Protein AF-0000000072234511 (afdb_homodimer)

InterPro domains:
  IPR004567 Type II pantothenate kinase [PF03630] (25-430)
  IPR004567 Type II pantothenate kinase [PTHR12280] (24-432)
  IPR004567 Type II pantothenate kinase [TIGR00555] (24-430)
  IPR043129 ATPase, nucleotide binding domain [SSF53067] (25-157)
  IPR043129 ATPase, nucleotide binding domain [SSF53067] (130-430)

Structure (mmCIF, N/CA/C/O backbone):
data_AF-0000000072234511-model_v1
#
loop_
_entity.id
_entity.type
_entity.pdbx_description
1 polymer 'Pantothenate kinase isoform 1'
#
loop_
_atom_site.group_PDB
_atom_site.id
_atom_site.type_symbol
_atom_site.label_atom_id
_atom_site.label_alt_id
_atom_site.label_comp_id
_atom_site.label_asym_id
_atom_site.label_entity_id
_atom_site.label_seq_id
_atom_site.pdbx_PDB_ins_code
_atom_site.Cartn_x
_atom_site.Cartn_y
_atom_site.Cartn_z
_atom_site.occupancy
_atom_site.B_iso_or_equiv
_atom_site.auth_seq_id
_atom_site.auth_comp_id
_atom_site.auth_asym_id
_atom_site.auth_atom_id
_atom_site.pdbx_PDB_model_num
ATOM 1 N N . MET A 1 1 ? -0.875 -34.562 8.852 1 18.03 1 MET A N 1
ATOM 2 C CA . MET A 1 1 ? -0.839 -33.812 7.613 1 18.03 1 MET A CA 1
ATOM 3 C C . MET A 1 1 ? -1.942 -34.25 6.66 1 18.03 1 MET A C 1
ATOM 5 O O . MET A 1 1 ? -1.668 -34.625 5.52 1 18.03 1 MET A O 1
ATOM 9 N N . THR A 1 2 ? -3.053 -34.469 7.066 1 18.98 2 THR A N 1
ATOM 10 C CA . THR A 1 2 ? -4.078 -35.375 6.586 1 18.98 2 THR A CA 1
ATOM 11 C C . THR A 1 2 ? -4.871 -34.75 5.441 1 18.98 2 THR A C 1
ATOM 13 O O . THR A 1 2 ? -5.414 -33.656 5.582 1 18.98 2 THR A O 1
ATOM 16 N N . LEU A 1 3 ? -4.645 -35.25 4.309 1 26.16 3 LEU A N 1
ATOM 17 C CA . LEU A 1 3 ? -4.969 -35.219 2.887 1 26.16 3 LEU A CA 1
ATOM 18 C C . LEU A 1 3 ? -6.469 -35.344 2.664 1 26.16 3 LEU A C 1
ATOM 20 O O . LEU A 1 3 ? -7.176 -35.906 3.514 1 26.16 3 LEU A O 1
ATOM 24 N N . ILE A 1 4 ? -6.961 -34.531 1.929 1 31.28 4 ILE A N 1
ATOM 25 C CA . ILE A 1 4 ? -8.32 -34.562 1.406 1 31.28 4 ILE A CA 1
ATOM 26 C C . ILE A 1 4 ? -8.797 -36 1.271 1 31.28 4 ILE A C 1
ATOM 28 O O . ILE A 1 4 ? -8.016 -36.875 0.904 1 31.28 4 ILE A O 1
ATOM 32 N N . ASN A 1 5 ? -9.688 -36.406 1.91 1 29.81 5 ASN A N 1
ATOM 33 C CA . ASN A 1 5 ? -10.25 -37.75 1.709 1 29.81 5 ASN A CA 1
ATOM 34 C C . ASN A 1 5 ? -10.562 -38 0.238 1 29.81 5 ASN A C 1
ATOM 36 O O . ASN A 1 5 ? -11.25 -37.219 -0.404 1 29.81 5 ASN A O 1
ATOM 40 N N . LYS A 1 6 ? -9.836 -38.906 -0.718 1 31.64 6 LYS A N 1
ATOM 41 C CA . LYS A 1 6 ? -9.289 -39.312 -2.01 1 31.64 6 LYS A CA 1
ATOM 42 C C . LYS A 1 6 ? -10.398 -39.812 -2.947 1 31.64 6 LYS A C 1
ATOM 44 O O . LYS A 1 6 ? -10.391 -39.469 -4.137 1 31.64 6 LYS A O 1
ATOM 49 N N . GLY A 1 7 ? -11.43 -40.281 -2.557 1 32.91 7 GLY A N 1
ATOM 50 C CA . GLY A 1 7 ? -12.516 -40.875 -3.309 1 32.91 7 GLY A CA 1
ATOM 51 C C . GLY A 1 7 ? -13.359 -39.875 -4.059 1 32.91 7 GLY A C 1
ATOM 52 O O . GLY A 1 7 ? -13.656 -40.062 -5.242 1 32.91 7 GLY A O 1
ATOM 53 N N . ILE A 1 8 ? -13.703 -38.906 -3.424 1 36.44 8 ILE A N 1
ATOM 54 C CA . ILE A 1 8 ? -14.656 -37.969 -3.984 1 36.44 8 ILE A CA 1
ATOM 55 C C . ILE A 1 8 ? -13.938 -37 -4.902 1 36.44 8 ILE A C 1
ATOM 57 O O . ILE A 1 8 ? -14.438 -36.656 -5.98 1 36.44 8 ILE A O 1
ATOM 61 N N . ALA A 1 9 ? -12.734 -36.531 -4.527 1 36.28 9 ALA A N 1
ATOM 62 C CA . ALA A 1 9 ? -12.016 -35.688 -5.453 1 36.28 9 ALA A CA 1
ATOM 63 C C . ALA A 1 9 ? -11.828 -36.344 -6.809 1 36.28 9 ALA A C 1
ATOM 65 O O . ALA A 1 9 ? -12.055 -35.719 -7.852 1 36.28 9 ALA A O 1
ATOM 66 N N . LEU A 1 10 ? -11.586 -37.594 -6.812 1 37.28 10 LEU A N 1
ATOM 67 C CA . LEU A 1 10 ? -11.266 -38.5 -7.93 1 37.28 10 LEU A CA 1
ATOM 68 C C . LEU A 1 10 ? -12.516 -38.812 -8.75 1 37.28 10 LEU A C 1
ATOM 70 O O . LEU A 1 10 ? -12.461 -38.844 -9.984 1 37.28 10 LEU A O 1
ATOM 74 N N . LYS A 1 11 ? -13.625 -39.031 -8.141 1 40.34 11 LYS A N 1
ATOM 75 C CA . LYS A 1 11 ? -14.875 -39.188 -8.883 1 40.34 11 LYS A CA 1
ATOM 76 C C . LYS A 1 11 ? -15.18 -37.969 -9.727 1 40.34 11 LYS A C 1
ATOM 78 O O . LYS A 1 11 ? -15.656 -38.062 -10.859 1 40.34 11 LYS A O 1
ATOM 83 N N . LEU A 1 12 ? -14.805 -36.875 -9.188 1 37.69 12 LEU A N 1
ATOM 84 C CA . LEU A 1 12 ? -15.102 -35.625 -9.867 1 37.69 12 LEU A CA 1
ATOM 85 C C . LEU A 1 12 ? -14.117 -35.375 -11 1 37.69 12 LEU A C 1
ATOM 87 O O . LEU A 1 12 ? -14.508 -34.938 -12.094 1 37.69 12 LEU A O 1
ATOM 91 N N . LEU A 1 13 ? -12.789 -35.594 -10.719 1 40.06 13 LEU A N 1
ATOM 92 C CA . LEU A 1 13 ? -11.828 -35.469 -11.82 1 40.06 13 LEU A CA 1
ATOM 93 C C . LEU A 1 13 ? -12.109 -36.531 -12.875 1 40.06 13 LEU A C 1
ATOM 95 O O . LEU A 1 13 ? -11.859 -36.312 -14.062 1 40.06 13 LEU A O 1
ATOM 99 N N . LYS A 1 14 ? -12.461 -37.688 -12.594 1 36.47 14 LYS A N 1
ATOM 100 C CA . LYS A 1 14 ? -12.883 -38.75 -13.5 1 36.47 14 LYS A CA 1
ATOM 101 C C . LYS A 1 14 ? -14.039 -38.281 -14.383 1 36.47 14 LYS A C 1
ATOM 103 O O . LYS A 1 14 ? -14.156 -38.719 -15.531 1 36.47 14 LYS A O 1
ATOM 108 N N . ARG A 1 15 ? -15.016 -37.719 -13.727 1 35.34 15 ARG A N 1
ATOM 109 C CA . ARG A 1 15 ? -16.156 -37.188 -14.469 1 35.34 15 ARG A CA 1
ATOM 110 C C . ARG A 1 15 ? -15.719 -36.031 -15.383 1 35.34 15 ARG A C 1
ATOM 112 O O . ARG A 1 15 ? -16.5 -35.594 -16.219 1 35.34 15 ARG A O 1
ATOM 119 N N . VAL A 1 16 ? -14.844 -35.188 -14.859 1 34.84 16 VAL A N 1
ATOM 120 C CA . VAL A 1 16 ? -14.312 -34.25 -15.828 1 34.84 16 VAL A CA 1
ATOM 121 C C . VAL A 1 16 ? -13.562 -35 -16.938 1 34.84 16 VAL A C 1
ATOM 123 O O . VAL A 1 16 ? -12.656 -35.781 -16.656 1 34.84 16 VAL A O 1
ATOM 126 N N . ASP A 1 17 ? -14.133 -35.5 -17.891 1 32.28 17 ASP A N 1
ATOM 127 C CA . ASP A 1 17 ? -13.562 -35.969 -19.172 1 32.28 17 ASP A CA 1
ATOM 128 C C . ASP A 1 17 ? -12.25 -35.25 -19.469 1 32.28 17 ASP A C 1
ATOM 130 O O . ASP A 1 17 ? -12.242 -34.156 -20 1 32.28 17 ASP A O 1
ATOM 134 N N . VAL A 1 18 ? -11.227 -35.344 -18.594 1 36.16 18 VAL A N 1
ATOM 135 C CA . VAL A 1 18 ? -9.922 -34.969 -19.141 1 36.16 18 VAL A CA 1
ATOM 136 C C . VAL A 1 18 ? -9.836 -35.406 -20.609 1 36.16 18 VAL A C 1
ATOM 138 O O . VAL A 1 18 ? -9.836 -36.625 -20.906 1 36.16 18 VAL A O 1
ATOM 141 N N . LEU A 1 19 ? -10.344 -34.875 -21.344 1 34.69 19 LEU A N 1
ATOM 142 C CA . LEU A 1 19 ? -10.531 -35.094 -22.781 1 34.69 19 LEU A CA 1
ATOM 143 C C . LEU A 1 19 ? -9.266 -35.688 -23.406 1 34.69 19 LEU A C 1
ATOM 145 O O . LEU A 1 19 ? -8.164 -35.438 -22.922 1 34.69 19 LEU A O 1
ATOM 149 N N . SER A 1 20 ? -9.266 -36.656 -24.203 1 36.12 20 SER A N 1
ATOM 150 C CA . SER A 1 20 ? -8.336 -37.344 -25.078 1 36.12 20 SER A CA 1
ATOM 151 C C . SER A 1 20 ? -7.184 -36.438 -25.484 1 36.12 20 SER A C 1
ATOM 153 O O . SER A 1 20 ? -6.047 -36.906 -25.625 1 36.12 20 SER A O 1
ATOM 155 N N . GLU A 1 21 ? -7.312 -35.375 -26.062 1 37.91 21 GLU A N 1
ATOM 156 C CA . GLU A 1 21 ? -6.254 -34.594 -26.656 1 37.91 21 GLU A CA 1
ATOM 157 C C . GLU A 1 21 ? -5.312 -34.031 -25.594 1 37.91 21 GLU A C 1
ATOM 159 O O . GLU A 1 21 ? -4.094 -34.062 -25.766 1 37.91 21 GLU A O 1
ATOM 164 N N . SER A 1 22 ? -5.57 -32.906 -24.875 1 44.75 22 SER A N 1
ATOM 165 C CA . SER A 1 22 ? -4.746 -31.953 -24.109 1 44.75 22 SER A CA 1
ATOM 166 C C . SER A 1 22 ? -4.262 -32.562 -22.812 1 44.75 22 SER A C 1
ATOM 168 O O . SER A 1 22 ? -3.969 -31.859 -21.844 1 44.75 22 SER A O 1
ATOM 170 N N . GLN A 1 23 ? -4.547 -33.812 -22.203 1 50.94 23 GLN A N 1
ATOM 171 C CA . GLN A 1 23 ? -5.164 -34.25 -20.953 1 50.94 23 GLN A CA 1
ATOM 172 C C . GLN A 1 23 ? -4.125 -34.344 -19.828 1 50.94 23 GLN A C 1
ATOM 174 O O . GLN A 1 23 ? -4.477 -34.469 -18.656 1 50.94 23 GLN A O 1
ATOM 179 N N . SER A 1 24 ? -2.898 -34.25 -20.188 1 66.94 24 SER A N 1
ATOM 180 C CA . SER A 1 24 ? -2.094 -34.562 -19 1 66.94 24 SER A CA 1
ATOM 181 C C . SER A 1 24 ? -1.389 -33.312 -18.469 1 66.94 24 SER A C 1
ATOM 183 O O . SER A 1 24 ? -0.864 -33.312 -17.359 1 66.94 24 SER A O 1
ATOM 185 N N . LEU A 1 25 ? -1.541 -32.219 -19.391 1 81.62 25 LEU A N 1
ATOM 186 C CA . LEU A 1 25 ? -0.744 -31.062 -18.984 1 81.62 25 LEU A CA 1
ATOM 187 C C . LEU A 1 25 ? -1.564 -29.781 -19.062 1 81.62 25 LEU A C 1
ATOM 189 O O . LEU A 1 25 ? -2.324 -29.578 -20.016 1 81.62 25 LEU A O 1
ATOM 193 N N . ALA A 1 26 ? -1.544 -28.938 -18.109 1 89.62 26 ALA A N 1
ATOM 194 C CA . ALA A 1 26 ? -2.176 -27.609 -18.125 1 89.62 26 ALA A CA 1
ATOM 195 C C . ALA A 1 26 ? -1.213 -26.531 -17.641 1 89.62 26 ALA A C 1
ATOM 197 O O . ALA A 1 26 ? -0.298 -26.828 -16.859 1 89.62 26 ALA A O 1
ATOM 198 N N . LEU A 1 27 ? -1.449 -25.344 -18.188 1 92.62 27 LEU A N 1
ATOM 199 C CA . LEU A 1 27 ? -0.534 -24.234 -17.906 1 92.62 27 LEU A CA 1
ATOM 200 C C . LEU A 1 27 ? -1.291 -23.031 -17.359 1 92.62 27 LEU A C 1
ATOM 202 O O . LEU A 1 27 ? -2.412 -22.75 -17.797 1 92.62 27 LEU A O 1
ATOM 206 N N . ASP A 1 28 ? -0.75 -22.375 -16.406 1 94.38 28 ASP A N 1
ATOM 207 C CA . ASP A 1 28 ? -1.117 -21.031 -15.969 1 94.38 28 ASP A CA 1
ATOM 208 C C . ASP A 1 28 ? 0.064 -20.078 -16.094 1 94.38 28 ASP A C 1
ATOM 210 O O . ASP A 1 28 ? 0.992 -20.125 -15.273 1 94.38 28 ASP A O 1
ATOM 214 N N . ILE A 1 29 ? 0.023 -19.219 -17.109 1 93.88 29 ILE A N 1
ATOM 215 C CA . ILE A 1 29 ? 1.144 -18.312 -17.375 1 93.88 29 ILE A CA 1
ATOM 216 C C . ILE A 1 29 ? 0.799 -16.906 -16.922 1 93.88 29 ILE A C 1
ATOM 218 O O . ILE A 1 29 ? 0.212 -16.125 -17.688 1 93.88 29 ILE A O 1
ATOM 222 N N . GLY A 1 30 ? 1.271 -16.5 -15.82 1 89.38 30 GLY A N 1
ATOM 223 C CA . GLY A 1 30 ? 1.034 -15.18 -15.266 1 89.38 30 GLY A CA 1
ATOM 224 C C . GLY A 1 30 ? 2.129 -14.188 -15.602 1 89.38 30 GLY A C 1
ATOM 225 O O . GLY A 1 30 ? 3.012 -14.484 -16.406 1 89.38 30 GLY A O 1
ATOM 226 N N . GLY A 1 31 ? 2.029 -13.008 -15.078 1 83.25 31 GLY A N 1
ATOM 227 C CA . GLY A 1 31 ? 3.029 -11.969 -15.305 1 83.25 31 GLY A CA 1
ATOM 228 C C . GLY A 1 31 ? 4.355 -12.273 -14.633 1 83.25 31 GLY A C 1
ATOM 229 O O . GLY A 1 31 ? 5.414 -11.922 -15.156 1 83.25 31 GLY A O 1
ATOM 230 N N . SER A 1 32 ? 4.301 -12.945 -13.469 1 83.94 32 SER A N 1
ATOM 231 C CA . SER A 1 32 ? 5.52 -13.188 -12.703 1 83.94 32 SER A CA 1
ATOM 232 C C . SER A 1 32 ? 5.93 -14.648 -12.766 1 83.94 32 SER A C 1
ATOM 234 O O . SER A 1 32 ? 7.121 -14.969 -12.812 1 83.94 32 SER A O 1
ATOM 236 N N . LEU A 1 33 ? 4.918 -15.555 -12.742 1 84.12 33 LEU A N 1
ATOM 237 C CA . LEU A 1 33 ? 5.207 -16.984 -12.68 1 84.12 33 LEU A CA 1
ATOM 238 C C . LEU A 1 33 ? 4.344 -17.75 -13.672 1 84.12 33 LEU A C 1
ATOM 240 O O . LEU A 1 33 ? 3.203 -17.375 -13.938 1 84.12 33 LEU A O 1
ATOM 244 N N . ALA A 1 34 ? 4.988 -18.766 -14.188 1 88.31 34 ALA A N 1
ATOM 245 C CA . ALA A 1 34 ? 4.301 -19.766 -15.008 1 88.31 34 ALA A CA 1
ATOM 246 C C . ALA A 1 34 ? 4.227 -21.109 -14.289 1 88.31 34 ALA A C 1
ATOM 248 O O . ALA A 1 34 ? 5.238 -21.609 -13.789 1 88.31 34 ALA A O 1
ATOM 249 N N . LYS A 1 35 ? 3.012 -21.656 -14.195 1 87.88 35 LYS A N 1
ATOM 250 C CA . LYS A 1 35 ? 2.795 -22.906 -13.477 1 87.88 35 LYS A CA 1
ATOM 251 C C . LYS A 1 35 ? 2.355 -24.016 -14.43 1 87.88 35 LYS A C 1
ATOM 253 O O . LYS A 1 35 ? 1.582 -23.781 -15.359 1 87.88 35 LYS A O 1
ATOM 258 N N . ILE A 1 36 ? 2.896 -25.203 -14.195 1 86.38 36 ILE A N 1
ATOM 259 C CA . ILE A 1 36 ? 2.535 -26.391 -14.969 1 86.38 36 ILE A CA 1
ATOM 260 C C . ILE A 1 36 ? 1.984 -27.469 -14.031 1 86.38 36 ILE A C 1
ATOM 262 O O . ILE A 1 36 ? 2.52 -27.672 -12.938 1 86.38 36 ILE A O 1
ATOM 266 N N . ILE A 1 37 ? 0.887 -27.953 -14.391 1 84.88 37 ILE A N 1
ATOM 267 C CA . ILE A 1 37 ? 0.391 -29.156 -13.742 1 84.88 37 ILE A CA 1
ATOM 268 C C . ILE A 1 37 ? 0.434 -30.328 -14.727 1 84.88 37 ILE A C 1
ATOM 270 O O . ILE A 1 37 ? 0.002 -30.203 -15.875 1 84.88 37 ILE A O 1
ATOM 274 N N . TYR A 1 38 ? 1.079 -31.375 -14.312 1 78.75 38 TYR A N 1
ATOM 275 C CA . TYR A 1 38 ? 1.187 -32.594 -15.125 1 78.75 38 TYR A CA 1
ATOM 276 C C . TYR A 1 38 ? 0.647 -33.812 -14.375 1 78.75 38 TYR A C 1
ATOM 278 O O . TYR A 1 38 ? 1.018 -34.031 -13.227 1 78.75 38 TYR A O 1
ATOM 286 N N . PHE A 1 39 ? -0.249 -34.5 -15.023 1 76.25 39 PHE A N 1
ATOM 287 C CA . PHE A 1 39 ? -0.79 -35.719 -14.445 1 76.25 39 PHE A CA 1
ATOM 288 C C . PHE A 1 39 ? -0.069 -36.938 -14.992 1 76.25 39 PHE A C 1
ATOM 290 O O . PHE A 1 39 ? -0.059 -37.188 -16.203 1 76.25 39 PHE A O 1
ATOM 297 N N . GLN A 1 40 ? 0.568 -37.719 -14.055 1 70.94 40 GLN A N 1
ATOM 298 C CA . GLN A 1 40 ? 1.249 -38.969 -14.398 1 70.94 40 GLN A CA 1
ATOM 299 C C . GLN A 1 40 ? 0.439 -40.188 -13.945 1 70.94 40 GLN A C 1
ATOM 301 O O . GLN A 1 40 ? 0.336 -40.438 -12.742 1 70.94 40 GLN A O 1
ATOM 306 N N . PRO A 1 41 ? -0.207 -40.906 -14.844 1 70 41 PRO A N 1
ATOM 307 C CA . PRO A 1 41 ? -0.938 -42.125 -14.453 1 70 41 PRO A CA 1
ATOM 308 C C . PRO A 1 41 ? -0.034 -43.188 -13.828 1 70 41 PRO A C 1
ATOM 310 O O . PRO A 1 41 ? 1.145 -43.281 -14.188 1 70 41 PRO A O 1
ATOM 313 N N . ASP A 1 42 ? -0.664 -43.938 -12.836 1 62.75 42 ASP A N 1
ATOM 314 C CA . ASP A 1 42 ? 0.074 -45.062 -12.242 1 62.75 42 ASP A CA 1
ATOM 315 C C . ASP A 1 42 ? 0.424 -46.094 -13.297 1 62.75 42 ASP A C 1
ATOM 317 O O . ASP A 1 42 ? -0.369 -46.375 -14.203 1 62.75 42 ASP A O 1
ATOM 321 N N . GLY A 1 43 ? 1.646 -46.75 -13.258 1 55.31 43 GLY A N 1
ATOM 322 C CA . GLY A 1 43 ? 2.061 -47.781 -14.195 1 55.31 43 GLY A CA 1
ATOM 323 C C . GLY A 1 43 ? 2.762 -47.219 -15.422 1 55.31 43 GLY A C 1
ATOM 324 O O . GLY A 1 43 ? 3.25 -48 -16.25 1 55.31 43 GLY A O 1
ATOM 325 N N . ALA A 1 44 ? 2.572 -45.969 -15.539 1 51.44 44 ALA A N 1
ATOM 326 C CA . ALA A 1 44 ? 3.238 -45.406 -16.703 1 51.44 44 ALA A CA 1
ATOM 327 C C . ALA A 1 44 ? 4.742 -45.656 -16.656 1 51.44 44 ALA A C 1
ATOM 329 O O . ALA A 1 44 ? 5.41 -45.656 -17.703 1 51.44 44 ALA A O 1
ATOM 330 N N . ASN A 1 45 ? 5.32 -45.719 -15.453 1 45.91 45 ASN A N 1
ATOM 331 C CA . ASN A 1 45 ? 6.75 -46 -15.414 1 45.91 45 ASN A CA 1
ATOM 332 C C . ASN A 1 45 ? 7.059 -47.406 -15.922 1 45.91 45 ASN A C 1
ATOM 334 O O . ASN A 1 45 ? 8.227 -47.781 -16.047 1 45.91 45 ASN A O 1
ATOM 338 N N . ARG A 1 46 ? 6.164 -48.438 -15.602 1 40.56 46 ARG A N 1
ATOM 339 C CA . ARG A 1 46 ? 6.672 -49.781 -15.883 1 40.56 46 ARG A CA 1
ATOM 340 C C . ARG A 1 46 ? 6.926 -49.969 -17.375 1 40.56 46 ARG A C 1
ATOM 342 O O . ARG A 1 46 ? 7.48 -50.969 -17.797 1 40.56 46 ARG A O 1
ATOM 349 N N . ARG A 1 47 ? 6 -49.625 -18.266 1 41.97 47 ARG A N 1
ATOM 350 C CA . ARG A 1 47 ? 6.34 -50.156 -19.594 1 41.97 47 ARG A CA 1
ATOM 351 C C . ARG A 1 47 ? 7.457 -49.344 -20.234 1 41.97 47 ARG A C 1
ATOM 353 O O . ARG A 1 47 ? 7.348 -48.125 -20.375 1 41.97 47 ARG A O 1
ATOM 360 N N . LYS A 1 48 ? 8.648 -49.625 -20.203 1 39.62 48 LYS A N 1
ATOM 361 C CA . LYS A 1 48 ? 9.75 -49.406 -21.125 1 39.62 48 LYS A CA 1
ATOM 362 C C . LYS A 1 48 ? 9.242 -49.125 -22.531 1 39.62 48 LYS A C 1
ATOM 364 O O . LYS A 1 48 ? 10.031 -48.844 -23.438 1 39.62 48 LYS A O 1
ATOM 369 N N . GLU A 1 49 ? 8.266 -49.875 -23.078 1 34.53 49 GLU A N 1
ATOM 370 C CA . GLU A 1 49 ? 8.055 -49.969 -24.516 1 34.53 49 GLU A CA 1
ATOM 371 C C . GLU A 1 49 ? 7.441 -48.688 -25.078 1 34.53 49 GLU A C 1
ATOM 373 O O . GLU A 1 49 ? 6.531 -48.125 -24.469 1 34.53 49 GLU A O 1
ATOM 378 N N . ARG A 1 50 ? 8.156 -47.844 -25.953 1 37.25 50 ARG A N 1
ATOM 379 C CA . ARG A 1 50 ? 7.992 -46.844 -26.984 1 37.25 50 ARG A CA 1
ATOM 380 C C . ARG A 1 50 ? 6.562 -46.844 -27.516 1 37.25 50 ARG A C 1
ATOM 382 O O . ARG A 1 50 ? 6.277 -46.219 -28.547 1 37.25 50 ARG A O 1
ATOM 389 N N . THR A 1 51 ? 5.773 -47.812 -27.234 1 31.39 51 THR A N 1
ATOM 390 C CA . THR A 1 51 ? 4.77 -48.031 -28.281 1 31.39 51 THR A CA 1
ATOM 391 C C . THR A 1 51 ? 3.729 -46.906 -28.266 1 31.39 51 THR A C 1
ATOM 393 O O . THR A 1 51 ? 3.238 -46.5 -29.328 1 31.39 51 THR A O 1
ATOM 396 N N . ASP A 1 52 ? 2.764 -46.781 -27.25 1 33.44 52 ASP A N 1
ATOM 397 C CA . ASP A 1 52 ? 1.482 -46.188 -27.594 1 33.44 52 ASP A CA 1
ATOM 398 C C . ASP A 1 52 ? 1.486 -44.688 -27.328 1 33.44 52 ASP A C 1
ATOM 400 O O . ASP A 1 52 ? 1.632 -44.25 -26.188 1 33.44 52 ASP A O 1
ATOM 404 N N . GLY A 1 53 ? 1.939 -43.75 -28.172 1 34.88 53 GLY A N 1
ATOM 405 C CA . GLY A 1 53 ? 1.954 -42.375 -28.672 1 34.88 53 GLY A CA 1
ATOM 406 C C . GLY A 1 53 ? 1.807 -41.344 -27.578 1 34.88 53 GLY A C 1
ATOM 407 O O . GLY A 1 53 ? 1.574 -40.156 -27.859 1 34.88 53 GLY A O 1
ATOM 408 N N . ILE A 1 54 ? 1.427 -41.688 -26.391 1 37.53 54 ILE A N 1
ATOM 409 C CA . ILE A 1 54 ? 1.132 -40.531 -25.516 1 37.53 54 ILE A CA 1
ATOM 410 C C . ILE A 1 54 ? 2.436 -39.938 -25 1 37.53 54 ILE A C 1
ATOM 412 O O . ILE A 1 54 ? 3.283 -40.625 -24.453 1 37.53 54 ILE A O 1
ATOM 416 N N . PRO A 1 55 ? 2.844 -38.75 -25.406 1 38 55 PRO A N 1
ATOM 417 C CA . PRO A 1 55 ? 4.059 -38.062 -24.953 1 38 55 PRO A CA 1
ATOM 418 C C . PRO A 1 55 ? 4.195 -38.031 -23.438 1 38 55 PRO A C 1
ATOM 420 O O . PRO A 1 55 ? 3.205 -37.812 -22.719 1 38 55 PRO A O 1
ATOM 423 N N . LYS A 1 56 ? 5.102 -38.875 -22.812 1 41.66 56 LYS A N 1
ATOM 424 C CA . LYS A 1 56 ? 5.41 -38.969 -21.375 1 41.66 56 LYS A CA 1
ATOM 425 C C . LYS A 1 56 ? 6.336 -37.844 -20.938 1 41.66 56 LYS A C 1
ATOM 427 O O . LYS A 1 56 ? 7.25 -37.469 -21.672 1 41.66 56 LYS A O 1
ATOM 432 N N . LEU A 1 57 ? 5.855 -36.906 -20 1 41.81 57 LEU A N 1
ATOM 433 C CA . LEU A 1 57 ? 6.805 -36 -19.359 1 41.81 57 LEU A CA 1
ATOM 434 C C . LEU A 1 57 ? 7.863 -36.781 -18.594 1 41.81 57 LEU A C 1
ATOM 436 O O . LEU A 1 57 ? 7.535 -37.562 -17.703 1 41.81 57 LEU A O 1
ATOM 440 N N . CYS A 1 58 ? 9.047 -37.219 -19.156 1 37.31 58 CYS A N 1
ATOM 441 C CA . CYS A 1 58 ? 10.156 -37.844 -18.469 1 37.31 58 CYS A CA 1
ATOM 442 C C . CYS A 1 58 ? 10.586 -37.031 -17.25 1 37.31 58 CYS A C 1
ATOM 444 O O . CYS A 1 58 ? 11.344 -36.062 -17.375 1 37.31 58 CYS A O 1
ATOM 446 N N . ILE A 1 59 ? 9.789 -36.969 -16.172 1 38.47 59 ILE A N 1
ATOM 447 C CA . ILE A 1 59 ? 10.07 -36.281 -14.93 1 38.47 59 ILE A CA 1
ATOM 448 C C . ILE A 1 59 ? 11.281 -36.906 -14.242 1 38.47 59 ILE A C 1
ATOM 450 O O . ILE A 1 59 ? 11.742 -36.406 -13.211 1 38.47 59 ILE A O 1
ATOM 454 N N . ASP A 1 60 ? 11.891 -38.094 -14.508 1 36.72 60 ASP A N 1
ATOM 455 C CA . ASP A 1 60 ? 12.977 -38.719 -13.773 1 36.72 60 ASP A CA 1
ATOM 456 C C . ASP A 1 60 ? 14.211 -37.844 -13.711 1 36.72 60 ASP A C 1
ATOM 458 O O . ASP A 1 60 ? 15.102 -38.062 -12.891 1 36.72 60 ASP A O 1
ATOM 462 N N . TYR A 1 61 ? 14.438 -37.125 -14.617 1 31.36 61 TYR A N 1
ATOM 463 C CA . TYR A 1 61 ? 15.672 -36.375 -14.625 1 31.36 61 TYR A CA 1
ATOM 464 C C . TYR A 1 61 ? 15.555 -35.125 -13.734 1 31.36 61 TYR A C 1
ATOM 466 O O . TYR A 1 61 ? 16.391 -34.219 -13.789 1 31.36 61 TYR A O 1
ATOM 474 N N . LEU A 1 62 ? 14.469 -34.906 -13.211 1 35.81 62 LEU A N 1
ATOM 475 C CA . LEU A 1 62 ? 14.484 -33.719 -12.336 1 35.81 62 LEU A CA 1
ATOM 476 C C . LEU A 1 62 ? 15.359 -33.969 -11.109 1 35.81 62 LEU A C 1
ATOM 478 O O . LEU A 1 62 ? 15.164 -34.969 -10.398 1 35.81 62 LEU A O 1
ATOM 482 N N . ASP A 1 63 ? 16.656 -33.844 -11.219 1 34.19 63 ASP A N 1
ATOM 483 C CA . ASP A 1 63 ? 17.562 -33.906 -10.078 1 34.19 63 ASP A CA 1
ATOM 484 C C . ASP A 1 63 ? 16.844 -33.5 -8.789 1 34.19 63 ASP A C 1
ATOM 486 O O . ASP A 1 63 ? 16.25 -32.438 -8.703 1 34.19 63 ASP A O 1
ATOM 490 N N . PRO A 1 64 ? 16.688 -34.469 -7.906 1 36.22 64 PRO A N 1
ATOM 491 C CA . PRO A 1 64 ? 16.156 -34.125 -6.586 1 36.22 64 PRO A CA 1
ATOM 492 C C . PRO A 1 64 ? 16.734 -32.812 -6.051 1 36.22 64 PRO A C 1
ATOM 494 O O . PRO A 1 64 ? 16.219 -32.281 -5.078 1 36.22 64 PRO A O 1
ATOM 497 N N . LYS A 1 65 ? 17.938 -32.625 -6.273 1 37.75 65 LYS A N 1
ATOM 498 C CA . LYS A 1 65 ? 18.609 -31.469 -5.707 1 37.75 65 LYS A CA 1
ATOM 499 C C . LYS A 1 65 ? 18 -30.172 -6.227 1 37.75 65 LYS A C 1
ATOM 501 O O . LYS A 1 65 ? 18.359 -29.078 -5.777 1 37.75 65 LYS A O 1
ATOM 506 N N . ARG A 1 66 ? 17.812 -30.078 -7.414 1 35.81 66 ARG A N 1
ATOM 507 C CA . ARG A 1 66 ? 17.219 -28.844 -7.91 1 35.81 66 ARG A CA 1
ATOM 508 C C . ARG A 1 66 ? 15.773 -28.688 -7.426 1 35.81 66 ARG A C 1
ATOM 510 O O . ARG A 1 66 ? 14.875 -29.375 -7.926 1 35.81 66 ARG A O 1
ATOM 517 N N . GLU A 1 67 ? 15.594 -28.609 -6.242 1 34.47 67 GLU A N 1
ATOM 518 C CA . GLU A 1 67 ? 14.523 -28.297 -5.293 1 34.47 67 GLU A CA 1
ATOM 519 C C . GLU A 1 67 ? 13.477 -27.391 -5.918 1 34.47 67 GLU A C 1
ATOM 521 O O . GLU A 1 67 ? 12.602 -26.859 -5.219 1 34.47 67 GLU A O 1
ATOM 526 N N . GLY A 1 68 ? 13.648 -26.953 -7.098 1 34.38 68 GLY A N 1
ATOM 527 C CA . GLY A 1 68 ? 12.445 -26.141 -7.238 1 34.38 68 GLY A CA 1
ATOM 528 C C . GLY A 1 68 ? 11.195 -26.812 -6.707 1 34.38 68 GLY A C 1
ATOM 529 O O . GLY A 1 68 ? 11.242 -27.969 -6.297 1 34.38 68 GLY A O 1
ATOM 530 N N . SER A 1 69 ? 9.961 -26.062 -6.383 1 40.84 69 SER A N 1
ATOM 531 C CA . SER A 1 69 ? 8.781 -26.328 -5.566 1 40.84 69 SER A CA 1
ATOM 532 C C . SER A 1 69 ? 8.023 -27.562 -6.07 1 40.84 69 SER A C 1
ATOM 534 O O . SER A 1 69 ? 7.062 -27.422 -6.828 1 40.84 69 SER A O 1
ATOM 536 N N . SER A 1 70 ? 8.664 -28.609 -6.621 1 45.16 70 SER A N 1
ATOM 537 C CA . SER A 1 70 ? 7.801 -29.641 -7.164 1 45.16 70 SER A CA 1
ATOM 538 C C . SER A 1 70 ? 7.023 -30.359 -6.062 1 45.16 70 SER A C 1
ATOM 540 O O . SER A 1 70 ? 7.613 -30.875 -5.117 1 45.16 70 SER A O 1
ATOM 542 N N . ILE A 1 71 ? 5.891 -29.828 -5.734 1 54.62 71 ILE A N 1
ATOM 543 C CA . ILE A 1 71 ? 4.93 -30.516 -4.879 1 54.62 71 ILE A CA 1
ATOM 544 C C . ILE A 1 71 ? 4.172 -31.562 -5.695 1 54.62 71 ILE A C 1
ATOM 546 O O . ILE A 1 71 ? 3.701 -31.281 -6.797 1 54.62 71 ILE A O 1
ATOM 550 N N . SER A 1 72 ? 4.617 -32.906 -5.66 1 59.25 72 SER A N 1
ATOM 551 C CA . SER A 1 72 ? 3.803 -33.938 -6.285 1 59.25 72 SER A CA 1
ATOM 552 C C . SER A 1 72 ? 2.785 -34.5 -5.301 1 59.25 72 SER A C 1
ATOM 554 O O . SER A 1 72 ? 3.047 -34.562 -4.098 1 59.25 72 SER A O 1
ATOM 556 N N . VAL A 1 73 ? 1.579 -34.625 -5.844 1 61.22 73 VAL A N 1
ATOM 557 C CA . VAL A 1 73 ? 0.513 -35.188 -5.023 1 61.22 73 VAL A CA 1
ATOM 558 C C . VAL A 1 73 ? -0.054 -36.438 -5.699 1 61.22 73 VAL A C 1
ATOM 560 O O . VAL A 1 73 ? -0.49 -36.375 -6.852 1 61.22 73 VAL A O 1
ATOM 563 N N . ARG A 1 74 ? 0.225 -37.594 -5.02 1 62.81 74 ARG A N 1
ATOM 564 C CA . ARG A 1 74 ? -0.404 -38.781 -5.523 1 62.81 74 ARG A CA 1
ATOM 565 C C . ARG A 1 74 ? -1.922 -38.719 -5.391 1 62.81 74 ARG A C 1
ATOM 567 O O . ARG A 1 74 ? -2.439 -38.281 -4.363 1 62.81 74 ARG A O 1
ATOM 574 N N . VAL A 1 75 ? -2.527 -38.938 -6.516 1 58.72 75 VAL A N 1
ATOM 575 C CA . VAL A 1 75 ? -3.986 -38.969 -6.551 1 58.72 75 VAL A CA 1
ATOM 576 C C . VAL A 1 75 ? -4.48 -40.375 -6.84 1 58.72 75 VAL A C 1
ATOM 578 O O . VAL A 1 75 ? -4.676 -40.75 -8 1 58.72 75 VAL A O 1
ATOM 581 N N . PRO A 1 76 ? -4.484 -41.188 -5.805 1 58.53 76 PRO A N 1
ATOM 582 C CA . PRO A 1 76 ? -4.848 -42.594 -5.992 1 58.53 76 PRO A CA 1
ATOM 583 C C . PRO A 1 76 ? -6.113 -42.75 -6.828 1 58.53 76 PRO A C 1
ATOM 585 O O . PRO A 1 76 ? -6.191 -43.688 -7.645 1 58.53 76 PRO A O 1
ATOM 588 N N . GLU A 1 77 ? -7.012 -41.875 -6.652 1 53.78 77 GLU A N 1
ATOM 589 C CA . GLU A 1 77 ? -8.289 -41.938 -7.359 1 53.78 77 GLU A CA 1
ATOM 590 C C . GLU A 1 77 ? -8.086 -41.844 -8.867 1 53.78 77 GLU A C 1
ATOM 592 O O . GLU A 1 77 ? -8.898 -42.344 -9.641 1 53.78 77 GLU A O 1
ATOM 597 N N . LEU A 1 78 ? -7.027 -41.219 -9.18 1 59.78 78 LEU A N 1
ATOM 598 C CA . LEU A 1 78 ? -6.703 -41.062 -10.594 1 59.78 78 LEU A CA 1
ATOM 599 C C . LEU A 1 78 ? -5.637 -42.094 -11.008 1 59.78 78 LEU A C 1
ATOM 601 O O . LEU A 1 78 ? -5.203 -42.094 -12.164 1 59.78 78 LEU A O 1
ATOM 605 N N . ASN A 1 79 ? -5.414 -42.938 -10.055 1 63.69 79 ASN A N 1
ATOM 606 C CA . ASN A 1 79 ? -4.34 -43.906 -10.289 1 63.69 79 ASN A CA 1
ATOM 607 C C . ASN A 1 79 ? -3.119 -43.219 -10.914 1 63.69 79 ASN A C 1
ATOM 609 O O . ASN A 1 79 ? -2.627 -43.656 -11.953 1 63.69 79 ASN A O 1
ATOM 613 N N . GLY A 1 80 ? -2.939 -42.031 -10.312 1 68.12 80 GLY A N 1
ATOM 614 C CA . GLY A 1 80 ? -1.782 -41.312 -10.836 1 68.12 80 GLY A CA 1
ATOM 615 C C . GLY A 1 80 ? -1.276 -40.219 -9.891 1 68.12 80 GLY A C 1
ATOM 616 O O . GLY A 1 80 ? -1.71 -40.156 -8.742 1 68.12 80 GLY A O 1
ATOM 617 N N . THR A 1 81 ? -0.245 -39.562 -10.352 1 69.94 81 THR A N 1
ATOM 618 C CA . THR A 1 81 ? 0.414 -38.531 -9.57 1 69.94 81 THR A CA 1
ATOM 619 C C . THR A 1 81 ? 0.37 -37.188 -10.305 1 69.94 81 THR A C 1
ATOM 621 O O . THR A 1 81 ? 0.606 -37.125 -11.516 1 69.94 81 THR A O 1
ATOM 624 N N . LEU A 1 82 ? -0.185 -36.125 -9.562 1 72.94 82 LEU A N 1
ATOM 625 C CA . LEU A 1 82 ? -0.12 -34.781 -10.094 1 72.94 82 LEU A CA 1
ATOM 626 C C . LEU A 1 82 ? 1.202 -34.125 -9.727 1 72.94 82 LEU A C 1
ATOM 628 O O . LEU A 1 82 ? 1.592 -34.094 -8.555 1 72.94 82 LEU A O 1
ATOM 632 N N . HIS A 1 83 ? 1.789 -33.625 -10.758 1 73.31 83 HIS A N 1
ATOM 633 C CA . HIS A 1 83 ? 3.047 -32.906 -10.562 1 73.31 83 HIS A CA 1
ATOM 634 C C . HIS A 1 83 ? 2.879 -31.422 -10.828 1 73.31 83 HIS A C 1
ATOM 636 O O . HIS A 1 83 ? 2.17 -31.016 -11.758 1 73.31 83 HIS A O 1
ATOM 642 N N . PHE A 1 84 ? 3.477 -30.656 -9.922 1 75.31 84 PHE A N 1
ATOM 643 C CA . PHE A 1 84 ? 3.387 -29.203 -10.008 1 75.31 84 PHE A CA 1
ATOM 644 C C . PHE A 1 84 ? 4.754 -28.594 -10.281 1 75.31 84 PHE A C 1
ATOM 646 O O . PHE A 1 84 ? 5.746 -28.984 -9.656 1 75.31 84 PHE A O 1
ATOM 653 N N . PHE A 1 85 ? 4.797 -27.766 -11.336 1 76.31 85 PHE A N 1
ATOM 654 C CA . PHE A 1 85 ? 6.035 -27.062 -11.664 1 76.31 85 PHE A CA 1
ATOM 655 C C . PHE A 1 85 ? 5.801 -25.562 -11.734 1 76.31 85 PHE A C 1
ATOM 657 O O . PHE A 1 85 ? 4.699 -25.109 -12.047 1 76.31 85 PHE A O 1
ATOM 664 N N . CYS A 1 86 ? 6.805 -24.844 -11.359 1 80.12 86 CYS A N 1
ATOM 665 C CA . CYS A 1 86 ? 6.73 -23.375 -11.375 1 80.12 86 CYS A CA 1
ATOM 666 C C . CYS A 1 86 ? 7.973 -22.781 -12.023 1 80.12 86 CYS A C 1
ATOM 668 O O . CYS A 1 86 ? 9.094 -23.25 -11.789 1 80.12 86 CYS A O 1
ATOM 670 N N . PHE A 1 87 ? 7.812 -21.844 -12.938 1 80.06 87 PHE A N 1
ATOM 671 C CA . PHE A 1 87 ? 8.883 -21.125 -13.625 1 80.06 87 PHE A CA 1
ATOM 672 C C . PHE A 1 87 ? 8.672 -19.625 -13.531 1 80.06 87 PHE A C 1
ATOM 674 O O . PHE A 1 87 ? 7.531 -19.156 -13.422 1 80.06 87 PHE A O 1
ATOM 681 N N . GLU A 1 88 ? 9.75 -18.891 -13.484 1 80.25 88 GLU A N 1
ATOM 682 C CA . GLU A 1 88 ? 9.609 -17.438 -13.609 1 80.25 88 GLU A CA 1
ATOM 683 C C . GLU A 1 88 ? 9.242 -17.047 -15.031 1 80.25 88 GLU A C 1
ATOM 685 O O . GLU A 1 88 ? 9.906 -17.438 -15.984 1 80.25 88 GLU A O 1
ATOM 690 N N . THR A 1 89 ? 8.195 -16.234 -15.18 1 84 89 THR A N 1
ATOM 691 C CA . THR A 1 89 ? 7.707 -15.859 -16.5 1 84 89 THR A CA 1
ATOM 692 C C . THR A 1 89 ? 8.781 -15.109 -17.281 1 84 89 THR A C 1
ATOM 694 O O . THR A 1 89 ? 8.852 -15.211 -18.516 1 84 89 THR A O 1
ATOM 697 N N . ARG A 1 90 ? 9.617 -14.359 -16.578 1 81.69 90 ARG A N 1
ATOM 698 C CA . ARG A 1 90 ? 10.695 -13.641 -17.25 1 81.69 90 ARG A CA 1
ATOM 699 C C . ARG A 1 90 ? 11.609 -14.609 -17.984 1 81.69 90 ARG A C 1
ATOM 701 O O . ARG A 1 90 ? 12.281 -14.227 -18.953 1 81.69 90 ARG A O 1
ATOM 708 N N . ASN A 1 91 ? 11.648 -15.844 -17.562 1 80.56 91 ASN A N 1
ATOM 709 C CA . ASN A 1 91 ? 12.391 -16.922 -18.234 1 80.56 91 ASN A CA 1
ATOM 710 C C . ASN A 1 91 ? 11.453 -17.969 -18.812 1 80.56 91 ASN A C 1
ATOM 712 O O . ASN A 1 91 ? 11.641 -19.172 -18.578 1 80.56 91 ASN A O 1
ATOM 716 N N . ILE A 1 92 ? 10.484 -17.469 -19.5 1 87 92 ILE A N 1
ATOM 717 C CA . ILE A 1 92 ? 9.453 -18.344 -20.047 1 87 92 ILE A CA 1
ATOM 718 C C . ILE A 1 92 ? 10.086 -19.391 -20.969 1 87 92 ILE A C 1
ATOM 720 O O . ILE A 1 92 ? 9.539 -20.469 -21.156 1 87 92 ILE A O 1
ATOM 724 N N . GLU A 1 93 ? 11.266 -19.062 -21.516 1 86.56 93 GLU A N 1
ATOM 725 C CA . GLU A 1 93 ? 11.984 -19.984 -22.406 1 86.56 93 GLU A CA 1
ATOM 726 C C . GLU A 1 93 ? 12.336 -21.281 -21.688 1 86.56 93 GLU A C 1
ATOM 728 O O . GLU A 1 93 ? 12.367 -22.344 -22.297 1 86.56 93 GLU A O 1
ATOM 733 N N . ASP A 1 94 ? 12.57 -21.125 -20.391 1 83.44 94 ASP A N 1
ATOM 734 C CA . ASP A 1 94 ? 12.867 -22.328 -19.594 1 83.44 94 ASP A CA 1
ATOM 735 C C . ASP A 1 94 ? 11.656 -23.25 -19.547 1 83.44 94 ASP A C 1
ATOM 737 O O . ASP A 1 94 ? 11.812 -24.484 -19.609 1 83.44 94 ASP A O 1
ATOM 741 N N . CYS A 1 95 ? 10.531 -22.688 -19.406 1 84.56 95 CYS A N 1
ATOM 742 C CA . CYS A 1 95 ? 9.297 -23.469 -19.391 1 84.56 95 CYS A CA 1
ATOM 743 C C . CYS A 1 95 ? 9.055 -24.141 -20.734 1 84.56 95 CYS A C 1
ATOM 745 O O . CYS A 1 95 ? 8.711 -25.312 -20.797 1 84.56 95 CYS A O 1
ATOM 747 N N . ILE A 1 96 ? 9.297 -23.391 -21.797 1 87.12 96 ILE A N 1
ATOM 748 C CA . ILE A 1 96 ? 9.086 -23.891 -23.156 1 87.12 96 ILE A CA 1
ATOM 749 C C . ILE A 1 96 ? 10.078 -25.016 -23.453 1 87.12 96 ILE A C 1
ATOM 751 O O . ILE A 1 96 ? 9.703 -26.047 -24.031 1 87.12 96 ILE A O 1
ATOM 755 N N . LYS A 1 97 ? 11.312 -24.766 -23.078 1 82.19 97 LYS A N 1
ATOM 756 C CA . LYS A 1 97 ? 12.328 -25.797 -23.234 1 82.19 97 LYS A CA 1
ATOM 757 C C . LYS A 1 97 ? 11.953 -27.062 -22.484 1 82.19 97 LYS A C 1
ATOM 759 O O . LYS A 1 97 ? 12.109 -28.172 -22.984 1 82.19 97 LYS A O 1
ATOM 764 N N . PHE A 1 98 ? 11.453 -26.891 -21.281 1 78.56 98 PHE A N 1
ATOM 765 C CA . PHE A 1 98 ? 11.023 -28 -20.453 1 78.56 98 PHE A CA 1
ATOM 766 C C . PHE A 1 98 ? 9.93 -28.797 -21.141 1 78.56 98 PHE A C 1
ATOM 768 O O . PHE A 1 98 ? 10 -30.031 -21.203 1 78.56 98 PHE A O 1
ATOM 775 N N . ILE A 1 99 ? 8.977 -28.188 -21.703 1 80.88 99 ILE A N 1
ATOM 776 C CA . ILE A 1 99 ? 7.859 -28.844 -22.375 1 80.88 99 ILE A CA 1
ATOM 777 C C . ILE A 1 99 ? 8.352 -29.531 -23.656 1 80.88 99 ILE A C 1
ATOM 779 O O . ILE A 1 99 ? 7.988 -30.672 -23.938 1 80.88 99 ILE A O 1
ATOM 783 N N . SER A 1 100 ? 9.188 -28.828 -24.375 1 79.69 100 SER A N 1
ATOM 784 C CA . SER A 1 100 ? 9.719 -29.359 -25.625 1 79.69 100 SER A CA 1
ATOM 785 C C . SER A 1 100 ? 10.531 -30.641 -25.391 1 79.69 100 SER A C 1
ATOM 787 O O . SER A 1 100 ? 10.484 -31.562 -26.188 1 79.69 100 SER A O 1
ATOM 789 N N . GLU A 1 101 ? 11.258 -30.594 -24.328 1 72.81 101 GLU A N 1
ATOM 790 C CA . GLU A 1 101 ? 12.156 -31.703 -24.047 1 72.81 101 GLU A CA 1
ATOM 791 C C . GLU A 1 101 ? 11.414 -32.875 -23.406 1 72.81 101 GLU A C 1
ATOM 793 O O . GLU A 1 101 ? 11.773 -34.031 -23.625 1 72.81 101 GLU A O 1
ATOM 798 N N . HIS A 1 102 ? 10.438 -32.594 -22.672 1 67 102 HIS A N 1
ATOM 799 C CA . HIS A 1 102 ? 9.891 -33.625 -21.812 1 67 102 HIS A CA 1
ATOM 800 C C . HIS A 1 102 ? 8.477 -34.031 -22.234 1 67 102 HIS A C 1
ATOM 802 O O . HIS A 1 102 ? 7.949 -35.062 -21.812 1 67 102 HIS A O 1
ATOM 808 N N . TYR A 1 103 ? 7.883 -33.219 -22.922 1 69.56 103 TYR A N 1
ATOM 809 C CA . TYR A 1 103 ? 6.543 -33.531 -23.406 1 69.56 103 TYR A CA 1
ATOM 810 C C . TYR A 1 103 ? 6.57 -33.906 -24.891 1 69.56 103 TYR A C 1
ATOM 812 O O . TYR A 1 103 ? 6.277 -33.094 -25.75 1 69.56 103 TYR A O 1
ATOM 820 N N . ARG A 1 104 ? 7.277 -35.125 -25.125 1 57.34 104 ARG A N 1
ATOM 821 C CA . ARG A 1 104 ? 7.641 -35.594 -26.453 1 57.34 104 ARG A CA 1
ATOM 822 C C . ARG A 1 104 ? 6.402 -36 -27.234 1 57.34 104 ARG A C 1
ATOM 824 O O . ARG A 1 104 ? 5.434 -36.531 -26.656 1 57.34 104 ARG A O 1
ATOM 831 N N . GLN A 1 105 ? 6.211 -35.406 -28.422 1 54.44 105 GLN A N 1
ATOM 832 C CA . GLN A 1 105 ? 5.207 -35.594 -29.469 1 54.44 105 GLN A CA 1
ATOM 833 C C . GLN A 1 105 ? 5.219 -37.031 -29.969 1 54.44 105 GLN A C 1
ATOM 835 O O . GLN A 1 105 ? 6.277 -37.594 -30.266 1 54.44 105 GLN A O 1
ATOM 840 N N . ASN A 1 106 ? 4.18 -37.844 -29.438 1 47.84 106 ASN A N 1
ATOM 841 C CA . ASN A 1 106 ? 4.02 -38.969 -30.344 1 47.84 106 ASN A CA 1
ATOM 842 C C . ASN A 1 106 ? 3.447 -38.531 -31.688 1 47.84 106 ASN A C 1
ATOM 844 O O . ASN A 1 106 ? 2.324 -38.031 -31.766 1 47.84 106 ASN A O 1
ATOM 848 N N . GLY A 1 107 ? 4.23 -38.469 -32.719 1 52.56 107 GLY A N 1
ATOM 849 C CA . GLY A 1 107 ? 3.889 -38.281 -34.094 1 52.56 107 GLY A CA 1
ATOM 850 C C . GLY A 1 107 ? 3.775 -36.812 -34.5 1 52.56 107 GLY A C 1
ATOM 851 O O . GLY A 1 107 ? 4.145 -35.938 -33.719 1 52.56 107 GLY A O 1
ATOM 852 N N . LYS A 1 108 ? 3.303 -36.469 -35.844 1 54.38 108 LYS A N 1
ATOM 853 C CA . LYS A 1 108 ? 3.254 -35.188 -36.594 1 54.38 108 LYS A CA 1
ATOM 854 C C . LYS A 1 108 ? 2.17 -34.281 -36.031 1 54.38 108 LYS A C 1
ATOM 856 O O . LYS A 1 108 ? 2.041 -33.125 -36.469 1 54.38 108 LYS A O 1
ATOM 861 N N . GLU A 1 109 ? 1.332 -34.625 -34.969 1 60.25 109 GLU A N 1
ATOM 862 C CA . GLU A 1 109 ? 0.172 -33.812 -34.625 1 60.25 109 GLU A CA 1
ATOM 863 C C . GLU A 1 109 ? 0.506 -32.844 -33.5 1 60.25 109 GLU A C 1
ATOM 865 O O . GLU A 1 109 ? 1.306 -33.156 -32.625 1 60.25 109 GLU A O 1
ATOM 870 N N . LYS A 1 110 ? 0.103 -31.578 -33.656 1 69.12 110 LYS A N 1
ATOM 871 C CA . LYS A 1 110 ? 0.261 -30.516 -32.656 1 69.12 110 LYS A CA 1
ATOM 872 C C . LYS A 1 110 ? -0.344 -30.938 -31.328 1 69.12 110 LYS A C 1
ATOM 874 O O . LYS A 1 110 ? -1.398 -31.562 -31.281 1 69.12 110 LYS A O 1
ATOM 879 N N . ARG A 1 111 ? 0.431 -30.812 -30.328 1 78.75 111 ARG A N 1
ATOM 880 C CA . ARG A 1 111 ? -0.023 -31.062 -28.969 1 78.75 111 ARG A CA 1
ATOM 881 C C . ARG A 1 111 ? -0.885 -29.922 -28.453 1 78.75 111 ARG A C 1
ATOM 883 O O . ARG A 1 111 ? -0.489 -28.75 -28.547 1 78.75 111 ARG A O 1
ATOM 890 N N . ARG A 1 112 ? -2.115 -30.234 -28.094 1 83.88 112 ARG A N 1
ATOM 891 C CA . ARG A 1 112 ? -2.998 -29.219 -27.531 1 83.88 112 ARG A CA 1
ATOM 892 C C . ARG A 1 112 ? -2.906 -29.188 -26.016 1 83.88 112 ARG A C 1
ATOM 894 O O . ARG A 1 112 ? -3.041 -30.219 -25.359 1 83.88 112 ARG A O 1
ATOM 901 N N . VAL A 1 113 ? -2.545 -28.047 -25.453 1 87.5 113 VAL A N 1
ATOM 902 C CA . VAL A 1 113 ? -2.398 -27.875 -24 1 87.5 113 VAL A CA 1
ATOM 903 C C . VAL A 1 113 ? -3.332 -26.766 -23.516 1 87.5 113 VAL A C 1
ATOM 905 O O . VAL A 1 113 ? -3.369 -25.672 -24.094 1 87.5 113 VAL A O 1
ATOM 908 N N . ARG A 1 114 ? -4.145 -27.078 -22.516 1 90.25 114 ARG A N 1
ATOM 909 C CA . ARG A 1 114 ? -4.969 -26.047 -21.891 1 90.25 114 ARG A CA 1
ATOM 910 C C . ARG A 1 114 ? -4.113 -25.047 -21.125 1 90.25 114 ARG A C 1
ATOM 912 O O . ARG A 1 114 ? -3.189 -25.438 -20.406 1 90.25 114 ARG A O 1
ATOM 919 N N . ALA A 1 115 ? -4.395 -23.781 -21.391 1 93.12 115 ALA A N 1
ATOM 920 C CA . ALA A 1 115 ? -3.598 -22.734 -20.75 1 93.12 115 ALA A CA 1
ATOM 921 C C . ALA A 1 115 ? -4.469 -21.562 -20.328 1 93.12 115 ALA A C 1
ATOM 923 O O . ALA A 1 115 ? -5.473 -21.25 -20.984 1 93.12 115 ALA A O 1
ATOM 924 N N . THR A 1 116 ? -4.172 -20.984 -19.219 1 94.19 116 THR A N 1
ATOM 925 C CA . THR A 1 116 ? -4.797 -19.75 -18.75 1 94.19 116 THR A CA 1
ATOM 926 C C . THR A 1 116 ? -3.738 -18.703 -18.406 1 94.19 116 THR A C 1
ATOM 928 O O . THR A 1 116 ? -2.557 -18.891 -18.703 1 94.19 116 THR A O 1
ATOM 931 N N . GLY A 1 117 ? -4.203 -17.5 -18 1 92.31 117 GLY A N 1
ATOM 932 C CA . GLY A 1 117 ? -3.285 -16.406 -17.719 1 92.31 117 GLY A CA 1
ATOM 933 C C . GLY A 1 117 ? -3.023 -15.523 -18.922 1 92.31 117 GLY A C 1
ATOM 934 O O . GLY A 1 117 ? -3.121 -15.977 -20.062 1 92.31 117 GLY A O 1
ATOM 935 N N . GLY A 1 118 ? -2.633 -14.344 -18.688 1 89.25 118 GLY A N 1
ATOM 936 C CA . GLY A 1 118 ? -2.326 -13.422 -19.766 1 89.25 118 GLY A CA 1
ATOM 937 C C . GLY A 1 118 ? -1.164 -13.875 -20.625 1 89.25 118 GLY A C 1
ATOM 938 O O . GLY A 1 118 ? -1.118 -13.578 -21.812 1 89.25 118 GLY A O 1
ATOM 939 N N . GLY A 1 119 ? -0.236 -14.578 -20.031 1 90.62 119 GLY A N 1
ATOM 940 C CA . GLY A 1 119 ? 0.917 -15.078 -20.766 1 90.62 119 GLY A CA 1
ATOM 941 C C . GLY A 1 119 ? 0.551 -16.094 -21.828 1 90.62 119 GLY A C 1
ATOM 942 O O . GLY A 1 119 ? 1.319 -16.312 -22.766 1 90.62 119 GLY A O 1
ATOM 943 N N . SER A 1 120 ? -0.596 -16.75 -21.641 1 92.94 120 SER A N 1
ATOM 944 C CA . SER A 1 120 ? -1.027 -17.703 -22.672 1 92.94 120 SER A CA 1
ATOM 945 C C . SER A 1 120 ? -1.309 -17 -23.984 1 92.94 120 SER A C 1
ATOM 947 O O . SER A 1 120 ? -1.201 -17.609 -25.062 1 92.94 120 SER A O 1
ATOM 949 N N . TYR A 1 121 ? -1.681 -15.703 -23.844 1 88.56 121 TYR A N 1
ATOM 950 C CA . TYR A 1 121 ? -1.884 -14.883 -25.031 1 88.56 121 TYR A CA 1
ATOM 951 C C . TYR A 1 121 ? -0.565 -14.297 -25.531 1 88.56 121 TYR A C 1
ATOM 953 O O . TYR A 1 121 ? -0.254 -14.367 -26.719 1 88.56 121 TYR A O 1
ATOM 961 N N . LYS A 1 122 ? 0.155 -13.812 -24.625 1 87.69 122 LYS A N 1
ATOM 962 C CA . LYS A 1 122 ? 1.389 -13.094 -24.922 1 87.69 122 LYS A CA 1
ATOM 963 C C . LYS A 1 122 ? 2.434 -14.016 -25.531 1 87.69 122 LYS A C 1
ATOM 965 O O . LYS A 1 122 ? 3.16 -13.617 -26.438 1 87.69 122 LYS A O 1
ATOM 970 N N . TYR A 1 123 ? 2.527 -15.266 -25.094 1 91.25 123 TYR A N 1
ATOM 971 C CA . TYR A 1 123 ? 3.611 -16.156 -25.484 1 91.25 123 TYR A CA 1
ATOM 972 C C . TYR A 1 123 ? 3.096 -17.266 -26.406 1 91.25 123 TYR A C 1
ATOM 974 O O . TYR A 1 123 ? 3.754 -18.297 -26.562 1 91.25 123 TYR A O 1
ATOM 982 N N . ASP A 1 124 ? 1.952 -17.047 -26.969 1 92.88 124 ASP A N 1
ATOM 983 C CA . ASP A 1 124 ? 1.3 -18.031 -27.828 1 92.88 124 ASP A CA 1
ATOM 984 C C . ASP A 1 124 ? 2.221 -18.469 -28.969 1 92.88 124 ASP A C 1
ATOM 986 O O . ASP A 1 124 ? 2.352 -19.656 -29.25 1 92.88 124 ASP A O 1
ATOM 990 N N . LYS A 1 125 ? 2.889 -17.547 -29.625 1 93.12 125 LYS A N 1
ATOM 991 C CA . LYS A 1 125 ? 3.75 -17.828 -30.766 1 93.12 125 LYS A CA 1
ATOM 992 C C . LYS A 1 125 ? 4.945 -18.688 -30.359 1 93.12 125 LYS A C 1
ATOM 994 O O . LYS A 1 125 ? 5.371 -19.562 -31.125 1 93.12 125 LYS A O 1
ATOM 999 N N . LEU A 1 126 ? 5.484 -18.453 -29.219 1 93.12 126 LEU A N 1
ATOM 1000 C CA . LEU A 1 126 ? 6.641 -19.203 -28.734 1 93.12 126 LEU A CA 1
ATOM 1001 C C . LEU A 1 126 ? 6.289 -20.672 -28.516 1 93.12 126 LEU A C 1
ATOM 1003 O O . LEU A 1 126 ? 7.102 -21.547 -28.797 1 93.12 126 LEU A O 1
ATOM 1007 N N . PHE A 1 127 ? 5.117 -20.906 -28 1 92.06 127 PHE A N 1
ATOM 1008 C CA . PHE A 1 127 ? 4.672 -22.281 -27.781 1 92.06 127 PHE A CA 1
ATOM 1009 C C . PHE A 1 127 ? 4.395 -22.984 -29.109 1 92.06 127 PHE A C 1
ATOM 1011 O O . PHE A 1 127 ? 4.715 -24.156 -29.266 1 92.06 127 PHE A O 1
ATOM 1018 N N . SER A 1 128 ? 3.842 -22.25 -30.031 1 91.38 128 SER A N 1
ATO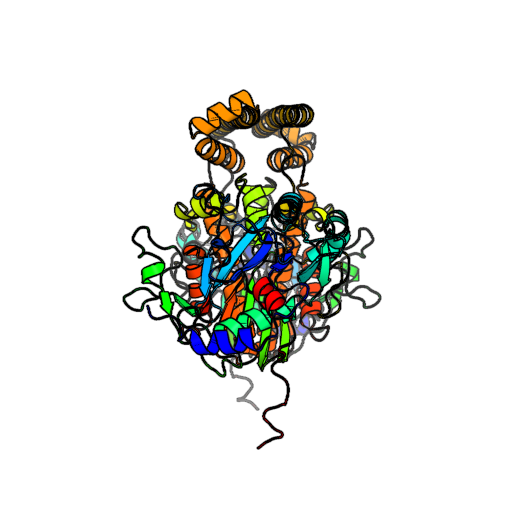M 1019 C CA . SER A 1 128 ? 3.555 -22.797 -31.359 1 91.38 128 SER A CA 1
ATOM 1020 C C . SER A 1 128 ? 4.836 -23.219 -32.062 1 91.38 128 SER A C 1
ATOM 1022 O O . SER A 1 128 ? 4.836 -24.188 -32.844 1 91.38 128 SER A O 1
ATOM 1024 N N . GLU A 1 129 ? 5.895 -22.531 -31.828 1 91.31 129 GLU A N 1
ATOM 1025 C CA . GLU A 1 129 ? 7.18 -22.812 -32.469 1 91.31 129 GLU A CA 1
ATOM 1026 C C . GLU A 1 129 ? 7.719 -24.172 -32.031 1 91.31 129 GLU A C 1
ATOM 1028 O O . GLU A 1 129 ? 8.484 -24.797 -32.75 1 91.31 129 GLU A O 1
ATOM 1033 N N . VAL A 1 130 ? 7.301 -24.625 -30.922 1 86.75 130 VAL A N 1
ATOM 1034 C CA . VAL A 1 130 ? 7.801 -25.922 -30.469 1 86.75 130 VAL A CA 1
ATOM 1035 C C . VAL A 1 130 ? 6.715 -26.969 -30.625 1 86.75 130 VAL A C 1
ATOM 1037 O O . VAL A 1 130 ? 6.781 -28.031 -30 1 86.75 130 VAL A O 1
ATOM 1040 N N . GLY A 1 131 ? 5.668 -26.609 -31.359 1 85.5 131 GLY A N 1
ATOM 1041 C CA . GLY A 1 131 ? 4.637 -27.578 -31.703 1 85.5 131 GLY A CA 1
ATOM 1042 C C . GLY A 1 131 ? 3.547 -27.703 -30.656 1 85.5 131 GLY A C 1
ATOM 1043 O O . GLY A 1 131 ? 2.877 -28.734 -30.578 1 85.5 131 GLY A O 1
ATOM 1044 N N . VAL A 1 132 ? 3.402 -26.797 -29.812 1 87.44 132 VAL A N 1
ATOM 1045 C CA . VAL A 1 132 ? 2.375 -26.828 -28.781 1 87.44 132 VAL A CA 1
ATOM 1046 C C . VAL A 1 132 ? 1.308 -25.781 -29.094 1 87.44 132 VAL A C 1
ATOM 1048 O O . VAL A 1 132 ? 1.625 -24.609 -29.328 1 87.44 132 VAL A O 1
ATOM 1051 N N . GLU A 1 133 ? 0.092 -26.219 -29.188 1 89.94 133 GLU A N 1
ATOM 1052 C CA . GLU A 1 133 ? -1.039 -25.312 -29.359 1 89.94 133 GLU A CA 1
ATOM 1053 C C . GLU A 1 133 ? -1.768 -25.094 -28.031 1 89.94 133 GLU A C 1
ATOM 1055 O O . GLU A 1 133 ? -2.197 -26.047 -27.391 1 89.94 133 GLU A O 1
ATOM 1060 N N . LEU A 1 134 ? -1.904 -23.828 -27.703 1 91.06 134 LEU A N 1
ATOM 1061 C CA . LEU A 1 134 ? -2.527 -23.5 -26.422 1 91.06 134 LEU A CA 1
ATOM 1062 C C . LEU A 1 134 ? -4.027 -23.281 -26.594 1 91.06 134 LEU A C 1
ATOM 1064 O O . LEU A 1 134 ? -4.457 -22.5 -27.438 1 91.06 134 LEU A O 1
ATOM 1068 N N . THR A 1 135 ? -4.812 -24.125 -25.906 1 90.56 135 THR A N 1
ATOM 1069 C CA . THR A 1 135 ? -6.23 -23.828 -25.734 1 90.56 135 THR A CA 1
ATOM 1070 C C . THR A 1 135 ? -6.445 -22.859 -24.578 1 90.56 135 THR A C 1
ATOM 1072 O O . THR A 1 135 ? -6.336 -23.25 -23.406 1 90.56 135 THR A O 1
ATOM 1075 N N . LYS A 1 136 ? -6.766 -21.688 -24.953 1 91.56 136 LYS A N 1
ATOM 1076 C CA . LYS A 1 136 ? -6.781 -20.609 -23.969 1 91.56 136 LYS A CA 1
ATOM 1077 C C . LYS A 1 136 ? -8.109 -20.594 -23.203 1 91.56 136 LYS A C 1
ATOM 1079 O O . LYS A 1 136 ? -9.18 -20.609 -23.812 1 91.56 136 LYS A O 1
ATOM 1084 N N . LEU A 1 137 ? -7.996 -20.609 -21.891 1 91.25 137 LEU A N 1
ATOM 1085 C CA . LEU A 1 137 ? -9.141 -20.516 -20.984 1 91.25 137 LEU A CA 1
ATOM 1086 C C . LEU A 1 137 ? -9.078 -19.234 -20.156 1 91.25 137 LEU A C 1
ATOM 1088 O O . LEU A 1 137 ? -7.996 -18.703 -19.922 1 91.25 137 LEU A O 1
ATOM 1092 N N . ASP A 1 138 ? -10.227 -18.781 -19.766 1 91.62 138 ASP A N 1
ATOM 1093 C CA . ASP A 1 138 ? -10.297 -17.531 -19 1 91.62 138 ASP A CA 1
ATOM 1094 C C . ASP A 1 138 ? -9.633 -17.703 -17.641 1 91.62 138 ASP A C 1
ATOM 1096 O O . ASP A 1 138 ? -9.844 -18.719 -16.953 1 91.62 138 ASP A O 1
ATOM 1100 N N . GLU A 1 139 ? -8.852 -16.719 -17.312 1 91.06 139 GLU A N 1
ATOM 1101 C CA . GLU A 1 139 ? -8.039 -16.797 -16.109 1 91.06 139 GLU A CA 1
ATOM 1102 C C . GLU A 1 139 ? -8.914 -16.859 -14.859 1 91.06 139 GLU A C 1
ATOM 1104 O O . GLU A 1 139 ? -8.688 -17.703 -13.984 1 91.06 139 GLU A O 1
ATOM 1109 N N . MET A 1 140 ? -9.891 -16.016 -14.742 1 92 140 MET A N 1
ATOM 1110 C CA . MET A 1 140 ? -10.727 -15.969 -13.547 1 92 140 MET A CA 1
ATOM 1111 C C . MET A 1 140 ? -11.57 -17.234 -13.414 1 92 140 MET A C 1
ATOM 1113 O O . MET A 1 140 ? -11.727 -17.766 -12.32 1 92 140 MET A O 1
ATOM 1117 N N . CYS A 1 141 ? -12.062 -17.672 -14.523 1 92.5 141 CYS A N 1
ATOM 1118 C CA . CYS A 1 141 ? -12.844 -18.891 -14.531 1 92.5 141 CYS A CA 1
ATOM 1119 C C . CYS A 1 141 ? -12.016 -20.078 -14.031 1 92.5 141 CYS A C 1
ATOM 1121 O O . CYS A 1 141 ? -12.484 -20.859 -13.211 1 92.5 141 CYS A O 1
ATOM 1123 N N . CYS A 1 142 ? -10.789 -20.141 -14.5 1 92.69 142 CYS A N 1
ATOM 1124 C CA . CYS A 1 142 ? -9.906 -21.234 -14.102 1 92.69 142 CYS A CA 1
ATOM 1125 C C . CYS A 1 142 ? -9.562 -21.156 -12.625 1 92.69 142 CYS A C 1
ATOM 1127 O O . CYS A 1 142 ? -9.547 -22.172 -11.922 1 92.69 142 CYS A O 1
ATOM 1129 N N . THR A 1 143 ? -9.289 -19.953 -12.148 1 94.25 143 THR A N 1
ATOM 1130 C CA . THR A 1 143 ? -8.914 -19.75 -10.758 1 94.25 143 THR A CA 1
ATOM 1131 C C . THR A 1 143 ? -10.062 -20.156 -9.828 1 94.25 143 THR A C 1
ATOM 1133 O O . THR A 1 143 ? -9.852 -20.859 -8.836 1 94.25 143 THR A O 1
ATOM 1136 N N . VAL A 1 144 ? -11.273 -19.781 -10.156 1 94.75 144 VAL A N 1
ATOM 1137 C CA . VAL A 1 144 ? -12.445 -20.094 -9.344 1 94.75 144 VAL A CA 1
ATOM 1138 C C . VAL A 1 144 ? -12.727 -21.594 -9.391 1 94.75 144 VAL A C 1
ATOM 1140 O O . VAL A 1 144 ? -13.016 -22.203 -8.359 1 94.75 144 VAL A O 1
ATOM 1143 N N . ALA A 1 145 ? -12.633 -22.141 -10.586 1 90.38 145 ALA A N 1
ATOM 1144 C CA . ALA A 1 145 ? -12.852 -23.578 -10.734 1 90.38 145 ALA A CA 1
ATOM 1145 C C . ALA A 1 145 ? -11.852 -24.375 -9.906 1 90.38 145 ALA A C 1
ATOM 1147 O O . ALA A 1 145 ? -12.211 -25.359 -9.25 1 90.38 145 ALA A O 1
ATOM 1148 N N . GLY A 1 146 ? -10.578 -23.938 -9.992 1 89.94 146 GLY A N 1
ATOM 1149 C CA . GLY A 1 146 ? -9.547 -24.594 -9.211 1 89.94 146 GLY A CA 1
ATOM 1150 C C . GLY A 1 146 ? -9.797 -24.531 -7.715 1 89.94 146 GLY A C 1
ATOM 1151 O O . GLY A 1 146 ? -9.664 -25.547 -7.016 1 89.94 146 GLY A O 1
ATOM 1152 N N . LEU A 1 147 ? -10.195 -23.406 -7.234 1 93.19 147 LEU A N 1
ATOM 1153 C CA . LEU A 1 147 ? -10.469 -23.25 -5.812 1 93.19 147 LEU A CA 1
ATOM 1154 C C . LEU A 1 147 ? -11.68 -24.078 -5.398 1 93.19 147 LEU A C 1
ATOM 1156 O O . LEU A 1 147 ? -11.633 -24.781 -4.391 1 93.19 147 LEU A O 1
ATOM 1160 N N . THR A 1 148 ? -12.766 -23.938 -6.148 1 89.12 148 THR A N 1
ATOM 1161 C CA . THR A 1 148 ? -13.984 -24.656 -5.816 1 89.12 148 THR A CA 1
ATOM 1162 C C . THR A 1 148 ? -13.727 -26.172 -5.781 1 89.12 148 THR A C 1
ATOM 1164 O O . THR A 1 148 ? -14.25 -26.875 -4.914 1 89.12 148 THR A O 1
ATOM 1167 N N . PHE A 1 149 ? -12.898 -26.578 -6.73 1 84.88 149 PHE A N 1
ATOM 1168 C CA . PHE A 1 149 ? -12.531 -27.984 -6.77 1 84.88 149 PHE A CA 1
ATOM 1169 C C . PHE A 1 149 ? -11.828 -28.391 -5.48 1 84.88 149 PHE A C 1
ATOM 1171 O O . PHE A 1 149 ? -12.156 -29.422 -4.887 1 84.88 149 PHE A O 1
ATOM 1178 N N . LEU A 1 150 ? -10.891 -27.609 -5.031 1 85.25 150 LEU A N 1
ATOM 1179 C CA . LEU A 1 150 ? -10.141 -27.906 -3.82 1 85.25 150 LEU A CA 1
ATOM 1180 C C . LEU A 1 150 ? -11.039 -27.859 -2.592 1 85.25 150 LEU A C 1
ATOM 1182 O O . LEU A 1 150 ? -10.945 -28.719 -1.713 1 85.25 150 LEU A O 1
ATOM 1186 N N . LEU A 1 151 ? -11.922 -26.906 -2.51 1 88.94 151 LEU A N 1
ATOM 1187 C CA . LEU A 1 151 ? -12.805 -26.719 -1.36 1 88.94 151 LEU A CA 1
ATOM 1188 C C . LEU A 1 151 ? -13.789 -27.875 -1.236 1 88.94 151 LEU A C 1
ATOM 1190 O O . LEU A 1 151 ? -14.188 -28.234 -0.128 1 88.94 151 LEU A O 1
ATOM 1194 N N . THR A 1 152 ? -14.156 -28.359 -2.34 1 83.31 152 THR A N 1
ATOM 1195 C CA . THR A 1 152 ? -15.227 -29.344 -2.377 1 83.31 152 THR A CA 1
ATOM 1196 C C . THR A 1 152 ? -14.672 -30.75 -2.17 1 83.31 152 THR A C 1
ATOM 1198 O O . THR A 1 152 ? -15.328 -31.609 -1.573 1 83.31 152 THR A O 1
ATOM 1201 N N . HIS A 1 153 ? -13.422 -30.953 -2.564 1 74.88 153 HIS A N 1
ATOM 1202 C CA . HIS A 1 153 ? -13.031 -32.344 -2.693 1 74.88 153 HIS A CA 1
ATOM 1203 C C . HIS A 1 153 ? -11.812 -32.656 -1.835 1 74.88 153 HIS A C 1
ATOM 1205 O O . HIS A 1 153 ? -11.484 -33.844 -1.61 1 74.88 153 HIS A O 1
ATOM 1211 N N . PHE A 1 154 ? -11.117 -31.688 -1.347 1 75.88 154 PHE A N 1
ATOM 1212 C CA . PHE A 1 154 ? -9.852 -31.953 -0.661 1 75.88 154 PHE A CA 1
ATOM 1213 C C . PHE A 1 154 ? -9.945 -31.578 0.811 1 75.88 154 PHE A C 1
ATOM 1215 O O . PHE A 1 154 ? -10.047 -30.391 1.143 1 75.88 154 PHE A O 1
ATOM 1222 N N . ASP A 1 155 ? -9.781 -32.688 1.549 1 77.31 155 ASP A N 1
ATOM 1223 C CA . ASP A 1 155 ? -9.664 -32.406 2.979 1 77.31 155 ASP A CA 1
ATOM 1224 C C . ASP A 1 155 ? -8.266 -31.906 3.328 1 77.31 155 ASP A C 1
ATOM 1226 O O . ASP A 1 155 ? -7.309 -32.156 2.594 1 77.31 155 ASP A O 1
ATOM 1230 N N . HIS A 1 156 ? -8.062 -31.188 4.25 1 81.56 156 HIS A N 1
ATOM 1231 C CA . HIS A 1 156 ? -6.793 -30.672 4.746 1 81.56 156 HIS A CA 1
ATOM 1232 C C . HIS A 1 156 ? -6.129 -29.75 3.721 1 81.56 156 HIS A C 1
ATOM 1234 O O . HIS A 1 156 ? -4.93 -29.859 3.471 1 81.56 156 HIS A O 1
ATOM 1240 N N . GLU A 1 157 ? -6.832 -29.188 2.877 1 84.69 157 GLU A N 1
ATOM 1241 C CA . GLU A 1 157 ? -6.367 -28.203 1.915 1 84.69 157 GLU A CA 1
ATOM 1242 C C . GLU A 1 157 ? -6.469 -26.781 2.488 1 84.69 157 GLU A C 1
ATOM 1244 O O . GLU A 1 157 ? -5.543 -25.984 2.344 1 84.69 157 GLU A O 1
ATOM 1249 N N . VAL A 1 158 ? -7.594 -26.609 3.178 1 92.5 158 VAL A N 1
ATOM 1250 C CA . VAL A 1 158 ? -7.895 -25.281 3.697 1 92.5 158 VAL A CA 1
ATOM 1251 C C . VAL A 1 158 ? -7.508 -25.203 5.172 1 92.5 158 VAL A C 1
ATOM 1253 O O . VAL A 1 158 ? -7.738 -26.141 5.93 1 92.5 158 VAL A O 1
ATOM 1256 N N . PHE A 1 159 ? -6.879 -24.094 5.555 1 92.75 159 PHE A N 1
ATOM 1257 C CA . PHE A 1 159 ? -6.52 -23.969 6.961 1 92.75 159 PHE A CA 1
ATOM 1258 C C . PHE A 1 159 ? -6.551 -22.5 7.402 1 92.75 159 PHE A C 1
ATOM 1260 O O . PHE A 1 159 ? -6.48 -21.594 6.566 1 92.75 159 PHE A O 1
ATOM 1267 N N . SER A 1 160 ? -6.805 -22.297 8.633 1 93.94 160 SER A N 1
ATOM 1268 C CA . SER A 1 160 ? -6.578 -21.016 9.305 1 93.94 160 SER A CA 1
ATOM 1269 C C . SER A 1 160 ? -5.293 -21.047 10.125 1 93.94 160 SER A C 1
ATOM 1271 O O . SER A 1 160 ? -4.734 -22.125 10.367 1 93.94 160 SER A O 1
ATOM 1273 N N . PHE A 1 161 ? -4.77 -19.922 10.383 1 92 161 PHE A N 1
ATOM 1274 C CA . PHE A 1 161 ? -3.502 -19.812 11.094 1 92 161 PHE A CA 1
ATOM 1275 C C . PHE A 1 161 ? -3.729 -19.406 12.547 1 92 161 PHE A C 1
ATOM 1277 O O . PHE A 1 161 ? -4.082 -18.266 12.82 1 92 161 PHE A O 1
ATOM 1284 N N . LEU A 1 162 ? -3.523 -20.297 13.461 1 89 162 LEU A N 1
ATOM 1285 C CA . LEU A 1 162 ? -3.666 -20.078 14.898 1 89 162 LEU A CA 1
ATOM 1286 C C . LEU A 1 162 ? -2.58 -20.828 15.672 1 89 162 LEU A C 1
ATOM 1288 O O . LEU A 1 162 ? -2.211 -21.938 15.305 1 89 162 LEU A O 1
ATOM 1292 N N . TYR A 1 163 ? -2.125 -20.172 16.688 1 83.94 163 TYR A N 1
ATOM 1293 C CA . TYR A 1 163 ? -1.19 -20.875 17.562 1 83.94 163 TYR A CA 1
ATOM 1294 C C . TYR A 1 163 ? -1.853 -22.078 18.234 1 83.94 163 TYR A C 1
ATOM 1296 O O . TYR A 1 163 ? -3.082 -22.172 18.281 1 83.94 163 TYR A O 1
ATOM 1304 N N . PRO A 1 164 ? -1.003 -22.953 18.734 1 81.88 164 PRO A N 1
ATOM 1305 C CA . PRO A 1 164 ? -1.563 -24.156 19.359 1 81.88 164 PRO A CA 1
ATOM 1306 C C . PRO A 1 164 ? -2.473 -23.844 20.531 1 81.88 164 PRO A C 1
ATOM 1308 O O . PRO A 1 164 ? -3.412 -24.594 20.812 1 81.88 164 PRO A O 1
ATOM 1311 N N . ASP A 1 165 ? -2.279 -22.766 21.172 1 82.12 165 ASP A N 1
ATOM 1312 C CA . ASP A 1 165 ? -3.1 -22.391 22.312 1 82.12 165 ASP A CA 1
ATOM 1313 C C . ASP A 1 165 ? -4.371 -21.672 21.875 1 82.12 165 ASP A C 1
ATOM 1315 O O . ASP A 1 165 ? -5.16 -21.219 22.703 1 82.12 165 ASP A O 1
ATOM 1319 N N . GLY A 1 166 ? -4.523 -21.5 20.609 1 80.88 166 GLY A N 1
ATOM 1320 C CA . GLY A 1 166 ? -5.742 -20.906 20.062 1 80.88 166 GLY A CA 1
ATOM 1321 C C . GLY A 1 166 ? -5.641 -19.406 19.844 1 80.88 166 GLY A C 1
ATOM 1322 O O . GLY A 1 166 ? -6.578 -18.797 19.359 1 80.88 166 GLY A O 1
ATOM 1323 N N . THR A 1 167 ? -4.488 -18.891 20.125 1 82.62 167 THR A N 1
ATOM 1324 C CA . THR A 1 167 ? -4.332 -17.438 19.984 1 82.62 167 THR A CA 1
ATOM 1325 C C . THR A 1 167 ? -3.76 -17.094 18.625 1 82.62 167 THR A C 1
ATOM 1327 O O . THR A 1 167 ? -3.133 -17.922 17.969 1 82.62 167 THR A O 1
ATOM 1330 N N . LEU A 1 168 ? -4.125 -15.867 18.234 1 82.31 168 LEU A N 1
ATOM 1331 C CA . LEU A 1 168 ? -3.555 -15.383 16.984 1 82.31 168 LEU A CA 1
ATOM 1332 C C . LEU A 1 168 ? -2.096 -14.984 17.172 1 82.31 168 LEU A C 1
ATOM 1334 O O . LEU A 1 168 ? -1.753 -14.312 18.156 1 82.31 168 LEU A O 1
ATOM 1338 N N . PRO A 1 169 ? -1.298 -15.5 16.297 1 74.06 169 PRO A N 1
ATOM 1339 C CA . PRO A 1 169 ? 0.089 -15.039 16.375 1 74.06 169 PRO A CA 1
ATOM 1340 C C . PRO A 1 169 ? 0.22 -13.531 16.172 1 74.06 169 PRO A C 1
ATOM 1342 O O . PRO A 1 169 ? -0.54 -12.945 15.391 1 74.06 169 PRO A O 1
ATOM 1345 N N . PRO A 1 170 ? 1.147 -12.961 16.969 1 71.31 170 PRO A N 1
ATOM 1346 C CA . PRO A 1 170 ? 1.408 -11.547 16.688 1 71.31 170 PRO A CA 1
ATOM 1347 C C . PRO A 1 170 ? 2.027 -11.336 15.305 1 71.31 170 PRO A C 1
ATOM 1349 O O . PRO A 1 170 ? 2.609 -12.258 14.734 1 71.31 170 PRO A O 1
ATOM 1352 N N . PRO A 1 171 ? 1.85 -10.188 14.703 1 62 171 PRO A N 1
ATOM 1353 C CA . PRO A 1 171 ? 2.379 -9.969 13.359 1 62 171 PRO A CA 1
ATOM 1354 C C . PRO A 1 171 ? 3.887 -10.188 13.273 1 62 171 PRO A C 1
ATOM 1356 O O . PRO A 1 171 ? 4.387 -10.672 12.25 1 62 171 PRO A O 1
ATOM 1359 N N . GLY A 1 172 ? 4.766 -9.891 14.219 1 62.06 172 GLY A N 1
ATOM 1360 C CA . GLY A 1 172 ? 6.211 -10.031 14.156 1 62.06 172 GLY A CA 1
ATOM 1361 C C . GLY A 1 172 ? 6.695 -11.43 14.508 1 62.06 172 GLY A C 1
ATOM 1362 O O . GLY A 1 172 ? 7.879 -11.734 14.367 1 62.06 172 GLY A O 1
ATOM 1363 N N . LEU A 1 173 ? 6.035 -12.461 14.312 1 63.25 173 LEU A N 1
ATOM 1364 C CA . LEU A 1 173 ? 6.367 -13.812 14.742 1 63.25 173 LEU A CA 1
ATOM 1365 C C . LEU A 1 173 ? 7.652 -13.82 15.562 1 63.25 173 LEU A C 1
ATOM 1367 O O . LEU A 1 173 ? 8.742 -13.648 15.016 1 63.25 173 LEU A O 1
ATOM 1371 N N . PRO A 1 174 ? 7.539 -13.891 16.719 1 62.47 174 PRO A N 1
ATOM 1372 C CA . PRO A 1 174 ? 8.758 -13.961 17.531 1 62.47 174 PRO A CA 1
ATOM 1373 C C . PRO A 1 174 ? 9.625 -15.164 17.188 1 62.47 174 PRO A C 1
ATOM 1375 O O . PRO A 1 174 ? 9.164 -16.094 16.516 1 62.47 174 PRO A O 1
ATOM 1378 N N . GLU A 1 175 ? 10.891 -15 17.391 1 60.56 175 GLU A N 1
ATOM 1379 C CA . GLU A 1 175 ? 11.844 -16.078 17.141 1 60.56 175 GLU A CA 1
ATOM 1380 C C . GLU A 1 175 ? 11.344 -17.406 17.703 1 60.56 175 GLU A C 1
ATOM 1382 O O . GLU A 1 175 ? 11.578 -18.453 17.125 1 60.56 175 GLU A O 1
ATOM 1387 N N . SER A 1 176 ? 10.609 -17.266 18.688 1 63.16 176 SER A N 1
ATOM 1388 C CA . SER A 1 176 ? 10.141 -18.469 19.375 1 63.16 176 SER A CA 1
ATOM 1389 C C . SER A 1 176 ? 8.781 -18.922 18.828 1 63.16 176 SER A C 1
ATOM 1391 O O . SER A 1 176 ? 8.117 -19.766 19.438 1 63.16 176 SER A O 1
ATOM 1393 N N . ALA A 1 177 ? 8.539 -18.375 17.719 1 70.31 177 ALA A N 1
ATOM 1394 C CA . ALA A 1 177 ? 7.223 -18.719 17.203 1 70.31 177 ALA A CA 1
ATOM 1395 C C . ALA A 1 177 ? 7.184 -20.172 16.734 1 70.31 177 ALA A C 1
ATOM 1397 O O . ALA A 1 177 ? 8.172 -20.688 16.203 1 70.31 177 ALA A O 1
ATOM 1398 N N . PRO A 1 178 ? 6.02 -20.891 17.062 1 75.44 178 PRO A N 1
ATOM 1399 C CA . PRO A 1 178 ? 5.871 -22.266 16.578 1 75.44 178 PRO A CA 1
ATOM 1400 C C . PRO A 1 178 ? 5.969 -22.359 15.047 1 75.44 178 PRO A C 1
ATOM 1402 O O . PRO A 1 178 ? 5.773 -21.359 14.352 1 75.44 178 PRO A O 1
ATOM 1405 N N . ALA A 1 179 ? 6.348 -23.594 14.68 1 78.5 179 ALA A N 1
ATOM 1406 C CA . ALA A 1 179 ? 6.43 -23.859 13.242 1 78.5 179 ALA A CA 1
ATOM 1407 C C . ALA A 1 179 ? 5.066 -23.703 12.578 1 78.5 179 ALA A C 1
ATOM 1409 O O . ALA A 1 179 ? 4.031 -23.938 13.211 1 78.5 179 ALA A O 1
ATOM 1410 N N . LEU A 1 180 ? 5.086 -23.281 11.336 1 81.25 180 LEU A N 1
ATOM 1411 C CA . LEU A 1 180 ? 3.865 -23.078 10.562 1 81.25 180 LEU A CA 1
ATOM 1412 C C . LEU A 1 180 ? 2.986 -24.328 10.602 1 81.25 180 LEU A C 1
ATOM 1414 O O . LEU A 1 180 ? 1.764 -24.234 10.727 1 81.25 180 LEU A O 1
ATOM 1418 N N . ALA A 1 181 ? 3.602 -25.5 10.539 1 80.5 181 ALA A N 1
ATOM 1419 C CA . ALA A 1 181 ? 2.879 -26.766 10.484 1 80.5 181 ALA A CA 1
ATOM 1420 C C . ALA A 1 181 ? 2.061 -26.984 11.75 1 80.5 181 ALA A C 1
ATOM 1422 O O . ALA A 1 181 ? 0.98 -27.578 11.703 1 80.5 181 ALA A O 1
ATOM 1423 N N . GLU A 1 182 ? 2.477 -26.438 12.828 1 85.06 182 GLU A N 1
ATOM 1424 C CA . GLU A 1 182 ? 1.806 -26.609 14.109 1 85.06 182 GLU A CA 1
ATOM 1425 C C . GLU A 1 182 ? 0.687 -25.594 14.297 1 85.06 182 GLU A C 1
ATOM 1427 O O . GLU A 1 182 ? -0.169 -25.75 15.172 1 85.06 182 GLU A O 1
ATOM 1432 N N . CYS A 1 183 ? 0.673 -24.641 13.422 1 88.5 183 CYS A N 1
ATOM 1433 C CA . CYS A 1 183 ? -0.274 -23.547 13.594 1 88.5 183 CYS A CA 1
ATOM 1434 C C . CYS A 1 183 ? -1.407 -23.641 12.578 1 88.5 183 CYS A C 1
ATOM 1436 O O . CYS A 1 183 ? -2.33 -22.828 12.602 1 88.5 183 CYS A O 1
ATOM 1438 N N . ARG A 1 184 ? -1.327 -24.688 11.766 1 89.12 184 ARG A N 1
ATOM 1439 C CA . ARG A 1 184 ? -2.379 -24.859 10.766 1 89.12 184 ARG A CA 1
ATOM 1440 C C . ARG A 1 184 ? -3.605 -25.531 11.383 1 89.12 184 ARG A C 1
ATOM 1442 O O . ARG A 1 184 ? -3.502 -26.609 11.977 1 89.12 184 ARG A O 1
ATOM 1449 N N . ARG A 1 185 ? -4.711 -24.844 11.32 1 92.12 185 ARG A N 1
ATOM 1450 C CA . ARG A 1 185 ? -5.992 -25.438 11.688 1 92.12 185 ARG A CA 1
ATOM 1451 C C . ARG A 1 185 ? -6.824 -25.75 10.445 1 92.12 185 ARG A C 1
ATOM 1453 O O . ARG A 1 185 ? -7.516 -24.875 9.922 1 92.12 185 ARG A O 1
ATOM 1460 N N . PHE A 1 186 ? -6.809 -26.969 10.094 1 91.25 186 PHE A N 1
ATOM 1461 C CA . PHE A 1 186 ? -7.41 -27.375 8.828 1 91.25 186 PHE A CA 1
ATOM 1462 C C . PHE A 1 186 ? -8.93 -27.375 8.922 1 91.25 186 PHE A C 1
ATOM 1464 O O . PHE A 1 186 ? -9.492 -27.625 9.992 1 91.25 186 PHE A O 1
ATOM 1471 N N . VAL A 1 187 ? -9.555 -27 7.855 1 89.44 187 VAL A N 1
ATOM 1472 C CA . VAL A 1 187 ? -11.008 -27.016 7.684 1 89.44 187 VAL A CA 1
ATOM 1473 C C . VAL A 1 187 ? -11.398 -28.094 6.684 1 89.44 187 VAL A C 1
ATOM 1475 O O . VAL A 1 187 ? -10.734 -28.281 5.66 1 89.44 187 VAL A O 1
ATOM 1478 N N . ASP A 1 188 ? -12.477 -28.688 6.961 1 87.75 188 ASP A N 1
ATOM 1479 C CA . ASP A 1 188 ? -12.914 -29.812 6.129 1 87.75 188 ASP A CA 1
ATOM 1480 C C . ASP A 1 188 ? -13.562 -29.312 4.836 1 87.75 188 ASP A C 1
ATOM 1482 O O . ASP A 1 188 ? -14.133 -28.219 4.801 1 87.75 188 ASP A O 1
ATOM 1486 N N . ALA A 1 189 ? -13.391 -30.188 3.811 1 86.12 189 ALA A N 1
ATOM 1487 C CA . ALA A 1 189 ? -14.07 -29.906 2.549 1 86.12 189 ALA A CA 1
ATOM 1488 C C . ALA A 1 189 ? -15.586 -29.969 2.725 1 86.12 189 ALA A C 1
ATOM 1490 O O . ALA A 1 189 ? -16.094 -30.625 3.637 1 86.12 189 ALA A O 1
ATOM 1491 N N . ARG A 1 190 ? -16.266 -29.188 1.904 1 87.62 190 ARG A N 1
ATOM 1492 C CA . ARG A 1 190 ? -17.734 -29.172 1.906 1 87.62 190 ARG A CA 1
ATOM 1493 C C . ARG A 1 190 ? -18.281 -29.297 0.491 1 87.62 190 ARG A C 1
ATOM 1495 O O . ARG A 1 190 ? -17.734 -28.703 -0.448 1 87.62 190 ARG A O 1
ATOM 1502 N N . PRO A 1 191 ? -19.344 -30.047 0.419 1 83.62 191 PRO A N 1
ATOM 1503 C CA . PRO A 1 191 ? -19.953 -30.172 -0.908 1 83.62 191 PRO A CA 1
ATOM 1504 C C . PRO A 1 191 ? -20.453 -28.844 -1.463 1 83.62 191 PRO A C 1
ATOM 1506 O O . PRO A 1 191 ? -20.438 -28.625 -2.678 1 83.62 191 PRO A O 1
ATOM 1509 N N . ASP A 1 192 ? -20.922 -27.984 -0.528 1 90.31 192 ASP A N 1
ATOM 1510 C CA . ASP A 1 192 ? -21.422 -26.672 -0.937 1 90.31 192 ASP A CA 1
ATOM 1511 C C . ASP A 1 192 ? -20.688 -25.562 -0.195 1 90.31 192 ASP A C 1
ATOM 1513 O O . ASP A 1 192 ? -21.219 -24.984 0.75 1 90.31 192 ASP A O 1
ATOM 1517 N N . PRO A 1 193 ? -19.531 -25.172 -0.725 1 92.56 193 PRO A N 1
ATOM 1518 C CA . PRO A 1 193 ? -18.703 -24.203 -0.024 1 92.56 193 PRO A CA 1
ATOM 1519 C C . PRO A 1 193 ? -19.156 -22.766 -0.255 1 92.56 193 PRO A C 1
ATOM 1521 O O . PRO A 1 193 ? -18.547 -21.812 0.254 1 92.56 193 PRO A O 1
ATOM 1524 N N . PHE A 1 194 ? -20.281 -22.516 -0.91 1 93.94 194 PHE A N 1
ATOM 1525 C CA . PHE A 1 194 ? -20.734 -21.188 -1.298 1 93.94 194 PHE A CA 1
ATOM 1526 C C . PHE A 1 194 ? -21.625 -20.578 -0.215 1 93.94 194 PHE A C 1
ATOM 1528 O O . PHE A 1 194 ? -22.234 -21.297 0.577 1 93.94 194 PHE A O 1
ATOM 1535 N N . PRO A 1 195 ? -21.688 -19.219 -0.226 1 96.75 195 PRO A N 1
ATOM 1536 C CA . PRO A 1 195 ? -20.859 -18.234 -0.943 1 96.75 195 PRO A CA 1
ATOM 1537 C C . PRO A 1 195 ? -19.531 -17.984 -0.258 1 96.75 195 PRO A C 1
ATOM 1539 O O . PRO A 1 195 ? -19.375 -18.234 0.939 1 96.75 195 PRO A O 1
ATOM 1542 N N . TYR A 1 196 ? -18.547 -17.547 -1 1 97.31 196 TYR A N 1
ATOM 1543 C CA . TYR A 1 196 ? -17.266 -17.188 -0.414 1 97.31 196 TYR A CA 1
ATOM 1544 C C . TYR A 1 196 ? -16.578 -16.094 -1.222 1 97.31 196 TYR A C 1
ATOM 1546 O O . TYR A 1 196 ? -17.016 -15.75 -2.32 1 97.31 196 TYR A O 1
ATOM 1554 N N . LEU A 1 197 ? -15.602 -15.43 -0.62 1 98.31 197 LEU A N 1
ATOM 1555 C CA . LEU A 1 197 ? -14.75 -14.445 -1.269 1 98.31 197 LEU A CA 1
ATOM 1556 C C . LEU A 1 197 ? -13.359 -15.023 -1.535 1 98.31 197 LEU A C 1
ATOM 1558 O O . LEU A 1 197 ? -12.75 -15.617 -0.643 1 98.31 197 LEU A O 1
ATOM 1562 N N . LEU A 1 198 ? -12.914 -14.938 -2.76 1 98.19 198 LEU A N 1
ATOM 1563 C CA . LEU A 1 198 ? -11.547 -15.305 -3.113 1 98.19 198 LEU A CA 1
ATOM 1564 C C . LEU A 1 198 ? -10.68 -14.062 -3.285 1 98.19 198 LEU A C 1
ATOM 1566 O O . LEU A 1 198 ? -11 -13.188 -4.094 1 98.19 198 LEU A O 1
ATOM 1570 N N . VAL A 1 199 ? -9.68 -13.914 -2.465 1 98.56 199 VAL A N 1
ATOM 1571 C CA . VAL A 1 199 ? -8.633 -12.922 -2.65 1 98.56 199 VAL A CA 1
ATOM 1572 C C . VAL A 1 199 ? -7.41 -13.57 -3.301 1 98.56 199 VAL A C 1
ATOM 1574 O O . VAL A 1 199 ? -6.594 -14.195 -2.617 1 98.56 199 VAL A O 1
ATOM 1577 N N . HIS A 1 200 ? -7.305 -13.422 -4.613 1 97.31 200 HIS A N 1
ATOM 1578 C CA . HIS A 1 200 ? -6.242 -14.062 -5.383 1 97.31 200 HIS A CA 1
ATOM 1579 C C . HIS A 1 200 ? -5.043 -13.133 -5.535 1 97.31 200 HIS A C 1
ATOM 1581 O O . HIS A 1 200 ? -5.098 -12.156 -6.289 1 97.31 200 HIS A O 1
ATOM 1587 N N . ILE A 1 201 ? -3.941 -13.523 -4.844 1 96.94 201 ILE A N 1
ATOM 1588 C CA . ILE A 1 201 ? -2.791 -12.633 -4.734 1 96.94 201 ILE A CA 1
ATOM 1589 C C . ILE A 1 201 ? -1.683 -13.102 -5.676 1 96.94 201 ILE A C 1
ATOM 1591 O O . ILE A 1 201 ? -0.859 -13.938 -5.301 1 96.94 201 ILE A O 1
ATOM 1595 N N . GLY A 1 202 ? -1.562 -12.586 -6.844 1 93.06 202 GLY A N 1
ATOM 1596 C CA . GLY A 1 202 ? -0.443 -12.742 -7.758 1 93.06 202 GLY A CA 1
ATOM 1597 C C . GLY A 1 202 ? 0.475 -11.531 -7.785 1 93.06 202 GLY A C 1
ATOM 1598 O O . GLY A 1 202 ? 0.878 -11.031 -6.734 1 93.06 202 GLY A O 1
ATOM 1599 N N . SER A 1 203 ? 0.814 -11.117 -9.125 1 92.69 203 SER A N 1
ATOM 1600 C CA . SER A 1 203 ? 1.493 -9.828 -9.211 1 92.69 203 SER A CA 1
ATOM 1601 C C . SER A 1 203 ? 0.619 -8.711 -8.656 1 92.69 203 SER A C 1
ATOM 1603 O O . SER A 1 203 ? 1.098 -7.855 -7.906 1 92.69 203 SER A O 1
ATOM 1605 N N . GLY A 1 204 ? -0.559 -8.656 -9.148 1 94.81 204 GLY A N 1
ATOM 1606 C CA . GLY A 1 204 ? -1.609 -7.871 -8.523 1 94.81 204 GLY A CA 1
ATOM 1607 C C . GLY A 1 204 ? -2.592 -8.711 -7.727 1 94.81 204 GLY A C 1
ATOM 1608 O O . GLY A 1 204 ? -2.324 -9.883 -7.434 1 94.81 204 GLY A O 1
ATOM 1609 N N . VAL A 1 205 ? -3.652 -8.102 -7.258 1 97.31 205 VAL A N 1
ATOM 1610 C CA . VAL A 1 205 ? -4.652 -8.82 -6.473 1 97.31 205 VAL A CA 1
ATOM 1611 C C . VAL A 1 205 ? -6.012 -8.727 -7.164 1 97.31 205 VAL A C 1
ATOM 1613 O O . VAL A 1 205 ? -6.398 -7.664 -7.656 1 97.31 205 VAL A O 1
ATOM 1616 N N . SER A 1 206 ? -6.656 -9.844 -7.316 1 96.25 206 SER A N 1
ATOM 1617 C CA . SER A 1 206 ? -8.039 -9.898 -7.77 1 96.25 206 SER A CA 1
ATOM 1618 C C . SER A 1 206 ? -8.961 -10.406 -6.668 1 96.25 206 SER A C 1
ATOM 1620 O O . SER A 1 206 ? -8.648 -11.383 -5.992 1 96.25 206 SER A O 1
ATOM 1622 N N . ILE A 1 207 ? -10.023 -9.719 -6.449 1 97.88 207 ILE A N 1
ATOM 1623 C CA . ILE A 1 207 ? -11 -10.109 -5.438 1 97.88 207 ILE A CA 1
ATOM 1624 C C . ILE A 1 207 ? -12.297 -10.539 -6.117 1 97.88 207 ILE A C 1
ATOM 1626 O O . ILE A 1 207 ? -12.93 -9.75 -6.824 1 97.88 207 ILE A O 1
ATOM 1630 N N . VAL A 1 208 ? -12.703 -11.82 -5.852 1 97.44 208 VAL A N 1
ATOM 1631 C CA . VAL A 1 208 ? -13.797 -12.438 -6.598 1 97.44 208 VAL A CA 1
ATOM 1632 C C . VAL A 1 208 ? -14.859 -12.961 -5.629 1 97.44 208 VAL A C 1
ATOM 1634 O O . VAL A 1 208 ? -14.539 -13.711 -4.707 1 97.44 208 VAL A O 1
ATOM 1637 N N . LYS A 1 209 ? -16.094 -12.523 -5.832 1 97.81 209 LYS A N 1
ATOM 1638 C CA . LYS A 1 209 ? -17.25 -13.07 -5.129 1 97.81 209 LYS A CA 1
ATOM 1639 C C . LYS A 1 209 ? -17.797 -14.305 -5.848 1 97.81 209 LYS A C 1
ATOM 1641 O O . LYS A 1 209 ? -18.109 -14.242 -7.043 1 97.81 209 LYS A O 1
ATOM 1646 N N . VAL A 1 210 ? -17.844 -15.43 -5.141 1 97 210 VAL A N 1
ATOM 1647 C CA . VAL A 1 210 ? -18.328 -16.672 -5.73 1 97 210 VAL A CA 1
ATOM 1648 C C . VAL A 1 210 ? -19.609 -17.125 -5.016 1 97 210 VAL A C 1
ATOM 1650 O O . VAL A 1 210 ? -19.609 -17.281 -3.791 1 97 210 VAL A O 1
ATOM 1653 N N . THR A 1 211 ? -20.688 -17.328 -5.758 1 96.38 211 THR A N 1
ATOM 1654 C CA . THR A 1 211 ? -21.984 -17.625 -5.133 1 96.38 211 THR A CA 1
ATOM 1655 C C . THR A 1 211 ? -22.469 -19 -5.527 1 96.38 211 THR A C 1
ATOM 1657 O O . THR A 1 211 ? -23.5 -19.469 -5.039 1 96.38 211 THR A O 1
ATOM 1660 N N . GLY A 1 212 ? -21.828 -19.641 -6.414 1 92 212 GLY A N 1
ATOM 1661 C CA . GLY A 1 212 ? -22.172 -20.969 -6.875 1 92 212 GLY A CA 1
ATOM 1662 C C . GLY A 1 212 ? -21.203 -21.531 -7.895 1 92 212 GLY A C 1
ATOM 1663 O O . GLY A 1 212 ? -20.219 -20.859 -8.242 1 92 212 GLY A O 1
ATOM 1664 N N . HIS A 1 213 ? -21.469 -22.719 -8.289 1 85.5 213 HIS A N 1
ATOM 1665 C CA . HIS A 1 213 ? -20.625 -23.312 -9.328 1 85.5 213 HIS A CA 1
ATOM 1666 C C . HIS A 1 213 ? -20.719 -22.516 -10.625 1 85.5 213 HIS A C 1
ATOM 1668 O O . HIS A 1 213 ? -21.797 -22.328 -11.18 1 85.5 213 HIS A O 1
ATOM 1674 N N . GLY A 1 214 ? -19.562 -21.984 -10.945 1 85.81 214 GLY A N 1
ATOM 1675 C CA . GLY A 1 214 ? -19.516 -21.203 -12.18 1 85.81 214 GLY A CA 1
ATOM 1676 C C . GLY A 1 214 ? -20.109 -19.812 -12.039 1 85.81 214 GLY A C 1
ATOM 1677 O O . GLY A 1 214 ? -20.156 -19.047 -13 1 85.81 214 GLY A O 1
ATOM 1678 N N . LYS A 1 215 ? -20.625 -19.484 -10.93 1 93.56 215 LYS A N 1
ATOM 1679 C CA . LYS A 1 215 ? -21.234 -18.172 -10.672 1 93.56 215 LYS A CA 1
ATOM 1680 C C . LYS A 1 215 ? -20.312 -17.297 -9.82 1 93.56 215 LYS A C 1
ATOM 1682 O O . LYS A 1 215 ? -20.297 -17.438 -8.594 1 93.56 215 LYS A O 1
ATOM 1687 N N . PHE A 1 216 ? -19.641 -16.375 -10.484 1 94.62 216 PHE A N 1
ATOM 1688 C CA . PHE A 1 216 ? -18.703 -15.523 -9.766 1 94.62 216 PHE A CA 1
ATOM 1689 C C . PHE A 1 216 ? -18.625 -14.148 -10.414 1 94.62 216 PHE A C 1
ATOM 1691 O O . PHE A 1 216 ? -19.062 -13.961 -11.547 1 94.62 216 PHE A O 1
ATOM 1698 N N . GLU A 1 217 ? -18.156 -13.148 -9.648 1 95.19 217 GLU A N 1
ATOM 1699 C CA . GLU A 1 217 ? -17.984 -11.766 -10.078 1 95.19 217 GLU A CA 1
ATOM 1700 C C . GLU A 1 217 ? -16.719 -11.148 -9.461 1 95.19 217 GLU A C 1
ATOM 1702 O O . GLU A 1 217 ? -16.516 -11.242 -8.25 1 95.19 217 GLU A O 1
ATOM 1707 N N . ARG A 1 218 ? -15.836 -10.656 -10.359 1 95.12 218 ARG A N 1
ATOM 1708 C CA . ARG A 1 218 ? -14.734 -9.859 -9.836 1 95.12 218 ARG A CA 1
ATOM 1709 C C . ARG A 1 218 ? -15.227 -8.539 -9.266 1 95.12 218 ARG A C 1
ATOM 1711 O O . ARG A 1 218 ? -15.641 -7.648 -10.016 1 95.12 218 ARG A O 1
ATOM 1718 N N . VAL A 1 219 ? -15.141 -8.336 -7.996 1 94.94 219 VAL A N 1
ATOM 1719 C CA . VAL A 1 219 ? -15.812 -7.215 -7.352 1 94.94 219 VAL A CA 1
ATOM 1720 C C . VAL A 1 219 ? -14.789 -6.145 -6.977 1 94.94 219 VAL A C 1
ATOM 1722 O O . VAL A 1 219 ? -15.156 -5.004 -6.68 1 94.94 219 VAL A O 1
ATOM 1725 N N . SER A 1 220 ? -13.555 -6.527 -6.926 1 95.94 220 SER A N 1
ATOM 1726 C CA . SER A 1 220 ? -12.516 -5.582 -6.535 1 95.94 220 SER A CA 1
ATOM 1727 C C . SER A 1 220 ? -11.133 -6.07 -6.957 1 95.94 220 SER A C 1
ATOM 1729 O O . SER A 1 220 ? -11.016 -7.047 -7.699 1 95.94 220 SER A O 1
ATOM 1731 N N . GLY A 1 221 ? -10.109 -5.387 -6.547 1 95.94 221 GLY A N 1
ATOM 1732 C CA . GLY A 1 221 ? -8.711 -5.664 -6.844 1 95.94 221 GLY A CA 1
ATOM 1733 C C . GLY A 1 221 ? -7.758 -4.672 -6.203 1 95.94 221 GLY A C 1
ATOM 1734 O O . GLY A 1 221 ? -8.188 -3.764 -5.492 1 95.94 221 GLY A O 1
ATOM 1735 N N . SER A 1 222 ? -6.52 -4.945 -6.402 1 97.5 222 SER A N 1
ATOM 1736 C CA . SER A 1 222 ? -5.496 -4.039 -5.895 1 97.5 222 SER A CA 1
ATOM 1737 C C . SER A 1 222 ? -4.227 -4.105 -6.738 1 97.5 222 SER A C 1
ATOM 1739 O O . SER A 1 222 ? -3.846 -5.184 -7.207 1 97.5 222 SER A O 1
ATOM 1741 N N . THR A 1 223 ? -3.664 -2.941 -6.93 1 97.12 223 THR A N 1
ATOM 1742 C CA . THR A 1 223 ? -2.379 -2.896 -7.621 1 97.12 223 THR A CA 1
ATOM 1743 C C . THR A 1 223 ? -1.249 -3.311 -6.684 1 97.12 223 THR A C 1
ATOM 1745 O O . THR A 1 223 ? -0.133 -3.582 -7.133 1 97.12 223 THR A O 1
ATOM 1748 N N . ILE A 1 224 ? -1.557 -3.303 -5.398 1 98.12 224 ILE A N 1
ATOM 1749 C CA . ILE A 1 224 ? -0.568 -3.654 -4.387 1 98.12 224 ILE A CA 1
ATOM 1750 C C . ILE A 1 224 ? -0.651 -5.148 -4.082 1 98.12 224 ILE A C 1
ATOM 1752 O O . ILE A 1 224 ? -1.508 -5.586 -3.311 1 98.12 224 ILE A O 1
ATOM 1756 N N . GLY A 1 225 ? 0.217 -5.941 -4.688 1 96.69 225 GLY A N 1
ATOM 1757 C CA . GLY A 1 225 ? 0.26 -7.387 -4.516 1 96.69 225 GLY A CA 1
ATOM 1758 C C . GLY A 1 225 ? 1.672 -7.938 -4.477 1 96.69 225 GLY A C 1
ATOM 1759 O O . GLY A 1 225 ? 2.584 -7.289 -3.957 1 96.69 225 GLY A O 1
ATOM 1760 N N . GLY A 1 226 ? 1.815 -9.148 -4.883 1 93.81 226 GLY A N 1
ATOM 1761 C CA . GLY A 1 226 ? 3.119 -9.789 -4.863 1 93.81 226 GLY A CA 1
ATOM 1762 C C . GLY A 1 226 ? 4.141 -9.102 -5.746 1 93.81 226 GLY A C 1
ATOM 1763 O O . GLY A 1 226 ? 5.328 -9.055 -5.41 1 93.81 226 GLY A O 1
ATOM 1764 N N . GLY A 1 227 ? 3.701 -8.648 -6.902 1 93.5 227 GLY A N 1
ATOM 1765 C CA . GLY A 1 227 ? 4.602 -7.918 -7.781 1 93.5 227 GLY A CA 1
ATOM 1766 C C . GLY A 1 227 ? 5.125 -6.633 -7.168 1 93.5 227 GLY A C 1
ATOM 1767 O O . GLY A 1 227 ? 6.266 -6.238 -7.426 1 93.5 227 GLY A O 1
ATOM 1768 N N . THR A 1 228 ? 4.293 -5.984 -6.434 1 96.69 228 THR A N 1
ATOM 1769 C CA . THR A 1 228 ? 4.699 -4.77 -5.73 1 96.69 228 THR A CA 1
ATOM 1770 C C . THR A 1 228 ? 5.758 -5.086 -4.68 1 96.69 228 THR A C 1
ATOM 1772 O O . THR A 1 228 ? 6.773 -4.391 -4.59 1 96.69 228 THR A O 1
ATOM 1775 N N . PHE A 1 229 ? 5.484 -6.145 -3.918 1 95.31 229 PHE A N 1
ATOM 1776 C CA . PHE A 1 229 ? 6.414 -6.566 -2.879 1 95.31 229 PHE A CA 1
ATOM 1777 C C . PHE A 1 229 ? 7.785 -6.867 -3.473 1 95.31 229 PHE A C 1
ATOM 1779 O O . PHE A 1 229 ? 8.789 -6.305 -3.039 1 95.31 229 PHE A O 1
ATOM 1786 N N . TRP A 1 230 ? 7.754 -7.656 -4.438 1 89.88 230 TRP A N 1
ATOM 1787 C CA . TRP A 1 230 ? 9 -8.102 -5.055 1 89.88 230 TRP A CA 1
ATOM 1788 C C . TRP A 1 230 ? 9.703 -6.941 -5.758 1 89.88 230 TRP A C 1
ATOM 1790 O O . TRP A 1 230 ? 10.922 -6.797 -5.664 1 89.88 230 TRP A O 1
ATOM 1800 N N . GLY A 1 231 ? 8.922 -6.188 -6.512 1 90.69 231 GLY A N 1
ATOM 1801 C CA . GLY A 1 231 ? 9.492 -5.047 -7.207 1 90.69 231 GLY A CA 1
ATOM 1802 C C . GLY A 1 231 ? 10.18 -4.062 -6.277 1 90.69 231 GLY A C 1
ATOM 1803 O O . GLY A 1 231 ? 11.32 -3.66 -6.52 1 90.69 231 GLY A O 1
ATOM 1804 N N . LEU A 1 232 ? 9.539 -3.676 -5.211 1 92.81 232 LEU A N 1
ATOM 1805 C CA . LEU A 1 232 ? 10.109 -2.734 -4.25 1 92.81 232 LEU A CA 1
ATOM 1806 C C . LEU A 1 232 ? 11.305 -3.344 -3.533 1 92.81 232 LEU A C 1
ATOM 1808 O O . LEU A 1 232 ? 12.305 -2.658 -3.291 1 92.81 232 LEU A O 1
ATOM 1812 N N . CYS A 1 233 ? 11.219 -4.629 -3.166 1 89.88 233 CYS A N 1
ATOM 1813 C CA . CYS A 1 233 ? 12.336 -5.293 -2.512 1 89.88 233 CYS A CA 1
ATOM 1814 C C . CYS A 1 233 ? 13.57 -5.293 -3.408 1 89.88 233 CYS A C 1
ATOM 1816 O O . CYS A 1 233 ? 14.688 -5.047 -2.939 1 89.88 233 CYS A O 1
ATOM 1818 N N . ARG A 1 234 ? 13.312 -5.586 -4.656 1 84.56 234 ARG A N 1
ATOM 1819 C CA . ARG A 1 234 ? 14.43 -5.621 -5.59 1 84.56 234 ARG A CA 1
ATOM 1820 C C . ARG A 1 234 ? 15.109 -4.258 -5.691 1 84.56 234 ARG A C 1
ATOM 1822 O O . ARG A 1 234 ? 16.328 -4.172 -5.77 1 84.56 234 ARG A O 1
ATOM 1829 N N . LEU A 1 235 ? 14.352 -3.244 -5.711 1 83.56 235 LEU A N 1
ATOM 1830 C CA . LEU A 1 235 ? 14.883 -1.891 -5.824 1 83.56 235 LEU A CA 1
ATOM 1831 C C . LEU A 1 235 ? 15.625 -1.487 -4.551 1 83.56 235 LEU A C 1
ATOM 1833 O O . LEU A 1 235 ? 16.641 -0.797 -4.613 1 83.56 235 LEU A O 1
ATOM 1837 N N . LEU A 1 236 ? 15.109 -1.957 -3.416 1 82.88 236 LEU A N 1
ATOM 1838 C CA . LEU A 1 236 ? 15.594 -1.457 -2.135 1 82.88 236 LEU A CA 1
ATOM 1839 C C . LEU A 1 236 ? 16.719 -2.34 -1.598 1 82.88 236 LEU A C 1
ATOM 1841 O O . LEU A 1 236 ? 17.578 -1.873 -0.845 1 82.88 236 LEU A O 1
ATOM 1845 N N . THR A 1 237 ? 16.734 -3.67 -1.765 1 74.69 237 THR A N 1
ATOM 1846 C CA . THR A 1 237 ? 17.688 -4.582 -1.12 1 74.69 237 THR A CA 1
ATOM 1847 C C . THR A 1 237 ? 18.609 -5.219 -2.15 1 74.69 237 THR A C 1
ATOM 1849 O O . THR A 1 237 ? 19.609 -5.832 -1.789 1 74.69 237 THR A O 1
ATOM 1852 N N . ASN A 1 238 ? 18.453 -5.184 -3.369 1 64 238 ASN A N 1
ATOM 1853 C CA . ASN A 1 238 ? 19.219 -5.777 -4.453 1 64 238 ASN A CA 1
ATOM 1854 C C . ASN A 1 238 ? 19.125 -7.301 -4.445 1 64 238 ASN A C 1
ATOM 1856 O O . ASN A 1 238 ? 20 -7.988 -4.961 1 64 238 ASN A O 1
ATOM 1860 N N . CYS A 1 239 ? 18.188 -7.805 -3.643 1 70.25 239 CYS A N 1
ATOM 1861 C CA . CYS A 1 239 ? 17.938 -9.242 -3.711 1 70.25 239 CYS A CA 1
ATOM 1862 C C . CYS A 1 239 ? 17.594 -9.664 -5.133 1 70.25 239 CYS A C 1
ATOM 1864 O O . CYS A 1 239 ? 16.984 -8.898 -5.883 1 70.25 239 CYS A O 1
ATOM 1866 N N . LYS A 1 240 ? 17.938 -10.891 -5.473 1 66 240 LYS A N 1
ATOM 1867 C CA . LYS A 1 240 ? 17.75 -11.344 -6.844 1 66 240 LYS A CA 1
ATOM 1868 C C . LYS A 1 240 ? 16.578 -12.328 -6.945 1 66 240 LYS A C 1
ATOM 1870 O O . LYS A 1 240 ? 16.031 -12.539 -8.031 1 66 240 LYS A O 1
ATOM 1875 N N . THR A 1 241 ? 16.25 -12.922 -5.836 1 67.88 241 THR A N 1
ATOM 1876 C CA . THR A 1 241 ? 15.156 -13.891 -5.871 1 67.88 241 THR A CA 1
ATOM 1877 C C . THR A 1 241 ? 14.164 -13.625 -4.746 1 67.88 241 THR A C 1
ATOM 1879 O O . THR A 1 241 ? 14.508 -13 -3.74 1 67.88 241 THR A O 1
ATOM 1882 N N . PHE A 1 242 ? 13.008 -14.094 -4.977 1 71.44 242 PHE A N 1
ATOM 1883 C CA . PHE A 1 242 ? 11.953 -13.977 -3.975 1 71.44 242 PHE A CA 1
ATOM 1884 C C . PHE A 1 242 ? 12.336 -14.719 -2.697 1 71.44 242 PHE A C 1
ATOM 1886 O O . PHE A 1 242 ? 12.062 -14.242 -1.594 1 71.44 242 PHE A O 1
ATOM 1893 N N . ASP A 1 243 ? 12.992 -15.828 -2.848 1 65.62 243 ASP A N 1
ATOM 1894 C CA . ASP A 1 243 ? 13.383 -16.625 -1.694 1 65.62 243 ASP A CA 1
ATOM 1895 C C . ASP A 1 243 ? 14.406 -15.883 -0.833 1 65.62 243 ASP A C 1
ATOM 1897 O O . ASP A 1 243 ? 14.375 -15.984 0.396 1 65.62 243 ASP A O 1
ATOM 1901 N N . GLU A 1 244 ? 15.273 -15.141 -1.441 1 73.75 244 GLU A N 1
ATOM 1902 C CA . GLU A 1 244 ? 16.25 -14.336 -0.705 1 73.75 244 GLU A CA 1
ATOM 1903 C C . GLU A 1 244 ? 15.555 -13.289 0.16 1 73.75 244 GLU A C 1
ATOM 1905 O O . GLU A 1 244 ? 15.961 -13.047 1.296 1 73.75 244 GLU A O 1
ATOM 1910 N N . ILE A 1 245 ? 14.531 -12.797 -0.387 1 80.56 245 ILE A N 1
ATOM 1911 C CA . ILE A 1 245 ? 13.828 -11.734 0.315 1 80.56 245 ILE A CA 1
ATOM 1912 C C . ILE A 1 245 ? 13.094 -12.312 1.523 1 80.56 245 ILE A C 1
ATOM 1914 O O . ILE A 1 245 ? 13.047 -11.688 2.586 1 80.56 245 ILE A O 1
ATOM 1918 N N . ILE A 1 246 ? 12.5 -13.445 1.316 1 75.81 246 ILE A N 1
ATOM 1919 C CA . ILE A 1 246 ? 11.766 -14.078 2.402 1 75.81 246 ILE A CA 1
ATOM 1920 C C . ILE A 1 246 ? 12.719 -14.406 3.551 1 75.81 246 ILE A C 1
ATOM 1922 O O . ILE A 1 246 ? 12.375 -14.227 4.723 1 75.81 246 ILE A O 1
ATOM 1926 N N . GLU A 1 247 ? 13.914 -14.812 3.197 1 75 247 GLU A N 1
ATOM 1927 C CA . GLU A 1 247 ? 14.914 -15.102 4.219 1 75 247 GLU A CA 1
ATOM 1928 C C . GLU A 1 247 ? 15.328 -13.836 4.965 1 75 247 GLU A C 1
ATOM 1930 O O . GLU A 1 247 ? 15.57 -13.875 6.176 1 75 247 GLU A O 1
ATOM 1935 N N . LEU A 1 248 ? 15.406 -12.797 4.246 1 80.69 248 LEU A N 1
ATOM 1936 C CA . LEU A 1 248 ? 15.766 -11.508 4.836 1 80.69 248 LEU A CA 1
ATOM 1937 C C . LEU A 1 248 ? 14.711 -11.062 5.848 1 80.69 248 LEU A C 1
ATOM 1939 O O . LEU A 1 248 ? 15.047 -10.484 6.883 1 80.69 248 LEU A O 1
ATOM 1943 N N . THR A 1 249 ? 13.453 -11.312 5.59 1 83.62 249 THR A N 1
ATOM 1944 C CA . THR A 1 249 ? 12.367 -10.859 6.441 1 83.62 249 THR A CA 1
ATOM 1945 C C . THR A 1 249 ? 12.414 -11.555 7.801 1 83.62 249 THR A C 1
ATOM 1947 O O . THR A 1 249 ? 11.984 -10.992 8.805 1 83.62 249 THR A O 1
ATOM 1950 N N . LYS A 1 250 ? 13 -12.734 7.859 1 76.5 250 LYS A N 1
ATOM 1951 C CA . LYS A 1 250 ? 13.031 -13.516 9.094 1 76.5 250 LYS A CA 1
ATOM 1952 C C . LYS A 1 250 ? 13.906 -12.852 10.141 1 76.5 250 LYS A C 1
ATOM 1954 O O . LYS A 1 250 ? 13.711 -13.047 11.344 1 76.5 250 LYS A O 1
ATOM 1959 N N . GLU A 1 251 ? 14.781 -12.008 9.688 1 80.62 251 GLU A N 1
ATOM 1960 C CA . GLU A 1 251 ? 15.727 -11.359 10.594 1 80.62 251 GLU A CA 1
ATOM 1961 C C . GLU A 1 251 ? 15.391 -9.891 10.789 1 80.62 251 GLU A C 1
ATOM 1963 O O . GLU A 1 251 ? 16.156 -9.148 11.406 1 80.62 251 GLU A O 1
ATOM 1968 N N . GLY A 1 252 ? 14.25 -9.562 10.312 1 85.44 252 GLY A N 1
ATOM 1969 C CA . GLY A 1 252 ? 13.945 -8.141 10.312 1 85.44 252 GLY A CA 1
ATOM 1970 C C . GLY A 1 252 ? 13.156 -7.695 11.523 1 85.44 252 GLY A C 1
ATOM 1971 O O . GLY A 1 252 ? 12.508 -8.516 12.18 1 85.44 252 GLY A O 1
ATOM 1972 N N . ASN A 1 253 ? 13.281 -6.418 11.852 1 88.62 253 ASN A N 1
ATOM 1973 C CA . ASN A 1 253 ? 12.461 -5.715 12.828 1 88.62 253 ASN A CA 1
ATOM 1974 C C . ASN A 1 253 ? 11.836 -4.457 12.234 1 88.62 253 ASN A C 1
ATOM 1976 O O . ASN A 1 253 ? 12.477 -3.408 12.164 1 88.62 253 ASN A O 1
ATOM 1980 N N . ASN A 1 254 ? 10.531 -4.582 11.945 1 90.88 254 ASN A N 1
ATOM 1981 C CA . ASN A 1 254 ? 9.867 -3.488 11.242 1 90.88 254 ASN A CA 1
ATOM 1982 C C . ASN A 1 254 ? 9.719 -2.256 12.133 1 90.88 254 ASN A C 1
ATOM 1984 O O . ASN A 1 254 ? 9.469 -1.155 11.641 1 90.88 254 ASN A O 1
ATOM 1988 N N . GLU A 1 255 ? 9.836 -2.357 13.453 1 90.75 255 GLU A N 1
ATOM 1989 C CA . GLU A 1 255 ? 9.68 -1.234 14.375 1 90.75 255 GLU A CA 1
ATOM 1990 C C . GLU A 1 255 ? 10.773 -0.193 14.172 1 90.75 255 GLU A C 1
ATOM 1992 O O . GLU A 1 255 ? 10.648 0.944 14.625 1 90.75 255 GLU A O 1
ATOM 1997 N N . ARG A 1 256 ? 11.766 -0.616 13.492 1 89.81 256 ARG A N 1
ATOM 1998 C CA . ARG A 1 256 ? 12.867 0.306 13.227 1 89.81 256 ARG A CA 1
ATOM 1999 C C . ARG A 1 256 ? 12.57 1.163 12 1 89.81 256 ARG A C 1
ATOM 2001 O O . ARG A 1 256 ? 13.227 2.188 11.781 1 89.81 256 ARG A O 1
ATOM 2008 N N . VAL A 1 257 ? 11.594 0.744 11.289 1 92.75 257 VAL A N 1
ATOM 2009 C CA . VAL A 1 257 ? 11.297 1.422 10.031 1 92.75 257 VAL A CA 1
ATOM 2010 C C . VAL A 1 257 ? 9.891 2.02 10.086 1 92.75 257 VAL A C 1
ATOM 2012 O O . VAL A 1 257 ? 9.672 3.15 9.648 1 92.75 257 VAL A O 1
ATOM 2015 N N . ASP A 1 258 ? 8.984 1.31 10.641 1 95.06 258 ASP A N 1
ATOM 2016 C CA . ASP A 1 258 ? 7.59 1.727 10.711 1 95.06 258 ASP A CA 1
ATOM 2017 C C . ASP A 1 258 ? 7.348 2.648 11.898 1 95.06 258 ASP A C 1
ATOM 2019 O O . ASP A 1 258 ? 7.977 2.49 12.953 1 95.06 258 ASP A O 1
ATOM 2023 N N . MET A 1 259 ? 6.465 3.58 11.672 1 94.25 259 MET A N 1
ATOM 2024 C CA . MET A 1 259 ? 5.98 4.418 12.766 1 94.25 259 MET A CA 1
ATOM 2025 C C . MET A 1 259 ? 4.82 3.75 13.492 1 94.25 259 MET A C 1
ATOM 2027 O O . MET A 1 259 ? 3.811 3.404 12.875 1 94.25 259 MET A O 1
ATOM 2031 N N . LEU A 1 260 ? 5.039 3.539 14.781 1 93.56 260 LEU A N 1
ATOM 2032 C CA . LEU A 1 260 ? 3.986 2.939 15.594 1 93.56 260 LEU A CA 1
ATOM 2033 C C . LEU A 1 260 ? 3.162 4.016 16.297 1 93.56 260 LEU A C 1
ATOM 2035 O O . LEU A 1 260 ? 3.594 5.164 16.406 1 93.56 260 LEU A O 1
ATOM 2039 N N . VAL A 1 261 ? 1.946 3.658 16.703 1 91.56 261 VAL A N 1
ATOM 2040 C CA . VAL A 1 261 ? 1.09 4.562 17.453 1 91.56 261 VAL A CA 1
ATOM 2041 C C . VAL A 1 261 ? 1.851 5.098 18.672 1 91.56 261 VAL A C 1
ATOM 2043 O O . VAL A 1 261 ? 1.806 6.297 18.953 1 91.56 261 VAL A O 1
ATOM 2046 N N . GLY A 1 262 ? 2.562 4.258 19.297 1 90.88 262 GLY A N 1
ATOM 2047 C CA . GLY A 1 262 ? 3.35 4.664 20.453 1 90.88 262 GLY A CA 1
ATOM 2048 C C . GLY A 1 262 ? 4.414 5.691 20.109 1 90.88 262 GLY A C 1
ATOM 2049 O O . GLY A 1 262 ? 4.793 6.5 20.953 1 90.88 262 GLY A O 1
ATOM 2050 N N . ASP A 1 263 ? 4.934 5.66 18.922 1 88.69 263 ASP A N 1
ATOM 2051 C CA . ASP A 1 263 ? 5.93 6.637 18.5 1 88.69 263 ASP A CA 1
ATOM 2052 C C . ASP A 1 263 ? 5.312 8.031 18.359 1 88.69 263 ASP A C 1
ATOM 2054 O O . ASP A 1 263 ? 6.016 9.039 18.469 1 88.69 263 ASP A O 1
ATOM 2058 N N . ILE A 1 264 ? 4.023 8.102 18.109 1 85.69 264 ILE A N 1
ATOM 2059 C CA . ILE A 1 264 ? 3.342 9.375 17.891 1 85.69 264 ILE A CA 1
ATOM 2060 C C . ILE A 1 264 ? 2.797 9.898 19.219 1 85.69 264 ILE A C 1
ATOM 2062 O O . ILE A 1 264 ? 3.02 11.062 19.578 1 85.69 264 ILE A O 1
ATOM 2066 N N . TYR A 1 265 ? 2.215 9.016 20 1 84.44 265 TYR A N 1
ATOM 2067 C CA . TYR A 1 265 ? 1.434 9.445 21.156 1 84.44 265 TYR A CA 1
ATOM 2068 C C . TYR A 1 265 ? 2.186 9.172 22.453 1 84.44 265 TYR A C 1
ATOM 2070 O O . TYR A 1 265 ? 1.778 9.625 23.531 1 84.44 265 TYR A O 1
ATOM 2078 N N . GLY A 1 266 ? 3.322 8.484 22.438 1 84.19 266 GLY A N 1
ATOM 2079 C CA . GLY A 1 266 ? 4.035 8.07 23.641 1 84.19 266 GLY A CA 1
ATOM 2080 C C . GLY A 1 266 ? 3.379 6.902 24.344 1 84.19 266 GLY A C 1
ATOM 2081 O O . GLY A 1 266 ? 3.879 6.43 25.375 1 84.19 266 GLY A O 1
ATOM 2082 N N . GLY A 1 267 ? 2.252 6.406 23.828 1 86.06 267 GLY A N 1
ATOM 2083 C CA . GLY A 1 267 ? 1.479 5.293 24.359 1 86.06 267 GLY A CA 1
ATOM 2084 C C . GLY A 1 267 ? 0.305 4.91 23.484 1 86.06 267 GLY A C 1
ATOM 2085 O O . GLY A 1 267 ? 0.369 5.051 22.25 1 86.06 267 GLY A O 1
ATOM 2086 N N . ASP A 1 268 ? -0.639 4.309 24.172 1 87.12 268 ASP A N 1
ATOM 2087 C CA . ASP A 1 268 ? -1.841 3.904 23.438 1 87.12 268 ASP A CA 1
ATOM 2088 C C . ASP A 1 268 ? -2.697 5.117 23.078 1 87.12 268 ASP A C 1
ATOM 2090 O O . ASP A 1 268 ? -2.652 6.141 23.766 1 87.12 268 ASP A O 1
ATOM 2094 N N . TYR A 1 269 ? -3.299 5.078 21.938 1 87.69 269 TYR A N 1
ATOM 2095 C CA . TYR A 1 269 ? -4.418 5.969 21.656 1 87.69 269 TYR A CA 1
ATOM 2096 C C . TYR A 1 269 ? -5.746 5.301 21.984 1 87.69 269 TYR A C 1
ATOM 2098 O O . TYR A 1 269 ? -6.484 4.898 21.078 1 87.69 269 TYR A O 1
ATOM 2106 N N . SER A 1 270 ? -6.102 5.285 23.141 1 82.75 270 SER A N 1
ATOM 2107 C CA . SER A 1 270 ? -7.172 4.469 23.719 1 82.75 270 SER A CA 1
ATOM 2108 C C . SER A 1 270 ? -8.539 4.949 23.25 1 82.75 270 SER A C 1
ATOM 2110 O O . SER A 1 270 ? -9.469 4.148 23.094 1 82.75 270 SER A O 1
ATOM 2112 N N . LYS A 1 271 ? -8.672 6.191 23.031 1 79.44 271 LYS A N 1
ATOM 2113 C CA . LYS A 1 271 ? -9.961 6.762 22.656 1 79.44 271 LYS A CA 1
ATOM 2114 C C . LYS A 1 271 ? -10.492 6.125 21.375 1 79.44 271 LYS A C 1
ATOM 2116 O O . LYS A 1 271 ? -11.711 6.031 21.188 1 79.44 271 LYS A O 1
ATOM 2121 N N . VAL A 1 272 ? -9.539 5.719 20.562 1 80.62 272 VAL A N 1
ATOM 2122 C CA . VAL A 1 272 ? -10 5.137 19.297 1 80.62 272 VAL A CA 1
ATOM 2123 C C . VAL A 1 272 ? -9.594 3.668 19.234 1 80.62 272 VAL A C 1
ATOM 2125 O O . VAL A 1 272 ? -9.641 3.053 18.172 1 80.62 272 VAL A O 1
ATOM 2128 N N . GLY A 1 273 ? -9.102 3.09 20.281 1 79.94 273 GLY A N 1
ATOM 2129 C CA . GLY A 1 273 ? -8.828 1.665 20.375 1 79.94 273 GLY A CA 1
ATOM 2130 C C . GLY A 1 273 ? -7.535 1.257 19.688 1 79.94 273 GLY A C 1
ATOM 2131 O O . GLY A 1 273 ? -7.43 0.149 19.172 1 79.94 273 GLY A O 1
ATOM 2132 N N . LEU A 1 274 ? -6.586 2.135 19.641 1 87.69 274 LEU A N 1
ATOM 2133 C CA . LEU A 1 274 ? -5.316 1.808 19 1 87.69 274 LEU A CA 1
ATOM 2134 C C . LEU A 1 274 ? -4.215 1.619 20.031 1 87.69 274 LEU A C 1
ATOM 2136 O O . LEU A 1 274 ? -3.875 2.555 20.766 1 87.69 274 LEU A O 1
ATOM 2140 N N . GLY A 1 275 ? -3.695 0.384 20.094 1 89.44 275 GLY A N 1
ATOM 2141 C CA . GLY A 1 275 ? -2.594 0.087 21 1 89.44 275 GLY A CA 1
ATOM 2142 C C . GLY A 1 275 ? -1.271 0.672 20.531 1 89.44 275 GLY A C 1
ATOM 2143 O O . GLY A 1 275 ? -1.102 0.983 19.359 1 89.44 275 GLY A O 1
ATOM 2144 N N . ALA A 1 276 ? -0.291 0.807 21.406 1 90.81 276 ALA A N 1
ATOM 2145 C CA . ALA A 1 276 ? 1.007 1.427 21.156 1 90.81 276 ALA A CA 1
ATOM 2146 C C . ALA A 1 276 ? 1.784 0.655 20.094 1 90.81 276 ALA A C 1
ATOM 2148 O O . ALA A 1 276 ? 2.578 1.237 19.344 1 90.81 276 ALA A O 1
ATOM 2149 N N . GLY A 1 277 ? 1.526 -0.592 19.984 1 89.5 277 GLY A N 1
ATOM 2150 C CA . GLY A 1 277 ? 2.289 -1.44 19.078 1 89.5 277 GLY A CA 1
ATOM 2151 C C . GLY A 1 277 ? 1.705 -1.5 17.672 1 89.5 277 GLY A C 1
ATOM 2152 O O . GLY A 1 277 ? 2.311 -2.074 16.766 1 89.5 277 GLY A O 1
ATOM 2153 N N . VAL A 1 278 ? 0.582 -0.868 17.453 1 91.25 278 VAL A N 1
ATOM 2154 C CA . VAL A 1 278 ? -0.073 -0.859 16.141 1 91.25 278 VAL A CA 1
ATOM 2155 C C . VAL A 1 278 ? 0.699 0.043 15.188 1 91.25 278 VAL A C 1
ATOM 2157 O O . VAL A 1 278 ? 1.148 1.126 15.57 1 91.25 278 VAL A O 1
ATOM 2160 N N . ILE A 1 279 ? 0.958 -0.444 14.008 1 93.69 279 ILE A N 1
ATOM 2161 C CA . ILE A 1 279 ? 1.648 0.359 13 1 93.69 279 ILE A CA 1
ATOM 2162 C C . ILE A 1 279 ? 0.752 1.514 12.562 1 93.69 279 ILE A C 1
ATOM 2164 O O . ILE A 1 279 ? -0.354 1.294 12.062 1 93.69 279 ILE A O 1
ATOM 2168 N N . ALA A 1 280 ? 1.176 2.754 12.797 1 93.88 280 ALA A N 1
ATOM 2169 C CA . ALA A 1 280 ? 0.451 3.951 12.383 1 93.88 280 ALA A CA 1
ATOM 2170 C C . ALA A 1 280 ? 0.752 4.301 10.93 1 93.88 280 ALA A C 1
ATOM 2172 O O . ALA A 1 280 ? -0.13 4.754 10.195 1 93.88 280 ALA A O 1
ATOM 2173 N N . SER A 1 281 ? 1.947 4.129 10.578 1 96.31 281 SER A N 1
ATOM 2174 C CA . SER A 1 281 ? 2.396 4.426 9.219 1 96.31 281 SER A CA 1
ATOM 2175 C C . SER A 1 281 ? 3.568 3.537 8.82 1 96.31 281 SER A C 1
ATOM 2177 O O . SER A 1 281 ? 4.613 3.543 9.477 1 96.31 281 SER A O 1
ATOM 2179 N N . SER A 1 282 ? 3.373 2.793 7.688 1 97.5 282 SER A N 1
ATOM 2180 C CA . SER A 1 282 ? 4.488 2.027 7.141 1 97.5 282 SER A CA 1
ATOM 2181 C C . SER A 1 282 ? 5.594 2.947 6.629 1 97.5 282 SER A C 1
ATOM 2183 O O . SER A 1 282 ? 5.32 3.918 5.922 1 97.5 282 SER A O 1
ATOM 2185 N N . PHE A 1 283 ? 6.891 2.703 7.113 1 95.25 283 PHE A N 1
ATOM 2186 C CA . PHE A 1 283 ? 8.078 3.455 6.73 1 95.25 283 PHE A CA 1
ATOM 2187 C C . PHE A 1 283 ? 8.031 4.867 7.301 1 95.25 283 PHE A C 1
ATOM 2189 O O . PHE A 1 283 ? 8.773 5.746 6.855 1 95.25 283 PHE A O 1
ATOM 2196 N N . GLY A 1 284 ? 7.121 5.074 8.266 1 93.44 284 GLY A N 1
ATOM 2197 C CA . GLY A 1 284 ? 6.938 6.41 8.812 1 93.44 284 GLY A CA 1
ATOM 2198 C C . GLY A 1 284 ? 8.148 6.914 9.578 1 93.44 284 GLY A C 1
ATOM 2199 O O . GLY A 1 284 ? 8.383 8.125 9.641 1 93.44 284 GLY A O 1
ATOM 2200 N N . LYS A 1 285 ? 8.891 6.02 10.164 1 90.69 285 LYS A N 1
ATOM 2201 C CA . LYS A 1 285 ? 10.039 6.438 10.961 1 90.69 285 LYS A CA 1
ATOM 2202 C C . LYS A 1 285 ? 11.156 6.984 10.07 1 90.69 285 LYS A C 1
ATOM 2204 O O . LYS A 1 285 ? 12.016 7.73 10.539 1 90.69 285 LYS A O 1
ATOM 2209 N N . VAL A 1 286 ? 11.164 6.574 8.867 1 86.62 286 VAL A N 1
ATOM 2210 C CA . VAL A 1 286 ? 12.148 7.086 7.922 1 86.62 286 VAL A CA 1
ATOM 2211 C C . VAL A 1 286 ? 11.992 8.594 7.773 1 86.62 286 VAL A C 1
ATOM 2213 O O . VAL A 1 286 ? 12.977 9.312 7.578 1 86.62 286 VAL A O 1
ATOM 2216 N N . THR A 1 287 ? 10.758 9.07 7.945 1 82.69 287 THR A N 1
ATOM 2217 C CA . THR A 1 287 ? 10.453 10.484 7.758 1 82.69 287 THR A CA 1
ATOM 2218 C C . THR A 1 287 ? 10.859 11.297 8.984 1 82.69 287 THR A C 1
ATOM 2220 O O . THR A 1 287 ? 11.023 12.516 8.906 1 82.69 287 THR A O 1
ATOM 2223 N N . MET A 1 288 ? 10.938 10.641 10.07 1 77.25 288 MET A N 1
ATOM 2224 C CA . MET A 1 288 ? 11.188 11.305 11.344 1 77.25 288 MET A CA 1
ATOM 2225 C C . MET A 1 288 ? 12.68 11.539 11.562 1 77.25 288 MET A C 1
ATOM 2227 O O . MET A 1 288 ? 13.07 12.297 12.445 1 77.25 288 MET A O 1
ATOM 2231 N N . ARG A 1 289 ? 13.398 10.992 10.789 1 72.88 289 ARG A N 1
ATOM 2232 C CA . ARG A 1 289 ? 14.844 11.062 10.992 1 72.88 289 ARG A CA 1
ATOM 2233 C C . ARG A 1 289 ? 15.383 12.438 10.609 1 72.88 289 ARG A C 1
ATOM 2235 O O . ARG A 1 289 ? 15.055 12.961 9.547 1 72.88 289 ARG A O 1
ATOM 2242 N N . LYS A 1 290 ? 16.156 12.953 11.664 1 69 290 LYS A N 1
ATOM 2243 C CA . LYS A 1 290 ? 16.781 14.25 11.445 1 69 290 LYS A CA 1
ATOM 2244 C C . LYS A 1 290 ? 18.031 14.109 10.578 1 69 290 LYS A C 1
ATOM 2246 O O . LYS A 1 290 ? 18.734 13.086 10.641 1 69 290 LYS A O 1
ATOM 2251 N N . GLU A 1 291 ? 18.188 15.023 9.672 1 63.44 291 GLU A N 1
ATOM 2252 C CA . GLU A 1 291 ? 19.453 15.055 8.945 1 63.44 291 GLU A CA 1
ATOM 2253 C C . GLU A 1 291 ? 20.625 15.43 9.859 1 63.44 291 GLU A C 1
ATOM 2255 O O . GLU A 1 291 ? 20.484 16.312 10.711 1 63.44 291 GLU A O 1
ATOM 2260 N N . PRO A 1 292 ? 21.578 14.555 9.781 1 61.25 292 PRO A N 1
ATOM 2261 C CA . PRO A 1 292 ? 22.719 14.891 10.633 1 61.25 292 PRO A CA 1
ATOM 2262 C C . PRO A 1 292 ? 23.297 16.266 10.344 1 61.25 292 PRO A C 1
ATOM 2264 O O . PRO A 1 292 ? 23.359 16.688 9.18 1 61.25 292 PRO A O 1
ATOM 2267 N N . PRO A 1 293 ? 23.375 17.016 11.398 1 60.06 293 PRO A N 1
ATOM 2268 C CA . PRO A 1 293 ? 24 18.328 11.188 1 60.06 293 PRO A CA 1
ATOM 2269 C C . PRO A 1 293 ? 25.375 18.234 10.555 1 60.06 293 PRO A C 1
ATOM 2271 O O . PRO A 1 293 ? 26.062 17.203 10.695 1 60.06 293 PRO A O 1
ATOM 2274 N N . PRO A 1 294 ? 25.656 19.125 9.672 1 59.5 294 PRO A N 1
ATOM 2275 C CA . PRO A 1 294 ? 26.969 19.125 9.031 1 59.5 294 PRO A CA 1
ATOM 2276 C C . PRO A 1 294 ? 28.109 19.328 10.016 1 59.5 294 PRO A C 1
ATOM 2278 O O . PRO A 1 294 ? 28.578 20.453 10.211 1 59.5 294 PRO A O 1
ATOM 2281 N N . THR A 1 295 ? 28.266 18.406 10.867 1 63.78 295 THR A N 1
ATOM 2282 C CA . THR A 1 295 ? 29.406 18.406 11.781 1 63.78 295 THR A CA 1
ATOM 2283 C C . THR A 1 295 ? 30.547 17.547 11.227 1 63.78 295 THR A C 1
ATOM 2285 O O . THR A 1 295 ? 30.344 16.781 10.281 1 63.78 295 THR A O 1
ATOM 2288 N N . PHE A 1 296 ? 31.734 17.891 11.703 1 62.81 296 PHE A N 1
ATOM 2289 C CA . PHE A 1 296 ? 32.906 17.156 11.273 1 62.81 296 PHE A CA 1
ATOM 2290 C C . PHE A 1 296 ? 32.719 15.664 11.492 1 62.81 296 PHE A C 1
ATOM 2292 O O . PHE A 1 296 ? 33.125 14.852 10.656 1 62.81 296 PHE A O 1
ATOM 2299 N N . SER A 1 297 ? 32.125 15.43 12.57 1 61.09 297 SER A N 1
ATOM 2300 C CA . SER A 1 297 ? 31.875 14.023 12.883 1 61.09 297 SER A CA 1
ATOM 2301 C C . SER A 1 297 ? 30.938 13.391 11.859 1 61.09 297 SER A C 1
ATOM 2303 O O . SER A 1 297 ? 31.141 12.258 11.438 1 61.09 297 SER A O 1
ATOM 2305 N N . ASN A 1 298 ? 29.984 14.219 11.453 1 65.75 298 ASN A N 1
ATOM 2306 C CA . ASN A 1 298 ? 29.047 13.695 10.469 1 65.75 298 ASN A CA 1
ATOM 2307 C C . ASN A 1 298 ? 29.672 13.594 9.078 1 65.75 298 ASN A C 1
ATOM 2309 O O . ASN A 1 298 ? 29.312 12.719 8.289 1 65.75 298 ASN A O 1
ATOM 2313 N N . LEU A 1 299 ? 30.562 14.438 8.906 1 64.25 299 LEU A N 1
ATOM 2314 C CA . LEU A 1 299 ? 31.297 14.383 7.648 1 64.25 299 LEU A CA 1
ATOM 2315 C C . LEU A 1 299 ? 32.156 13.125 7.578 1 64.25 299 LEU A C 1
ATOM 2317 O O . LEU A 1 299 ? 32.281 12.508 6.52 1 64.25 299 LEU A O 1
ATOM 2321 N N . ARG A 1 300 ? 32.781 12.875 8.703 1 62.59 300 ARG A N 1
ATOM 2322 C CA . ARG A 1 300 ? 33.594 11.656 8.766 1 62.59 300 ARG A CA 1
ATOM 2323 C C . ARG A 1 300 ? 32.75 10.422 8.523 1 62.59 300 ARG A C 1
ATOM 2325 O O . ARG A 1 300 ? 33.156 9.5 7.816 1 62.59 300 ARG A O 1
ATOM 2332 N N . LYS A 1 301 ? 31.688 10.484 9.141 1 63.72 301 LYS A N 1
ATOM 2333 C CA . LYS A 1 301 ? 30.781 9.352 8.953 1 63.72 301 LYS A CA 1
ATOM 2334 C C . LYS A 1 301 ? 30.344 9.242 7.5 1 63.72 301 LYS A C 1
ATOM 2336 O O . LYS A 1 301 ? 30.25 8.141 6.953 1 63.72 301 LYS A O 1
ATOM 2341 N N . ALA A 1 302 ? 30.125 10.453 6.977 1 64.25 302 ALA A N 1
ATOM 2342 C CA . ALA A 1 302 ? 29.734 10.469 5.566 1 64.25 302 ALA A CA 1
ATOM 2343 C C . ALA A 1 302 ? 30.875 9.938 4.691 1 64.25 302 ALA A C 1
ATOM 2345 O O . ALA A 1 302 ? 30.641 9.203 3.73 1 64.25 302 ALA A O 1
ATOM 2346 N N . TRP A 1 303 ? 31.984 10.234 5.043 1 64.56 303 TRP A N 1
ATOM 2347 C CA . TRP A 1 303 ? 33.156 9.781 4.328 1 64.56 303 TRP A CA 1
ATOM 2348 C C . TRP A 1 303 ? 33.312 8.266 4.414 1 64.56 303 TRP A C 1
ATOM 2350 O O . TRP A 1 303 ? 33.531 7.598 3.404 1 64.56 303 TRP A O 1
ATOM 2360 N N . ARG A 1 304 ? 33.219 7.789 5.559 1 60.91 304 ARG A N 1
ATOM 2361 C CA . ARG A 1 304 ? 33.281 6.348 5.758 1 60.91 304 ARG A CA 1
ATOM 2362 C C . ARG A 1 304 ? 32.219 5.629 4.934 1 60.91 304 ARG A C 1
ATOM 2364 O O . ARG A 1 304 ? 32.469 4.555 4.383 1 60.91 304 ARG A O 1
ATOM 2371 N N . ARG A 1 305 ? 31.188 6.363 4.875 1 61.31 305 ARG A N 1
ATOM 2372 C CA . ARG A 1 305 ? 30.094 5.766 4.125 1 61.31 305 ARG A CA 1
ATOM 2373 C C . ARG A 1 305 ? 30.422 5.688 2.639 1 61.31 305 ARG A C 1
ATOM 2375 O O . ARG A 1 305 ? 30.125 4.684 1.984 1 61.31 305 ARG A O 1
ATOM 2382 N N . VAL A 1 306 ? 30.938 6.711 2.219 1 62.94 306 VAL A N 1
ATOM 2383 C CA . VAL A 1 306 ? 31.25 6.758 0.796 1 62.94 306 VAL A CA 1
ATOM 2384 C C . VAL A 1 306 ? 32.375 5.758 0.481 1 62.94 306 VAL A C 1
ATOM 2386 O O . VAL A 1 306 ? 32.344 5.094 -0.555 1 62.94 306 VAL A O 1
ATOM 2389 N N . VAL A 1 307 ? 33.25 5.66 1.346 1 61.62 307 VAL A N 1
ATOM 2390 C CA . VAL A 1 307 ? 34.375 4.738 1.142 1 61.62 307 VAL A CA 1
ATOM 2391 C C . VAL A 1 307 ? 33.844 3.299 1.149 1 61.62 307 VAL A C 1
ATOM 2393 O O . VAL A 1 307 ? 34.156 2.514 0.255 1 61.62 307 VAL A O 1
ATOM 2396 N N . CYS A 1 308 ? 33.062 3.09 2.152 1 57.91 308 CYS A N 1
ATOM 2397 C CA . CYS A 1 308 ? 32.5 1.751 2.258 1 57.91 308 CYS A CA 1
ATOM 2398 C C . CYS A 1 308 ? 31.562 1.46 1.091 1 57.91 308 CYS A C 1
ATOM 2400 O O . CYS A 1 308 ? 31.562 0.349 0.556 1 57.91 308 CYS A O 1
ATOM 2402 N N . GLY A 1 309 ? 30.812 2.504 0.792 1 59.69 309 GLY A N 1
ATOM 2403 C CA . GLY A 1 309 ? 29.938 2.344 -0.357 1 59.69 309 GLY A CA 1
ATOM 2404 C C . GLY A 1 309 ? 30.688 2.051 -1.643 1 59.69 309 GLY A C 1
ATOM 2405 O O . GLY A 1 309 ? 30.281 1.188 -2.424 1 59.69 309 GLY A O 1
ATOM 2406 N N . THR A 1 310 ? 31.703 2.766 -1.812 1 61.56 310 THR A N 1
ATOM 2407 C CA . THR A 1 310 ? 32.562 2.549 -2.98 1 61.56 310 THR A CA 1
ATOM 2408 C C . THR A 1 310 ? 33.125 1.136 -2.977 1 61.56 310 THR A C 1
ATOM 2410 O O . THR A 1 310 ? 33.125 0.455 -4.004 1 61.56 310 THR A O 1
ATOM 2413 N N . PHE A 1 311 ? 33.469 0.754 -1.876 1 60.19 311 PHE A N 1
ATOM 2414 C CA . PHE A 1 311 ? 34.062 -0.58 -1.73 1 60.19 311 PHE A CA 1
ATOM 2415 C C . PHE A 1 311 ? 33.031 -1.649 -2.08 1 60.19 311 PHE A C 1
ATOM 2417 O O . PHE A 1 311 ? 33.312 -2.559 -2.863 1 60.19 311 PHE A O 1
ATOM 2424 N N . TRP A 1 312 ? 31.922 -1.444 -1.547 1 58.47 312 TRP A N 1
ATOM 2425 C CA . TRP A 1 312 ? 30.906 -2.465 -1.747 1 58.47 312 TRP A CA 1
ATOM 2426 C C . TRP A 1 312 ? 30.406 -2.459 -3.188 1 58.47 312 TRP A C 1
ATOM 2428 O O . TRP A 1 312 ? 30.047 -3.508 -3.736 1 58.47 312 TRP A O 1
ATOM 2438 N N . LEU A 1 313 ? 30.328 -1.254 -3.773 1 62.47 313 LEU A N 1
ATOM 2439 C CA . LEU A 1 313 ? 29.984 -1.164 -5.188 1 62.47 313 LEU A CA 1
ATOM 2440 C C . LEU A 1 313 ? 30.969 -1.955 -6.039 1 62.47 313 LEU A C 1
ATOM 2442 O O . LEU A 1 313 ? 30.562 -2.664 -6.965 1 62.47 313 LEU A O 1
ATOM 2446 N N . TRP A 1 314 ? 32.094 -1.873 -5.668 1 66.25 314 TRP A N 1
ATOM 2447 C CA . TRP A 1 314 ? 33.125 -2.562 -6.426 1 66.25 314 TRP A CA 1
ATOM 2448 C C . TRP A 1 314 ? 33.125 -4.059 -6.133 1 66.25 314 TRP A C 1
ATOM 2450 O O . TRP A 1 314 ? 33.375 -4.875 -7.02 1 66.25 314 TRP A O 1
ATOM 2460 N N . CYS A 1 315 ? 32.812 -4.422 -4.949 1 60.53 315 CYS A N 1
ATOM 2461 C CA . CYS A 1 315 ? 32.688 -5.832 -4.613 1 60.53 315 CYS A CA 1
ATOM 2462 C C . CYS A 1 315 ? 31.531 -6.465 -5.398 1 60.53 315 CYS A C 1
ATOM 2464 O O . CYS A 1 315 ? 31.641 -7.605 -5.852 1 60.53 315 CYS A O 1
ATOM 2466 N N . ASP A 1 316 ? 30.5 -5.719 -5.496 1 60.84 316 ASP A N 1
ATOM 2467 C CA . ASP A 1 316 ? 29.375 -6.176 -6.305 1 60.84 316 ASP A CA 1
ATOM 2468 C C . ASP A 1 316 ? 29.812 -6.426 -7.75 1 60.84 316 ASP A C 1
ATOM 2470 O O . ASP A 1 316 ? 29.375 -7.402 -8.367 1 60.84 316 ASP A O 1
ATOM 2474 N N . PHE A 1 317 ? 30.562 -5.461 -8.211 1 63.91 317 PHE A N 1
ATOM 2475 C CA . PHE A 1 317 ? 31.109 -5.598 -9.562 1 63.91 317 PHE A CA 1
ATOM 2476 C C . PHE A 1 317 ? 31.953 -6.855 -9.68 1 63.91 317 PHE A C 1
ATOM 2478 O O . PHE A 1 317 ? 31.875 -7.578 -10.68 1 63.91 317 PHE A O 1
ATOM 2485 N N . MET A 1 318 ? 32.656 -7.078 -8.672 1 62.5 318 MET A N 1
ATOM 2486 C CA . MET A 1 318 ? 33.531 -8.242 -8.695 1 62.5 318 MET A CA 1
ATOM 2487 C C . MET A 1 318 ? 32.75 -9.539 -8.68 1 62.5 318 MET A C 1
ATOM 2489 O O . MET A 1 318 ? 33.156 -10.547 -9.242 1 62.5 318 MET A O 1
ATOM 2493 N N . LEU A 1 319 ? 31.656 -9.453 -8.047 1 61.09 319 LEU A N 1
ATOM 2494 C CA . LEU A 1 319 ? 30.797 -10.633 -7.996 1 61.09 319 LEU A CA 1
ATOM 2495 C C . LEU A 1 319 ? 30.25 -10.969 -9.375 1 61.09 319 LEU A C 1
ATOM 2497 O O . LEU A 1 319 ? 29.891 -12.117 -9.648 1 61.09 319 LEU A O 1
ATOM 2501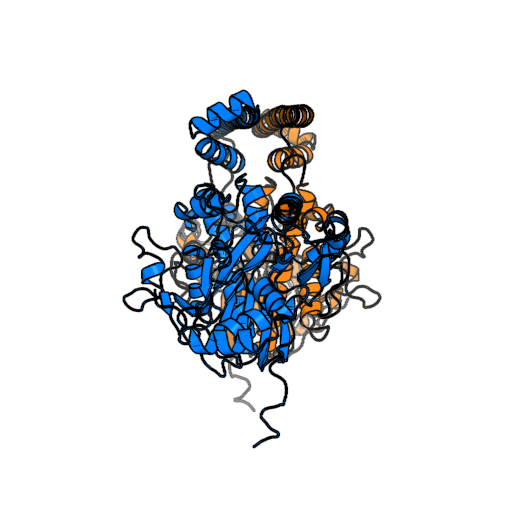 N N . ASN A 1 320 ? 30.156 -9.93 -10.195 1 61.03 320 ASN A N 1
ATOM 2502 C CA . ASN A 1 320 ? 29.594 -10.141 -11.523 1 61.03 320 ASN A CA 1
ATOM 2503 C C . ASN A 1 320 ? 30.656 -10.617 -12.508 1 61.03 320 ASN A C 1
ATOM 2505 O O . ASN A 1 320 ? 30.344 -10.945 -13.656 1 61.03 320 ASN A O 1
ATOM 2509 N N . ILE A 1 321 ? 31.828 -10.625 -12 1 59.66 321 ILE A N 1
ATOM 2510 C CA . ILE A 1 321 ? 32.906 -11.172 -12.82 1 59.66 321 ILE A CA 1
ATOM 2511 C C . ILE A 1 321 ? 32.875 -12.695 -12.758 1 59.66 321 ILE A C 1
ATOM 2513 O O . ILE A 1 321 ? 32.875 -13.281 -11.672 1 59.66 321 ILE A O 1
ATOM 2517 N N . PRO A 1 322 ? 32.5 -13.266 -13.867 1 57.28 322 PRO A N 1
ATOM 2518 C CA . PRO A 1 322 ? 32.281 -14.711 -13.922 1 57.28 322 PRO A CA 1
ATOM 2519 C C . PRO A 1 322 ? 33.188 -15.5 -13.008 1 57.28 322 PRO A C 1
ATOM 2521 O O . PRO A 1 322 ? 32.75 -16.312 -12.203 1 57.28 322 PRO A O 1
ATOM 2524 N N . ILE A 1 323 ? 34.5 -15.523 -13.164 1 56.72 323 ILE A N 1
ATOM 252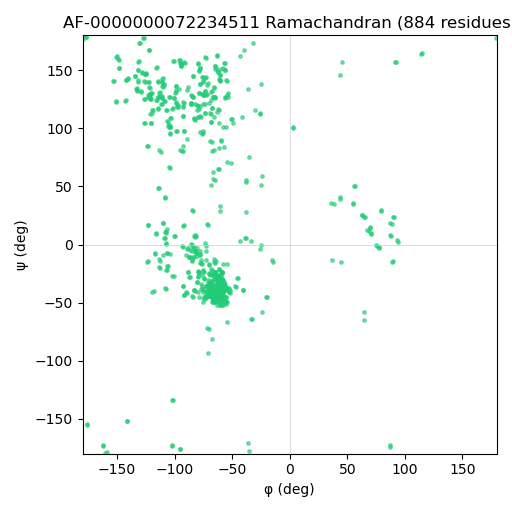5 C CA . ILE A 1 323 ? 35.406 -16.375 -12.398 1 56.72 323 ILE A CA 1
ATOM 2526 C C . ILE A 1 323 ? 35.469 -15.891 -10.953 1 56.72 323 ILE A C 1
ATOM 2528 O O . ILE A 1 323 ? 35.344 -16.688 -10.023 1 56.72 323 ILE A O 1
ATOM 2532 N N . LEU A 1 324 ? 35.531 -14.711 -10.859 1 58.59 324 LEU A N 1
ATOM 2533 C CA . LEU A 1 324 ? 35.656 -14.156 -9.523 1 58.59 324 LEU A CA 1
ATOM 2534 C C . LEU A 1 324 ? 34.344 -14.203 -8.766 1 58.59 324 LEU A C 1
ATOM 2536 O O . LEU A 1 324 ? 34.312 -14.484 -7.562 1 58.59 324 LEU A O 1
ATOM 2540 N N . GLY A 1 325 ? 33.344 -13.945 -9.469 1 56.56 325 GLY A N 1
ATOM 2541 C CA . GLY A 1 325 ? 32.031 -13.992 -8.875 1 56.56 325 GLY A CA 1
ATOM 2542 C C . GLY A 1 325 ? 31.641 -15.359 -8.344 1 56.56 325 GLY A C 1
ATOM 2543 O O . GLY A 1 325 ? 31.078 -15.477 -7.262 1 56.56 325 GLY A O 1
ATOM 2544 N N . HIS A 1 326 ? 32.031 -16.312 -9.141 1 54.84 326 HIS A N 1
ATOM 2545 C CA . HIS A 1 326 ? 31.797 -17.688 -8.711 1 54.84 326 HIS A CA 1
ATOM 2546 C C . HIS A 1 326 ? 32.531 -18 -7.418 1 54.84 326 HIS A C 1
ATOM 2548 O O . HIS A 1 326 ? 31.984 -18.672 -6.535 1 54.84 326 HIS A O 1
ATOM 2554 N N . PHE A 1 327 ? 33.719 -17.547 -7.375 1 56.94 327 PHE A N 1
ATOM 2555 C CA . PHE A 1 327 ? 34.562 -17.781 -6.191 1 56.94 327 PHE A CA 1
ATOM 2556 C C . PHE A 1 327 ? 33.938 -17.078 -4.977 1 56.94 327 PHE A C 1
ATOM 2558 O O . PHE A 1 327 ? 33.844 -17.672 -3.898 1 56.94 327 PHE A O 1
ATOM 2565 N N . LEU A 1 328 ? 33.5 -15.938 -5.184 1 59.59 328 LEU A N 1
ATOM 2566 C CA . LEU A 1 328 ? 32.969 -15.164 -4.074 1 59.59 328 LEU A CA 1
ATOM 2567 C C . LEU A 1 328 ? 31.609 -15.727 -3.641 1 59.59 328 LEU A C 1
ATOM 2569 O O . LEU A 1 328 ? 31.281 -15.719 -2.451 1 59.59 328 LEU A O 1
ATOM 2573 N N . ARG A 1 329 ? 30.922 -16.156 -4.605 1 60.5 329 ARG A N 1
ATOM 2574 C CA . ARG A 1 329 ? 29.641 -16.812 -4.305 1 60.5 329 ARG A CA 1
ATOM 2575 C C . ARG A 1 329 ? 29.875 -18.109 -3.537 1 60.5 329 ARG A C 1
ATOM 2577 O O . ARG A 1 329 ? 29.109 -18.438 -2.619 1 60.5 329 ARG A O 1
ATOM 2584 N N . TYR A 1 330 ? 30.906 -18.734 -3.945 1 53.81 330 TYR A N 1
ATOM 2585 C CA . TYR A 1 330 ? 31.297 -19.969 -3.264 1 53.81 330 TYR A CA 1
ATOM 2586 C C . TYR A 1 330 ? 31.641 -19.703 -1.805 1 53.81 330 TYR A C 1
ATOM 2588 O O . TYR A 1 330 ? 31.328 -20.516 -0.927 1 53.81 330 TYR A O 1
ATOM 2596 N N . LEU A 1 331 ? 32.219 -18.516 -1.532 1 53.34 331 LEU A N 1
ATOM 2597 C CA . LEU A 1 331 ? 32.625 -18.172 -0.174 1 53.34 331 LEU A CA 1
ATOM 2598 C C . LEU A 1 331 ? 31.438 -17.641 0.625 1 53.34 331 LEU A C 1
ATOM 2600 O O . LEU A 1 331 ? 31.578 -17.297 1.801 1 53.34 331 LEU A O 1
ATOM 2604 N N . GLY A 1 332 ? 30.328 -17.703 0.08 1 50.03 332 GLY A N 1
ATOM 2605 C CA . GLY A 1 332 ? 29.125 -17.281 0.784 1 50.03 332 GLY A CA 1
ATOM 2606 C C . GLY A 1 332 ? 29.047 -15.789 0.99 1 50.03 332 GLY A C 1
ATOM 2607 O O . GLY A 1 332 ? 28.312 -15.305 1.858 1 50.03 332 GLY A O 1
ATOM 2608 N N . LEU A 1 333 ? 29.922 -15.125 0.36 1 52.09 333 LEU A N 1
ATOM 2609 C CA . LEU A 1 333 ? 30.031 -13.688 0.579 1 52.09 333 LEU A CA 1
ATOM 2610 C C . LEU A 1 333 ? 28.938 -12.938 -0.169 1 52.09 333 LEU A C 1
ATOM 2612 O O . LEU A 1 333 ? 28.734 -11.742 0.06 1 52.09 333 LEU A O 1
ATOM 2616 N N . GLU A 1 334 ? 28.312 -13.727 -0.916 1 55.5 334 GLU A N 1
ATOM 2617 C CA . GLU A 1 334 ? 27.312 -13.086 -1.751 1 55.5 334 GLU A CA 1
ATOM 2618 C C . GLU A 1 334 ? 26.188 -12.484 -0.902 1 55.5 334 GLU A C 1
ATOM 2620 O O . GLU A 1 334 ? 25.781 -11.344 -1.12 1 55.5 334 GLU A O 1
ATOM 2625 N N . LYS A 1 335 ? 25.797 -13.328 -0.025 1 54.09 335 LYS A N 1
ATOM 2626 C CA . LYS A 1 335 ? 24.703 -12.859 0.825 1 54.09 335 LYS A CA 1
ATOM 2627 C C . LYS A 1 335 ? 25.125 -11.625 1.627 1 54.09 335 LYS A C 1
ATOM 2629 O O . LYS A 1 335 ? 24.359 -10.664 1.729 1 54.09 335 LYS A O 1
ATOM 2634 N N . HIS A 1 336 ? 26.266 -11.766 2.211 1 52.91 336 HIS A N 1
ATOM 2635 C CA . HIS A 1 336 ? 26.766 -10.68 3.051 1 52.91 336 HIS A CA 1
ATOM 2636 C C . HIS A 1 336 ? 27.016 -9.422 2.23 1 52.91 336 HIS A C 1
ATOM 2638 O O . HIS A 1 336 ? 26.719 -8.312 2.682 1 52.91 336 HIS A O 1
ATOM 2644 N N . LEU A 1 337 ? 27.531 -9.648 1.127 1 53.22 337 LEU A N 1
ATOM 2645 C CA . LEU A 1 337 ? 27.844 -8.531 0.246 1 53.22 337 LEU A CA 1
ATOM 2646 C C . LEU A 1 337 ? 26.578 -7.832 -0.236 1 53.22 337 LEU A C 1
ATOM 2648 O O . LEU A 1 337 ? 26.516 -6.602 -0.273 1 53.22 337 LEU A O 1
ATOM 2652 N N . ARG A 1 338 ? 25.703 -8.656 -0.444 1 52.31 338 ARG A N 1
ATOM 2653 C CA . ARG A 1 338 ? 24.453 -8.094 -0.95 1 52.31 338 ARG A CA 1
ATOM 2654 C C . ARG A 1 338 ? 23.75 -7.266 0.122 1 52.31 338 ARG A C 1
ATOM 2656 O O . ARG A 1 338 ? 23.234 -6.18 -0.161 1 52.31 338 ARG A O 1
ATOM 2663 N N . SER A 1 339 ? 23.75 -7.828 1.257 1 52.09 339 SER A N 1
ATOM 2664 C CA . SER A 1 339 ? 23.188 -7.07 2.367 1 52.09 339 SER A CA 1
ATOM 2665 C C . SER A 1 339 ? 23.953 -5.77 2.596 1 52.09 339 SER A C 1
ATOM 2667 O O . SER A 1 339 ? 23.344 -4.73 2.863 1 52.09 339 SER A O 1
ATOM 2669 N N . ARG A 1 340 ? 25.172 -5.906 2.459 1 51.72 340 ARG A N 1
ATOM 2670 C CA . ARG A 1 340 ? 26.016 -4.746 2.727 1 51.72 340 ARG A CA 1
ATOM 2671 C C . ARG A 1 340 ? 25.844 -3.686 1.643 1 51.72 340 ARG A C 1
ATOM 2673 O O . ARG A 1 340 ? 25.844 -2.488 1.934 1 51.72 340 ARG A O 1
ATOM 2680 N N . ILE A 1 341 ? 25.781 -4.164 0.457 1 52.09 341 ILE A N 1
ATOM 2681 C CA . ILE A 1 341 ? 25.609 -3.238 -0.658 1 52.09 341 ILE A CA 1
ATOM 2682 C C . ILE A 1 341 ? 24.234 -2.559 -0.56 1 52.09 341 ILE A C 1
ATOM 2684 O O . ILE A 1 341 ? 24.125 -1.351 -0.775 1 52.09 341 ILE A O 1
ATOM 2688 N N . ALA A 1 342 ? 23.328 -3.436 -0.274 1 50.69 342 ALA A N 1
ATOM 2689 C CA . ALA A 1 342 ? 21.984 -2.867 -0.088 1 50.69 342 ALA A CA 1
ATOM 2690 C C . ALA A 1 342 ? 22 -1.804 1.007 1 50.69 342 ALA A C 1
ATOM 2692 O O . ALA A 1 342 ? 21.312 -0.78 0.891 1 50.69 342 ALA A O 1
ATOM 2693 N N . ASN A 1 343 ? 22.781 -2.092 1.959 1 48.59 343 ASN A N 1
ATOM 2694 C CA . ASN A 1 343 ? 22.859 -1.2 3.111 1 48.59 343 ASN A CA 1
ATOM 2695 C C . ASN A 1 343 ? 23.656 0.06 2.799 1 48.59 343 ASN A C 1
ATOM 2697 O O . ASN A 1 343 ? 23.484 1.086 3.461 1 48.59 343 ASN A O 1
ATOM 2701 N N . ILE A 1 344 ? 24.469 -0.085 1.788 1 49.22 344 ILE A N 1
ATOM 2702 C CA . ILE A 1 344 ? 25.234 1.103 1.405 1 49.22 344 ILE A CA 1
ATOM 2703 C C . ILE A 1 344 ? 24.266 2.209 0.974 1 49.22 344 ILE A C 1
ATOM 2705 O O . ILE A 1 344 ? 24.484 3.381 1.297 1 49.22 344 ILE A O 1
ATOM 2709 N N . HIS A 1 345 ? 23.312 1.752 0.228 1 48.19 345 HIS A N 1
ATOM 2710 C CA . HIS A 1 345 ? 22.375 2.729 -0.319 1 48.19 345 HIS A CA 1
ATOM 2711 C C . HIS A 1 345 ? 21.5 3.324 0.775 1 48.19 345 HIS A C 1
ATOM 2713 O O . HIS A 1 345 ? 21.094 4.48 0.684 1 48.19 345 HIS A O 1
ATOM 2719 N N . PHE A 1 346 ? 21.078 2.295 1.708 1 47 346 PHE A N 1
ATOM 2720 C CA . PHE A 1 346 ? 20.188 2.779 2.75 1 47 346 PHE A CA 1
ATOM 2721 C C . PHE A 1 346 ? 20.938 3.656 3.744 1 47 346 PHE A C 1
ATOM 2723 O O . PHE A 1 346 ? 20.312 4.367 4.543 1 47 346 PHE A O 1
ATOM 2730 N N . GLY A 1 347 ? 22.016 4.051 3.316 1 44.34 347 GLY A N 1
ATOM 2731 C CA . GLY A 1 347 ? 22.781 4.645 4.398 1 44.34 347 GLY A CA 1
ATOM 2732 C C . GLY A 1 347 ? 22.766 3.809 5.664 1 44.34 347 GLY A C 1
ATOM 2733 O O . GLY A 1 347 ? 22.109 2.771 5.727 1 44.34 347 GLY A O 1
ATOM 2734 N N . LYS A 1 348 ? 23.688 3.857 6.629 1 44.81 348 LYS A N 1
ATOM 2735 C CA . LYS A 1 348 ? 23.766 3.119 7.887 1 44.81 348 LYS A CA 1
ATOM 2736 C C . LYS A 1 348 ? 22.406 3.057 8.578 1 44.81 348 LYS A C 1
ATOM 2738 O O . LYS A 1 348 ? 22.266 2.447 9.641 1 44.81 348 LYS A O 1
ATOM 2743 N N . ILE A 1 349 ? 21.281 3.604 7.969 1 55.72 349 ILE A N 1
ATOM 2744 C CA . ILE A 1 349 ? 20.266 3.871 8.992 1 55.72 349 ILE A CA 1
ATOM 2745 C C . ILE A 1 349 ? 19.219 2.77 8.977 1 55.72 349 ILE A C 1
ATOM 2747 O O . ILE A 1 349 ? 18.766 2.326 10.031 1 55.72 349 ILE A O 1
ATOM 2751 N N . PHE A 1 350 ? 19.078 2.156 7.715 1 67.06 350 PHE A N 1
ATOM 2752 C CA . PHE A 1 350 ? 18.078 1.1 7.82 1 67.06 350 PHE A CA 1
ATOM 2753 C C . PHE A 1 350 ? 18.609 -0.206 7.242 1 67.06 350 PHE A C 1
ATOM 2755 O O . PHE A 1 350 ? 19.359 -0.197 6.262 1 67.06 350 PHE A O 1
ATOM 2762 N N . ARG A 1 351 ? 18.438 -1.229 7.965 1 78.06 351 ARG A N 1
ATOM 2763 C CA . ARG A 1 351 ? 18.844 -2.568 7.562 1 78.06 351 ARG A CA 1
ATOM 2764 C C . ARG A 1 351 ? 17.891 -3.146 6.523 1 78.06 351 ARG A C 1
ATOM 2766 O O . ARG A 1 351 ? 16.672 -2.945 6.605 1 78.06 351 ARG A O 1
ATOM 2773 N N . ALA A 1 352 ? 18.484 -3.822 5.562 1 81.69 352 ALA A N 1
ATOM 2774 C CA . ALA A 1 352 ? 17.719 -4.461 4.508 1 81.69 352 ALA A CA 1
ATOM 2775 C C . ALA A 1 352 ? 16.656 -5.402 5.094 1 81.69 352 ALA A C 1
ATOM 2777 O O . ALA A 1 352 ? 15.547 -5.488 4.582 1 81.69 352 ALA A O 1
ATOM 2778 N N . GLU A 1 353 ? 17.016 -6.051 6.148 1 84.44 353 GLU A N 1
ATOM 2779 C CA . GLU A 1 353 ? 16.109 -6.984 6.816 1 84.44 353 GLU A CA 1
ATOM 2780 C C . GLU A 1 353 ? 14.883 -6.266 7.359 1 84.44 353 GLU A C 1
ATOM 2782 O O . GLU A 1 353 ? 13.766 -6.758 7.223 1 84.44 353 GLU A O 1
ATOM 2787 N N . ASP A 1 354 ? 15.062 -5.094 7.945 1 89.44 354 ASP A N 1
ATOM 2788 C CA . ASP A 1 354 ? 13.969 -4.312 8.516 1 89.44 354 ASP A CA 1
ATOM 2789 C C . ASP A 1 354 ? 13.047 -3.787 7.418 1 89.44 354 ASP A C 1
ATOM 2791 O O . ASP A 1 354 ? 11.82 -3.814 7.562 1 89.44 354 ASP A O 1
ATOM 2795 N N . VAL A 1 355 ? 13.68 -3.391 6.375 1 90.44 355 VAL A N 1
ATOM 2796 C CA . VAL A 1 355 ? 12.938 -2.832 5.25 1 90.44 355 VAL A CA 1
ATOM 2797 C C . VAL A 1 355 ? 12.086 -3.922 4.594 1 90.44 355 VAL A C 1
ATOM 2799 O O . VAL A 1 355 ? 10.914 -3.703 4.285 1 90.44 355 VAL A O 1
ATOM 2802 N N . ALA A 1 356 ? 12.703 -5.07 4.398 1 89.81 356 ALA A N 1
ATOM 2803 C CA . ALA A 1 356 ? 11.992 -6.184 3.771 1 89.81 356 ALA A CA 1
ATOM 2804 C C . ALA A 1 356 ? 10.781 -6.598 4.602 1 89.81 356 ALA A C 1
ATOM 2806 O O . ALA A 1 356 ? 9.703 -6.836 4.059 1 89.81 356 ALA A O 1
ATOM 2807 N N . LEU A 1 357 ? 10.969 -6.668 5.871 1 91.81 357 LEU A N 1
ATOM 2808 C CA . LEU A 1 357 ? 9.867 -7.059 6.738 1 91.81 357 LEU A CA 1
ATOM 2809 C C . LEU A 1 357 ? 8.773 -6 6.738 1 91.81 357 LEU A C 1
ATOM 2811 O O . LEU A 1 357 ? 7.582 -6.328 6.734 1 91.81 357 LEU A O 1
ATOM 2815 N N . SER A 1 358 ? 9.141 -4.723 6.789 1 94.88 358 SER A N 1
ATOM 2816 C CA . SER A 1 358 ? 8.164 -3.639 6.734 1 94.88 358 SER A CA 1
ATOM 2817 C C . SER A 1 358 ? 7.344 -3.701 5.449 1 94.88 358 SER A C 1
ATOM 2819 O O . SER A 1 358 ? 6.125 -3.498 5.477 1 94.88 358 SER A O 1
ATOM 2821 N N . LEU A 1 359 ? 8.016 -3.994 4.363 1 95.62 359 LEU A N 1
ATOM 2822 C CA . LEU A 1 359 ? 7.316 -4.121 3.088 1 95.62 359 LEU A CA 1
ATOM 2823 C C . LEU A 1 359 ? 6.328 -5.277 3.121 1 95.62 359 LEU A C 1
ATOM 2825 O O . LEU A 1 359 ? 5.195 -5.145 2.652 1 95.62 359 LEU A O 1
ATOM 2829 N N . LEU A 1 360 ? 6.777 -6.363 3.637 1 93.88 360 LEU A N 1
ATOM 2830 C CA . LEU A 1 360 ? 5.918 -7.539 3.717 1 93.88 360 LEU A CA 1
ATOM 2831 C C . LEU A 1 360 ? 4.672 -7.246 4.547 1 93.88 360 LEU A C 1
ATOM 2833 O O . LEU A 1 360 ? 3.557 -7.586 4.137 1 93.88 360 LEU A O 1
ATOM 2837 N N . ARG A 1 361 ? 4.828 -6.621 5.645 1 94.94 361 ARG A N 1
ATOM 2838 C CA . ARG A 1 361 ? 3.701 -6.305 6.516 1 94.94 361 ARG A CA 1
ATOM 2839 C C . ARG A 1 361 ? 2.781 -5.277 5.867 1 94.94 361 ARG A C 1
ATOM 2841 O O . ARG A 1 361 ? 1.556 -5.391 5.953 1 94.94 361 ARG A O 1
ATOM 2848 N N . MET A 1 362 ? 3.381 -4.316 5.297 1 97.44 362 MET A N 1
ATOM 2849 C CA . MET A 1 362 ? 2.615 -3.264 4.633 1 97.44 362 MET A CA 1
ATOM 2850 C C . MET A 1 362 ? 1.671 -3.855 3.592 1 97.44 362 MET A C 1
ATOM 2852 O O . MET A 1 362 ? 0.473 -3.566 3.602 1 97.44 362 MET A O 1
ATOM 2856 N N . ILE A 1 363 ? 2.182 -4.711 2.756 1 97.19 363 ILE A N 1
ATOM 2857 C CA . ILE A 1 363 ? 1.422 -5.297 1.656 1 97.19 363 ILE A CA 1
ATOM 2858 C C . ILE A 1 363 ? 0.399 -6.285 2.207 1 97.19 363 ILE A C 1
ATOM 2860 O O . ILE A 1 363 ? -0.767 -6.273 1.806 1 97.19 363 ILE A O 1
ATOM 2864 N N . SER A 1 364 ? 0.784 -7.109 3.133 1 96.19 364 SER A N 1
ATOM 2865 C CA . SER A 1 364 ? -0.099 -8.125 3.699 1 96.19 364 SER A CA 1
ATOM 2866 C C . SER A 1 364 ? -1.253 -7.488 4.465 1 96.19 364 SER A C 1
ATOM 2868 O O . SER A 1 364 ? -2.398 -7.934 4.355 1 96.19 364 SER A O 1
ATOM 2870 N N . TYR A 1 365 ? -0.947 -6.453 5.27 1 96.69 365 TYR A N 1
ATOM 2871 C CA . TYR A 1 365 ? -1.99 -5.758 6.016 1 96.69 365 TYR A CA 1
ATOM 2872 C C . TYR A 1 365 ? -3.008 -5.129 5.07 1 96.69 365 TYR A C 1
ATOM 2874 O O . TYR A 1 365 ? -4.215 -5.199 5.312 1 96.69 365 TYR A O 1
ATOM 2882 N N . ASN A 1 366 ? -2.475 -4.531 4.02 1 98.25 366 ASN A N 1
ATOM 2883 C CA . ASN A 1 366 ? -3.348 -3.893 3.041 1 98.25 366 ASN A CA 1
ATOM 2884 C C . ASN A 1 366 ? -4.27 -4.906 2.367 1 98.25 366 ASN A C 1
ATOM 2886 O O . ASN A 1 366 ? -5.469 -4.664 2.221 1 98.25 366 ASN A O 1
ATOM 2890 N N . ILE A 1 367 ? -3.727 -5.984 1.95 1 98.12 367 ILE A N 1
ATOM 2891 C CA . ILE A 1 367 ? -4.496 -7.027 1.281 1 98.12 367 ILE A CA 1
ATOM 2892 C C . ILE A 1 367 ? -5.555 -7.578 2.234 1 98.12 367 ILE A C 1
ATOM 2894 O O . ILE A 1 367 ? -6.711 -7.766 1.846 1 98.12 367 ILE A O 1
ATOM 2898 N N . GLY A 1 368 ? -5.156 -7.867 3.49 1 97.5 368 GLY A N 1
ATOM 2899 C CA . GLY A 1 368 ? -6.109 -8.352 4.48 1 97.5 368 GLY A CA 1
ATOM 2900 C C . GLY A 1 368 ? -7.262 -7.391 4.715 1 97.5 368 GLY A C 1
ATOM 2901 O O . GLY A 1 368 ? -8.414 -7.816 4.812 1 97.5 368 GLY A O 1
ATOM 2902 N N . GLN A 1 369 ? -6.938 -6.121 4.754 1 97.69 369 GLN A N 1
ATOM 2903 C CA . GLN A 1 369 ? -7.961 -5.105 4.984 1 97.69 369 GLN A CA 1
ATOM 2904 C C . GLN A 1 369 ? -8.938 -5.039 3.814 1 97.69 369 GLN A C 1
ATOM 2906 O O . GLN A 1 369 ? -10.156 -5.012 4.016 1 97.69 369 GLN A O 1
ATOM 2911 N N . ILE A 1 370 ? -8.422 -4.988 2.613 1 97.88 370 ILE A N 1
ATOM 2912 C CA . ILE A 1 370 ? -9.273 -4.887 1.433 1 97.88 370 ILE A CA 1
ATOM 2913 C C . ILE A 1 370 ? -10.133 -6.145 1.301 1 97.88 370 ILE A C 1
ATOM 2915 O O . ILE A 1 370 ? -11.312 -6.066 0.952 1 97.88 370 ILE A O 1
ATOM 2919 N N . GLY A 1 371 ? -9.469 -7.309 1.599 1 98 371 GLY A N 1
ATOM 2920 C CA . GLY A 1 371 ? -10.242 -8.539 1.617 1 98 371 GLY A CA 1
ATOM 2921 C C . GLY A 1 371 ? -11.406 -8.5 2.582 1 98 371 GLY A C 1
ATOM 2922 O O . GLY A 1 371 ? -12.539 -8.805 2.207 1 98 371 GLY A O 1
ATOM 2923 N N . TYR A 1 372 ? -11.188 -8.031 3.77 1 97.38 372 TYR A N 1
ATOM 2924 C CA . TYR A 1 372 ? -12.227 -7.961 4.789 1 97.38 372 TYR A CA 1
ATOM 2925 C C . TYR A 1 372 ? -13.32 -6.977 4.383 1 97.38 372 TYR A C 1
ATOM 2927 O O . TYR A 1 372 ? -14.508 -7.262 4.539 1 97.38 372 TYR A O 1
ATOM 2935 N N . LEU A 1 373 ? -12.906 -5.816 3.885 1 97.06 373 LEU A N 1
ATOM 2936 C CA . LEU A 1 373 ? -13.867 -4.789 3.504 1 97.06 373 LEU A CA 1
ATOM 2937 C C . LEU A 1 373 ? -14.812 -5.309 2.422 1 97.06 373 LEU A C 1
ATOM 2939 O O . LEU A 1 373 ? -16.016 -5.031 2.455 1 97.06 373 LEU A O 1
ATOM 2943 N N . ASN A 1 374 ? -14.258 -6.039 1.502 1 97.12 374 ASN A N 1
ATOM 2944 C CA . ASN A 1 374 ? -15.117 -6.598 0.458 1 97.12 374 ASN A CA 1
ATOM 2945 C C . ASN A 1 374 ? -16 -7.711 0.999 1 97.12 374 ASN A C 1
ATOM 2947 O O . ASN A 1 374 ? -17.156 -7.836 0.593 1 97.12 374 ASN A O 1
ATOM 2951 N N . ALA A 1 375 ? -15.453 -8.555 1.866 1 96.94 375 ALA A N 1
ATOM 2952 C CA . ALA A 1 375 ? -16.281 -9.594 2.48 1 96.94 375 ALA A CA 1
ATOM 2953 C C . ALA A 1 375 ? -17.453 -8.984 3.236 1 96.94 375 ALA A C 1
ATOM 2955 O O . ALA A 1 375 ? -18.578 -9.492 3.164 1 96.94 375 ALA A O 1
ATOM 2956 N N . LYS A 1 376 ? -17.203 -7.902 3.93 1 94.75 376 LYS A N 1
ATOM 2957 C CA . LYS A 1 376 ? -18.25 -7.211 4.68 1 94.75 376 LYS A CA 1
ATOM 2958 C C . LYS A 1 376 ? -19.266 -6.566 3.742 1 94.75 376 LYS A C 1
ATOM 2960 O O . LYS A 1 376 ? -20.469 -6.621 3.994 1 94.75 376 LYS A O 1
ATOM 2965 N N . ARG A 1 377 ? -18.797 -5.969 2.721 1 93 377 ARG A N 1
ATOM 2966 C CA . ARG A 1 377 ? -19.656 -5.312 1.739 1 93 377 ARG A CA 1
ATOM 2967 C C . ARG A 1 377 ? -20.672 -6.289 1.157 1 93 377 ARG A C 1
ATOM 2969 O O . ARG A 1 377 ? -21.844 -5.934 0.951 1 93 377 ARG A O 1
ATOM 2976 N N . TYR A 1 378 ? -20.266 -7.496 0.954 1 94.56 378 TYR A N 1
ATOM 2977 C CA . TYR A 1 378 ? -21.125 -8.469 0.285 1 94.56 378 TYR A CA 1
ATOM 2978 C C . TYR A 1 378 ? -21.641 -9.516 1.269 1 94.56 378 TYR A C 1
ATOM 2980 O O . TYR A 1 378 ? -22.219 -10.531 0.864 1 94.56 378 TYR A O 1
ATOM 2988 N N . ASP A 1 379 ? -21.359 -9.344 2.512 1 93.5 379 ASP A N 1
ATOM 2989 C CA . ASP A 1 379 ? -21.812 -10.211 3.594 1 93.5 379 ASP A CA 1
ATOM 2990 C C . ASP A 1 379 ? -21.406 -11.656 3.357 1 93.5 379 ASP A C 1
ATOM 2992 O O . ASP A 1 379 ? -22.25 -12.555 3.371 1 93.5 379 ASP A O 1
ATOM 2996 N N . LEU A 1 380 ? -20.172 -11.82 3.07 1 94.12 380 LEU A N 1
ATOM 2997 C CA . LEU A 1 380 ? -19.641 -13.148 2.838 1 94.12 380 LEU A CA 1
ATOM 2998 C C . LEU A 1 380 ? -18.938 -13.68 4.086 1 94.12 380 LEU A C 1
ATOM 3000 O O . LEU A 1 380 ? -18.062 -13.016 4.641 1 94.12 380 LEU A O 1
ATOM 3004 N N . PRO A 1 381 ? -19.234 -14.812 4.461 1 89.19 381 PRO A N 1
ATOM 3005 C CA . PRO A 1 381 ? -18.75 -15.328 5.738 1 89.19 381 PRO A CA 1
ATOM 3006 C C . PRO A 1 381 ? -17.312 -15.828 5.66 1 89.19 381 PRO A C 1
ATOM 3008 O O . PRO A 1 381 ? -16.625 -15.914 6.68 1 89.19 381 PRO A O 1
ATOM 3011 N N . LYS A 1 382 ? -16.906 -16.266 4.441 1 94.81 382 LYS A N 1
ATOM 3012 C CA . LYS A 1 382 ? -15.594 -16.891 4.301 1 94.81 382 LYS A CA 1
ATOM 3013 C C . LYS A 1 382 ? -14.734 -16.141 3.281 1 94.81 382 LYS A C 1
ATOM 3015 O O . LYS A 1 382 ? -15.219 -15.758 2.219 1 94.81 382 LYS A O 1
ATOM 3020 N N . ILE A 1 383 ? -13.508 -15.945 3.68 1 97.94 383 ILE A N 1
ATOM 3021 C CA . ILE A 1 383 ? -12.523 -15.328 2.793 1 97.94 383 ILE A CA 1
ATOM 3022 C C . ILE A 1 383 ? -11.367 -16.297 2.555 1 97.94 383 ILE A C 1
ATOM 3024 O O . ILE A 1 383 ? -10.672 -16.688 3.496 1 97.94 383 ILE A O 1
ATOM 3028 N N . TYR A 1 384 ? -11.188 -16.734 1.355 1 98 384 TYR A N 1
ATOM 3029 C CA . TYR A 1 384 ? -10.055 -17.578 0.985 1 98 384 TYR A CA 1
ATOM 3030 C C . TYR A 1 384 ? -8.953 -16.766 0.332 1 98 384 TYR A C 1
ATOM 3032 O O . TYR A 1 384 ? -9.195 -16.047 -0.64 1 98 384 TYR A O 1
ATOM 3040 N N . PHE A 1 385 ? -7.809 -16.828 0.912 1 97.94 385 PHE A N 1
ATOM 3041 C CA . PHE A 1 385 ? -6.637 -16.172 0.335 1 97.94 385 PHE A CA 1
ATOM 3042 C C . PHE A 1 385 ? -5.793 -17.172 -0.448 1 97.94 385 PHE A C 1
ATOM 3044 O O . PHE A 1 385 ? -5.309 -18.156 0.114 1 97.94 385 PHE A O 1
ATOM 3051 N N . GLY A 1 386 ? -5.656 -16.906 -1.752 1 94.88 386 GLY A N 1
ATOM 3052 C CA . GLY A 1 386 ? -4.84 -17.75 -2.619 1 94.88 386 GLY A CA 1
ATOM 3053 C C . GLY A 1 386 ? -3.865 -16.953 -3.467 1 94.88 386 GLY A C 1
ATOM 3054 O O . GLY A 1 386 ? -3.859 -15.719 -3.426 1 94.88 386 GLY A O 1
ATOM 3055 N N . GLY A 1 387 ? -3.023 -17.641 -4.164 1 92.12 387 GLY A N 1
ATOM 3056 C CA . GLY A 1 387 ? -2.02 -17.016 -5.012 1 92.12 387 GLY A CA 1
ATOM 3057 C C . GLY A 1 387 ? -0.6 -17.281 -4.539 1 92.12 387 GLY A C 1
ATOM 3058 O O . GLY A 1 387 ? -0.376 -17.578 -3.369 1 92.12 387 GLY A O 1
ATOM 3059 N N . ASN A 1 388 ? 0.347 -17.031 -5.383 1 87.38 388 ASN A N 1
ATOM 3060 C CA . ASN A 1 388 ? 1.729 -17.438 -5.148 1 87.38 388 ASN A CA 1
ATOM 3061 C C . ASN A 1 388 ? 2.453 -16.453 -4.227 1 87.38 388 ASN A C 1
ATOM 3063 O O . ASN A 1 388 ? 3.566 -16.734 -3.773 1 87.38 388 ASN A O 1
ATOM 3067 N N . PHE A 1 389 ? 1.885 -15.359 -3.875 1 90.31 389 PHE A N 1
ATOM 3068 C CA . PHE A 1 389 ? 2.498 -14.445 -2.924 1 90.31 389 PHE A CA 1
ATOM 3069 C C . PHE A 1 389 ? 2.586 -15.078 -1.54 1 90.31 389 PHE A C 1
ATOM 3071 O O . PHE A 1 389 ? 3.527 -14.812 -0.79 1 90.31 389 PHE A O 1
ATOM 3078 N N . ILE A 1 390 ? 1.625 -15.844 -1.175 1 89.62 390 ILE A N 1
ATOM 3079 C CA . ILE A 1 390 ? 1.535 -16.422 0.163 1 89.62 390 ILE A CA 1
ATOM 3080 C C . ILE A 1 390 ? 2.578 -17.516 0.322 1 89.62 390 ILE A C 1
ATOM 3082 O O . ILE A 1 390 ? 3.377 -17.5 1.262 1 89.62 390 ILE A O 1
ATOM 3086 N N . ARG A 1 391 ? 2.822 -18.469 -0.646 1 75.62 391 ARG A N 1
ATOM 3087 C CA . ARG A 1 391 ? 3.803 -19.547 -0.762 1 75.62 391 ARG A CA 1
ATOM 3088 C C . ARG A 1 391 ? 4.086 -20.172 0.597 1 75.62 391 ARG A C 1
ATOM 3090 O O . ARG A 1 391 ? 5.242 -20.438 0.94 1 75.62 391 ARG A O 1
ATOM 3097 N N . ASP A 1 392 ? 3.191 -20.297 1.438 1 77.38 392 ASP A N 1
ATOM 3098 C CA . ASP A 1 392 ? 3.34 -20.922 2.746 1 77.38 392 ASP A CA 1
ATOM 3099 C C . ASP A 1 392 ? 4.344 -20.156 3.611 1 77.38 392 ASP A C 1
ATOM 3101 O O . ASP A 1 392 ? 5.074 -20.766 4.402 1 77.38 392 ASP A O 1
ATOM 3105 N N . HIS A 1 393 ? 4.496 -19 3.355 1 81.94 393 HIS A N 1
ATOM 3106 C CA . HIS A 1 393 ? 5.355 -18.156 4.188 1 81.94 393 HIS A CA 1
ATOM 3107 C C . HIS A 1 393 ? 4.645 -17.75 5.469 1 81.94 393 HIS A C 1
ATOM 3109 O O . HIS A 1 393 ? 3.645 -17.016 5.422 1 81.94 393 HIS A O 1
ATOM 3115 N N . PRO A 1 394 ? 5.223 -18.141 6.57 1 83.75 394 PRO A N 1
ATOM 3116 C CA . PRO A 1 394 ? 4.516 -17.922 7.832 1 83.75 394 PRO A CA 1
ATOM 3117 C C . PRO A 1 394 ? 4.289 -16.438 8.133 1 83.75 394 PRO A C 1
ATOM 3119 O O . PRO A 1 394 ? 3.246 -16.062 8.68 1 83.75 394 PRO A O 1
ATOM 3122 N N . TYR A 1 395 ? 5.242 -15.57 7.781 1 85.69 395 TYR A N 1
ATOM 3123 C CA . TYR A 1 395 ? 5.098 -14.148 8.07 1 85.69 395 TYR A CA 1
ATOM 3124 C C . TYR A 1 395 ? 3.963 -13.539 7.262 1 85.69 395 TYR A C 1
ATOM 3126 O O . TYR A 1 395 ? 3.229 -12.68 7.758 1 85.69 395 TYR A O 1
ATOM 3134 N N . THR A 1 396 ? 3.902 -13.977 6.012 1 90.5 396 THR A N 1
ATOM 3135 C CA . THR A 1 396 ? 2.82 -13.5 5.156 1 90.5 396 THR A CA 1
ATOM 3136 C C . THR A 1 396 ? 1.466 -13.945 5.699 1 90.5 396 THR A C 1
ATOM 3138 O O . THR A 1 396 ? 0.541 -13.141 5.816 1 90.5 396 THR A O 1
ATOM 3141 N N . ILE A 1 397 ? 1.39 -15.203 6.043 1 92.12 397 ILE A N 1
ATOM 3142 C CA . ILE A 1 397 ? 0.157 -15.789 6.551 1 92.12 397 ILE A CA 1
ATOM 3143 C C . ILE A 1 397 ? -0.235 -15.117 7.867 1 92.12 397 ILE A C 1
ATOM 3145 O O . ILE A 1 397 ? -1.394 -14.742 8.055 1 92.12 397 ILE A O 1
ATOM 3149 N N . ALA A 1 398 ? 0.731 -14.953 8.711 1 90.56 398 ALA A N 1
ATOM 3150 C CA . ALA A 1 398 ? 0.48 -14.328 10.008 1 90.56 398 ALA A CA 1
ATOM 3151 C C . ALA A 1 398 ? 0.011 -12.883 9.828 1 90.56 398 ALA A C 1
ATOM 3153 O O . ALA A 1 398 ? -0.893 -12.43 10.539 1 90.56 398 ALA A O 1
ATOM 3154 N N . SER A 1 399 ? 0.621 -12.164 8.953 1 92.5 399 SER A N 1
ATOM 3155 C CA . SER A 1 399 ? 0.297 -10.75 8.742 1 92.5 399 SER A CA 1
ATOM 3156 C C . SER A 1 399 ? -1.104 -10.586 8.164 1 92.5 399 SER A C 1
ATOM 3158 O O . SER A 1 399 ? -1.862 -9.719 8.602 1 92.5 399 SER A O 1
ATOM 3160 N N . ILE A 1 400 ? -1.438 -11.391 7.184 1 95.38 400 ILE A N 1
ATOM 3161 C CA . ILE A 1 400 ? -2.775 -11.32 6.605 1 95.38 400 ILE A CA 1
ATOM 3162 C C . ILE A 1 400 ? -3.812 -11.711 7.656 1 95.38 400 ILE A C 1
ATOM 3164 O O . ILE A 1 400 ? -4.848 -11.055 7.785 1 95.38 400 ILE A O 1
ATOM 3168 N N . SER A 1 401 ? -3.52 -12.773 8.398 1 93.88 401 SER A N 1
ATOM 3169 C CA . SER A 1 401 ? -4.422 -13.211 9.453 1 93.88 401 SER A CA 1
ATOM 3170 C C . SER A 1 401 ? -4.645 -12.109 10.484 1 93.88 401 SER A C 1
ATOM 3172 O O . SER A 1 401 ? -5.777 -11.883 10.922 1 93.88 401 SER A O 1
ATOM 3174 N N . TYR A 1 402 ? -3.584 -11.484 10.859 1 92.12 402 TYR A N 1
ATOM 3175 C CA . TYR A 1 402 ? -3.668 -10.391 11.812 1 92.12 402 TYR A CA 1
ATOM 3176 C C . TYR A 1 402 ? -4.539 -9.266 11.281 1 92.12 402 TYR A C 1
ATOM 3178 O O . TYR A 1 402 ? -5.383 -8.727 12 1 92.12 402 TYR A O 1
ATOM 3186 N N . ALA A 1 403 ? -4.305 -8.898 10.07 1 94.31 403 ALA A N 1
ATOM 3187 C CA . ALA A 1 403 ? -5.051 -7.797 9.477 1 94.31 403 ALA A CA 1
ATOM 3188 C C . ALA A 1 403 ? -6.547 -8.094 9.453 1 94.31 403 ALA A C 1
ATOM 3190 O O . ALA A 1 403 ? -7.363 -7.242 9.812 1 94.31 403 ALA A O 1
ATOM 3191 N N . VAL A 1 404 ? -6.895 -9.273 9 1 95.25 404 VAL A N 1
ATOM 3192 C CA . VAL A 1 404 ? -8.297 -9.664 8.938 1 95.25 404 VAL A CA 1
ATOM 3193 C C . VAL A 1 404 ? -8.898 -9.672 10.344 1 95.25 404 VAL A C 1
ATOM 3195 O O . VAL A 1 404 ? -10 -9.172 10.562 1 95.25 404 VAL A O 1
ATOM 3198 N N . HIS A 1 405 ? -8.164 -10.227 11.281 1 92.62 405 HIS A N 1
ATOM 3199 C CA . HIS A 1 405 ? -8.609 -10.266 12.672 1 92.62 405 HIS A CA 1
ATOM 3200 C C . HIS A 1 405 ? -8.773 -8.852 13.227 1 92.62 405 HIS A C 1
ATOM 3202 O O . HIS A 1 405 ? -9.766 -8.562 13.898 1 92.62 405 HIS A O 1
ATOM 3208 N N . PHE A 1 406 ? -7.848 -8.008 12.992 1 91.38 406 PHE A N 1
ATOM 3209 C CA . PHE A 1 406 ? -7.828 -6.633 13.484 1 91.38 406 PHE A CA 1
ATOM 3210 C C . PHE A 1 406 ? -9.031 -5.855 12.977 1 91.38 406 PHE A C 1
ATOM 3212 O O . PHE A 1 406 ? -9.781 -5.277 13.758 1 91.38 406 PHE A O 1
ATOM 3219 N N . TRP A 1 407 ? -9.289 -5.895 11.758 1 92.06 407 TRP A N 1
ATOM 3220 C CA . TRP A 1 407 ? -10.328 -5.066 11.164 1 92.06 407 TRP A CA 1
ATOM 3221 C C . TRP A 1 407 ? -11.711 -5.668 11.406 1 92.06 407 TRP A C 1
ATOM 3223 O O . TRP A 1 407 ? -12.711 -4.949 11.445 1 92.06 407 TRP A O 1
ATOM 3233 N N . SER A 1 408 ? -11.758 -6.961 11.625 1 92.62 408 SER A N 1
ATOM 3234 C CA . SER A 1 408 ? -13.047 -7.605 11.875 1 92.62 408 SER A CA 1
ATOM 3235 C C . SER A 1 408 ? -13.336 -7.695 13.375 1 92.62 408 SER A C 1
ATOM 3237 O O . SER A 1 408 ? -14.367 -8.234 13.781 1 92.62 408 SER A O 1
ATOM 3239 N N . HIS A 1 409 ? -12.406 -7.23 14.148 1 89.06 409 HIS A N 1
ATOM 3240 C CA . HIS A 1 409 ? -12.5 -7.359 15.602 1 89.06 409 HIS A CA 1
ATOM 3241 C C . HIS A 1 409 ? -12.703 -8.812 16.016 1 89.06 409 HIS A C 1
ATOM 3243 O O . HIS A 1 409 ? -13.547 -9.109 16.875 1 89.06 409 HIS A O 1
ATOM 3249 N N . GLY A 1 410 ? -12.07 -9.68 15.258 1 87.12 410 GLY A N 1
ATOM 3250 C CA . GLY A 1 410 ? -12.055 -11.094 15.609 1 87.12 410 GLY A CA 1
ATOM 3251 C C . GLY A 1 410 ? -13.242 -11.859 15.062 1 87.12 410 GLY A C 1
ATOM 3252 O O . GLY A 1 410 ? -13.344 -13.07 15.266 1 87.12 410 GLY A O 1
ATOM 3253 N N . GLN A 1 411 ? -14.094 -11.289 14.203 1 88.25 411 GLN A N 1
ATOM 3254 C CA . GLN A 1 411 ? -15.32 -11.93 13.742 1 88.25 411 GLN A CA 1
ATOM 3255 C C . GLN A 1 411 ? -15.062 -12.781 12.508 1 88.25 411 GLN A C 1
ATOM 3257 O O . GLN A 1 411 ? -15.852 -13.68 12.195 1 88.25 411 GLN A O 1
ATOM 3262 N N . THR A 1 412 ? -14.039 -12.461 11.805 1 89.56 412 THR A N 1
ATOM 3263 C CA . THR A 1 412 ? -13.742 -13.148 10.547 1 89.56 412 THR A CA 1
ATOM 3264 C C . THR A 1 412 ? -12.352 -13.766 10.586 1 89.56 412 THR A C 1
ATOM 3266 O O . THR A 1 412 ? -11.414 -13.18 11.125 1 89.56 412 THR A O 1
ATOM 3269 N N . GLN A 1 413 ? -12.258 -14.984 10.023 1 88.56 413 GLN A N 1
ATOM 3270 C CA . GLN A 1 413 ? -10.961 -15.641 9.922 1 88.56 413 GLN A CA 1
ATOM 3271 C C . GLN A 1 413 ? -10.5 -15.727 8.469 1 88.56 413 GLN A C 1
ATOM 3273 O O . GLN A 1 413 ? -11.305 -15.969 7.57 1 88.56 413 GLN A O 1
ATOM 3278 N N . ALA A 1 414 ? -9.219 -15.492 8.32 1 95.44 414 ALA A N 1
ATOM 3279 C CA . ALA A 1 414 ? -8.602 -15.695 7.012 1 95.44 414 ALA A CA 1
ATOM 3280 C C . ALA A 1 414 ? -8.32 -17.172 6.754 1 95.44 414 ALA A C 1
ATOM 3282 O O . ALA A 1 414 ? -7.816 -17.875 7.633 1 95.44 414 ALA A O 1
ATOM 3283 N N . LEU A 1 415 ? -8.734 -17.625 5.621 1 97 415 LEU A N 1
ATOM 3284 C CA . LEU A 1 415 ? -8.484 -19.016 5.238 1 97 415 LEU A CA 1
ATOM 3285 C C . LEU A 1 415 ? -7.445 -19.094 4.121 1 97 415 LEU A C 1
ATOM 3287 O O . LEU A 1 415 ? -7.453 -18.266 3.205 1 97 415 LEU A O 1
ATOM 3291 N N . PHE A 1 416 ? -6.562 -20.047 4.277 1 95.38 416 PHE A N 1
ATOM 3292 C CA . PHE A 1 416 ? -5.461 -20.219 3.342 1 95.38 416 PHE A CA 1
ATOM 3293 C C . PHE A 1 416 ? -5.492 -21.625 2.729 1 95.38 416 PHE A C 1
ATOM 3295 O O . PHE A 1 416 ? -6.277 -22.469 3.154 1 95.38 416 PHE A O 1
ATOM 3302 N N . LEU A 1 417 ? -4.676 -21.781 1.662 1 91.94 417 LEU A N 1
ATOM 3303 C CA . LEU A 1 417 ? -4.641 -23.047 0.936 1 91.94 417 LEU A CA 1
ATOM 3304 C C . LEU A 1 417 ? -3.217 -23.578 0.855 1 91.94 417 LEU A C 1
ATOM 3306 O O . LEU A 1 417 ? -2.262 -22.812 0.719 1 91.94 417 LEU A O 1
ATOM 3310 N N . LEU A 1 418 ? -3.121 -24.859 0.883 1 84.19 418 LEU A N 1
ATOM 3311 C CA . LEU A 1 418 ? -1.821 -25.484 0.691 1 84.19 418 LEU A CA 1
ATOM 3312 C C . LEU A 1 418 ? -1.345 -25.328 -0.748 1 84.19 418 LEU A C 1
ATOM 3314 O O . LEU A 1 418 ? -0.148 -25.156 -0.995 1 84.19 418 LEU A O 1
ATOM 3318 N N . HIS A 1 419 ? -2.211 -25.406 -1.687 1 82.12 419 HIS A N 1
ATOM 3319 C CA . HIS A 1 419 ? -1.863 -25.312 -3.1 1 82.12 419 HIS A CA 1
ATOM 3320 C C . HIS A 1 419 ? -2.328 -24 -3.701 1 82.12 419 HIS A C 1
ATOM 3322 O O . HIS A 1 419 ? -2.857 -23.969 -4.812 1 82.12 419 HIS A O 1
ATOM 3328 N N . ASP A 1 420 ? -2.164 -22.922 -2.947 1 84.38 420 ASP A N 1
ATOM 3329 C CA . ASP A 1 420 ? -2.67 -21.594 -3.285 1 84.38 420 ASP A CA 1
ATOM 3330 C C . ASP A 1 420 ? -2.086 -21.109 -4.605 1 84.38 420 ASP A C 1
ATOM 3332 O O . ASP A 1 420 ? -2.77 -20.438 -5.383 1 84.38 420 ASP A O 1
ATOM 3336 N N . GLY A 1 421 ? -0.939 -21.453 -4.973 1 86.19 421 GLY A N 1
ATOM 3337 C CA . GLY A 1 421 ? -0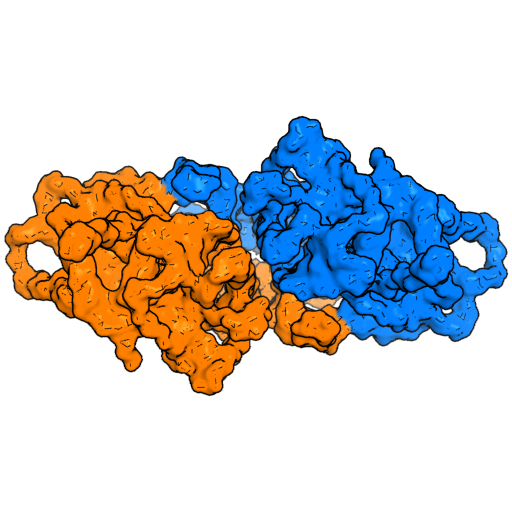.286 -20.922 -6.16 1 86.19 421 GLY A CA 1
ATOM 3338 C C . GLY A 1 421 ? -0.695 -21.641 -7.434 1 86.19 421 GLY A C 1
ATOM 3339 O O . GLY A 1 421 ? -0.381 -21.188 -8.539 1 86.19 421 GLY A O 1
ATOM 3340 N N . TYR A 1 422 ? -1.541 -22.672 -7.379 1 87.38 422 TYR A N 1
ATOM 3341 C CA . TYR A 1 422 ? -1.794 -23.5 -8.547 1 87.38 422 TYR A CA 1
ATOM 3342 C C . TYR A 1 422 ? -3.279 -23.531 -8.891 1 87.38 422 TYR A C 1
ATOM 3344 O O . TYR A 1 422 ? -3.736 -24.406 -9.633 1 87.38 422 TYR A O 1
ATOM 3352 N N . LEU A 1 423 ? -4.031 -22.609 -8.367 1 91.44 423 LEU A N 1
ATOM 3353 C CA . LEU A 1 423 ? -5.473 -22.578 -8.594 1 91.44 423 LEU A CA 1
ATOM 3354 C C . LEU A 1 423 ? -5.785 -22.438 -10.078 1 91.44 423 LEU A C 1
ATOM 3356 O O . LEU A 1 423 ? -6.641 -23.141 -10.609 1 91.44 423 LEU A O 1
ATOM 3360 N N . GLY A 1 424 ? -5.043 -21.5 -10.711 1 92.69 424 GLY A N 1
ATOM 3361 C CA . GLY A 1 424 ? -5.262 -21.281 -12.133 1 92.69 424 GLY A CA 1
ATOM 3362 C C . GLY A 1 424 ? -4.922 -22.5 -12.969 1 92.69 424 GLY A C 1
ATOM 3363 O O . GLY A 1 424 ? -5.703 -22.922 -13.828 1 92.69 424 GLY A O 1
ATOM 3364 N N . ALA A 1 425 ? -3.777 -23.094 -12.727 1 90 425 ALA A N 1
ATOM 3365 C CA . ALA A 1 425 ? -3.346 -24.281 -13.469 1 90 425 ALA A CA 1
ATOM 3366 C C . ALA A 1 425 ? -4.297 -25.453 -13.234 1 90 425 ALA A C 1
ATOM 3368 O O . ALA A 1 425 ? -4.609 -26.203 -14.164 1 90 425 ALA A O 1
ATOM 3369 N N . LEU A 1 426 ? -4.742 -25.578 -12.008 1 87.06 426 LEU A N 1
ATOM 3370 C CA . LEU A 1 426 ? -5.695 -26.641 -11.672 1 87.06 426 LEU A CA 1
ATOM 3371 C C . LEU A 1 426 ? -7.02 -26.422 -12.406 1 87.06 426 LEU A C 1
ATOM 3373 O O . LEU A 1 426 ? -7.605 -27.359 -12.93 1 87.06 426 LEU A O 1
ATOM 3377 N N . GLY A 1 427 ? -7.508 -25.188 -12.398 1 88.75 427 GLY A N 1
ATOM 3378 C CA . GLY A 1 427 ? -8.719 -24.875 -13.133 1 88.75 427 GLY A CA 1
ATOM 3379 C C . GLY A 1 427 ? -8.609 -25.156 -14.617 1 88.75 427 GLY A C 1
ATOM 3380 O O . GLY A 1 427 ? -9.547 -25.656 -15.234 1 88.75 427 GLY A O 1
ATOM 3381 N N . ALA A 1 428 ? -7.461 -24.781 -15.164 1 89.31 428 ALA A N 1
ATOM 3382 C CA . ALA A 1 428 ? -7.223 -25.062 -16.578 1 89.31 428 ALA A CA 1
ATOM 3383 C C . ALA A 1 428 ? -7.23 -26.562 -16.844 1 89.31 428 ALA A C 1
ATOM 3385 O O . ALA A 1 428 ? -7.762 -27.031 -17.859 1 89.31 428 ALA A O 1
ATOM 3386 N N . PHE A 1 429 ? -6.633 -27.25 -15.992 1 84.88 429 PHE A N 1
ATOM 3387 C CA . PHE A 1 429 ? -6.59 -28.703 -16.094 1 84.88 429 PHE A CA 1
ATOM 3388 C C . PHE A 1 429 ? -7.996 -29.281 -16.078 1 84.88 429 PHE A C 1
ATOM 3390 O O . PHE A 1 429 ? -8.281 -30.25 -16.797 1 84.88 429 PHE A O 1
ATOM 3397 N N . LEU A 1 430 ? -8.922 -28.641 -15.297 1 78.5 430 LEU A N 1
ATOM 3398 C CA . LEU A 1 430 ? -10.297 -29.109 -15.156 1 78.5 430 LEU A CA 1
ATOM 3399 C C . LEU A 1 430 ? -11.156 -28.641 -16.328 1 78.5 430 LEU A C 1
ATOM 3401 O O . LEU A 1 430 ? -12.305 -29.062 -16.469 1 78.5 430 LEU A O 1
ATOM 3405 N N . GLY A 1 431 ? -10.648 -27.797 -17.281 1 77.25 431 GLY A N 1
ATOM 3406 C CA . GLY A 1 431 ? -11.375 -27.328 -18.438 1 77.25 431 GLY A CA 1
ATOM 3407 C C . GLY A 1 431 ? -12.125 -26.031 -18.203 1 77.25 431 GLY A C 1
ATOM 3408 O O . GLY A 1 431 ? -12.977 -25.641 -19 1 77.25 431 GLY A O 1
ATOM 3409 N N . GLY A 1 432 ? -11.719 -25.203 -17.234 1 62.16 432 GLY A N 1
ATOM 3410 C CA . GLY A 1 432 ? -12.297 -23.906 -16.938 1 62.16 432 GLY A CA 1
ATOM 3411 C C . GLY A 1 432 ? -13.734 -23.969 -16.453 1 62.16 432 GLY A C 1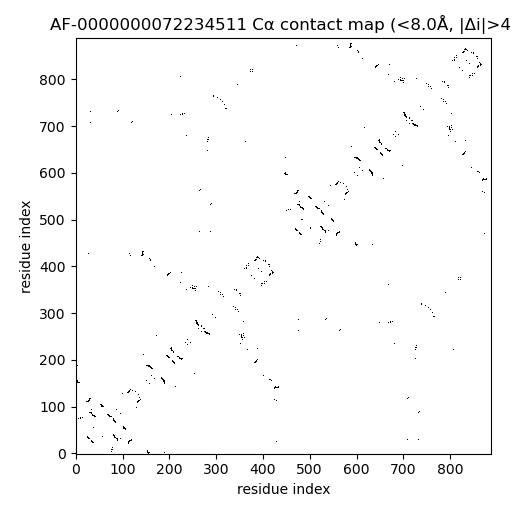
ATOM 3412 O O . GLY A 1 432 ? -14.18 -23.109 -15.703 1 62.16 432 GLY A O 1
ATOM 3413 N N . GLU A 1 433 ? -14.836 -24.656 -17.375 1 53.31 433 GLU A N 1
ATOM 3414 C CA . GLU A 1 433 ? -16.25 -24.688 -17.031 1 53.31 433 GLU A CA 1
ATOM 3415 C C . GLU A 1 433 ? -16.516 -25.531 -15.789 1 53.31 433 GLU A C 1
ATOM 3417 O O . GLU A 1 433 ? -15.852 -26.547 -15.578 1 53.31 433 GLU A O 1
ATOM 3422 N N . SER A 1 434 ? -16.859 -24.844 -14.742 1 46.69 434 SER A N 1
ATOM 3423 C CA . SER A 1 434 ? -17.453 -25.734 -13.75 1 46.69 434 SER A CA 1
ATOM 3424 C C . SER A 1 434 ? -18.312 -26.797 -14.406 1 46.69 434 SER A C 1
ATOM 3426 O O . SER A 1 434 ? -19.406 -26.516 -14.914 1 46.69 434 SER A O 1
ATOM 3428 N N . THR A 1 435 ? -17.891 -27.453 -15.18 1 36.5 435 THR A N 1
ATOM 3429 C CA . THR A 1 435 ? -18.625 -28.5 -15.883 1 36.5 435 THR A CA 1
ATOM 3430 C C . THR A 1 435 ? -19.578 -29.219 -14.938 1 36.5 435 THR A C 1
ATOM 3432 O O . THR A 1 435 ? -20.094 -30.297 -15.258 1 36.5 435 THR A O 1
ATOM 3435 N N . ILE A 1 436 ? -19.844 -28.922 -13.68 1 36.09 436 ILE A N 1
ATOM 3436 C CA . ILE A 1 436 ? -20.922 -29.703 -13.055 1 36.09 436 ILE A CA 1
ATOM 3437 C C . ILE A 1 436 ? -22.25 -29.328 -13.695 1 36.09 436 ILE A C 1
ATOM 3439 O O . ILE A 1 436 ? -22.797 -28.25 -13.438 1 36.09 436 ILE A O 1
ATOM 3443 N N . SER A 1 437 ? -22.531 -29.297 -14.938 1 30.83 437 SER A N 1
ATOM 3444 C CA . SER A 1 437 ? -23.875 -29.172 -15.516 1 30.83 437 SER A CA 1
ATOM 3445 C C . SER A 1 437 ? -24.906 -29.906 -14.664 1 30.83 437 SER A C 1
ATOM 3447 O O . SER A 1 437 ? -24.562 -30.734 -13.828 1 30.83 437 SER A O 1
ATOM 3449 N N . GLU A 1 438 ? -26.359 -29.891 -15.219 1 31.53 438 GLU A N 1
ATOM 3450 C CA . GLU A 1 438 ? -27.781 -30.188 -15.117 1 31.53 438 GLU A CA 1
ATOM 3451 C C . GLU A 1 438 ? -28.016 -31.688 -14.945 1 31.53 438 GLU A C 1
ATOM 3453 O O . GLU A 1 438 ? -29.156 -32.125 -14.773 1 31.53 438 GLU A O 1
ATOM 3458 N N . ASN A 1 439 ? -27.219 -32.562 -15.312 1 29.58 439 ASN A N 1
ATOM 3459 C CA . ASN A 1 439 ? -27.875 -33.875 -15.383 1 29.58 439 ASN A CA 1
ATOM 3460 C C . ASN A 1 439 ? -28.406 -34.312 -14.023 1 29.58 439 ASN A C 1
ATOM 3462 O O . ASN A 1 439 ? -28.891 -35.438 -13.867 1 29.58 439 ASN A O 1
ATOM 3466 N N . SER A 1 440 ? -28.016 -33.875 -12.922 1 28.38 440 SER A N 1
ATOM 3467 C CA . SER A 1 440 ? -28.75 -34.594 -11.875 1 28.38 440 SER A CA 1
ATOM 3468 C C . SER A 1 440 ? -30.203 -34.094 -11.797 1 28.38 440 SER A C 1
ATOM 3470 O O . SER A 1 440 ? -31 -34.625 -11.031 1 28.38 440 SER A O 1
ATOM 3472 N N . TYR A 1 441 ? -30.703 -32.906 -12.195 1 24.53 441 TYR A N 1
ATOM 3473 C CA . TYR A 1 441 ? -32.094 -32.781 -11.852 1 24.53 441 TYR A CA 1
ATOM 3474 C C . TYR A 1 441 ? -32.969 -33.594 -12.812 1 24.53 441 TYR A C 1
ATOM 3476 O O . TYR A 1 441 ? -34.219 -33.562 -12.727 1 24.53 441 TYR A O 1
ATOM 3484 N N . SER A 1 442 ? -32.562 -34.031 -13.969 1 24.33 442 SER A N 1
ATOM 3485 C CA . SER A 1 442 ? -33.688 -34.688 -14.609 1 24.33 442 SER A CA 1
ATOM 3486 C C . SER A 1 442 ? -33.969 -36.031 -13.938 1 24.33 442 SER A C 1
ATOM 3488 O O . SER A 1 442 ? -35.031 -36.625 -14.156 1 24.33 442 SER A O 1
ATOM 3490 N N . GLU A 1 443 ? -33.062 -36.906 -13.609 1 22.62 443 GLU A N 1
ATOM 3491 C CA . GLU A 1 443 ? -33.625 -38.188 -13.242 1 22.62 443 GLU A CA 1
ATOM 3492 C C . GLU A 1 443 ? -34.125 -38.188 -11.789 1 22.62 443 GLU A C 1
ATOM 3494 O O . GLU A 1 443 ? -34.719 -39.156 -11.328 1 22.62 443 GLU A O 1
ATOM 3499 N N . MET A 1 444 ? -33.938 -37.188 -10.898 1 19.34 444 MET A N 1
ATOM 3500 C CA . MET A 1 444 ? -35.031 -37.312 -9.922 1 19.34 444 MET A CA 1
ATOM 3501 C C . MET A 1 444 ? -36.219 -36.469 -10.312 1 19.34 444 MET A C 1
ATOM 3503 O O . MET A 1 444 ? -36.062 -35.344 -10.781 1 19.34 444 MET A O 1
ATOM 3507 N N . MET B 1 1 ? -15.453 33.125 -8.281 1 17.28 1 MET B N 1
ATOM 3508 C CA . MET B 1 1 ? -15.125 31.938 -7.484 1 17.28 1 MET B CA 1
ATOM 3509 C C . MET B 1 1 ? -15.562 32.125 -6.035 1 17.28 1 MET B C 1
ATOM 3511 O O . MET B 1 1 ? -14.82 32.656 -5.223 1 17.28 1 MET B O 1
ATOM 3515 N N . THR B 1 2 ? -16.734 32.312 -5.773 1 19.03 2 THR B N 1
ATOM 3516 C CA . THR B 1 2 ? -17.406 33.031 -4.711 1 19.03 2 THR B CA 1
ATOM 3517 C C . THR B 1 2 ? -17.656 32.156 -3.504 1 19.03 2 THR B C 1
ATOM 3519 O O . THR B 1 2 ? -18.297 31.094 -3.627 1 19.03 2 THR B O 1
ATOM 3522 N N . LEU B 1 3 ? -16.734 32.156 -2.6 1 26.86 3 LEU B N 1
ATOM 3523 C CA . LEU B 1 3 ? -16.359 31.672 -1.275 1 26.86 3 LEU B CA 1
ATOM 3524 C C . LEU B 1 3 ? -17.531 31.766 -0.31 1 26.86 3 LEU B C 1
ATOM 3526 O O . LEU B 1 3 ? -18.422 32.594 -0.478 1 26.86 3 LEU B O 1
ATOM 3530 N N . ILE B 1 4 ? -18.078 30.781 0.078 1 32.19 4 ILE B N 1
ATOM 3531 C CA . ILE B 1 4 ? -19.266 30.75 0.914 1 32.19 4 ILE B CA 1
ATOM 3532 C C . ILE B 1 4 ? -19.375 32.031 1.71 1 32.19 4 ILE B C 1
ATOM 3534 O O . ILE B 1 4 ? -18.375 32.688 2.012 1 32.19 4 ILE B O 1
ATOM 3538 N N . ASN B 1 5 ? -20.469 32.594 1.857 1 30.3 5 ASN B N 1
ATOM 3539 C CA . ASN B 1 5 ? -20.812 33.906 2.389 1 30.3 5 ASN B CA 1
ATOM 3540 C C . ASN B 1 5 ? -20.391 34.062 3.846 1 30.3 5 ASN B C 1
ATOM 3542 O O . ASN B 1 5 ? -20.734 33.219 4.684 1 30.3 5 ASN B O 1
ATOM 3546 N N . LYS B 1 6 ? -19.219 34.844 4.359 1 32.06 6 LYS B N 1
ATOM 3547 C CA . LYS B 1 6 ? -18.219 35.188 5.371 1 32.06 6 LYS B CA 1
ATOM 3548 C C . LYS B 1 6 ? -18.891 35.625 6.672 1 32.06 6 LYS B C 1
ATOM 3550 O O . LYS B 1 6 ? -18.391 35.344 7.762 1 32.06 6 LYS B O 1
ATOM 3555 N N . GLY B 1 7 ? -20.016 35.938 6.719 1 33.75 7 GLY B N 1
ATOM 3556 C CA . GLY B 1 7 ? -20.797 36.438 7.836 1 33.75 7 GLY B CA 1
ATOM 3557 C C . GLY B 1 7 ? -21.172 35.375 8.844 1 33.75 7 GLY B C 1
ATOM 3558 O O . GLY B 1 7 ? -21.016 35.562 10.047 1 33.75 7 GLY B O 1
ATOM 3559 N N . ILE B 1 8 ? -21.656 34.375 8.383 1 37.66 8 ILE B N 1
ATOM 3560 C CA . ILE B 1 8 ? -22.219 33.344 9.242 1 37.66 8 ILE B CA 1
ATOM 3561 C C . ILE B 1 8 ? -21.094 32.469 9.812 1 37.66 8 ILE B C 1
ATOM 3563 O O . ILE B 1 8 ? -21.109 32.156 11.008 1 37.66 8 ILE B O 1
ATOM 3567 N N . ALA B 1 9 ? -20.094 32.125 9.031 1 37.59 9 ALA B N 1
ATOM 3568 C CA . ALA B 1 9 ? -18.969 31.391 9.609 1 37.59 9 ALA B CA 1
ATOM 3569 C C . ALA B 1 9 ? -18.391 32.125 10.812 1 37.59 9 ALA B C 1
ATOM 3571 O O . ALA B 1 9 ? -18.141 31.5 11.852 1 37.59 9 ALA B O 1
ATOM 3572 N N . LEU B 1 10 ? -18.297 33.438 10.75 1 39 10 LEU B N 1
ATOM 3573 C CA . LEU B 1 10 ? -17.703 34.375 11.695 1 39 10 LEU B CA 1
ATOM 3574 C C . LEU B 1 10 ? -18.609 34.562 12.898 1 39 10 LEU B C 1
ATOM 3576 O O . LEU B 1 10 ? -18.141 34.688 14.031 1 39 10 LEU B O 1
ATOM 3580 N N . LYS B 1 11 ? -19.891 34.594 12.695 1 40.91 11 LYS B N 1
ATOM 3581 C CA . LYS B 1 11 ? -20.781 34.594 13.844 1 40.91 11 LYS B CA 1
ATOM 3582 C C . LYS B 1 11 ? -20.562 33.375 14.727 1 40.91 11 LYS B C 1
ATOM 3584 O O . LYS B 1 11 ? -20.594 33.469 15.953 1 40.91 11 LYS B O 1
ATOM 3589 N N . LEU B 1 12 ? -20.297 32.312 14.094 1 38.53 12 LEU B N 1
ATOM 3590 C CA . LEU B 1 12 ? -20.109 31.062 14.828 1 38.53 12 LEU B CA 1
ATOM 3591 C C . LEU B 1 12 ? -18.75 31.031 15.523 1 38.53 12 LEU B C 1
ATOM 3593 O O . LEU B 1 12 ? -18.656 30.594 16.672 1 38.53 12 LEU B O 1
ATOM 3597 N N . LEU B 1 13 ? -17.688 31.422 14.773 1 41.44 13 LEU B N 1
ATOM 3598 C CA . LEU B 1 13 ? -16.406 31.562 15.461 1 41.44 13 LEU B CA 1
ATOM 3599 C C . LEU B 1 13 ? -16.484 32.594 16.562 1 41.44 13 LEU B C 1
ATOM 3601 O O . LEU B 1 13 ? -15.797 32.5 17.578 1 41.44 13 LEU B O 1
ATOM 3605 N N . LYS B 1 14 ? -17.156 33.656 16.391 1 37.19 14 LYS B N 1
ATOM 3606 C CA . LYS B 1 14 ? -17.438 34.656 17.406 1 37.19 14 LYS B CA 1
ATOM 3607 C C . LYS B 1 14 ? -18.109 34.031 18.625 1 37.19 14 LYS B C 1
ATOM 3609 O O . LYS B 1 14 ? -17.891 34.5 19.766 1 37.19 14 LYS B O 1
ATOM 3614 N N . ARG B 1 15 ? -19.156 33.281 18.312 1 35.34 15 ARG B N 1
ATOM 3615 C CA . ARG B 1 15 ? -19.828 32.594 19.406 1 35.34 15 ARG B CA 1
ATOM 3616 C C . ARG B 1 15 ? -18.891 31.594 20.078 1 35.34 15 ARG B C 1
ATOM 3618 O O . ARG B 1 15 ? -19.219 31.062 21.141 1 35.34 15 ARG B O 1
ATOM 3625 N N . VAL B 1 16 ? -18.141 30.859 19.234 1 35.38 16 VAL B N 1
ATOM 3626 C CA . VAL B 1 16 ? -17.094 30.125 19.953 1 35.38 16 VAL B CA 1
ATOM 3627 C C . VAL B 1 16 ? -16.219 31.094 20.734 1 35.38 16 VAL B C 1
ATOM 3629 O O . VAL B 1 16 ? -15.695 32.062 20.188 1 35.38 16 VAL B O 1
ATOM 3632 N N . ASP B 1 17 ? -16.531 31.5 21.859 1 32.28 17 ASP B N 1
ATOM 3633 C CA . ASP B 1 17 ? -15.711 32.188 22.859 1 32.28 17 ASP B CA 1
ATOM 3634 C C . ASP B 1 17 ? -14.227 31.859 22.656 1 32.28 17 ASP B C 1
ATOM 3636 O O . ASP B 1 17 ? -13.711 30.906 23.25 1 32.28 17 ASP B O 1
ATOM 3640 N N . VAL B 1 18 ? -13.648 31.969 21.531 1 37.88 18 VAL B N 1
ATOM 3641 C CA . VAL B 1 18 ? -12.195 32.094 21.484 1 37.88 18 VAL B CA 1
ATOM 3642 C C . VAL B 1 18 ? -11.727 32.969 22.656 1 37.88 18 VAL B C 1
ATOM 3644 O O . VAL B 1 18 ? -11.727 34.188 22.578 1 37.88 18 VAL B O 1
ATOM 3647 N N . LEU B 1 19 ? -12.234 33.094 23.641 1 34.09 19 LEU B N 1
ATOM 3648 C CA . LEU B 1 19 ? -12.258 33.812 24.906 1 34.09 19 LEU B CA 1
ATOM 3649 C C . LEU B 1 19 ? -10.844 34.125 25.375 1 34.09 19 LEU B C 1
ATOM 3651 O O . LEU B 1 19 ? -9.875 33.531 24.891 1 34.09 19 LEU B O 1
ATOM 3655 N N . SER B 1 20 ? -10.555 34.625 26.625 1 35.16 20 SER B N 1
ATOM 3656 C CA . SER B 1 20 ? -9.562 35.344 27.422 1 35.16 20 SER B CA 1
ATOM 3657 C C . SER B 1 20 ? -8.195 34.656 27.344 1 35.16 20 SER B C 1
ATOM 3659 O O . SER B 1 20 ? -7.168 35.344 27.266 1 35.16 20 SER B O 1
ATOM 3661 N N . GLU B 1 21 ? -7.965 33.562 27.797 1 37.34 21 GLU B N 1
ATOM 3662 C CA . GLU B 1 21 ? -6.629 33 28.016 1 37.34 21 GLU B CA 1
ATOM 3663 C C . GLU B 1 21 ? -5.965 32.656 26.688 1 37.34 21 GLU B C 1
ATOM 3665 O O . GLU B 1 21 ? -4.824 33.031 26.438 1 37.34 21 GLU B O 1
ATOM 3670 N N . SER B 1 22 ? -6.031 31.438 26.109 1 44.59 22 SER B N 1
ATOM 3671 C CA . SER B 1 22 ? -5.188 30.688 25.188 1 44.59 22 SER B CA 1
ATOM 3672 C C . SER B 1 22 ? -5.266 31.266 23.766 1 44.59 22 SER B C 1
ATOM 3674 O O . SER B 1 22 ? -4.945 30.578 22.797 1 44.59 22 SER B O 1
ATOM 3676 N N . GLN B 1 23 ? -6.176 32.188 23.188 1 51.12 23 GLN B N 1
ATOM 3677 C CA . GLN B 1 23 ? -7.234 32.188 22.188 1 51.12 23 GLN B CA 1
ATOM 3678 C C . GLN B 1 23 ? -6.688 32.5 20.797 1 51.12 23 GLN B C 1
ATOM 3680 O O . GLN B 1 23 ? -7.406 32.375 19.797 1 51.12 23 GLN B O 1
ATOM 3685 N N . SER B 1 24 ? -5.52 32.875 20.703 1 66.81 24 SER B N 1
ATOM 3686 C CA . SER B 1 24 ? -5.219 33.312 19.344 1 66.81 24 SER B CA 1
ATOM 3687 C C . SER B 1 24 ? -4.398 32.281 18.594 1 66.81 24 SER B C 1
ATOM 3689 O O . SER B 1 24 ? -4.238 32.375 17.375 1 66.81 24 SER B O 1
ATOM 3691 N N . LEU B 1 25 ? -3.969 31.234 19.438 1 81.44 25 LEU B N 1
ATOM 3692 C CA . LEU B 1 25 ? -3.061 30.297 18.781 1 81.44 25 LEU B CA 1
ATOM 3693 C C . LEU B 1 25 ? -3.475 28.859 19.047 1 81.44 25 LEU B C 1
ATOM 3695 O O . LEU B 1 25 ? -3.848 28.516 20.172 1 81.44 25 LEU B O 1
ATOM 3699 N N . ALA B 1 26 ? -3.514 28.016 18.109 1 89.38 26 ALA B N 1
ATOM 3700 C CA . ALA B 1 26 ? -3.766 26.594 18.25 1 89.38 26 ALA B CA 1
ATOM 3701 C C . ALA B 1 26 ? -2.742 25.766 17.469 1 89.38 26 ALA B C 1
ATOM 3703 O O . ALA B 1 26 ? -2.195 26.234 16.469 1 89.38 26 ALA B O 1
ATOM 3704 N N . LEU B 1 27 ? -2.504 24.562 18.031 1 92.69 27 LEU B N 1
ATOM 3705 C CA . LEU B 1 27 ? -1.467 23.719 17.453 1 92.69 27 LEU B CA 1
ATOM 3706 C C . LEU B 1 27 ? -2.018 22.344 17.125 1 92.69 27 LEU B C 1
ATOM 3708 O O . LEU B 1 27 ? -2.859 21.812 17.844 1 92.69 27 LEU B O 1
ATOM 3712 N N . ASP B 1 28 ? -1.617 21.812 16.031 1 94.5 28 ASP B N 1
ATOM 3713 C CA . ASP B 1 28 ? -1.747 20.406 15.664 1 94.5 28 ASP B CA 1
ATOM 3714 C C . ASP B 1 28 ? -0.379 19.766 15.406 1 94.5 28 ASP B C 1
ATOM 3716 O O . ASP B 1 28 ? 0.235 20.016 14.367 1 94.5 28 ASP B O 1
ATOM 3720 N N . ILE B 1 29 ? 0.083 18.969 16.359 1 94 29 ILE B N 1
ATOM 3721 C CA . ILE B 1 29 ? 1.421 18.391 16.281 1 94 29 ILE B CA 1
ATOM 3722 C C . ILE B 1 29 ? 1.324 16.922 15.891 1 94 29 ILE B C 1
ATOM 3724 O O . ILE B 1 29 ? 1.192 16.047 16.766 1 94 29 ILE B O 1
ATOM 3728 N N . GLY B 1 30 ? 1.553 16.609 14.688 1 89.5 30 GLY B N 1
ATOM 3729 C CA . GLY B 1 30 ? 1.505 15.25 14.18 1 89.5 30 GLY B CA 1
ATOM 3730 C C . GLY B 1 30 ? 2.863 14.57 14.156 1 89.5 30 GLY B C 1
ATOM 3731 O O . GLY B 1 30 ? 3.84 15.109 14.68 1 89.5 30 GLY B O 1
ATOM 3732 N N . GLY B 1 31 ? 2.906 13.383 13.641 1 83.44 31 GLY B N 1
ATOM 3733 C CA . GLY B 1 31 ? 4.152 12.641 13.531 1 83.44 31 GLY B CA 1
ATOM 3734 C C . GLY B 1 31 ? 5.113 13.234 12.516 1 83.44 31 GLY B C 1
ATOM 3735 O O . GLY B 1 31 ? 6.332 13.18 12.703 1 83.44 31 GLY B O 1
ATOM 3736 N N . SER B 1 32 ? 4.551 13.812 11.445 1 84.12 32 SER B N 1
ATOM 3737 C CA . SER B 1 32 ? 5.395 14.32 10.367 1 84.12 32 SER B CA 1
ATOM 3738 C C . SER B 1 32 ? 5.43 15.844 10.359 1 84.12 32 SER B C 1
ATOM 3740 O O . SER B 1 32 ? 6.469 16.453 10.078 1 84.12 32 SER B O 1
ATOM 3742 N N . LEU B 1 33 ? 4.273 16.469 10.648 1 84.69 33 LEU B N 1
ATOM 3743 C CA . LEU B 1 33 ? 4.164 17.906 10.555 1 84.69 33 LEU B CA 1
ATOM 3744 C C . LEU B 1 33 ? 3.461 18.484 11.781 1 84.69 33 LEU B C 1
ATOM 3746 O O . LEU B 1 33 ? 2.58 17.844 12.359 1 84.69 33 LEU B O 1
ATOM 3750 N N . ALA B 1 34 ? 3.947 19.656 12.117 1 88.75 34 ALA B N 1
ATOM 3751 C CA . ALA B 1 34 ? 3.297 20.469 13.133 1 88.75 34 ALA B CA 1
ATOM 3752 C C . ALA B 1 34 ? 2.691 21.734 12.516 1 88.75 34 ALA B C 1
ATOM 3754 O O . ALA B 1 34 ? 3.359 22.453 11.766 1 88.75 34 ALA B O 1
ATOM 3755 N N . LYS B 1 35 ? 1.4 21.953 12.797 1 88.19 35 LYS B N 1
ATOM 3756 C CA . LYS B 1 35 ? 0.684 23.094 12.219 1 88.19 35 LYS B CA 1
ATOM 3757 C C . LYS B 1 35 ? 0.275 24.094 13.289 1 88.19 35 LYS B C 1
ATOM 3759 O O . LYS B 1 35 ? -0.113 23.703 14.391 1 88.19 35 LYS B O 1
ATOM 3764 N N . ILE B 1 36 ? 0.402 25.359 12.945 1 86.56 36 ILE B N 1
ATOM 3765 C CA . ILE B 1 36 ? -0.008 26.453 13.82 1 86.56 36 ILE B CA 1
ATOM 3766 C C . ILE B 1 36 ? -1.053 27.312 13.117 1 86.56 36 ILE B C 1
ATOM 3768 O O . ILE B 1 36 ? -0.928 27.609 11.93 1 86.56 36 ILE B O 1
ATOM 3772 N N . ILE B 1 37 ? -2.086 27.531 13.805 1 84.94 37 ILE B N 1
ATOM 3773 C CA . ILE B 1 37 ? -3.031 28.547 13.375 1 84.94 37 ILE B CA 1
ATOM 3774 C C . ILE B 1 37 ? -2.998 29.734 14.344 1 84.94 37 ILE B C 1
ATOM 3776 O O . ILE B 1 37 ? -3.031 29.547 15.562 1 84.94 37 ILE B O 1
ATOM 3780 N N . TYR B 1 38 ? -2.791 30.891 13.781 1 79.06 38 TYR B N 1
ATOM 3781 C CA . TYR B 1 38 ? -2.754 32.125 14.57 1 79.06 38 TYR B CA 1
ATOM 3782 C C . TYR B 1 38 ? -3.77 33.125 14.055 1 79.06 38 TYR B C 1
ATOM 3784 O O . TYR B 1 38 ? -3.826 33.406 12.852 1 79.06 38 TYR B O 1
ATOM 3792 N N . PHE B 1 39 ? -4.582 33.625 14.961 1 76.19 39 PHE B N 1
ATOM 3793 C CA . PHE B 1 39 ? -5.551 34.656 14.602 1 76.19 39 PHE B CA 1
ATOM 3794 C C . PHE B 1 39 ? -5.023 36.062 14.961 1 76.19 39 PHE B C 1
ATOM 3796 O O . PHE B 1 39 ? -4.719 36.312 16.125 1 76.19 39 PHE B O 1
ATOM 3803 N N . GLN B 1 40 ? -4.906 36.906 13.898 1 71.19 40 GLN B N 1
ATOM 3804 C CA . GLN B 1 40 ? -4.48 38.281 14.07 1 71.19 40 GLN B CA 1
ATOM 3805 C C . GLN B 1 40 ? -5.652 39.25 13.898 1 71.19 40 GLN B C 1
ATOM 3807 O O . GLN B 1 40 ? -6.148 39.438 12.789 1 71.19 40 GLN B O 1
ATOM 3812 N N . PRO B 1 41 ? -6.168 39.844 14.969 1 69.94 41 PRO B N 1
ATOM 3813 C CA . PRO B 1 41 ? -7.246 40.844 14.836 1 69.94 41 PRO B CA 1
ATOM 3814 C C . PRO B 1 41 ? -6.836 42.062 14.016 1 69.94 41 PRO B C 1
ATOM 3816 O O . PRO B 1 41 ? -5.664 42.438 14.016 1 69.94 41 PRO B O 1
ATOM 3819 N N . ASP B 1 42 ? -7.883 42.594 13.258 1 63.28 42 ASP B N 1
ATOM 3820 C CA . ASP B 1 42 ? -7.629 43.812 12.508 1 63.28 42 ASP B CA 1
ATOM 3821 C C . ASP B 1 42 ? -7.254 44.969 13.445 1 63.28 42 ASP B C 1
ATOM 3823 O O . ASP B 1 42 ? -7.801 45.062 14.547 1 63.28 42 ASP B O 1
ATOM 3827 N N . GLY B 1 43 ? -6.297 45.875 13.07 1 55.59 43 GLY B N 1
ATOM 3828 C CA . GLY B 1 43 ? -5.898 47.031 13.867 1 55.59 43 GLY B CA 1
ATOM 3829 C C . GLY B 1 43 ? -4.766 46.719 14.828 1 55.59 43 GLY B C 1
ATOM 3830 O O . GLY B 1 43 ? -4.262 47.594 15.508 1 55.59 43 GLY B O 1
ATOM 3831 N N . ALA B 1 44 ? -4.598 45.469 14.953 1 51.62 44 ALA B N 1
ATOM 3832 C CA . ALA B 1 44 ? -3.508 45.125 15.859 1 51.62 44 ALA B CA 1
ATOM 3833 C C . ALA B 1 44 ? -2.191 45.75 15.406 1 51.62 44 ALA B C 1
ATOM 3835 O O . ALA B 1 44 ? -1.279 45.938 16.203 1 51.62 44 ALA B O 1
ATOM 3836 N N . ASN B 1 45 ? -2.01 45.906 14.078 1 45.88 45 ASN B N 1
ATOM 3837 C CA . ASN B 1 45 ? -0.759 46.531 13.656 1 45.88 45 ASN B CA 1
ATOM 3838 C C . ASN B 1 45 ? -0.664 47.969 14.133 1 45.88 45 ASN B C 1
ATOM 3840 O O . ASN B 1 45 ? 0.371 48.625 13.961 1 45.88 45 ASN B O 1
ATOM 3844 N N . ARG B 1 46 ? -1.835 48.719 14.117 1 40.22 46 ARG B N 1
ATOM 3845 C CA . ARG B 1 46 ? -1.598 50.156 14.297 1 40.22 46 ARG B CA 1
ATOM 3846 C C . ARG B 1 46 ? -0.98 50.438 15.664 1 40.22 46 ARG B C 1
ATOM 3848 O O . ARG B 1 46 ? -0.525 51.562 15.93 1 40.22 46 ARG B O 1
ATOM 3855 N N . ARG B 1 47 ? -1.533 49.969 16.797 1 41.75 47 ARG B N 1
ATOM 3856 C CA . ARG B 1 47 ? -0.976 50.594 17.984 1 41.75 47 ARG B CA 1
ATOM 3857 C C . ARG B 1 47 ? 0.414 50.062 18.297 1 41.75 47 ARG B C 1
ATOM 3859 O O . ARG B 1 47 ? 0.594 48.844 18.438 1 41.75 47 ARG B O 1
ATOM 3866 N N . LYS B 1 48 ? 1.468 50.625 17.969 1 39.91 48 LYS B N 1
ATOM 3867 C CA . LYS B 1 48 ? 2.797 50.656 18.578 1 39.91 48 LYS B CA 1
ATOM 3868 C C . LYS B 1 48 ? 2.74 50.281 20.047 1 39.91 48 LYS B C 1
ATOM 3870 O O . LYS B 1 48 ? 3.771 50.219 20.719 1 39.91 48 LYS B O 1
ATOM 3875 N N . GLU B 1 49 ? 1.792 50.812 20.859 1 35 49 GLU B N 1
ATOM 3876 C CA . GLU B 1 49 ? 1.938 50.938 22.297 1 35 49 GLU B CA 1
ATOM 3877 C C . GLU B 1 49 ? 1.802 49.562 22.969 1 35 49 GLU B C 1
ATOM 3879 O O . GLU B 1 49 ? 0.937 48.75 22.594 1 35 49 GLU B O 1
ATOM 3884 N N . ARG B 1 50 ? 2.9 48.969 23.609 1 37.66 50 ARG B N 1
ATOM 3885 C CA . ARG B 1 50 ? 3.258 48 24.641 1 37.66 50 ARG B CA 1
ATOM 3886 C C . ARG B 1 50 ? 2.061 47.656 25.516 1 37.66 50 ARG B C 1
ATOM 3888 O O . ARG B 1 50 ? 2.213 47.031 26.578 1 37.66 50 ARG B O 1
ATOM 3895 N N . THR B 1 51 ? 1.018 48.406 25.484 1 31.69 51 THR B N 1
ATOM 3896 C CA . THR B 1 51 ? 0.292 48.438 26.734 1 31.69 51 THR B CA 1
ATOM 3897 C C . THR B 1 51 ? -0.407 47.125 27.016 1 31.69 51 THR B C 1
ATOM 3899 O O . THR B 1 51 ? -0.47 46.656 28.156 1 31.69 51 THR B O 1
ATOM 3902 N N . ASP B 1 52 ? -1.562 46.688 26.328 1 33.53 52 ASP B N 1
ATOM 3903 C CA . ASP B 1 52 ? -2.502 45.812 27.016 1 33.53 52 ASP B CA 1
ATOM 3904 C C . ASP B 1 52 ? -2.232 44.344 26.703 1 33.53 52 ASP B C 1
ATOM 3906 O O . ASP B 1 52 ? -2.402 43.906 25.547 1 33.53 52 ASP B O 1
ATOM 3910 N N . GLY B 1 53 ? -1.292 43.594 27.297 1 34.69 53 GLY B N 1
ATOM 3911 C CA . GLY B 1 53 ? -0.814 42.281 27.719 1 34.69 53 GLY B CA 1
ATOM 3912 C C . GLY B 1 53 ? -0.982 41.219 26.656 1 34.69 53 GLY B C 1
ATOM 3913 O O . GLY B 1 53 ? -0.828 40.031 26.938 1 34.69 53 GLY B O 1
ATOM 3914 N N . ILE B 1 54 ? -1.744 41.406 25.625 1 37.38 54 ILE B N 1
ATOM 3915 C CA . ILE B 1 54 ? -1.968 40.219 24.812 1 37.38 54 ILE B CA 1
ATOM 3916 C C . ILE B 1 54 ? -0.746 39.938 23.953 1 37.38 54 ILE B C 1
ATOM 3918 O O . ILE B 1 54 ? -0.287 40.812 23.219 1 37.38 54 ILE B O 1
ATOM 3922 N N . PRO B 1 55 ? 0.042 38.906 24.172 1 38.19 55 PRO B N 1
ATOM 3923 C CA . PRO B 1 55 ? 1.22 38.562 23.375 1 38.19 55 PRO B CA 1
ATOM 3924 C C . PRO B 1 55 ? 0.935 38.5 21.875 1 38.19 55 PRO B C 1
ATOM 3926 O O . PRO B 1 55 ? -0.129 38.031 21.469 1 38.19 55 PRO B O 1
ATOM 3929 N N . LYS B 1 56 ? 1.428 39.5 21.047 1 41.84 56 LYS B N 1
ATOM 3930 C CA . LYS B 1 56 ? 1.304 39.625 19.594 1 41.84 56 LYS B CA 1
ATOM 3931 C C . LYS B 1 56 ? 2.318 38.75 18.875 1 41.84 56 LYS B C 1
ATOM 3933 O O . LYS B 1 56 ? 3.465 38.625 19.312 1 41.84 56 LYS B O 1
ATOM 3938 N N . LEU B 1 57 ? 1.832 37.688 18.078 1 41.66 57 LEU B N 1
ATOM 3939 C CA . LEU B 1 57 ? 2.754 37.031 17.156 1 41.66 57 LEU B CA 1
ATOM 3940 C C . LEU B 1 57 ? 3.309 38.031 16.141 1 41.66 57 LEU B C 1
ATOM 3942 O O . LEU B 1 57 ? 2.547 38.656 15.414 1 41.66 57 LEU B O 1
ATOM 3946 N N . CYS B 1 58 ? 4.457 38.75 16.344 1 37.5 58 CYS B N 1
ATOM 3947 C CA . CYS B 1 58 ? 5.113 39.656 15.391 1 37.5 58 CYS B CA 1
ATOM 3948 C C . CYS B 1 58 ? 5.383 38.906 14.078 1 37.5 58 CYS B C 1
ATOM 3950 O O . CYS B 1 58 ? 6.379 38.219 13.953 1 37.5 58 CYS B O 1
ATOM 3952 N N . ILE B 1 59 ? 4.352 38.594 13.289 1 38.44 59 ILE B N 1
ATOM 3953 C CA . ILE B 1 59 ? 4.453 37.938 11.992 1 38.44 59 ILE B CA 1
ATOM 3954 C C . ILE B 1 59 ? 5.164 38.844 11 1 38.44 59 ILE B C 1
ATOM 3956 O O . ILE B 1 59 ? 5.43 38.438 9.867 1 38.44 59 ILE B O 1
ATOM 3960 N N . ASP B 1 60 ? 5.453 40.156 11.117 1 37.22 60 ASP B N 1
ATOM 3961 C CA . ASP B 1 60 ? 6.047 41.062 10.117 1 37.22 60 ASP B CA 1
ATOM 3962 C C . ASP B 1 60 ? 7.414 40.531 9.672 1 37.22 60 ASP B C 1
ATOM 3964 O O . ASP B 1 60 ? 7.898 40.906 8.602 1 37.22 60 ASP B O 1
ATOM 3968 N N . TYR B 1 61 ? 8.078 39.969 10.461 1 31.69 61 TYR B N 1
ATOM 3969 C CA . TYR B 1 61 ? 9.422 39.562 10.086 1 31.69 61 TYR B CA 1
ATOM 3970 C C . TYR B 1 61 ? 9.375 38.312 9.219 1 31.69 61 TYR B C 1
ATOM 3972 O O . TYR B 1 61 ? 10.406 37.688 8.969 1 31.69 61 TYR B O 1
ATOM 3980 N N . LEU B 1 62 ? 8.289 37.75 9.039 1 36.12 62 LEU B N 1
ATOM 3981 C CA . LEU B 1 62 ? 8.344 36.594 8.156 1 36.12 62 LEU B CA 1
ATOM 3982 C C . LEU B 1 62 ? 8.719 37.031 6.738 1 36.12 62 LEU B C 1
ATOM 3984 O O . LEU B 1 62 ? 8.078 37.906 6.152 1 36.12 62 LEU B O 1
ATOM 3988 N N . ASP B 1 63 ? 9.984 37.25 6.43 1 34.38 63 ASP B N 1
ATOM 3989 C CA . ASP B 1 63 ? 10.484 37.5 5.078 1 34.38 63 ASP B CA 1
ATOM 3990 C C . ASP B 1 63 ? 9.547 36.875 4.035 1 34.38 63 ASP B C 1
ATOM 3992 O O . ASP B 1 63 ? 9.25 35.688 4.078 1 34.38 63 ASP B O 1
ATOM 3996 N N . PRO B 1 64 ? 8.898 37.781 3.279 1 36.31 64 PRO B N 1
ATOM 3997 C CA . PRO B 1 64 ? 8.117 37.25 2.152 1 36.31 64 PRO B CA 1
ATOM 3998 C C . PRO B 1 64 ? 8.836 36.125 1.42 1 36.31 64 PRO B C 1
ATOM 4000 O O . PRO B 1 64 ? 8.211 35.406 0.623 1 36.31 64 PRO B O 1
ATOM 4003 N N . LYS B 1 65 ? 10.055 36.25 1.265 1 37.88 65 LYS B N 1
ATOM 4004 C CA . LYS B 1 65 ? 10.805 35.281 0.48 1 37.88 65 LYS B CA 1
ATOM 4005 C C . LYS B 1 65 ? 10.719 33.875 1.107 1 37.88 65 LYS B C 1
ATOM 4007 O O . LYS B 1 65 ? 11.203 32.906 0.532 1 37.88 65 LYS B O 1
ATOM 4012 N N . ARG B 1 66 ? 10.945 33.781 2.281 1 35.81 66 ARG B N 1
ATOM 4013 C CA . ARG B 1 66 ? 10.852 32.469 2.881 1 35.81 66 ARG B CA 1
ATOM 4014 C C . ARG B 1 66 ? 9.414 31.953 2.869 1 35.81 66 ARG B C 1
ATOM 4016 O O . ARG B 1 66 ? 8.594 32.375 3.688 1 35.81 66 ARG B O 1
ATOM 4023 N N . GLU B 1 67 ? 8.867 31.906 1.774 1 34.56 67 GLU B N 1
ATOM 4024 C CA . GLU B 1 67 ? 7.652 31.328 1.199 1 34.56 67 GLU B CA 1
ATOM 4025 C C . GLU B 1 67 ? 7.168 30.125 2.012 1 34.56 67 GLU B C 1
ATOM 4027 O O . GLU B 1 67 ? 6.309 29.375 1.557 1 34.56 67 GLU B O 1
ATOM 4032 N N . GLY B 1 68 ? 7.828 29.781 3.008 1 34.47 68 GLY B N 1
ATOM 4033 C CA . GLY B 1 68 ? 7.035 28.641 3.434 1 34.47 68 GLY B CA 1
ATOM 4034 C C . GLY B 1 68 ? 5.543 28.875 3.307 1 34.47 68 GLY B C 1
ATOM 4035 O O . GLY B 1 68 ? 5.105 29.953 2.932 1 34.47 68 GLY B O 1
ATOM 4036 N N . SER B 1 69 ? 4.547 27.766 3.424 1 40.94 69 SER B N 1
ATOM 4037 C CA . SER B 1 69 ? 3.15 27.594 3.049 1 40.94 69 SER B CA 1
ATOM 4038 C C . SER B 1 69 ? 2.252 28.594 3.752 1 40.94 69 SER B C 1
ATOM 4040 O O . SER B 1 69 ? 1.526 28.25 4.684 1 40.94 69 SER B O 1
ATOM 4042 N N . SER B 1 70 ? 2.678 29.797 4.133 1 45.91 70 SER B N 1
ATOM 4043 C CA . SER B 1 70 ? 1.751 30.562 4.957 1 45.91 70 SER B CA 1
ATOM 4044 C C . SER B 1 70 ? 0.532 31.016 4.156 1 45.91 70 SER B C 1
ATOM 4046 O O . SER B 1 70 ? 0.667 31.688 3.131 1 45.91 70 SER B O 1
ATOM 4048 N N . ILE B 1 71 ? -0.467 30.203 4.137 1 54.94 71 ILE B N 1
ATOM 4049 C CA . ILE B 1 71 ? -1.786 30.578 3.635 1 54.94 71 ILE B CA 1
ATOM 4050 C C . ILE B 1 71 ? -2.506 31.453 4.668 1 54.94 71 ILE B C 1
ATOM 4052 O O . ILE B 1 71 ? -2.551 31.109 5.852 1 54.94 71 ILE B O 1
ATOM 4056 N N . SER B 1 72 ? -2.414 32.844 4.531 1 59.94 72 SER B N 1
ATOM 4057 C CA . SER B 1 72 ? -3.238 33.688 5.398 1 59.94 72 SER B CA 1
ATOM 4058 C C . SER B 1 72 ? -4.602 33.969 4.773 1 59.94 72 SER B C 1
ATOM 4060 O O . SER B 1 72 ? -4.723 34.031 3.549 1 59.94 72 SER B O 1
ATOM 4062 N N . VAL B 1 73 ? -5.602 33.781 5.641 1 61.84 73 VAL B N 1
ATOM 4063 C CA . VAL B 1 73 ? -6.961 34.062 5.18 1 61.84 73 VAL B CA 1
ATOM 4064 C C . VAL B 1 73 ? -7.594 35.156 6.027 1 61.84 73 VAL B C 1
ATOM 4066 O O . VAL B 1 73 ? -7.656 35.062 7.254 1 61.84 73 VAL B O 1
ATOM 4069 N N . ARG B 1 74 ? -7.809 36.312 5.324 1 63.31 74 ARG B N 1
ATOM 4070 C CA . ARG B 1 74 ? -8.539 37.375 6.027 1 63.31 74 ARG B CA 1
ATOM 4071 C C . ARG B 1 74 ? -9.969 36.938 6.34 1 63.31 74 ARG B C 1
ATOM 4073 O O . ARG B 1 74 ? -10.633 36.344 5.5 1 63.31 74 ARG B O 1
ATOM 4080 N N . VAL B 1 75 ? -10.242 37.094 7.598 1 59.34 75 VAL B N 1
ATOM 4081 C CA . VAL B 1 75 ? -11.586 36.75 8.062 1 59.34 75 VAL B CA 1
ATOM 4082 C C . VAL B 1 75 ? -12.297 38.031 8.523 1 59.34 75 VAL B C 1
ATOM 4084 O O . VAL B 1 75 ? -12.234 38.375 9.695 1 59.34 75 VAL B O 1
ATOM 4087 N N . PRO B 1 76 ? -12.82 38.75 7.57 1 59.75 76 PRO B N 1
ATOM 4088 C CA . PRO B 1 76 ? -13.445 40.031 7.891 1 59.75 76 PRO B CA 1
ATOM 4089 C C . PRO B 1 76 ? -14.406 39.938 9.078 1 59.75 76 PRO B C 1
ATOM 4091 O O . PRO B 1 76 ? -14.461 40.844 9.898 1 59.75 76 PRO B O 1
ATOM 4094 N N . GLU B 1 77 ? -15.078 38.844 9.164 1 54.09 77 GLU B N 1
ATOM 4095 C CA . GLU B 1 77 ? -16.062 38.656 10.227 1 54.09 77 GLU B CA 1
ATOM 4096 C C . GLU B 1 77 ? -15.398 38.688 11.602 1 54.09 77 GLU B C 1
ATOM 4098 O O . GLU B 1 77 ? -16.047 39.031 12.594 1 54.09 77 GLU B O 1
ATOM 4103 N N . LEU B 1 78 ? -14.164 38.312 11.539 1 60.19 78 LEU B N 1
ATOM 4104 C CA . LEU B 1 78 ? -13.414 38.312 12.789 1 60.19 78 LEU B CA 1
ATOM 4105 C C . LEU B 1 78 ? -12.547 39.594 12.891 1 60.19 78 LEU B C 1
ATOM 4107 O O . LEU B 1 78 ? -11.805 39.75 13.859 1 60.19 78 LEU B O 1
ATOM 4111 N N . ASN B 1 79 ? -12.836 40.406 11.922 1 63.91 79 ASN B N 1
ATOM 4112 C CA . ASN B 1 79 ? -12 41.625 11.859 1 63.91 79 ASN B CA 1
ATOM 4113 C C . ASN B 1 79 ? -10.531 41.281 12.078 1 63.91 79 ASN B C 1
ATOM 4115 O O . ASN B 1 79 ? -9.875 41.875 12.945 1 63.91 79 ASN B O 1
ATOM 4119 N N . GLY B 1 80 ? -10.258 40.094 11.43 1 68.56 80 GLY B N 1
ATOM 4120 C CA . GLY B 1 80 ? -8.867 39.688 11.562 1 68.56 80 GLY B CA 1
ATOM 4121 C C . GLY B 1 80 ? -8.414 38.719 10.484 1 68.56 80 GLY B C 1
ATOM 4122 O O . GLY B 1 80 ? -9.133 38.5 9.5 1 68.56 80 GLY B O 1
ATOM 4123 N N . THR B 1 81 ? -7.176 38.344 10.625 1 70 81 THR B N 1
ATOM 4124 C CA . THR B 1 81 ? -6.543 37.469 9.656 1 70 81 THR B CA 1
ATOM 4125 C C . THR B 1 81 ? -6.047 36.188 10.328 1 70 81 THR B C 1
ATOM 4127 O O . THR B 1 81 ? -5.473 36.25 11.422 1 70 81 THR B O 1
ATOM 4130 N N . LEU B 1 82 ? -6.52 35 9.758 1 73.12 82 LEU B N 1
ATOM 4131 C CA . LEU B 1 82 ? -5.973 33.719 10.203 1 73.12 82 LEU B CA 1
ATOM 4132 C C . LEU B 1 82 ? -4.691 33.375 9.445 1 73.12 82 LEU B C 1
ATOM 4134 O O . LEU B 1 82 ? -4.664 33.406 8.211 1 73.12 82 LEU B O 1
ATOM 4138 N N . HIS B 1 83 ? -3.715 33.094 10.25 1 73.19 83 HIS B N 1
ATOM 4139 C CA . HIS B 1 83 ? -2.432 32.719 9.68 1 73.19 83 HIS B CA 1
ATOM 4140 C C . HIS B 1 83 ? -2.139 31.25 9.93 1 73.19 83 HIS B C 1
ATOM 4142 O O . HIS B 1 83 ? -2.424 30.719 11.008 1 73.19 83 HIS B O 1
ATOM 4148 N N . PHE B 1 84 ? -1.664 30.625 8.867 1 75.81 84 PHE B N 1
ATOM 4149 C CA . PHE B 1 84 ? -1.362 29.203 8.93 1 75.81 84 PHE B CA 1
ATOM 4150 C C . PHE B 1 84 ? 0.134 28.953 8.773 1 75.81 84 PHE B C 1
ATOM 4152 O O . PHE B 1 84 ? 0.775 29.531 7.891 1 75.81 84 PHE B O 1
ATOM 4159 N N . PHE B 1 85 ? 0.691 28.203 9.742 1 77 85 PHE B N 1
ATOM 4160 C CA . PHE B 1 85 ? 2.104 27.844 9.672 1 77 85 PHE B CA 1
ATOM 4161 C C . PHE B 1 85 ? 2.287 26.328 9.758 1 77 85 PHE B C 1
ATOM 4163 O O . PHE B 1 85 ? 1.473 25.641 10.359 1 77 85 PHE B O 1
ATOM 4170 N N . CYS B 1 86 ? 3.289 25.875 9.078 1 81.06 86 CYS B N 1
ATOM 4171 C CA . CYS B 1 86 ? 3.592 24.438 9.07 1 81.06 86 CYS B CA 1
ATOM 4172 C C . CYS B 1 86 ? 5.074 24.203 9.32 1 81.06 86 CYS B C 1
ATOM 4174 O O . CYS B 1 86 ? 5.926 24.922 8.789 1 81.06 86 CYS B O 1
ATOM 4176 N N . PHE B 1 87 ? 5.422 23.281 10.211 1 81.12 87 PHE B N 1
ATOM 4177 C CA . PHE B 1 87 ? 6.785 22.891 10.539 1 81.12 87 PHE B CA 1
ATOM 4178 C C . PHE B 1 87 ? 6.938 21.375 10.453 1 81.12 87 PHE B C 1
ATOM 4180 O O . PHE B 1 87 ? 5.973 20.625 10.656 1 81.12 87 PHE B O 1
ATOM 4187 N N . GLU B 1 88 ? 8.102 20.938 10.094 1 80.75 88 GLU B N 1
ATOM 4188 C CA . GLU B 1 88 ? 8.383 19.5 10.195 1 80.75 88 GLU B CA 1
ATOM 4189 C C . GLU B 1 88 ? 8.547 19.078 11.656 1 80.75 88 GLU B C 1
ATOM 4191 O O . GLU B 1 88 ? 9.336 19.672 12.391 1 80.75 88 GLU B O 1
ATOM 4196 N N . THR B 1 89 ? 7.836 18.047 12.055 1 84.25 89 THR B N 1
ATOM 4197 C CA . THR B 1 89 ? 7.859 17.609 13.445 1 84.25 89 THR B CA 1
ATOM 4198 C C . THR B 1 89 ? 9.266 17.172 13.859 1 84.25 89 THR B C 1
ATOM 4200 O O . THR B 1 89 ? 9.656 17.344 15.016 1 84.25 89 THR B O 1
ATOM 4203 N N . ARG B 1 90 ? 10.016 16.625 12.914 1 81.94 90 ARG B N 1
ATOM 4204 C CA . ARG B 1 90 ? 11.383 16.234 13.219 1 81.94 90 ARG B CA 1
ATOM 4205 C C . ARG B 1 90 ? 12.203 17.422 13.695 1 81.94 90 ARG B C 1
ATOM 4207 O O . ARG B 1 90 ? 13.195 17.266 14.406 1 81.94 90 ARG B O 1
ATOM 4214 N N . ASN B 1 91 ? 11.805 18.625 13.328 1 80.75 91 ASN B N 1
ATOM 4215 C CA . ASN B 1 91 ? 12.414 19.859 13.781 1 80.75 91 ASN B CA 1
ATOM 4216 C C . ASN B 1 91 ? 11.453 20.672 14.641 1 80.75 91 ASN B C 1
ATOM 4218 O O . ASN B 1 91 ? 11.258 21.875 14.406 1 80.75 91 ASN B O 1
ATOM 4222 N N . ILE B 1 92 ? 10.883 19.984 15.578 1 87.25 92 ILE B N 1
ATOM 4223 C CA . ILE B 1 92 ? 9.859 20.609 16.422 1 87.25 92 ILE B CA 1
ATOM 4224 C C . ILE B 1 92 ? 10.453 21.797 17.156 1 87.25 92 ILE B C 1
ATOM 4226 O O . ILE B 1 92 ? 9.727 22.734 17.531 1 87.25 92 ILE B O 1
ATOM 4230 N N . GLU B 1 93 ? 11.781 21.812 17.328 1 86.94 93 GLU B N 1
ATOM 4231 C CA . GLU B 1 93 ? 12.469 22.906 18 1 86.94 93 GLU B CA 1
ATOM 4232 C C . GLU B 1 93 ? 12.258 24.219 17.25 1 86.94 93 GLU B C 1
ATOM 4234 O O . GLU B 1 93 ? 12.195 25.281 17.859 1 86.94 93 GLU B O 1
ATOM 4239 N N . ASP B 1 94 ? 12.148 24.094 15.938 1 84 94 ASP B N 1
ATOM 4240 C CA . ASP B 1 94 ? 11.898 25.281 15.133 1 84 94 ASP B CA 1
ATOM 4241 C C . ASP B 1 94 ? 10.531 25.875 15.461 1 84 94 ASP B C 1
ATOM 4243 O O . ASP B 1 94 ? 10.383 27.109 15.523 1 84 94 ASP B O 1
ATOM 4247 N N . CYS B 1 95 ? 9.594 25.047 15.641 1 84.88 95 CYS B N 1
ATOM 4248 C CA . CYS B 1 95 ? 8.25 25.484 16.016 1 84.88 95 CYS B CA 1
ATOM 4249 C C . CYS B 1 95 ? 8.25 26.125 17.391 1 84.88 95 CYS B C 1
ATOM 4251 O O . CYS B 1 95 ? 7.656 27.188 17.594 1 84.88 95 CYS B O 1
ATOM 4253 N N . ILE B 1 96 ? 8.961 25.516 18.312 1 87.44 96 ILE B N 1
ATOM 4254 C CA . ILE B 1 96 ? 9.039 26 19.688 1 87.44 96 ILE B CA 1
ATOM 4255 C C . ILE B 1 96 ? 9.75 27.344 19.719 1 87.44 96 ILE B C 1
ATOM 4257 O O . ILE B 1 96 ? 9.32 28.266 20.406 1 87.44 96 ILE B O 1
ATOM 4261 N N . LYS B 1 97 ? 10.844 27.391 18.984 1 82.56 97 LYS B N 1
ATOM 4262 C CA . LYS B 1 97 ? 11.57 28.641 18.891 1 82.56 97 LYS B CA 1
ATOM 4263 C C . LYS B 1 97 ? 10.688 29.75 18.312 1 82.56 97 LYS B C 1
ATOM 4265 O O . LYS B 1 97 ? 10.703 30.891 18.781 1 82.56 97 LYS B O 1
ATOM 4270 N N . PHE B 1 98 ? 9.938 29.406 17.297 1 79.69 98 PHE B N 1
ATOM 4271 C CA . PHE B 1 98 ? 9.016 30.344 16.672 1 79.69 98 PHE B CA 1
ATOM 4272 C C . PHE B 1 98 ? 8.008 30.891 17.672 1 79.69 98 PHE B C 1
ATOM 4274 O O . PHE B 1 98 ? 7.781 32.094 17.75 1 79.69 98 PHE B O 1
ATOM 4281 N N . ILE B 1 99 ? 7.445 30.078 18.484 1 81.06 99 ILE B N 1
ATOM 4282 C CA . ILE B 1 99 ? 6.445 30.453 19.469 1 81.06 99 ILE B CA 1
ATOM 4283 C C . ILE B 1 99 ? 7.098 31.297 20.562 1 81.06 99 ILE B C 1
ATOM 4285 O O . ILE B 1 99 ? 6.555 32.312 20.984 1 81.06 99 ILE B O 1
ATOM 4289 N N . SER B 1 100 ? 8.25 30.844 20.984 1 80 100 SER B N 1
ATOM 4290 C CA . SER B 1 100 ? 8.969 31.547 22.047 1 80 100 SER B CA 1
ATOM 4291 C C . SER B 1 100 ? 9.328 32.969 21.625 1 80 100 SER B C 1
ATOM 4293 O O . SER B 1 100 ? 9.289 33.906 22.438 1 80 100 SER B O 1
ATOM 4295 N N . GLU B 1 101 ? 9.703 33.062 20.391 1 73.12 101 GLU B N 1
ATOM 4296 C CA . GLU B 1 101 ? 10.18 34.375 19.891 1 73.12 101 GLU B CA 1
ATOM 4297 C C . GLU B 1 101 ? 9.016 35.281 19.547 1 73.12 101 GLU B C 1
ATOM 4299 O O . GLU B 1 101 ? 9.117 36.5 19.672 1 73.12 101 GLU B O 1
ATOM 4304 N N . HIS B 1 102 ? 7.961 34.75 19.109 1 67.88 102 HIS B N 1
ATOM 4305 C CA . HIS B 1 102 ? 6.945 35.594 18.484 1 67.88 102 HIS B CA 1
ATOM 4306 C C . HIS B 1 102 ? 5.672 35.625 19.328 1 67.88 102 HIS B C 1
ATOM 4308 O O . HIS B 1 102 ? 4.809 36.469 19.109 1 67.88 102 HIS B O 1
ATOM 4314 N N . TYR B 1 103 ? 5.535 34.719 20.141 1 69.44 103 TYR B N 1
ATOM 4315 C CA . TYR B 1 103 ? 4.363 34.719 21 1 69.44 103 TYR B CA 1
ATOM 4316 C C . TYR B 1 103 ? 4.723 35.156 22.422 1 69.44 103 TYR B C 1
ATOM 4318 O O . TYR B 1 103 ? 4.906 34.312 23.312 1 69.44 103 TYR B O 1
ATOM 4326 N N . ARG B 1 104 ? 5.129 36.5 22.484 1 57.22 104 ARG B N 1
ATOM 4327 C CA . ARG B 1 104 ? 5.723 37.094 23.672 1 57.22 104 ARG B CA 1
ATOM 4328 C C . ARG B 1 104 ? 4.688 37.25 24.797 1 57.22 104 ARG B C 1
ATOM 4330 O O . ARG B 1 104 ? 3.51 37.469 24.516 1 57.22 104 ARG B O 1
ATOM 4337 N N . GLN B 1 105 ? 4.984 36.625 25.953 1 54.75 105 GLN B N 1
ATOM 4338 C CA . GLN B 1 105 ? 4.301 36.625 27.25 1 54.75 105 GLN B CA 1
ATOM 4339 C C . GLN B 1 105 ? 4.113 38.031 27.781 1 54.75 105 GLN B C 1
ATOM 4341 O O . GLN B 1 105 ? 5.047 38.844 27.766 1 54.75 105 GLN B O 1
ATOM 4346 N N . ASN B 1 106 ? 2.809 38.562 27.609 1 47.75 106 ASN B N 1
ATOM 4347 C CA . ASN B 1 106 ? 2.65 39.656 28.562 1 47.75 106 ASN B CA 1
ATOM 4348 C C . ASN B 1 106 ? 2.615 39.125 30 1 47.75 106 ASN B C 1
ATOM 4350 O O . ASN B 1 106 ? 1.721 38.375 30.375 1 47.75 106 ASN B O 1
ATOM 4354 N N . GLY B 1 107 ? 3.645 39.281 30.766 1 52.53 107 GLY B N 1
ATOM 4355 C CA . GLY B 1 107 ? 3.779 39.062 32.188 1 52.53 107 GLY B CA 1
ATOM 4356 C C . GLY B 1 107 ? 4.152 37.625 32.531 1 52.53 107 GLY B C 1
ATOM 4357 O O . GLY B 1 107 ? 4.492 36.844 31.656 1 52.53 107 GLY B O 1
ATOM 4358 N N . LYS B 1 108 ? 4.152 37.25 33.969 1 55.44 108 LYS B N 1
ATOM 4359 C CA . LYS B 1 108 ? 4.633 36.062 34.625 1 55.44 108 LYS B CA 1
ATOM 4360 C C . LYS B 1 108 ? 3.709 34.875 34.375 1 55.44 108 LYS B C 1
ATOM 4362 O O . LYS B 1 108 ? 3.988 33.75 34.812 1 55.44 108 LYS B O 1
ATOM 4367 N N . GLU B 1 109 ? 2.561 34.875 33.594 1 59.81 109 GLU B N 1
ATOM 4368 C CA . GLU B 1 109 ? 1.588 33.781 33.562 1 59.81 109 GLU B CA 1
ATOM 4369 C C . GLU B 1 109 ? 1.817 32.875 32.344 1 59.81 109 GLU B C 1
ATOM 4371 O O . GLU B 1 109 ? 2.232 33.344 31.297 1 59.81 109 GLU B O 1
ATOM 4376 N N . LYS B 1 110 ? 1.823 31.578 32.594 1 69 110 LYS B N 1
ATOM 4377 C CA . LYS B 1 110 ? 1.95 30.562 31.547 1 69 110 LYS B CA 1
ATOM 4378 C C . LYS B 1 110 ? 0.905 30.75 30.453 1 69 110 LYS B C 1
ATOM 4380 O O . LYS B 1 110 ? -0.24 31.109 30.734 1 69 110 LYS B O 1
ATOM 4385 N N . ARG B 1 111 ? 1.377 30.812 29.281 1 78.75 111 ARG B N 1
ATOM 4386 C CA . ARG B 1 111 ? 0.503 30.891 28.109 1 78.75 111 ARG B CA 1
ATOM 4387 C C . ARG B 1 111 ? -0.156 29.547 27.828 1 78.75 111 ARG B C 1
ATOM 4389 O O . ARG B 1 111 ? 0.523 28.516 27.766 1 78.75 111 ARG B O 1
ATOM 4396 N N . ARG B 1 112 ? -1.477 29.547 27.844 1 83.56 112 ARG B N 1
ATOM 4397 C CA . ARG B 1 112 ? -2.199 28.312 27.531 1 83.56 112 ARG B CA 1
ATOM 4398 C C . ARG B 1 112 ? -2.541 28.25 26.047 1 83.56 112 ARG B C 1
ATOM 4400 O O . ARG B 1 112 ? -3.105 29.188 25.484 1 83.56 112 ARG B O 1
ATOM 4407 N N . VAL B 1 113 ? -2.084 27.203 25.375 1 87.31 113 VAL B N 1
ATOM 4408 C CA . VAL B 1 113 ? -2.318 27.016 23.938 1 87.31 113 VAL B CA 1
ATOM 4409 C C . VAL B 1 113 ? -3.049 25.703 23.703 1 87.31 113 VAL B C 1
ATOM 4411 O O . VAL B 1 113 ? -2.646 24.656 24.234 1 87.31 113 VAL B O 1
ATOM 4414 N N . ARG B 1 114 ? -4.172 25.766 23 1 89.81 114 ARG B N 1
ATOM 4415 C CA . ARG B 1 114 ? -4.855 24.531 22.609 1 89.81 114 ARG B CA 1
ATOM 4416 C C . ARG B 1 114 ? -4.039 23.75 21.594 1 89.81 114 ARG B C 1
ATOM 4418 O O . ARG B 1 114 ? -3.484 24.328 20.656 1 89.81 114 ARG B O 1
ATOM 4425 N N . ALA B 1 115 ? -3.908 22.453 21.891 1 93 115 ALA B N 1
ATOM 4426 C CA . ALA B 1 115 ? -3.1 21.625 21 1 93 115 ALA B CA 1
ATOM 4427 C C . ALA B 1 115 ? -3.734 20.25 20.812 1 93 115 ALA B C 1
ATOM 4429 O O . ALA B 1 115 ? -4.398 19.734 21.719 1 93 115 ALA B O 1
ATOM 4430 N N . THR B 1 116 ? -3.639 19.734 19.641 1 94.06 116 THR B N 1
ATOM 4431 C CA . THR B 1 116 ? -4.043 18.359 19.344 1 94.06 116 THR B CA 1
ATOM 4432 C C . THR B 1 116 ? -2.904 17.609 18.656 1 94.06 116 THR B C 1
ATOM 4434 O O . THR B 1 116 ? -1.769 18.078 18.625 1 94.06 116 THR B O 1
ATOM 4437 N N . GLY B 1 117 ? -3.158 16.297 18.375 1 92.38 117 GLY B N 1
ATOM 4438 C CA . GLY B 1 117 ? -2.117 15.461 17.797 1 92.38 117 GLY B CA 1
ATOM 4439 C C . GLY B 1 117 ? -1.309 14.719 18.844 1 92.38 117 GLY B C 1
ATOM 4440 O O . GLY B 1 117 ? -1.186 15.18 19.984 1 92.38 117 GLY B O 1
ATOM 4441 N N . GLY B 1 118 ? -0.715 13.664 18.469 1 89.38 118 GLY B N 1
ATOM 4442 C CA . GLY B 1 118 ? 0.108 12.891 19.391 1 89.38 118 GLY B CA 1
ATOM 4443 C C . GLY B 1 118 ? 1.318 13.648 19.891 1 89.38 118 GLY B C 1
ATOM 4444 O O . GLY B 1 118 ? 1.779 13.422 21.016 1 89.38 118 GLY B O 1
ATOM 4445 N N . GLY B 1 119 ? 1.826 14.539 19.062 1 90.62 119 GLY B N 1
ATOM 4446 C CA . GLY B 1 119 ? 2.98 15.336 19.453 1 90.62 119 GLY B CA 1
ATOM 4447 C C . GLY B 1 119 ? 2.705 16.266 20.625 1 90.62 119 GLY B C 1
ATOM 4448 O O . GLY B 1 119 ? 3.633 16.703 21.297 1 90.62 119 GLY B O 1
ATOM 4449 N N . SER B 1 120 ? 1.424 16.609 20.812 1 92.94 120 SER B N 1
ATOM 4450 C CA . SER B 1 120 ? 1.086 17.469 21.938 1 92.94 120 SER B CA 1
ATOM 4451 C C . SER B 1 120 ? 1.386 16.766 23.266 1 92.94 120 SER B C 1
ATOM 4453 O O . SER B 1 120 ? 1.645 17.422 24.281 1 92.94 120 SER B O 1
ATOM 4455 N N . TYR B 1 121 ? 1.327 15.414 23.188 1 88.5 121 TYR B N 1
ATOM 4456 C CA . TYR B 1 121 ? 1.688 14.625 24.359 1 88.5 121 TYR B CA 1
ATOM 4457 C C . TYR B 1 121 ? 3.193 14.398 24.422 1 88.5 121 TYR B C 1
ATOM 4459 O O . TYR B 1 121 ? 3.811 14.586 25.469 1 88.5 121 TYR B O 1
ATOM 4467 N N . LYS B 1 122 ? 3.721 14.07 23.328 1 87.62 122 LYS B N 1
ATOM 4468 C CA . LYS B 1 122 ? 5.125 13.695 23.234 1 87.62 122 LYS B CA 1
ATOM 4469 C C . LYS B 1 122 ? 6.043 14.867 23.547 1 87.62 122 LYS B C 1
ATOM 4471 O O . LYS B 1 122 ? 7.078 14.703 24.188 1 87.62 122 LYS B O 1
ATOM 4476 N N . TYR B 1 123 ? 5.684 16.094 23.141 1 91.31 123 TYR B N 1
ATOM 4477 C CA . TYR B 1 123 ? 6.578 17.234 23.234 1 91.31 123 TYR B CA 1
ATOM 4478 C C . TYR B 1 123 ? 6.086 18.219 24.297 1 91.31 123 TYR B C 1
ATOM 4480 O O . TYR B 1 123 ? 6.477 19.391 24.297 1 91.31 123 TYR B O 1
ATOM 4488 N N . ASP B 1 124 ? 5.246 17.75 25.172 1 92.88 124 ASP B N 1
ATOM 4489 C CA . ASP B 1 124 ? 4.645 18.578 26.219 1 92.88 124 ASP B CA 1
ATOM 4490 C C . ASP B 1 124 ? 5.715 19.266 27.047 1 92.88 124 ASP B C 1
ATOM 4492 O O . ASP B 1 124 ? 5.617 20.469 27.312 1 92.88 124 ASP B O 1
ATOM 4496 N N . LYS B 1 125 ? 6.746 18.578 27.453 1 93.12 125 LYS B N 1
ATOM 4497 C CA . LYS B 1 125 ? 7.801 19.109 28.312 1 93.12 125 LYS B CA 1
ATOM 4498 C C . LYS B 1 125 ? 8.57 20.219 27.609 1 93.12 125 LYS B C 1
ATOM 4500 O O . LYS B 1 125 ? 8.969 21.203 28.234 1 93.12 125 LYS B O 1
ATOM 4505 N N . LEU B 1 126 ? 8.805 20.078 26.328 1 93.19 126 LEU B N 1
ATOM 4506 C CA . LEU B 1 126 ? 9.547 21.062 25.562 1 93.19 126 LEU B CA 1
ATOM 4507 C C . LEU B 1 126 ? 8.797 22.391 25.516 1 93.19 126 LEU B C 1
ATOM 4509 O O . LEU B 1 126 ? 9.398 23.453 25.578 1 93.19 126 LEU B O 1
ATOM 4513 N N . PHE B 1 127 ? 7.512 22.312 25.375 1 92.12 127 PHE B N 1
ATOM 4514 C CA . PHE B 1 127 ? 6.691 23.516 25.344 1 92.12 127 PHE B CA 1
ATOM 4515 C C . PHE B 1 127 ? 6.641 24.172 26.703 1 92.12 127 PHE B C 1
ATOM 4517 O O . PHE B 1 127 ? 6.691 25.406 26.812 1 92.12 127 PHE B O 1
ATOM 4524 N N . SER B 1 128 ? 6.582 23.359 27.734 1 91.38 128 SER B N 1
ATOM 4525 C CA . SER B 1 128 ? 6.559 23.875 29.109 1 91.38 128 SER B CA 1
ATOM 4526 C C . SER B 1 128 ? 7.84 24.641 29.438 1 91.38 128 SER B C 1
ATOM 4528 O O . SER B 1 128 ? 7.82 25.609 30.188 1 91.38 128 SER B O 1
ATOM 4530 N N . GLU B 1 129 ? 8.914 24.219 28.859 1 91.38 129 GLU B N 1
ATOM 4531 C CA . GLU B 1 129 ? 10.219 24.828 29.094 1 91.38 129 GLU B CA 1
ATOM 4532 C C . GLU B 1 129 ? 10.25 26.266 28.578 1 91.38 129 GLU B C 1
ATOM 4534 O O . GLU B 1 129 ? 11.016 27.094 29.078 1 91.38 129 GLU B O 1
ATOM 4539 N N . VAL B 1 130 ? 9.43 26.578 27.672 1 87 130 VAL B N 1
ATOM 4540 C CA . VAL B 1 130 ? 9.438 27.922 27.125 1 87 130 VAL B CA 1
ATOM 4541 C C . VAL B 1 130 ? 8.219 28.688 27.625 1 87 130 VAL B C 1
ATOM 4543 O O . VAL B 1 130 ? 7.832 29.703 27.047 1 87 130 VAL B O 1
ATOM 4546 N N . GLY B 1 131 ? 7.551 28.094 28.609 1 85.44 131 GLY B N 1
ATOM 4547 C CA . GLY B 1 131 ? 6.465 28.797 29.281 1 85.44 131 GLY B CA 1
ATOM 4548 C C . GLY B 1 131 ? 5.121 28.594 28.609 1 85.44 131 GLY B C 1
ATOM 4549 O O . GLY B 1 131 ? 4.219 29.422 28.75 1 85.44 131 GLY B O 1
ATOM 4550 N N . VAL B 1 132 ? 4.973 27.656 27.812 1 87.44 132 VAL B N 1
ATOM 4551 C CA . VAL B 1 132 ? 3.719 27.375 27.125 1 87.44 132 VAL B CA 1
ATOM 4552 C C . VAL B 1 132 ? 3.082 26.109 27.703 1 87.44 132 VAL B C 1
ATOM 4554 O O . VAL B 1 132 ? 3.736 25.062 27.797 1 87.44 132 VAL B O 1
ATOM 4557 N N . GLU B 1 133 ? 1.874 26.25 28.156 1 89.69 133 GLU B N 1
ATOM 4558 C CA . GLU B 1 133 ? 1.102 25.094 28.609 1 89.69 133 GLU B CA 1
ATOM 4559 C C . GLU B 1 133 ? 0.101 24.641 27.547 1 89.69 133 GLU B C 1
ATOM 4561 O O . GLU B 1 133 ? -0.723 25.438 27.094 1 89.69 133 GLU B O 1
ATOM 4566 N N . LEU B 1 134 ? 0.191 23.375 27.219 1 90.94 134 LEU B N 1
ATOM 4567 C CA . LEU B 1 134 ? -0.672 22.859 26.156 1 90.94 134 LEU B CA 1
ATOM 4568 C C . LEU B 1 134 ? -1.959 22.281 26.75 1 90.94 134 LEU B C 1
ATOM 4570 O O . LEU B 1 134 ? -1.917 21.438 27.656 1 90.94 134 LEU B O 1
ATOM 4574 N N . THR B 1 135 ? -3.082 22.875 26.344 1 90.06 135 THR B N 1
ATOM 4575 C CA . THR B 1 135 ? -4.367 22.234 26.578 1 90.06 135 THR B CA 1
ATOM 4576 C C . THR B 1 135 ? -4.656 21.203 25.5 1 90.06 135 THR B C 1
ATOM 4578 O O . THR B 1 135 ? -4.98 21.562 24.359 1 90.06 135 THR B O 1
ATOM 4581 N N . LYS B 1 136 ? -4.562 19.984 25.906 1 91.31 136 LYS B N 1
ATOM 4582 C CA . LYS B 1 136 ? -4.59 18.906 24.938 1 91.31 136 LYS B CA 1
ATOM 4583 C C . LYS B 1 136 ? -6.023 18.516 24.578 1 91.31 136 LYS B C 1
ATOM 4585 O O . LYS B 1 136 ? -6.848 18.281 25.484 1 91.31 136 LYS B O 1
ATOM 4590 N N . LEU B 1 137 ? -6.301 18.5 23.312 1 90.69 137 LEU B N 1
ATOM 4591 C CA . LEU B 1 137 ? -7.594 18.109 22.766 1 90.69 137 LEU B CA 1
ATOM 4592 C C . LEU B 1 137 ? -7.461 16.844 21.906 1 90.69 137 LEU B C 1
ATOM 4594 O O . LEU B 1 137 ? -6.395 16.594 21.344 1 90.69 137 LEU B O 1
ATOM 4598 N N . ASP B 1 138 ? -8.531 16.109 21.859 1 91.38 138 ASP B N 1
ATOM 4599 C CA . ASP B 1 138 ? -8.508 14.859 21.094 1 91.38 138 ASP B CA 1
ATOM 4600 C C . ASP B 1 138 ? -8.328 15.133 19.594 1 91.38 138 ASP B C 1
ATOM 4602 O O . ASP B 1 138 ? -8.969 16.031 19.047 1 91.38 138 ASP B O 1
ATOM 4606 N N . GLU B 1 139 ? -7.445 14.359 19.031 1 91.12 139 GLU B N 1
ATOM 4607 C CA . GLU B 1 139 ? -7.062 14.578 17.641 1 91.12 139 GLU B CA 1
ATOM 4608 C C . GLU B 1 139 ? -8.25 14.383 16.703 1 91.12 139 GLU B C 1
ATOM 4610 O O . GLU B 1 139 ? -8.5 15.219 15.828 1 91.12 139 GLU B O 1
ATOM 4615 N N . MET B 1 140 ? -8.977 13.312 16.844 1 91.94 140 MET B N 1
ATOM 4616 C CA . MET B 1 140 ? -10.078 13.016 15.945 1 91.94 140 MET B CA 1
ATOM 4617 C C . MET B 1 140 ? -11.211 14.023 16.109 1 91.94 140 MET B C 1
ATOM 4619 O O . MET B 1 140 ? -11.805 14.461 15.117 1 91.94 140 MET B O 1
ATOM 4623 N N . CYS B 1 141 ? -11.461 14.367 17.328 1 91.88 141 CYS B N 1
ATOM 4624 C CA . CYS B 1 141 ? -12.492 15.367 17.594 1 91.88 141 CYS B CA 1
ATOM 4625 C C . CYS B 1 141 ? -12.156 16.688 16.922 1 91.88 141 CYS B C 1
ATOM 4627 O O . CYS B 1 141 ? -13.023 17.312 16.297 1 91.88 141 CYS B O 1
ATOM 4629 N N . CYS B 1 142 ? -10.906 17.078 17.016 1 92.19 142 CYS B N 1
ATOM 4630 C CA . CYS B 1 142 ? -10.477 18.344 16.422 1 92.19 142 CYS B CA 1
ATOM 4631 C C . CYS B 1 142 ? -10.562 18.281 14.906 1 92.19 142 CYS B C 1
ATOM 4633 O O . CYS B 1 142 ? -11.008 19.25 14.266 1 92.19 142 CYS B O 1
ATOM 4635 N N . THR B 1 143 ? -10.141 17.172 14.336 1 94.12 143 THR B N 1
ATOM 4636 C CA . THR B 1 143 ? -10.141 17.031 12.883 1 94.12 143 THR B CA 1
ATOM 4637 C C . THR B 1 143 ? -11.57 17.078 12.336 1 94.12 143 THR B C 1
ATOM 4639 O O . THR B 1 143 ? -11.836 17.781 11.352 1 94.12 143 THR B O 1
ATOM 4642 N N . VAL B 1 144 ? -12.5 16.438 12.984 1 94.38 144 VAL B N 1
ATOM 4643 C CA . VAL B 1 144 ? -13.891 16.406 12.547 1 94.38 144 VAL B CA 1
ATOM 4644 C C . VAL B 1 144 ? -14.508 17.797 12.727 1 94.38 144 VAL B C 1
ATOM 4646 O O . VAL B 1 144 ? -15.234 18.281 11.852 1 94.38 144 VAL B O 1
ATOM 4649 N N . ALA B 1 145 ? -14.227 18.422 13.859 1 89.62 145 ALA B N 1
ATOM 4650 C CA . ALA B 1 145 ? -14.742 19.75 14.117 1 89.62 145 ALA B CA 1
ATOM 4651 C C . ALA B 1 145 ? -14.25 20.75 13.07 1 89.62 145 ALA B C 1
ATOM 4653 O O . ALA B 1 145 ? -15.016 21.578 12.586 1 89.62 145 ALA B O 1
ATOM 4654 N N . GLY B 1 146 ? -12.945 20.625 12.773 1 89.69 146 GLY B N 1
ATOM 4655 C CA . GLY B 1 146 ? -12.375 21.5 11.75 1 89.69 146 GLY B CA 1
ATOM 4656 C C . GLY B 1 146 ? -13.023 21.312 10.391 1 89.69 146 GLY B C 1
ATOM 4657 O O . GLY B 1 146 ? -13.352 22.297 9.719 1 89.69 146 GLY B O 1
ATOM 4658 N N . LEU B 1 147 ? -13.25 20.094 10.008 1 93.25 147 LEU B N 1
ATOM 4659 C CA . LEU B 1 147 ? -13.875 19.828 8.719 1 93.25 147 LEU B CA 1
ATOM 4660 C C . LEU B 1 147 ? -15.32 20.312 8.703 1 93.25 147 LEU B C 1
ATOM 4662 O O . LEU B 1 147 ? -15.742 20.969 7.75 1 93.25 147 LEU B O 1
ATOM 4666 N N . THR B 1 148 ? -16.062 19.938 9.727 1 88.56 148 THR B N 1
ATOM 4667 C CA . THR B 1 148 ? -17.469 20.328 9.789 1 88.56 148 THR B CA 1
ATOM 4668 C C . THR B 1 148 ? -17.609 21.844 9.727 1 88.56 148 THR B C 1
ATOM 4670 O O . THR B 1 148 ? -18.516 22.359 9.078 1 88.56 148 THR B O 1
ATOM 4673 N N . PHE B 1 149 ? -16.672 22.484 10.414 1 84.69 149 PHE B N 1
ATOM 4674 C CA . PHE B 1 149 ? -16.672 23.938 10.398 1 84.69 149 PHE B CA 1
ATOM 4675 C C . PHE B 1 149 ? -16.5 24.469 8.977 1 84.69 149 PHE B C 1
ATOM 4677 O O . PHE B 1 149 ? -17.234 25.359 8.539 1 84.69 149 PHE B O 1
ATOM 4684 N N . LEU B 1 150 ? -15.562 23.922 8.25 1 85.44 150 LEU B N 1
ATOM 4685 C CA . LEU B 1 150 ? -15.289 24.344 6.883 1 85.44 150 LEU B CA 1
ATOM 4686 C C . LEU B 1 150 ? -16.469 24.031 5.965 1 85.44 150 LEU B C 1
ATOM 4688 O O . LEU B 1 150 ? -16.844 24.844 5.121 1 85.44 150 LEU B O 1
ATOM 4692 N N . LEU B 1 151 ? -17.078 22.875 6.117 1 88.88 151 LEU B N 1
ATOM 4693 C CA . LEU B 1 151 ? -18.172 22.438 5.266 1 88.88 151 LEU B CA 1
ATOM 4694 C C . LEU B 1 151 ? -19.406 23.297 5.473 1 88.88 151 LEU B C 1
ATOM 4696 O O . LEU B 1 151 ? -20.203 23.5 4.543 1 88.88 151 LEU B O 1
ATOM 4700 N N . THR B 1 152 ? -19.531 23.719 6.652 1 82.94 152 THR B N 1
ATOM 4701 C CA . THR B 1 152 ? -20.766 24.406 7.035 1 82.94 152 THR B CA 1
ATOM 4702 C C . THR B 1 152 ? -20.656 25.906 6.727 1 82.94 152 THR B C 1
ATOM 4704 O O . THR B 1 152 ? -21.656 26.547 6.383 1 82.94 152 THR B O 1
ATOM 4707 N N . HIS B 1 153 ? -19.422 26.422 6.742 1 74.94 153 HIS B N 1
ATOM 4708 C CA . HIS B 1 153 ? -19.375 27.875 6.801 1 74.94 153 HIS B CA 1
ATOM 4709 C C . HIS B 1 153 ? -18.578 28.438 5.637 1 74.94 153 HIS B C 1
ATOM 4711 O O . HIS B 1 153 ? -18.625 29.641 5.371 1 74.94 153 HIS B O 1
ATOM 4717 N N . PHE B 1 154 ? -17.828 27.688 4.941 1 76 154 PHE B N 1
ATOM 4718 C CA . PHE B 1 154 ? -16.922 28.234 3.928 1 76 154 PHE B CA 1
ATOM 4719 C C . PHE B 1 154 ? -17.344 27.781 2.535 1 76 154 PHE B C 1
ATOM 4721 O O . PHE B 1 154 ? -17.25 26.594 2.207 1 76 154 PHE B O 1
ATOM 4728 N N . ASP B 1 155 ? -17.672 28.859 1.831 1 77.06 155 ASP B N 1
ATOM 4729 C CA . ASP B 1 155 ? -17.906 28.562 0.421 1 77.06 155 ASP B CA 1
ATOM 4730 C C . ASP B 1 155 ? -16.594 28.406 -0.333 1 77.06 155 ASP B C 1
ATOM 4732 O O . ASP B 1 155 ? -15.555 28.891 0.115 1 77.06 155 ASP B O 1
ATOM 4736 N N . HIS B 1 156 ? -16.484 27.719 -1.297 1 81.62 156 HIS B N 1
ATOM 4737 C CA . HIS B 1 156 ? -15.328 27.516 -2.152 1 81.62 156 HIS B CA 1
ATOM 4738 C C . HIS B 1 156 ? -14.195 26.828 -1.388 1 81.62 156 HIS B C 1
ATOM 4740 O O . HIS B 1 156 ? -13.039 27.234 -1.484 1 81.62 156 HIS B O 1
ATOM 4746 N N . GLU B 1 157 ? -14.484 26.156 -0.41 1 84.62 157 GLU B N 1
ATOM 4747 C CA . GLU B 1 157 ? -13.539 25.344 0.344 1 84.62 157 GLU B CA 1
ATOM 4748 C C . GLU B 1 157 ? -13.445 23.938 -0.231 1 84.62 157 GLU B C 1
ATOM 4750 O O . GLU B 1 157 ? -12.344 23.391 -0.387 1 84.62 157 GLU B O 1
ATOM 4755 N N . VAL B 1 158 ? -14.641 23.453 -0.574 1 92.5 158 VAL B N 1
ATOM 4756 C CA . VAL B 1 158 ? -14.734 22.078 -1.038 1 92.5 158 VAL B CA 1
ATOM 4757 C C . VAL B 1 158 ? -14.781 22.047 -2.564 1 92.5 158 VAL B C 1
ATOM 4759 O O . VAL B 1 158 ? -15.445 22.875 -3.188 1 92.5 158 VAL B O 1
ATOM 4762 N N . PHE B 1 159 ? -14.031 21.125 -3.152 1 92.75 159 PHE B N 1
ATOM 4763 C CA . PHE B 1 159 ? -14.07 21.031 -4.609 1 92.75 159 PHE B CA 1
ATOM 4764 C C . PHE B 1 159 ? -13.859 19.594 -5.074 1 92.75 159 PHE B C 1
ATOM 4766 O O . PHE B 1 159 ? -13.336 18.766 -4.332 1 92.75 159 PHE B O 1
ATOM 4773 N N . SER B 1 160 ? -14.398 19.281 -6.18 1 93.94 160 SER B N 1
ATOM 4774 C CA . SER B 1 160 ? -14.062 18.078 -6.938 1 93.94 160 SER B CA 1
ATOM 4775 C C . SER B 1 160 ? -13.117 18.406 -8.094 1 93.94 160 SER B C 1
ATOM 4777 O O . SER B 1 160 ? -12.93 19.562 -8.445 1 93.94 160 SER B O 1
ATOM 4779 N N . PHE B 1 161 ? -12.438 17.438 -8.531 1 92.12 161 PHE B N 1
ATOM 4780 C CA . PHE B 1 161 ? -11.438 17.625 -9.578 1 92.12 161 PHE B CA 1
ATOM 4781 C C . PHE B 1 161 ? -11.953 17.109 -10.914 1 92.12 161 PHE B C 1
ATOM 4783 O O . PHE B 1 161 ? -12.062 15.898 -11.125 1 92.12 161 PHE B O 1
ATOM 4790 N N . LEU B 1 162 ? -12.25 17.984 -11.828 1 89 162 LEU B N 1
ATOM 4791 C CA . LEU B 1 162 ? -12.742 17.688 -13.172 1 89 162 LEU B CA 1
ATOM 4792 C C . LEU B 1 162 ? -12.141 18.641 -14.188 1 89 162 LEU B C 1
ATOM 4794 O O . LEU B 1 162 ? -11.977 19.828 -13.906 1 89 162 LEU B O 1
ATOM 4798 N N . TYR B 1 163 ? -11.852 18.094 -15.312 1 84.06 163 TYR B N 1
ATOM 4799 C CA . TYR B 1 163 ? -11.414 18.969 -16.391 1 84.06 163 TYR B CA 1
ATOM 4800 C C . TYR B 1 163 ? -12.516 19.953 -16.797 1 84.06 163 TYR B C 1
ATOM 4802 O O . TYR B 1 163 ? -13.695 19.719 -16.484 1 84.06 163 TYR B O 1
ATOM 4810 N N . PRO B 1 164 ? -12.109 20.984 -17.5 1 82.06 164 PRO B N 1
ATOM 4811 C CA . PRO B 1 164 ? -13.109 21.984 -17.891 1 82.06 164 PRO B CA 1
ATOM 4812 C C . PRO B 1 164 ? -14.211 21.406 -18.766 1 82.06 164 PRO B C 1
ATOM 4814 O O . PRO B 1 164 ? -15.344 21.875 -18.734 1 82.06 164 PRO B O 1
ATOM 4817 N N . ASP B 1 165 ? -13.93 20.375 -19.469 1 82.19 165 ASP B N 1
ATOM 4818 C CA . ASP B 1 165 ? -14.922 19.766 -20.344 1 82.19 165 ASP B CA 1
ATOM 4819 C C . ASP B 1 165 ? -15.789 18.766 -19.578 1 82.19 165 ASP B C 1
ATOM 4821 O O . ASP B 1 165 ? -16.656 18.109 -20.156 1 82.19 165 ASP B O 1
ATOM 4825 N N . GLY B 1 166 ? -15.531 18.625 -18.328 1 81.06 166 GLY B N 1
ATOM 4826 C CA . GLY B 1 166 ? -16.359 17.781 -17.469 1 81.06 166 GLY B CA 1
ATOM 4827 C C . GLY B 1 166 ? -15.828 16.359 -17.359 1 81.06 166 GLY B C 1
ATOM 4828 O O . GLY B 1 166 ? -16.391 15.539 -16.625 1 81.06 166 GLY B O 1
ATOM 4829 N N . THR B 1 167 ? -14.695 16.125 -17.969 1 82.56 167 THR B N 1
ATOM 4830 C CA . THR B 1 167 ? -14.148 14.781 -17.938 1 82.56 167 THR B CA 1
ATOM 4831 C C . THR B 1 167 ? -13.141 14.633 -16.797 1 82.56 167 THR B C 1
ATOM 4833 O O . THR B 1 167 ? -12.586 15.625 -16.328 1 82.56 167 THR B O 1
ATOM 4836 N N . LEU B 1 168 ? -13.055 13.367 -16.375 1 82.25 168 LEU B N 1
ATOM 4837 C CA . LEU B 1 168 ? -12.047 13.094 -15.359 1 82.25 168 LEU B CA 1
ATOM 4838 C C . LEU B 1 168 ? -10.656 13.055 -15.977 1 82.25 168 LEU B C 1
ATOM 4840 O O . LEU B 1 168 ? -10.453 12.461 -17.031 1 82.25 168 LEU B O 1
ATOM 4844 N N . PRO B 1 169 ? -9.797 13.797 -15.352 1 73.81 169 PRO B N 1
ATOM 4845 C CA . PRO B 1 169 ? -8.422 13.688 -15.836 1 73.81 169 PRO B CA 1
ATOM 4846 C C . PRO B 1 169 ? -7.863 12.273 -15.719 1 73.81 169 PRO B C 1
ATOM 4848 O O . PRO B 1 169 ? -8.188 11.547 -14.781 1 73.81 169 PRO B O 1
ATOM 4851 N N . PRO B 1 170 ? -7.102 11.93 -16.781 1 71.25 170 PRO B N 1
ATOM 4852 C CA . PRO B 1 170 ? -6.422 10.641 -16.641 1 71.25 170 PRO B CA 1
ATOM 4853 C C . PRO B 1 170 ? -5.395 10.641 -15.508 1 71.25 170 PRO B C 1
ATOM 4855 O O . PRO B 1 170 ? -4.918 11.703 -15.102 1 71.25 170 PRO B O 1
ATOM 4858 N N . PRO B 1 171 ? -5.102 9.5 -14.914 1 62.09 171 PRO B N 1
ATOM 4859 C CA . PRO B 1 171 ? -4.164 9.477 -13.789 1 62.09 171 PRO B CA 1
ATOM 4860 C C . PRO B 1 171 ? -2.803 10.07 -14.141 1 62.09 171 PRO B C 1
ATOM 4862 O O . PRO B 1 171 ? -2.168 10.711 -13.297 1 62.09 171 PRO B O 1
ATOM 4865 N N . GLY B 1 172 ? -2.186 9.961 -15.305 1 61.97 172 GLY B N 1
ATOM 4866 C CA . GLY B 1 172 ? -0.867 10.461 -15.664 1 61.97 172 GLY B CA 1
ATOM 4867 C C . GLY B 1 172 ? -0.873 11.914 -16.094 1 61.97 172 GLY B C 1
ATOM 4868 O O . GLY B 1 172 ? 0.186 12.516 -16.297 1 61.97 172 GLY B O 1
ATOM 4869 N N . LEU B 1 173 ? -1.697 12.75 -15.68 1 63.28 173 LEU B N 1
ATOM 4870 C CA . LEU B 1 173 ? -1.854 14.125 -16.141 1 63.28 173 LEU B CA 1
ATOM 4871 C C . LEU B 1 173 ? -0.905 14.43 -17.281 1 63.28 173 LEU B C 1
ATOM 4873 O O . LEU B 1 173 ? 0.302 14.578 -17.078 1 63.28 173 LEU B O 1
ATOM 4877 N N . PRO B 1 174 ? -1.357 14.406 -18.375 1 62.69 174 PRO B N 1
ATOM 4878 C CA . PRO B 1 174 ? -0.478 14.758 -19.484 1 62.69 174 PRO B CA 1
ATOM 4879 C C . PRO B 1 174 ? 0.115 16.156 -19.359 1 62.69 174 PRO B C 1
ATOM 4881 O O . PRO B 1 174 ? -0.367 16.969 -18.562 1 62.69 174 PRO B O 1
ATOM 4884 N N . GLU B 1 175 ? 1.262 16.312 -19.922 1 60.69 175 GLU B N 1
ATOM 4885 C CA . GLU B 1 175 ? 1.938 17.609 -19.906 1 60.69 175 GLU B CA 1
ATOM 4886 C C . GLU B 1 175 ? 0.976 18.734 -20.25 1 60.69 175 GLU B C 1
ATOM 4888 O O . GLU B 1 175 ? 1.088 19.844 -19.719 1 60.69 175 GLU B O 1
ATOM 4893 N N . SER B 1 176 ? 0.05 18.375 -21 1 63.28 176 SER B N 1
ATOM 4894 C CA . SER B 1 176 ? -0.888 19.391 -21.484 1 63.28 176 SER B CA 1
ATOM 4895 C C . SER B 1 176 ? -2.096 19.5 -20.547 1 63.28 176 SER B C 1
ATOM 4897 O O . SER B 1 176 ? -3.092 20.141 -20.906 1 63.28 176 SER B O 1
ATOM 4899 N N . ALA B 1 177 ? -1.852 18.969 -19.438 1 70.12 177 ALA B N 1
ATOM 4900 C CA . ALA B 1 177 ? -3.004 19 -18.531 1 70.12 177 ALA B CA 1
ATOM 4901 C C . ALA B 1 177 ? -3.27 20.406 -18.016 1 70.12 177 ALA B C 1
ATOM 4903 O O . ALA B 1 177 ? -2.334 21.172 -17.781 1 70.12 177 ALA B O 1
ATOM 4904 N N . PRO B 1 178 ? -4.609 20.797 -17.984 1 75.56 178 PRO B N 1
ATOM 4905 C CA . PRO B 1 178 ? -4.949 22.094 -17.422 1 75.56 178 PRO B CA 1
ATOM 4906 C C . PRO B 1 178 ? -4.449 22.266 -15.984 1 75.56 178 PRO B C 1
ATOM 4908 O O . PRO B 1 178 ? -4.18 21.281 -15.297 1 75.56 178 PRO B O 1
ATOM 4911 N N . ALA B 1 179 ? -4.309 23.562 -15.695 1 78.81 179 ALA B N 1
ATOM 4912 C CA . ALA B 1 179 ? -3.887 23.906 -14.336 1 78.81 179 ALA B CA 1
ATOM 4913 C C . ALA B 1 179 ? -4.922 23.438 -13.312 1 78.81 179 ALA B C 1
ATOM 4915 O O . ALA B 1 179 ? -6.113 23.375 -13.609 1 78.81 179 ALA B O 1
ATOM 4916 N N . LEU B 1 180 ? -4.434 23.094 -12.133 1 81.62 180 LEU B N 1
ATOM 4917 C CA . LEU B 1 180 ? -5.293 22.625 -11.055 1 81.62 180 LEU B CA 1
ATOM 4918 C C . LEU B 1 180 ? -6.426 23.609 -10.789 1 81.62 180 LEU B C 1
ATOM 4920 O O . LEU B 1 180 ? -7.57 23.203 -10.57 1 81.62 180 LEU B O 1
ATOM 4924 N N . ALA B 1 181 ? -6.137 24.906 -10.883 1 80.88 181 ALA B N 1
ATOM 4925 C CA . ALA B 1 181 ? -7.105 25.953 -10.57 1 80.88 181 ALA B CA 1
ATOM 4926 C C . ALA B 1 181 ? -8.281 25.922 -11.547 1 80.88 181 ALA B C 1
ATOM 4928 O O . ALA B 1 181 ? -9.414 26.219 -11.172 1 80.88 181 ALA B O 1
ATOM 4929 N N . GLU B 1 182 ? -8.055 25.438 -12.711 1 85.25 182 GLU B N 1
ATOM 4930 C CA . GLU B 1 182 ? -9.094 25.406 -13.742 1 85.25 182 GLU B CA 1
ATOM 4931 C C . GLU B 1 182 ? -9.93 24.125 -13.633 1 85.25 182 GLU B C 1
ATOM 4933 O O . GLU B 1 182 ? -11.016 24.047 -14.219 1 85.25 182 GLU B O 1
ATOM 4938 N N . CYS B 1 183 ? -9.445 23.25 -12.828 1 88.56 183 CYS B N 1
ATOM 4939 C CA . CYS B 1 183 ? -10.102 21.938 -12.766 1 88.56 183 CYS B CA 1
ATOM 4940 C C . CYS B 1 183 ? -10.883 21.781 -11.469 1 88.56 183 CYS B C 1
ATOM 4942 O O . CYS B 1 183 ? -11.555 20.781 -11.25 1 88.56 183 CYS B O 1
ATOM 4944 N N . ARG B 1 184 ? -10.828 22.844 -10.672 1 89.19 184 ARG B N 1
ATOM 4945 C CA . ARG B 1 184 ? -11.562 22.797 -9.414 1 89.19 184 ARG B CA 1
ATOM 4946 C C . ARG B 1 184 ? -13.039 23.109 -9.625 1 89.19 184 ARG B C 1
ATOM 4948 O O . ARG B 1 184 ? -13.383 24.141 -10.188 1 89.19 184 ARG B O 1
ATOM 4955 N N . ARG B 1 185 ? -13.875 22.156 -9.266 1 92.19 185 ARG B N 1
ATOM 4956 C CA . ARG B 1 185 ? -15.312 22.406 -9.227 1 92.19 185 ARG B CA 1
ATOM 4957 C C . ARG B 1 185 ? -15.805 22.547 -7.789 1 92.19 185 ARG B C 1
ATOM 4959 O O . ARG B 1 185 ? -16.062 21.547 -7.113 1 92.19 185 ARG B O 1
ATOM 4966 N N . PHE B 1 186 ? -16.016 23.734 -7.414 1 91.19 186 PHE B N 1
ATOM 4967 C CA . PHE B 1 186 ? -16.297 24.031 -6.02 1 91.19 186 PHE B CA 1
ATOM 4968 C C . PHE B 1 186 ? -17.734 23.641 -5.672 1 91.19 186 PHE B C 1
ATOM 4970 O O . PHE B 1 186 ? -18.625 23.688 -6.52 1 91.19 186 PHE B O 1
ATOM 4977 N N . VAL B 1 187 ? -17.906 23.172 -4.477 1 89.12 187 VAL B N 1
ATOM 4978 C CA . VAL B 1 187 ? -19.203 22.812 -3.896 1 89.12 187 VAL B CA 1
ATOM 4979 C C . VAL B 1 187 ? -19.547 23.812 -2.783 1 89.12 187 VAL B C 1
ATOM 4981 O O . VAL B 1 187 ? -18.688 24.188 -1.986 1 89.12 187 VAL B O 1
ATOM 4984 N N . ASP B 1 188 ? -20.766 24.109 -2.719 1 87.56 188 ASP B N 1
ATOM 4985 C CA . ASP B 1 188 ? -21.203 25.109 -1.756 1 87.56 188 ASP B CA 1
ATOM 4986 C C . ASP B 1 188 ? -21.312 24.531 -0.351 1 87.56 188 ASP B C 1
ATOM 4988 O O . ASP B 1 188 ? -21.562 23.328 -0.193 1 87.56 188 ASP B O 1
ATOM 4992 N N . ALA B 1 189 ? -21.062 25.438 0.606 1 85.88 189 ALA B N 1
ATOM 4993 C CA . ALA B 1 189 ? -21.266 25.047 2 1 85.88 189 ALA B CA 1
ATOM 4994 C C . ALA B 1 189 ? -22.734 24.719 2.273 1 85.88 189 ALA B C 1
ATOM 4996 O O . ALA B 1 189 ? -23.625 25.219 1.575 1 85.88 189 ALA B O 1
ATOM 4997 N N . ARG B 1 190 ? -22.938 23.828 3.232 1 87 190 ARG B N 1
ATOM 4998 C CA . ARG B 1 190 ? -24.281 23.453 3.652 1 87 190 ARG B CA 1
ATOM 4999 C C . ARG B 1 190 ? -24.422 23.484 5.172 1 87 190 ARG B C 1
ATOM 5001 O O . ARG B 1 190 ? -23.5 23.078 5.891 1 87 190 ARG B O 1
ATOM 5008 N N . PRO B 1 191 ? -25.562 23.969 5.57 1 82.56 191 PRO B N 1
ATOM 5009 C CA . PRO B 1 191 ? -25.766 24 7.02 1 82.56 191 PRO B CA 1
ATOM 5010 C C . PRO B 1 191 ? -25.734 22.609 7.648 1 82.56 191 PRO B C 1
ATOM 5012 O O . PRO B 1 191 ? -25.312 22.453 8.797 1 82.56 191 PRO B O 1
ATOM 5015 N N . ASP B 1 192 ? -26.234 21.625 6.852 1 89.25 192 ASP B N 1
ATOM 5016 C CA . ASP B 1 192 ? -26.25 20.25 7.336 1 89.25 192 ASP B CA 1
ATOM 5017 C C . ASP B 1 192 ? -25.5 19.328 6.379 1 89.25 192 ASP B C 1
ATOM 5019 O O . ASP B 1 192 ? -26.125 18.594 5.609 1 89.25 192 ASP B O 1
ATOM 5023 N N . PRO B 1 193 ? -24.188 19.25 6.547 1 92.31 193 PRO B N 1
ATOM 5024 C CA . PRO B 1 193 ? -23.375 18.484 5.598 1 92.31 193 PRO B CA 1
ATOM 5025 C C . PRO B 1 193 ? -23.375 16.984 5.902 1 92.31 193 PRO B C 1
ATOM 5027 O O . PRO B 1 193 ? -22.719 16.203 5.203 1 92.31 193 PRO B O 1
ATOM 5030 N N . PHE B 1 194 ? -24.188 16.5 6.832 1 93.5 194 PHE B N 1
ATOM 5031 C CA . PHE B 1 194 ? -24.156 15.117 7.285 1 93.5 194 PHE B CA 1
ATOM 5032 C C . PHE B 1 194 ? -25.125 14.266 6.48 1 93.5 194 PHE B C 1
ATOM 5034 O O . PHE B 1 194 ? -26.094 14.781 5.918 1 93.5 194 PHE B O 1
ATOM 5041 N N . PRO B 1 195 ? -24.859 12.938 6.457 1 96.69 195 PRO B N 1
ATOM 5042 C CA . PRO B 1 195 ? -23.641 12.227 6.871 1 96.69 195 PRO B CA 1
ATOM 5043 C C . PRO B 1 195 ? -22.531 12.281 5.82 1 96.69 195 PRO B C 1
ATOM 5045 O O . PRO B 1 195 ? -22.812 12.531 4.641 1 96.69 195 PRO B O 1
ATOM 5048 N N . TYR B 1 196 ? -21.312 12.125 6.234 1 97.31 196 TYR B N 1
ATOM 5049 C CA . TYR B 1 196 ? -20.203 12.086 5.289 1 97.31 196 TYR B CA 1
ATOM 5050 C C . TYR B 1 196 ? -19.062 11.219 5.824 1 97.31 196 TYR B C 1
ATOM 5052 O O . TYR B 1 196 ? -19.062 10.828 6.992 1 97.31 196 TYR B O 1
ATOM 5060 N N . LEU B 1 197 ? -18.172 10.789 4.945 1 98.31 197 LEU B N 1
ATOM 5061 C CA . LEU B 1 197 ? -16.953 10.078 5.281 1 98.31 197 LEU B CA 1
ATOM 5062 C C . LEU B 1 197 ? -15.734 10.992 5.16 1 98.31 197 LEU B C 1
ATOM 5064 O O . LEU B 1 197 ? -15.57 11.688 4.152 1 98.31 197 LEU B O 1
ATOM 5068 N N . LEU B 1 198 ? -14.953 11.07 6.203 1 98.19 198 LEU B N 1
ATOM 5069 C CA . LEU B 1 198 ? -13.68 11.773 6.164 1 98.19 198 LEU B CA 1
ATOM 5070 C C . LEU B 1 198 ? -12.516 10.797 6.035 1 98.19 198 LEU B C 1
ATOM 5072 O O . LEU B 1 198 ? -12.359 9.898 6.867 1 98.19 198 LEU B O 1
ATOM 5076 N N . VAL B 1 199 ? -11.781 10.875 4.957 1 98.56 199 VAL B N 1
ATOM 5077 C CA . VAL B 1 199 ? -10.508 10.18 4.793 1 98.56 199 VAL B CA 1
ATOM 5078 C C . VAL B 1 199 ? -9.359 11.141 5.09 1 98.56 199 VAL B C 1
ATOM 5080 O O . VAL B 1 199 ? -8.953 11.922 4.223 1 98.56 199 VAL B O 1
ATOM 5083 N N . HIS B 1 200 ? -8.852 11.07 6.312 1 97.25 200 HIS B N 1
ATOM 5084 C CA . HIS B 1 200 ? -7.801 11.977 6.766 1 97.25 200 HIS B CA 1
ATOM 5085 C C . HIS B 1 200 ? -6.418 11.383 6.531 1 97.25 200 HIS B C 1
ATOM 5087 O O . HIS B 1 200 ? -6.012 10.445 7.223 1 97.25 200 HIS B O 1
ATOM 5093 N N . ILE B 1 201 ? -5.691 12.008 5.562 1 96.94 201 ILE B N 1
ATOM 5094 C CA . ILE B 1 201 ? -4.441 11.422 5.094 1 96.94 201 ILE B CA 1
ATOM 5095 C C . ILE B 1 201 ? -3.262 12.195 5.688 1 96.94 201 ILE B C 1
ATOM 5097 O O . ILE B 1 201 ? -2.811 13.188 5.121 1 96.94 201 ILE B O 1
ATOM 5101 N N . GLY B 1 202 ? -2.689 11.773 6.762 1 93.12 202 GLY B N 1
ATOM 5102 C CA . GLY B 1 202 ? -1.43 12.227 7.32 1 93.12 202 GLY B CA 1
ATOM 5103 C C . GLY B 1 202 ? -0.273 11.289 7.039 1 93.12 202 GLY B C 1
ATOM 5104 O O . GLY B 1 202 ? -0.082 10.852 5.902 1 93.12 202 GLY B O 1
ATOM 5105 N N . SER B 1 203 ? 0.534 11.031 8.203 1 92.75 203 SER B N 1
ATOM 5106 C CA . SER B 1 203 ? 1.507 9.953 8.047 1 92.75 203 SER B CA 1
ATOM 5107 C C . SER B 1 203 ? 0.82 8.633 7.73 1 92.75 203 SER B C 1
ATOM 5109 O O . SER B 1 203 ? 1.262 7.887 6.852 1 92.75 203 SER B O 1
ATOM 5111 N N . GLY B 1 204 ? -0.115 8.312 8.531 1 94.88 204 GLY B N 1
ATOM 5112 C CA . GLY B 1 204 ? -1.071 7.266 8.219 1 94.88 204 GLY B CA 1
ATOM 5113 C C . GLY B 1 204 ? -2.418 7.801 7.773 1 94.88 204 GLY B C 1
ATOM 5114 O O . GLY B 1 204 ? -2.549 8.984 7.461 1 94.88 204 GLY B O 1
ATOM 5115 N N . VAL B 1 205 ? -3.381 6.918 7.594 1 97.31 205 VAL B N 1
ATOM 5116 C CA . VAL B 1 205 ? -4.711 7.332 7.156 1 97.31 205 VAL B CA 1
ATOM 5117 C C . VAL B 1 205 ? -5.746 6.938 8.203 1 97.31 205 VAL B C 1
ATOM 5119 O O . VAL B 1 205 ? -5.691 5.836 8.758 1 97.31 205 VAL B O 1
ATOM 5122 N N . SER B 1 206 ? -6.574 7.859 8.57 1 96.25 206 SER B N 1
ATOM 5123 C CA . SER B 1 206 ? -7.738 7.586 9.414 1 96.25 206 SER B CA 1
ATOM 5124 C C . SER B 1 206 ? -9.039 7.812 8.641 1 96.25 206 SER B C 1
ATOM 5126 O O . SER B 1 206 ? -9.18 8.812 7.938 1 96.25 206 SER B O 1
ATOM 5128 N N . ILE B 1 207 ? -9.906 6.871 8.703 1 97.88 207 ILE B N 1
ATOM 5129 C CA . ILE B 1 207 ? -11.203 6.973 8.039 1 97.88 207 ILE B CA 1
ATOM 5130 C C . ILE B 1 207 ? -12.312 7.09 9.07 1 97.88 207 ILE B C 1
ATOM 5132 O O . ILE B 1 207 ? -12.5 6.191 9.898 1 97.88 207 ILE B O 1
ATOM 5136 N N . VAL B 1 208 ? -13.086 8.219 8.984 1 97.44 208 VAL B N 1
ATOM 5137 C CA . VAL B 1 208 ? -14.039 8.57 10.039 1 97.44 208 VAL B CA 1
ATOM 5138 C C . VAL B 1 208 ? -15.422 8.781 9.43 1 97.44 208 VAL B C 1
ATOM 5140 O O . VAL B 1 208 ? -15.586 9.547 8.484 1 97.44 208 VAL B O 1
ATOM 5143 N N . LYS B 1 209 ? -16.406 8.055 9.961 1 97.75 209 LYS B N 1
ATOM 5144 C CA . LYS B 1 209 ? -17.812 8.273 9.641 1 97.75 209 LYS B CA 1
ATOM 5145 C C . LYS B 1 209 ? -18.406 9.352 10.531 1 97.75 209 LYS B C 1
ATOM 5147 O O . LYS B 1 209 ? -18.344 9.273 11.758 1 97.75 209 LYS B O 1
ATOM 5152 N N . VAL B 1 210 ? -18.938 10.414 9.914 1 96.75 210 VAL B N 1
ATOM 5153 C CA . VAL B 1 210 ? -19.531 11.516 10.656 1 96.75 210 VAL B CA 1
ATOM 5154 C C . VAL B 1 210 ? -21.031 11.609 10.359 1 96.75 210 VAL B C 1
ATOM 5156 O O . VAL B 1 210 ? -21.422 11.711 9.195 1 96.75 210 VAL B O 1
ATOM 5159 N N . THR B 1 211 ? -21.875 11.57 11.391 1 96.12 211 THR B N 1
ATOM 5160 C CA . THR B 1 211 ? -23.312 11.5 11.18 1 96.12 211 THR B CA 1
ATOM 5161 C C . THR B 1 211 ? -24 12.742 11.75 1 96.12 211 THR B C 1
ATOM 5163 O O . THR B 1 211 ? -25.203 12.906 11.586 1 96.12 211 THR B O 1
ATOM 5166 N N . GLY B 1 212 ? -23.312 13.547 12.438 1 91.12 212 GLY B N 1
ATOM 5167 C CA . GLY B 1 212 ? -23.844 14.773 13.023 1 91.12 212 GLY B CA 1
ATOM 5168 C C . GLY B 1 212 ? -22.781 15.594 13.734 1 91.12 212 GLY B C 1
ATOM 5169 O O . GLY B 1 212 ? -21.609 15.211 13.766 1 91.12 212 GLY B O 1
ATOM 5170 N N . HIS B 1 213 ? -23.203 16.688 14.227 1 84.81 213 HIS B N 1
ATOM 5171 C CA . HIS B 1 213 ? -22.281 17.516 15 1 84.81 213 HIS B CA 1
ATOM 5172 C C . HIS B 1 213 ? -21.781 16.766 16.234 1 84.81 213 HIS B C 1
ATOM 5174 O O . HIS B 1 213 ? -22.578 16.344 17.078 1 84.81 213 HIS B O 1
ATOM 5180 N N . GLY B 1 214 ? -20.484 16.547 16.203 1 85.19 214 GLY B N 1
ATOM 5181 C CA . GLY B 1 214 ? -19.891 15.852 17.344 1 85.19 214 GLY B CA 1
ATOM 5182 C C . GLY B 1 214 ? -20.141 14.352 17.328 1 85.19 214 GLY B C 1
ATOM 5183 O O . GLY B 1 214 ? -19.719 13.641 18.234 1 85.19 214 GLY B O 1
ATOM 5184 N N . LYS B 1 215 ? -20.844 13.875 16.391 1 93.19 215 LYS B N 1
ATOM 5185 C CA . LYS B 1 215 ? -21.156 12.453 16.281 1 93.19 215 LYS B CA 1
ATOM 5186 C C . LYS B 1 215 ? -20.344 11.797 15.164 1 93.19 215 LYS B C 1
ATOM 5188 O O . LYS B 1 215 ? -20.719 11.883 13.984 1 93.19 215 LYS B O 1
ATOM 5193 N N . PHE B 1 216 ? -19.297 11.094 15.57 1 94.56 216 PHE B N 1
ATOM 5194 C CA . PHE B 1 216 ? -18.422 10.469 14.586 1 94.56 216 PHE B CA 1
ATOM 5195 C C . PHE B 1 216 ? -17.828 9.18 15.133 1 94.56 216 PHE B C 1
ATOM 5197 O O . PHE B 1 216 ? -17.875 8.93 16.344 1 94.56 216 PHE B O 1
ATOM 5204 N N . GLU B 1 217 ? -17.375 8.305 14.234 1 95.19 217 GLU B N 1
ATOM 5205 C CA . GLU B 1 217 ? -16.75 7.027 14.547 1 95.19 217 GLU B CA 1
ATOM 5206 C C . GLU B 1 217 ? -15.609 6.719 13.578 1 95.19 217 GLU B C 1
ATOM 5208 O O . GLU B 1 217 ? -15.781 6.805 12.359 1 95.19 217 GLU B O 1
ATOM 5213 N N . ARG B 1 218 ? -14.398 6.48 14.164 1 95.19 218 ARG B N 1
ATOM 5214 C CA . ARG B 1 218 ? -13.336 5.969 13.312 1 95.19 218 ARG B CA 1
ATOM 5215 C C . ARG B 1 218 ? -13.625 4.539 12.867 1 95.19 218 ARG B C 1
ATOM 5217 O O . ARG B 1 218 ? -13.57 3.609 13.672 1 95.19 218 ARG B O 1
ATOM 5224 N N . VAL B 1 219 ? -13.852 4.328 11.609 1 95 219 VAL B N 1
ATOM 5225 C CA . VAL B 1 219 ? -14.383 3.049 11.148 1 95 219 VAL B CA 1
ATOM 5226 C C . VAL B 1 219 ? -13.281 2.252 10.453 1 95 219 VAL B C 1
ATOM 5228 O O . VAL B 1 219 ? -13.422 1.047 10.234 1 95 219 VAL B O 1
ATOM 5231 N N . SER B 1 220 ? -12.25 2.918 10.062 1 96 220 SER B N 1
ATOM 5232 C CA . SER B 1 220 ? -11.164 2.246 9.352 1 96 220 SER B CA 1
ATOM 5233 C C . SER B 1 220 ? -9.883 3.08 9.375 1 96 220 SER B C 1
ATOM 5235 O O . SER B 1 220 ? -9.805 4.078 10.086 1 96 220 SER B O 1
ATOM 5237 N N . GLY B 1 221 ? -8.891 2.666 8.656 1 95.94 221 GLY B N 1
ATOM 5238 C CA . GLY B 1 221 ? -7.582 3.295 8.547 1 95.94 221 GLY B CA 1
ATOM 5239 C C . GLY B 1 221 ? -6.637 2.549 7.625 1 95.94 221 GLY B C 1
ATOM 5240 O O . GLY B 1 221 ? -7.016 1.543 7.02 1 95.94 221 GLY B O 1
ATOM 5241 N N . SER B 1 222 ? -5.488 3.119 7.48 1 97.56 222 SER B N 1
ATOM 5242 C CA . SER B 1 222 ? -4.461 2.477 6.668 1 97.56 222 SER B CA 1
ATOM 5243 C C . SER B 1 222 ? -3.062 2.891 7.117 1 97.56 222 SER B C 1
ATOM 5245 O O . SER B 1 222 ? -2.842 4.043 7.492 1 97.56 222 SER B O 1
ATOM 5247 N N . THR B 1 223 ? -2.203 1.92 7.09 1 97.12 223 THR B N 1
ATOM 5248 C CA . THR B 1 223 ? -0.806 2.223 7.379 1 97.12 223 THR B CA 1
ATOM 5249 C C . THR B 1 223 ? -0.13 2.869 6.172 1 97.12 223 THR B C 1
ATOM 5251 O O . THR B 1 223 ? 0.964 3.424 6.289 1 97.12 223 THR B O 1
ATOM 5254 N N . ILE B 1 224 ? -0.782 2.729 5.031 1 98.12 224 ILE B N 1
ATOM 5255 C CA . ILE B 1 224 ? -0.246 3.275 3.791 1 98.12 224 ILE B CA 1
ATOM 5256 C C . ILE B 1 224 ? -0.779 4.691 3.578 1 98.12 224 ILE B C 1
ATOM 5258 O O . ILE B 1 224 ? -1.9 4.871 3.098 1 98.12 224 ILE B O 1
ATOM 5262 N N . GLY B 1 225 ? 0.003 5.703 3.939 1 96.69 225 GLY B N 1
ATOM 5263 C CA . GLY B 1 225 ? -0.364 7.102 3.814 1 96.69 225 GLY B CA 1
ATOM 5264 C C . GLY B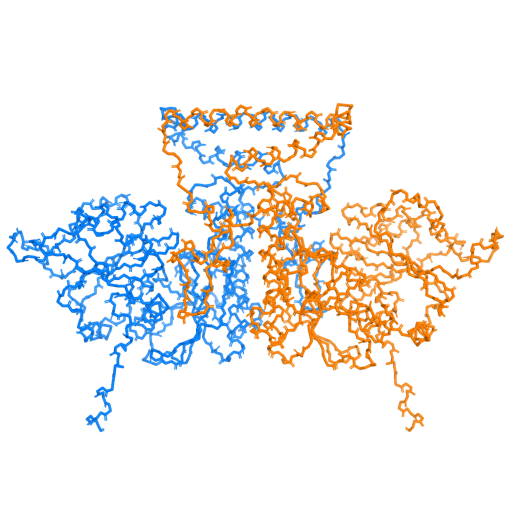 1 225 ? 0.792 7.988 3.389 1 96.69 225 GLY B C 1
ATOM 5265 O O . GLY B 1 225 ? 1.647 7.566 2.607 1 96.69 225 GLY B O 1
ATOM 5266 N N . GLY B 1 226 ? 0.741 9.211 3.789 1 93.88 226 GLY B N 1
ATOM 5267 C CA . GLY B 1 226 ? 1.781 10.156 3.42 1 93.88 226 GLY B CA 1
ATOM 5268 C C . GLY B 1 226 ? 3.152 9.773 3.945 1 93.88 226 GLY B C 1
ATOM 5269 O O . GLY B 1 226 ? 4.164 10.008 3.283 1 93.88 226 GLY B O 1
ATOM 5270 N N . GLY B 1 227 ? 3.186 9.273 5.156 1 93.5 227 GLY B N 1
ATOM 5271 C CA . GLY B 1 227 ? 4.453 8.82 5.711 1 93.5 227 GLY B CA 1
ATOM 5272 C C . GLY B 1 227 ? 5.078 7.688 4.926 1 93.5 227 GLY B C 1
ATOM 5273 O O . GLY B 1 227 ? 6.305 7.598 4.824 1 93.5 227 GLY B O 1
ATOM 5274 N N . THR B 1 228 ? 4.273 6.809 4.445 1 96.75 228 THR B N 1
ATOM 5275 C CA . THR B 1 228 ? 4.746 5.711 3.607 1 96.75 228 THR B CA 1
ATOM 5276 C C . THR B 1 228 ? 5.348 6.242 2.309 1 96.75 228 THR B C 1
ATOM 5278 O O . THR B 1 228 ? 6.434 5.82 1.905 1 96.75 228 THR B O 1
ATOM 5281 N N . PHE B 1 229 ? 4.605 7.18 1.713 1 95.31 229 PHE B N 1
ATOM 5282 C CA . PHE B 1 229 ? 5.059 7.781 0.465 1 95.31 229 PHE B CA 1
ATOM 5283 C C . PHE B 1 229 ? 6.422 8.438 0.646 1 95.31 229 PHE B C 1
ATOM 5285 O O . PHE B 1 229 ? 7.367 8.125 -0.083 1 95.31 229 PHE B O 1
ATOM 5292 N N . TRP B 1 230 ? 6.469 9.219 1.597 1 89.94 230 TRP B N 1
ATOM 5293 C CA . TRP B 1 230 ? 7.688 9.984 1.844 1 89.94 230 TRP B CA 1
ATOM 5294 C C . TRP B 1 230 ? 8.828 9.07 2.275 1 89.94 230 TRP B C 1
ATOM 5296 O O . TRP B 1 230 ? 9.969 9.227 1.828 1 89.94 230 TRP B O 1
ATOM 5306 N N . GLY B 1 231 ? 8.516 8.172 3.184 1 90.75 231 GLY B N 1
ATOM 5307 C CA . GLY B 1 231 ? 9.523 7.23 3.643 1 90.75 231 GLY B CA 1
ATOM 5308 C C . GLY B 1 231 ? 10.141 6.414 2.52 1 90.75 231 GLY B C 1
ATOM 5309 O O . GLY B 1 231 ? 11.359 6.32 2.41 1 90.75 231 GLY B O 1
ATOM 5310 N N . LEU B 1 232 ? 9.344 5.844 1.673 1 92.75 232 LEU B N 1
ATOM 5311 C CA . LEU B 1 232 ? 9.82 5.039 0.554 1 92.75 232 LEU B CA 1
ATOM 5312 C C . LEU B 1 232 ? 10.578 5.898 -0.451 1 92.75 232 LEU B C 1
ATOM 5314 O O . LEU B 1 232 ? 11.602 5.477 -0.991 1 92.75 232 LEU B O 1
ATOM 5318 N N . CYS B 1 233 ? 10.07 7.113 -0.734 1 89.88 233 CYS B N 1
ATOM 5319 C CA . CYS B 1 233 ? 10.75 8.016 -1.658 1 89.88 233 CYS B CA 1
ATOM 5320 C C . CYS B 1 233 ? 12.148 8.359 -1.154 1 89.88 233 CYS B C 1
ATOM 5322 O O . CYS B 1 233 ? 13.102 8.383 -1.932 1 89.88 233 CYS B O 1
ATOM 5324 N N . ARG B 1 234 ? 12.195 8.617 0.124 1 84.56 234 ARG B N 1
ATOM 5325 C CA . ARG B 1 234 ? 13.492 8.969 0.7 1 84.56 234 ARG B CA 1
ATOM 5326 C C . ARG B 1 234 ? 14.484 7.82 0.545 1 84.56 234 ARG B C 1
ATOM 5328 O O . ARG B 1 234 ? 15.664 8.047 0.262 1 84.56 234 ARG B O 1
ATOM 5335 N N . LEU B 1 235 ? 14.047 6.652 0.744 1 83.44 235 LEU B N 1
ATOM 5336 C CA . LEU B 1 235 ? 14.906 5.48 0.65 1 83.44 235 LEU B CA 1
ATOM 5337 C C . LEU B 1 235 ? 15.328 5.227 -0.794 1 83.44 235 LEU B C 1
ATOM 5339 O O . LEU B 1 235 ? 16.453 4.816 -1.057 1 83.44 235 LEU B O 1
ATOM 5343 N N . LEU B 1 236 ? 14.406 5.5 -1.72 1 82.75 236 LEU B N 1
ATOM 5344 C CA . LEU B 1 236 ? 14.609 5.09 -3.105 1 82.75 236 LEU B CA 1
ATOM 5345 C C . LEU B 1 236 ? 15.273 6.203 -3.91 1 82.75 236 LEU B C 1
ATOM 5347 O O . LEU B 1 236 ? 15.969 5.934 -4.891 1 82.75 236 LEU B O 1
ATOM 5351 N N . THR B 1 237 ? 15.008 7.492 -3.697 1 74.56 237 THR B N 1
ATOM 5352 C CA . THR B 1 237 ? 15.461 8.586 -4.551 1 74.56 237 THR B CA 1
ATOM 5353 C C . THR B 1 237 ? 16.469 9.469 -3.816 1 74.56 237 THR B C 1
ATOM 5355 O O . THR B 1 237 ? 17.125 10.305 -4.43 1 74.56 237 THR B O 1
ATOM 5358 N N . ASN B 1 238 ? 16.672 9.453 -2.6 1 64.44 238 ASN B N 1
ATOM 5359 C CA . ASN B 1 238 ? 17.547 10.266 -1.768 1 64.44 238 ASN B CA 1
ATOM 5360 C C . ASN B 1 238 ? 17.078 11.711 -1.688 1 64.44 238 ASN B C 1
ATOM 5362 O O . ASN B 1 238 ? 17.875 12.617 -1.44 1 64.44 238 ASN B O 1
ATOM 5366 N N . CYS B 1 239 ? 15.859 11.93 -2.16 1 70.44 239 CYS B N 1
ATOM 5367 C CA . CYS B 1 239 ? 15.289 13.258 -1.97 1 70.44 239 CYS B CA 1
ATOM 5368 C C . CYS B 1 239 ? 15.266 13.641 -0.493 1 70.44 239 CYS B C 1
ATOM 5370 O O . CYS B 1 239 ? 15.117 12.773 0.372 1 70.44 239 CYS B O 1
ATOM 5372 N N . LYS B 1 240 ? 15.367 14.922 -0.221 1 66.12 240 LYS B N 1
ATOM 5373 C CA . LYS B 1 240 ? 15.477 15.367 1.164 1 66.12 240 LYS B CA 1
ATOM 5374 C C . LYS B 1 240 ? 14.18 16.031 1.631 1 66.12 240 LYS B C 1
ATOM 5376 O O . LYS B 1 240 ? 13.938 16.156 2.834 1 66.12 240 LYS B O 1
ATOM 5381 N N . THR B 1 241 ? 13.406 16.484 0.693 1 68.06 241 THR B N 1
ATOM 5382 C CA . THR B 1 241 ? 12.164 17.156 1.073 1 68.06 241 THR B CA 1
ATOM 5383 C C . THR B 1 241 ? 10.992 16.594 0.272 1 68.06 241 THR B C 1
ATOM 5385 O O . THR B 1 241 ? 11.18 16.047 -0.811 1 68.06 241 THR B O 1
ATOM 5388 N N . PHE B 1 242 ? 9.883 16.781 0.834 1 71.69 242 PHE B N 1
ATOM 5389 C CA . PHE B 1 242 ? 8.648 16.375 0.174 1 71.69 242 PHE B CA 1
ATOM 5390 C C . PHE B 1 242 ? 8.453 17.125 -1.131 1 71.69 242 PHE B C 1
ATOM 5392 O O . PHE B 1 242 ? 8.008 16.562 -2.129 1 71.69 242 PHE B O 1
ATOM 5399 N N . ASP B 1 243 ? 8.812 18.375 -1.126 1 65.81 243 ASP B N 1
ATOM 5400 C CA . ASP B 1 243 ? 8.648 19.219 -2.312 1 65.81 243 ASP B CA 1
ATOM 5401 C C . ASP B 1 243 ? 9.523 18.719 -3.459 1 65.81 243 ASP B C 1
ATOM 5403 O O . ASP B 1 243 ? 9.117 18.75 -4.621 1 65.81 243 ASP B O 1
ATOM 5407 N N . GLU B 1 244 ? 10.688 18.234 -3.158 1 74 244 GLU B N 1
ATOM 5408 C CA . GLU B 1 244 ? 11.578 17.656 -4.172 1 74 244 GLU B CA 1
ATOM 5409 C C . GLU B 1 244 ? 10.945 16.438 -4.84 1 74 244 GLU B C 1
ATOM 5411 O O . GLU B 1 244 ? 11.055 16.266 -6.055 1 74 244 GLU B O 1
ATOM 5416 N N . ILE B 1 245 ? 10.281 15.734 -4.043 1 80.38 245 ILE B N 1
ATOM 5417 C CA . ILE B 1 245 ? 9.688 14.5 -4.551 1 80.38 245 ILE B CA 1
ATOM 5418 C C . ILE B 1 245 ? 8.516 14.836 -5.473 1 80.38 245 ILE B C 1
ATOM 5420 O O . ILE B 1 245 ? 8.328 14.18 -6.5 1 80.38 245 ILE B O 1
ATOM 5424 N N . ILE B 1 246 ? 7.758 15.797 -5.055 1 75.75 246 ILE B N 1
ATOM 5425 C CA . ILE B 1 246 ? 6.605 16.188 -5.855 1 75.75 246 ILE B CA 1
ATOM 5426 C C . ILE B 1 246 ? 7.07 16.703 -7.219 1 75.75 246 ILE B C 1
ATOM 5428 O O . ILE B 1 246 ? 6.457 16.391 -8.242 1 75.75 246 ILE B O 1
ATOM 5432 N N . GLU B 1 247 ? 8.18 17.391 -7.215 1 75.06 247 GLU B N 1
ATOM 5433 C CA . GLU B 1 247 ? 8.734 17.891 -8.477 1 75.06 247 GLU B CA 1
ATOM 5434 C C . GLU B 1 247 ? 9.211 16.734 -9.352 1 75.06 247 GLU B C 1
ATOM 5436 O O . GLU B 1 247 ? 9.078 16.781 -10.578 1 75.06 247 GLU B O 1
ATOM 5441 N N . LEU B 1 248 ? 9.75 15.773 -8.719 1 80.75 248 LEU B N 1
ATOM 5442 C CA . LEU B 1 248 ? 10.234 14.594 -9.438 1 80.75 248 LEU B CA 1
ATOM 5443 C C . LEU B 1 248 ? 9.078 13.867 -10.117 1 80.75 248 LEU B C 1
ATOM 5445 O O . LEU B 1 248 ? 9.234 13.352 -11.227 1 80.75 248 LEU B O 1
ATOM 5449 N N . THR B 1 249 ? 7.934 13.812 -9.5 1 83.62 249 THR B N 1
ATOM 5450 C CA . THR B 1 249 ? 6.789 13.07 -10.016 1 83.62 249 THR B CA 1
ATOM 5451 C C . THR B 1 249 ? 6.27 13.703 -11.297 1 83.62 249 THR B C 1
ATOM 5453 O O . THR B 1 249 ? 5.719 13.016 -12.164 1 83.62 249 THR B O 1
ATOM 5456 N N . LYS B 1 250 ? 6.496 14.992 -11.477 1 76.62 250 LYS B N 1
ATOM 5457 C CA . LYS B 1 250 ? 5.977 15.711 -12.641 1 76.62 250 LYS B CA 1
ATOM 5458 C C . LYS B 1 250 ? 6.648 15.234 -13.922 1 76.62 250 LYS B C 1
ATOM 5460 O O . LYS B 1 250 ? 6.066 15.328 -15.008 1 76.62 250 LYS B O 1
ATOM 5465 N N . GLU B 1 251 ? 7.801 14.664 -13.781 1 80.94 251 GLU B N 1
ATOM 5466 C CA . GLU B 1 251 ? 8.578 14.25 -14.945 1 80.94 251 GLU B CA 1
ATOM 5467 C C . GLU B 1 251 ? 8.57 12.727 -15.094 1 80.94 251 GLU B C 1
ATOM 5469 O O . GLU B 1 251 ? 9.281 12.18 -15.938 1 80.94 251 GLU B O 1
ATOM 5474 N N . GLY B 1 252 ? 7.746 12.141 -14.328 1 85.44 252 GLY B N 1
ATOM 5475 C CA . GLY B 1 252 ? 7.82 10.695 -14.289 1 85.44 252 GLY B CA 1
ATOM 5476 C C . GLY B 1 252 ? 6.848 10.023 -15.242 1 85.44 252 GLY B C 1
ATOM 5477 O O . GLY B 1 252 ? 5.859 10.633 -15.656 1 85.44 252 GLY B O 1
ATOM 5478 N N . ASN B 1 253 ? 7.191 8.812 -15.625 1 88.69 253 ASN B N 1
ATOM 5479 C CA . ASN B 1 253 ? 6.328 7.887 -16.359 1 88.69 253 ASN B CA 1
ATOM 5480 C C . ASN B 1 253 ? 6.23 6.535 -15.656 1 88.69 253 ASN B C 1
ATOM 5482 O O . ASN B 1 253 ? 7.105 5.684 -15.812 1 88.69 253 ASN B O 1
ATOM 5486 N N . ASN B 1 254 ? 5.078 6.336 -15.008 1 90.81 254 ASN B N 1
ATOM 5487 C CA . ASN B 1 254 ? 4.938 5.137 -14.188 1 90.81 254 ASN B CA 1
ATOM 5488 C C . ASN B 1 254 ? 4.852 3.879 -15.047 1 90.81 254 ASN B C 1
ATOM 5490 O O . ASN B 1 254 ? 5.039 2.768 -14.547 1 90.81 254 ASN B O 1
ATOM 5494 N N . GLU B 1 255 ? 4.566 3.963 -16.344 1 90.75 255 GLU B N 1
ATOM 5495 C CA . GLU B 1 255 ? 4.438 2.805 -17.219 1 90.75 255 GLU B CA 1
ATOM 5496 C C . GLU B 1 255 ? 5.77 2.076 -17.375 1 90.75 255 GLU B C 1
ATOM 5498 O O . GLU B 1 255 ? 5.809 0.929 -17.812 1 90.75 255 GLU B O 1
ATOM 5503 N N . ARG B 1 256 ? 6.773 2.758 -16.984 1 89.88 256 ARG B N 1
ATOM 5504 C CA . ARG B 1 256 ? 8.102 2.15 -17.078 1 89.88 256 ARG B CA 1
ATOM 5505 C C . ARG B 1 256 ? 8.398 1.296 -15.852 1 89.88 256 ARG B C 1
ATOM 5507 O O . ARG B 1 256 ? 9.32 0.479 -15.867 1 89.88 256 ARG B O 1
ATOM 5514 N N . VAL B 1 257 ? 7.582 1.476 -14.883 1 92.75 257 VAL B N 1
ATOM 5515 C CA . VAL B 1 257 ? 7.836 0.792 -13.617 1 92.75 257 VAL B CA 1
ATOM 5516 C C . VAL B 1 257 ? 6.668 -0.135 -13.289 1 92.75 257 VAL B C 1
ATOM 5518 O O . VAL B 1 257 ? 6.875 -1.269 -12.844 1 92.75 257 VAL B O 1
ATOM 5521 N N . ASP B 1 258 ? 5.496 0.308 -13.531 1 95.06 258 ASP B N 1
ATOM 5522 C CA . ASP B 1 258 ? 4.289 -0.444 -13.211 1 95.06 258 ASP B CA 1
ATOM 5523 C C . ASP B 1 258 ? 3.951 -1.439 -14.312 1 95.06 258 ASP B C 1
ATOM 5525 O O . ASP B 1 258 ? 4.184 -1.167 -15.492 1 95.06 258 ASP B O 1
ATOM 5529 N N . MET B 1 259 ? 3.43 -2.547 -13.875 1 94.25 259 MET B N 1
ATOM 5530 C CA . MET B 1 259 ? 2.879 -3.521 -14.812 1 94.25 259 MET B CA 1
ATOM 5531 C C . MET B 1 259 ? 1.43 -3.191 -15.156 1 94.25 259 MET B C 1
ATOM 5533 O O . MET B 1 259 ? 0.586 -3.086 -14.258 1 94.25 259 MET B O 1
ATOM 5537 N N . LEU B 1 260 ? 1.213 -2.99 -16.438 1 93.62 260 LEU B N 1
ATOM 5538 C CA . LEU B 1 260 ? -0.142 -2.703 -16.891 1 93.62 260 LEU B CA 1
ATOM 5539 C C . LEU B 1 260 ? -0.837 -3.977 -17.375 1 93.62 260 LEU B C 1
ATOM 5541 O O . LEU B 1 260 ? -0.18 -4.984 -17.625 1 93.62 260 LEU B O 1
ATOM 5545 N N . VAL B 1 261 ? -2.166 -3.951 -17.391 1 91.69 261 VAL B N 1
ATOM 5546 C CA . VAL B 1 261 ? -2.949 -5.066 -17.906 1 91.69 261 VAL B CA 1
ATOM 5547 C C . VAL B 1 261 ? -2.459 -5.445 -19.297 1 91.69 261 VAL B C 1
ATOM 5549 O O . VAL B 1 261 ? -2.283 -6.625 -19.609 1 91.69 261 VAL B O 1
ATOM 5552 N N . GLY B 1 262 ? -2.188 -4.469 -20.078 1 91 262 GLY B N 1
ATOM 5553 C CA . GLY B 1 262 ? -1.689 -4.707 -21.422 1 91 262 GLY B CA 1
ATOM 5554 C C . GLY B 1 262 ? -0.353 -5.426 -21.453 1 91 262 GLY B C 1
ATOM 5555 O O . GLY B 1 262 ? -0.047 -6.148 -22.391 1 91 262 GLY B O 1
ATOM 5556 N N . ASP B 1 263 ? 0.459 -5.234 -20.469 1 88.81 263 ASP B N 1
ATOM 5557 C CA . ASP B 1 263 ? 1.747 -5.914 -20.375 1 88.81 263 ASP B CA 1
ATOM 5558 C C . ASP B 1 263 ? 1.562 -7.41 -20.109 1 88.81 263 ASP B C 1
ATOM 5560 O O . ASP B 1 263 ? 2.432 -8.211 -20.453 1 88.81 263 ASP B O 1
ATOM 5564 N N . ILE B 1 264 ? 0.458 -7.797 -19.5 1 85.94 264 ILE B N 1
ATOM 5565 C CA . ILE B 1 264 ? 0.207 -9.188 -19.141 1 85.94 264 ILE B CA 1
ATOM 5566 C C . ILE B 1 264 ? -0.547 -9.883 -20.281 1 85.94 264 ILE B C 1
ATOM 5568 O O . ILE B 1 264 ? -0.152 -10.961 -20.734 1 85.94 264 ILE B O 1
ATOM 5572 N N . TYR B 1 265 ? -1.529 -9.203 -20.828 1 84.62 265 TYR B N 1
ATOM 5573 C CA . TYR B 1 265 ? -2.477 -9.852 -21.734 1 84.62 265 TYR B CA 1
ATOM 5574 C C . TYR B 1 265 ? -2.225 -9.445 -23.172 1 84.62 265 TYR B C 1
ATOM 5576 O O . TYR B 1 265 ? -2.791 -10.031 -24.109 1 84.62 265 TYR B O 1
ATOM 5584 N N . GLY B 1 266 ? -1.338 -8.492 -23.469 1 84.38 266 GLY B N 1
ATOM 5585 C CA . GLY B 1 266 ? -1.126 -7.957 -24.797 1 84.38 266 GLY B CA 1
ATOM 5586 C C . GLY B 1 266 ? -2.227 -7.016 -25.25 1 84.38 266 GLY B C 1
ATOM 5587 O O . GLY B 1 266 ? -2.182 -6.48 -26.359 1 84.38 266 GLY B O 1
ATOM 5588 N N . GLY B 1 267 ? -3.24 -6.789 -24.406 1 86.38 267 GLY B N 1
ATOM 5589 C CA . GLY B 1 267 ? -4.383 -5.926 -24.641 1 86.38 267 GLY B CA 1
ATOM 5590 C C . GLY B 1 267 ? -5.316 -5.816 -23.453 1 86.38 267 GLY B C 1
ATOM 5591 O O . GLY B 1 267 ? -4.871 -5.887 -22.297 1 86.38 267 GLY B O 1
ATOM 5592 N N . ASP B 1 268 ? -6.539 -5.512 -23.828 1 87.06 268 ASP B N 1
ATOM 5593 C CA . ASP B 1 268 ? -7.547 -5.391 -22.766 1 87.06 268 ASP B CA 1
ATOM 5594 C C . ASP B 1 268 ? -7.934 -6.762 -22.219 1 87.06 268 ASP B C 1
ATOM 5596 O O . ASP B 1 268 ? -7.844 -7.77 -22.922 1 87.06 268 ASP B O 1
ATOM 5600 N N . TYR B 1 269 ? -8.164 -6.824 -20.953 1 87.56 269 TYR B N 1
ATOM 5601 C CA . TYR B 1 269 ? -8.891 -7.953 -20.391 1 87.56 269 TYR B CA 1
ATOM 5602 C C . TYR B 1 269 ? -10.383 -7.652 -20.297 1 87.56 269 TYR B C 1
ATOM 5604 O O . TYR B 1 269 ? -10.906 -7.398 -19.203 1 87.56 269 TYR B O 1
ATOM 5612 N N . SER B 1 270 ? -11.055 -7.777 -21.312 1 82.75 270 SER B N 1
ATOM 5613 C CA . SER B 1 270 ? -12.406 -7.277 -21.516 1 82.75 270 SER B CA 1
ATOM 5614 C C . SER B 1 270 ? -13.422 -8.062 -20.688 1 82.75 270 SER B C 1
ATOM 5616 O O . SER B 1 270 ? -14.43 -7.516 -20.25 1 82.75 270 SER B O 1
ATOM 5618 N N . LYS B 1 271 ? -13.172 -9.289 -20.5 1 79.56 271 LYS B N 1
ATOM 5619 C CA . LYS B 1 271 ? -14.117 -10.148 -19.797 1 79.56 271 LYS B CA 1
ATOM 5620 C C . LYS B 1 271 ? -14.398 -9.625 -18.391 1 79.56 271 LYS B C 1
ATOM 5622 O O . LYS B 1 271 ? -15.492 -9.828 -17.859 1 79.56 271 LYS B O 1
ATOM 5627 N N . VAL B 1 272 ? -13.375 -8.961 -17.859 1 80.81 272 VAL B N 1
ATOM 5628 C CA . VAL B 1 272 ? -13.586 -8.469 -16.5 1 80.81 272 VAL B CA 1
ATOM 5629 C C . VAL B 1 272 ? -13.555 -6.941 -16.5 1 80.81 272 VAL B C 1
ATOM 5631 O O . VAL B 1 272 ? -13.445 -6.316 -15.445 1 80.81 272 VAL B O 1
ATOM 5634 N N . GLY B 1 273 ? -13.547 -6.293 -17.625 1 79.88 273 GLY B N 1
ATOM 5635 C CA . GLY B 1 273 ? -13.68 -4.848 -17.734 1 79.88 273 GLY B CA 1
ATOM 5636 C C . GLY B 1 273 ? -12.391 -4.109 -17.438 1 79.88 273 GLY B C 1
ATOM 5637 O O . GLY B 1 273 ? -12.414 -2.992 -16.922 1 79.88 273 GLY B O 1
ATOM 5638 N N . LEU B 1 274 ? -11.273 -4.727 -17.688 1 87.69 274 LEU B N 1
ATOM 5639 C CA . LEU B 1 274 ? -10 -4.066 -17.422 1 87.69 274 LEU B CA 1
ATOM 5640 C C . LEU B 1 274 ? -9.328 -3.65 -18.719 1 87.69 274 LEU B C 1
ATOM 5642 O O . LEU B 1 274 ? -8.984 -4.496 -19.547 1 87.69 274 LEU B O 1
ATOM 5646 N N . GLY B 1 275 ? -9.18 -2.311 -18.891 1 89.56 275 GLY B N 1
ATOM 5647 C CA . GLY B 1 275 ? -8.492 -1.781 -20.062 1 89.56 275 GLY B CA 1
ATOM 5648 C C . GLY B 1 275 ? -6.992 -2 -20.016 1 89.56 275 GLY B C 1
ATOM 5649 O O . GLY B 1 275 ? -6.418 -2.215 -18.953 1 89.56 275 GLY B O 1
ATOM 5650 N N . ALA B 1 276 ? -6.301 -1.927 -21.141 1 90.88 276 ALA B N 1
ATOM 5651 C CA . ALA B 1 276 ? -4.875 -2.191 -21.297 1 90.88 276 ALA B CA 1
ATOM 5652 C C . ALA B 1 276 ? -4.043 -1.213 -20.469 1 90.88 276 ALA B C 1
ATOM 5654 O O . ALA B 1 276 ? -2.949 -1.552 -20.016 1 90.88 276 ALA B O 1
ATOM 5655 N N . GLY B 1 277 ? -4.551 -0.056 -20.25 1 89.56 277 GLY B N 1
ATOM 5656 C CA . GLY B 1 277 ? -3.799 0.988 -19.562 1 89.56 277 GLY B CA 1
ATOM 5657 C C . GLY B 1 277 ? -3.955 0.951 -18.062 1 89.56 277 GLY B C 1
ATOM 5658 O O . GLY B 1 277 ? -3.279 1.691 -17.344 1 89.56 277 GLY B O 1
ATOM 5659 N N . VAL B 1 278 ? -4.766 0.061 -17.547 1 91.31 278 VAL B N 1
ATOM 5660 C CA . VAL B 1 278 ? -5 -0.063 -16.125 1 91.31 278 VAL B CA 1
ATOM 5661 C C . VAL B 1 278 ? -3.785 -0.708 -15.453 1 91.31 278 VAL B C 1
ATOM 5663 O O . VAL B 1 278 ? -3.207 -1.656 -15.984 1 91.31 278 VAL B O 1
ATOM 5666 N N . ILE B 1 279 ? -3.326 -0.128 -14.375 1 93.81 279 ILE B N 1
ATOM 5667 C CA . ILE B 1 279 ? -2.199 -0.696 -13.648 1 93.81 279 ILE B CA 1
ATOM 5668 C C . ILE B 1 279 ? -2.611 -2.02 -13.008 1 93.81 279 ILE B C 1
ATOM 5670 O O . ILE B 1 279 ? -3.543 -2.062 -12.203 1 93.81 279 ILE B O 1
ATOM 5674 N N . ALA B 1 280 ? -1.979 -3.123 -13.406 1 93.94 280 ALA B N 1
ATOM 5675 C CA . ALA B 1 280 ? -2.23 -4.449 -12.844 1 93.94 280 ALA B CA 1
ATOM 5676 C C . ALA B 1 280 ? -1.448 -4.656 -11.555 1 93.94 280 ALA B C 1
ATOM 5678 O O . ALA B 1 280 ? -1.943 -5.285 -10.617 1 93.94 280 ALA B O 1
ATOM 5679 N N . SER B 1 281 ? -0.281 -4.184 -11.547 1 96.38 281 SER B N 1
ATOM 5680 C CA . SER B 1 281 ? 0.597 -4.309 -10.391 1 96.38 281 SER B CA 1
ATOM 5681 C C . SER B 1 281 ? 1.578 -3.143 -10.312 1 96.38 281 SER B C 1
ATOM 5683 O O . SER B 1 281 ? 2.352 -2.914 -11.242 1 96.38 281 SER B O 1
ATOM 5685 N N . SER B 1 282 ? 1.529 -2.424 -9.141 1 97.5 282 SER B N 1
ATOM 5686 C CA . SER B 1 282 ? 2.527 -1.384 -8.914 1 97.5 282 SER B CA 1
ATOM 5687 C C . SER B 1 282 ? 3.926 -1.98 -8.773 1 97.5 282 SER B C 1
ATOM 5689 O O . SER B 1 282 ? 4.121 -2.959 -8.055 1 97.5 282 SER B O 1
ATOM 5691 N N . PHE B 1 283 ? 4.922 -1.444 -9.602 1 95.25 283 PHE B N 1
ATOM 5692 C CA . PHE B 1 283 ? 6.32 -1.864 -9.609 1 95.25 283 PHE B CA 1
ATOM 5693 C C . PHE B 1 283 ? 6.461 -3.264 -10.188 1 95.25 283 PHE B C 1
ATOM 5695 O O . PHE B 1 283 ? 7.492 -3.916 -10.008 1 95.25 283 PHE B O 1
ATOM 5702 N N . GLY B 1 284 ? 5.398 -3.729 -10.852 1 93.44 284 GLY B N 1
ATOM 5703 C CA . GLY B 1 284 ? 5.402 -5.086 -11.375 1 93.44 284 GLY B CA 1
ATOM 5704 C C . GLY B 1 284 ? 6.426 -5.297 -12.477 1 93.44 284 GLY B C 1
ATOM 5705 O O . GLY B 1 284 ? 6.93 -6.406 -12.656 1 93.44 284 GLY B O 1
ATOM 5706 N N . LYS B 1 285 ? 6.719 -4.262 -13.219 1 90.81 285 LYS B N 1
ATOM 5707 C CA . LYS B 1 285 ? 7.66 -4.402 -14.328 1 90.81 285 LYS B CA 1
ATOM 5708 C C . LYS B 1 285 ? 9.078 -4.625 -13.82 1 90.81 285 LYS B C 1
ATOM 5710 O O . LYS B 1 285 ? 9.93 -5.148 -14.547 1 90.81 285 LYS B O 1
ATOM 5715 N N . VAL B 1 286 ? 9.336 -4.176 -12.656 1 86.75 286 VAL B N 1
ATOM 5716 C CA . VAL B 1 286 ? 10.648 -4.387 -12.062 1 86.75 286 VAL B CA 1
ATOM 5717 C C . VAL B 1 286 ? 10.922 -5.887 -11.938 1 86.75 286 VAL B C 1
ATOM 5719 O O . VAL B 1 286 ? 12.07 -6.328 -12.062 1 86.75 286 VAL B O 1
ATOM 5722 N N . THR B 1 287 ? 9.859 -6.656 -11.742 1 82.81 287 THR B N 1
ATOM 5723 C CA . THR B 1 287 ? 9.984 -8.094 -11.531 1 82.81 287 THR B CA 1
ATOM 5724 C C . THR B 1 287 ? 10.203 -8.82 -12.852 1 82.81 287 THR B C 1
ATOM 5726 O O . THR B 1 287 ? 10.688 -9.953 -12.867 1 82.81 287 THR B O 1
ATOM 5729 N N . MET B 1 288 ? 9.789 -8.219 -13.891 1 77.5 288 MET B N 1
ATOM 5730 C CA . MET B 1 288 ? 9.812 -8.852 -15.211 1 77.5 288 MET B CA 1
ATOM 5731 C C . MET B 1 288 ? 11.195 -8.719 -15.852 1 77.5 288 MET B C 1
ATOM 5733 O O . MET B 1 288 ? 11.492 -9.391 -16.844 1 77.5 288 MET B O 1
ATOM 5737 N N . ARG B 1 289 ? 11.945 -7.977 -15.297 1 73.06 289 ARG B N 1
ATOM 5738 C CA . ARG B 1 289 ? 13.242 -7.703 -15.914 1 73.06 289 ARG B CA 1
ATOM 5739 C C . ARG B 1 289 ? 14.188 -8.891 -15.758 1 73.06 289 ARG B C 1
ATOM 5741 O O . ARG B 1 289 ? 14.32 -9.445 -14.664 1 73.06 289 ARG B O 1
ATOM 5748 N N . LYS B 1 290 ? 14.711 -9.227 -17.016 1 68.56 290 LYS B N 1
ATOM 5749 C CA . LYS B 1 290 ? 15.68 -10.32 -17.031 1 68.56 290 LYS B CA 1
ATOM 5750 C C . LYS B 1 290 ? 17.047 -9.852 -16.562 1 68.56 290 LYS B C 1
ATOM 5752 O O . LYS B 1 290 ? 17.422 -8.695 -16.781 1 68.56 290 LYS B O 1
ATOM 5757 N N . GLU B 1 291 ? 17.688 -10.664 -15.766 1 63.28 291 GLU B N 1
ATOM 5758 C CA . GLU B 1 291 ? 19.078 -10.359 -15.438 1 63.28 291 GLU B CA 1
ATOM 5759 C C . GLU B 1 291 ? 19.969 -10.477 -16.656 1 63.28 291 GLU B C 1
ATOM 5761 O O . GLU B 1 291 ? 19.828 -11.398 -17.453 1 63.28 291 GLU B O 1
ATOM 5766 N N . PRO B 1 292 ? 20.672 -9.391 -16.844 1 60.97 292 PRO B N 1
ATOM 5767 C CA . PRO B 1 292 ? 21.562 -9.469 -18 1 60.97 292 PRO B CA 1
ATOM 5768 C C . PRO B 1 292 ? 22.516 -10.664 -17.922 1 60.97 292 PRO B C 1
ATOM 5770 O O . PRO B 1 292 ? 23.031 -10.984 -16.844 1 60.97 292 PRO B O 1
ATOM 5773 N N . PRO B 1 293 ? 22.469 -11.398 -18.984 1 59.5 293 PRO B N 1
ATOM 5774 C CA . PRO B 1 293 ? 23.422 -12.508 -19 1 59.5 293 PRO B CA 1
ATOM 5775 C C . PRO B 1 293 ? 24.859 -12.047 -18.797 1 59.5 293 PRO B C 1
ATOM 5777 O O . PRO B 1 293 ? 25.188 -10.898 -19.094 1 59.5 293 PRO B O 1
ATOM 5780 N N . PRO B 1 294 ? 25.594 -12.82 -18.062 1 59.09 294 PRO B N 1
ATOM 5781 C CA . PRO B 1 294 ? 26.984 -12.461 -17.828 1 59.09 294 PRO B CA 1
ATOM 5782 C C . PRO B 1 294 ? 27.812 -12.414 -19.109 1 59.09 294 PRO B C 1
ATOM 5784 O O . PRO B 1 294 ? 28.484 -13.398 -19.453 1 59.09 294 PRO B O 1
ATOM 5787 N N . THR B 1 295 ? 27.469 -11.523 -19.938 1 63.16 295 THR B N 1
ATOM 5788 C CA . THR B 1 295 ? 28.25 -11.281 -21.156 1 63.16 295 THR B CA 1
ATOM 5789 C C . THR B 1 295 ? 29.25 -10.148 -20.922 1 63.16 295 THR B C 1
ATOM 5791 O O . THR B 1 295 ? 29.141 -9.406 -19.938 1 63.16 295 THR B O 1
ATOM 5794 N N . PHE B 1 296 ? 30.297 -10.219 -21.75 1 62.25 296 PHE B N 1
ATOM 5795 C CA . PHE B 1 296 ? 31.328 -9.195 -21.656 1 62.25 296 PHE B CA 1
ATOM 5796 C C . PHE B 1 296 ? 30.719 -7.801 -21.766 1 62.25 296 PHE B C 1
ATOM 5798 O O . PHE B 1 296 ? 31.141 -6.879 -21.062 1 62.25 296 PHE B O 1
ATOM 5805 N N . SER B 1 297 ? 29.797 -7.758 -22.609 1 61.03 297 SER B N 1
ATOM 5806 C CA . SER B 1 297 ? 29.125 -6.473 -22.781 1 61.03 297 SER B CA 1
ATOM 5807 C C . SER B 1 297 ? 28.391 -6.051 -21.5 1 61.03 297 SER B C 1
ATOM 5809 O O . SER B 1 297 ? 28.422 -4.879 -21.125 1 61.03 297 SER B O 1
ATOM 5811 N N . ASN B 1 298 ? 27.844 -7.059 -20.859 1 65.38 298 ASN B N 1
ATOM 5812 C CA . ASN B 1 298 ? 27.141 -6.746 -19.625 1 65.38 298 ASN B CA 1
ATOM 5813 C C . ASN B 1 298 ? 28.094 -6.434 -18.484 1 65.38 298 ASN B C 1
ATOM 5815 O O . ASN B 1 298 ? 27.766 -5.641 -17.594 1 65.38 298 ASN B O 1
ATOM 5819 N N . LEU B 1 299 ? 29.172 -7.035 -18.609 1 63.91 299 LEU B N 1
ATOM 5820 C CA . LEU B 1 299 ? 30.203 -6.746 -17.625 1 63.91 299 LEU B CA 1
ATOM 5821 C C . LEU B 1 299 ? 30.703 -5.316 -17.766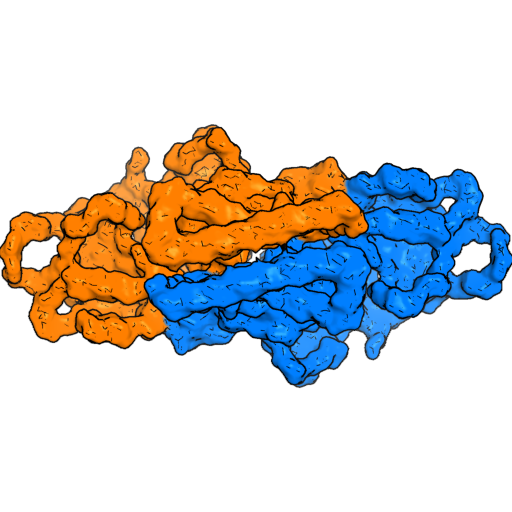 1 63.91 299 LEU B C 1
ATOM 5823 O O . LEU B 1 299 ? 30.969 -4.641 -16.766 1 63.91 299 LEU B O 1
ATOM 5827 N N . ARG B 1 300 ? 30.891 -4.945 -19.016 1 62.22 300 ARG B N 1
ATOM 5828 C CA . ARG B 1 300 ? 31.328 -3.574 -19.266 1 62.22 300 ARG B CA 1
ATOM 5829 C C . ARG B 1 300 ? 30.297 -2.576 -18.734 1 62.22 300 ARG B C 1
ATOM 5831 O O . ARG B 1 300 ? 30.656 -1.552 -18.156 1 62.22 300 ARG B O 1
ATOM 5838 N N . LYS B 1 301 ? 29.156 -2.926 -19.031 1 63.56 301 LYS B N 1
ATOM 5839 C CA . LYS B 1 301 ? 28.094 -2.045 -18.547 1 63.56 301 LYS B CA 1
ATOM 5840 C C . LYS B 1 301 ? 28.078 -1.995 -17.016 1 63.56 301 LYS B C 1
ATOM 5842 O O . LYS B 1 301 ? 27.875 -0.931 -16.438 1 63.56 301 LYS B O 1
ATOM 5847 N N . ALA B 1 302 ? 28.328 -3.199 -16.5 1 64.19 302 ALA B N 1
ATOM 5848 C CA . ALA B 1 302 ? 28.391 -3.248 -15.039 1 64.19 302 ALA B CA 1
ATOM 5849 C C . ALA B 1 302 ? 29.562 -2.424 -14.516 1 64.19 302 ALA B C 1
ATOM 5851 O O . ALA B 1 302 ? 29.453 -1.734 -13.5 1 64.19 302 ALA B O 1
ATOM 5852 N N . TRP B 1 303 ? 30.562 -2.445 -15.188 1 64.5 303 TRP B N 1
ATOM 5853 C CA . TRP B 1 303 ? 31.75 -1.679 -14.836 1 64.5 303 TRP B CA 1
ATOM 5854 C C . TRP B 1 303 ? 31.469 -0.181 -14.898 1 64.5 303 TRP B C 1
ATOM 5856 O O . TRP B 1 303 ? 31.828 0.564 -13.984 1 64.5 303 TRP B O 1
ATOM 5866 N N . ARG B 1 304 ? 30.922 0.205 -15.953 1 60.66 304 ARG B N 1
ATOM 5867 C CA . ARG B 1 304 ? 30.578 1.612 -16.109 1 60.66 304 ARG B CA 1
ATOM 5868 C C . ARG B 1 304 ? 29.656 2.076 -14.984 1 60.66 304 ARG B C 1
ATOM 5870 O O . ARG B 1 304 ? 29.781 3.199 -14.5 1 60.66 304 ARG B O 1
ATOM 5877 N N . ARG B 1 305 ? 28.906 1.117 -14.656 1 61.03 305 ARG B N 1
ATOM 5878 C CA . ARG B 1 305 ? 27.969 1.446 -13.594 1 61.03 305 ARG B CA 1
ATOM 5879 C C . ARG B 1 305 ? 28.688 1.663 -12.266 1 61.03 305 ARG B C 1
ATOM 5881 O O . ARG B 1 305 ? 28.359 2.586 -11.516 1 61.03 305 ARG B O 1
ATOM 5888 N N . VAL B 1 306 ? 29.547 0.813 -12.055 1 62.47 306 VAL B N 1
ATOM 5889 C CA . VAL B 1 306 ? 30.266 0.9 -10.789 1 62.47 306 VAL B CA 1
ATOM 5890 C C . VAL B 1 306 ? 31.141 2.154 -10.781 1 62.47 306 VAL B C 1
ATOM 5892 O O . VAL B 1 306 ? 31.25 2.832 -9.758 1 62.47 306 VAL B O 1
ATOM 5895 N N . VAL B 1 307 ? 31.672 2.445 -11.852 1 60.97 307 VAL B N 1
ATOM 5896 C CA . VAL B 1 307 ? 32.531 3.621 -11.953 1 60.97 307 VAL B CA 1
ATOM 5897 C C . VAL B 1 307 ? 31.703 4.887 -11.758 1 60.97 307 VAL B C 1
ATOM 5899 O O . VAL B 1 307 ? 32.062 5.762 -10.969 1 60.97 307 VAL B O 1
ATOM 5902 N N . CYS B 1 308 ? 30.625 4.859 -12.484 1 57.56 308 CYS B N 1
ATOM 5903 C CA . CYS B 1 308 ? 29.734 6.012 -12.375 1 57.56 308 CYS B CA 1
ATOM 5904 C C . CYS B 1 308 ? 29.141 6.105 -10.977 1 57.56 308 CYS B C 1
ATOM 5906 O O . CYS B 1 308 ? 29.016 7.199 -10.422 1 57.56 308 CYS B O 1
ATOM 5908 N N . GLY B 1 309 ? 28.781 4.922 -10.516 1 59.41 309 GLY B N 1
ATOM 5909 C CA . GLY B 1 309 ? 28.266 4.902 -9.156 1 59.41 309 GLY B CA 1
ATOM 5910 C C . GLY B 1 309 ? 29.266 5.418 -8.133 1 59.41 309 GLY B C 1
ATOM 5911 O O . GLY B 1 309 ? 28.891 6.176 -7.234 1 59.41 309 GLY B O 1
ATOM 5912 N N . THR B 1 310 ? 30.422 4.977 -8.297 1 60.97 310 THR B N 1
ATOM 5913 C CA . THR B 1 310 ? 31.484 5.441 -7.414 1 60.97 310 THR B CA 1
ATOM 5914 C C . THR B 1 310 ? 31.672 6.953 -7.531 1 60.97 310 THR B C 1
ATOM 5916 O O . THR B 1 310 ? 31.797 7.648 -6.523 1 60.97 310 THR B O 1
ATOM 5919 N N . PHE B 1 311 ? 31.594 7.387 -8.68 1 59.53 311 PHE B N 1
ATOM 5920 C CA . PHE B 1 311 ? 31.75 8.812 -8.938 1 59.53 311 PHE B CA 1
ATOM 5921 C C . PHE B 1 311 ? 30.625 9.602 -8.258 1 59.53 311 PHE B C 1
ATOM 5923 O O . PHE B 1 311 ? 30.891 10.586 -7.559 1 59.53 311 PHE B O 1
ATOM 5930 N N . TRP B 1 312 ? 29.5 9.109 -8.438 1 57.88 312 TRP B N 1
ATOM 5931 C CA . TRP B 1 312 ? 28.359 9.852 -7.91 1 57.88 312 TRP B CA 1
ATOM 5932 C C . TRP B 1 312 ? 28.328 9.773 -6.387 1 57.88 312 TRP B C 1
ATOM 5934 O O . TRP B 1 312 ? 27.906 10.727 -5.723 1 57.88 312 TRP B O 1
ATOM 5944 N N . LEU B 1 313 ? 28.734 8.617 -5.855 1 62.19 313 LEU B N 1
ATOM 5945 C CA . LEU B 1 313 ? 28.844 8.492 -4.406 1 62.19 313 LEU B CA 1
ATOM 5946 C C . LEU B 1 313 ? 29.812 9.539 -3.846 1 62.19 313 LEU B C 1
ATOM 5948 O O . LEU B 1 313 ? 29.531 10.156 -2.814 1 62.19 313 LEU B O 1
ATOM 5952 N N . TRP B 1 314 ? 30.75 9.719 -4.523 1 66.06 314 TRP B N 1
ATOM 5953 C CA . TRP B 1 314 ? 31.75 10.68 -4.078 1 66.06 314 TRP B CA 1
ATOM 5954 C C . TRP B 1 314 ? 31.281 12.109 -4.293 1 66.06 314 TRP B C 1
ATOM 5956 O O . TRP B 1 314 ? 31.578 13 -3.49 1 66.06 314 TRP B O 1
ATOM 5966 N N . CYS B 1 315 ? 30.578 12.344 -5.328 1 60.25 315 CYS B N 1
ATOM 5967 C CA . CYS B 1 315 ? 30 13.656 -5.551 1 60.25 315 CYS B CA 1
ATOM 5968 C C . CYS B 1 315 ? 29.016 14.016 -4.441 1 60.25 315 CYS B C 1
ATOM 5970 O O . CYS B 1 315 ? 28.953 15.156 -3.996 1 60.25 315 CYS B O 1
ATOM 5972 N N . ASP B 1 316 ? 28.281 13.039 -4.082 1 60.47 316 ASP B N 1
ATOM 5973 C CA . ASP B 1 316 ? 27.359 13.227 -2.965 1 60.47 316 ASP B CA 1
ATOM 5974 C C . ASP B 1 316 ? 28.109 13.625 -1.696 1 60.47 316 ASP B C 1
ATOM 5976 O O . ASP B 1 316 ? 27.656 14.484 -0.944 1 60.47 316 ASP B O 1
ATOM 5980 N N . PHE B 1 317 ? 29.188 12.891 -1.508 1 63.56 317 PHE B N 1
ATOM 5981 C CA . PHE B 1 317 ? 30.031 13.211 -0.366 1 63.56 317 PHE B CA 1
ATOM 5982 C C . PHE B 1 317 ? 30.547 14.641 -0.452 1 63.56 317 PHE B C 1
ATOM 5984 O O . PHE B 1 317 ? 30.578 15.359 0.552 1 63.56 317 PHE B O 1
ATOM 5991 N N . MET B 1 318 ? 30.844 15 -1.605 1 62.06 318 MET B N 1
ATOM 5992 C CA . MET B 1 318 ? 31.375 16.344 -1.791 1 62.06 318 MET B CA 1
ATOM 5993 C C . MET B 1 318 ? 30.312 17.406 -1.521 1 62.06 318 MET B C 1
ATOM 5995 O O . MET B 1 318 ? 30.625 18.5 -1.062 1 62.06 318 MET B O 1
ATOM 5999 N N . LEU B 1 319 ? 29.141 17.031 -1.815 1 60.5 319 LEU B N 1
ATOM 6000 C CA . LEU B 1 319 ? 28.031 17.953 -1.571 1 60.5 319 LEU B CA 1
ATOM 6001 C C . LEU B 1 319 ? 27.844 18.188 -0.077 1 60.5 319 LEU B C 1
ATOM 6003 O O . LEU B 1 319 ? 27.297 19.219 0.33 1 60.5 319 LEU B O 1
ATOM 6007 N N . ASN B 1 320 ? 28.266 17.188 0.681 1 60.5 320 ASN B N 1
ATOM 6008 C CA . ASN B 1 320 ? 28.078 17.297 2.123 1 60.5 320 ASN B CA 1
ATOM 6009 C C . ASN B 1 320 ? 29.234 18.047 2.785 1 60.5 320 ASN B C 1
ATOM 6011 O O . ASN B 1 320 ? 29.203 18.312 3.988 1 60.5 320 ASN B O 1
ATOM 6015 N N . ILE B 1 321 ? 30.156 18.328 1.958 1 59.53 321 ILE B N 1
ATOM 6016 C CA . ILE B 1 321 ? 31.25 19.156 2.461 1 59.53 321 ILE B CA 1
ATOM 6017 C C . ILE B 1 321 ? 30.828 20.609 2.488 1 59.53 321 ILE B C 1
ATOM 6019 O O . ILE B 1 321 ? 30.359 21.156 1.479 1 59.53 321 ILE B O 1
ATOM 6023 N N . PRO B 1 322 ? 30.656 21.109 3.676 1 57.12 322 PRO B N 1
ATOM 6024 C CA . PRO B 1 322 ? 30.094 22.438 3.867 1 57.12 322 PRO B CA 1
ATOM 6025 C C . PRO B 1 322 ? 30.484 23.422 2.756 1 57.12 322 PRO B C 1
ATOM 6027 O O . PRO B 1 322 ? 29.609 24.062 2.164 1 57.12 322 PRO B O 1
ATOM 6030 N N . ILE B 1 323 ? 31.719 23.797 2.529 1 56.59 323 ILE B N 1
ATOM 6031 C CA . ILE B 1 323 ? 32.125 24.828 1.576 1 56.59 323 ILE B CA 1
ATOM 6032 C C . ILE B 1 323 ? 31.891 24.344 0.151 1 56.59 323 ILE B C 1
ATOM 6034 O O . ILE B 1 323 ? 31.297 25.047 -0.669 1 56.59 323 ILE B O 1
ATOM 6038 N N . LEU B 1 324 ? 32.188 23.203 -0.008 1 58.25 324 LEU B N 1
ATOM 6039 C CA . LEU B 1 324 ? 32.062 22.656 -1.358 1 58.25 324 LEU B CA 1
ATOM 6040 C C . LEU B 1 324 ? 30.625 22.344 -1.697 1 58.25 324 LEU B C 1
ATOM 6042 O O . LEU B 1 324 ? 30.172 22.578 -2.826 1 58.25 324 LEU B O 1
ATOM 6046 N N . GLY B 1 325 ? 29.969 21.875 -0.745 1 56.03 325 GLY B N 1
ATOM 6047 C CA . GLY B 1 325 ? 28.562 21.562 -0.927 1 56.03 325 GLY B CA 1
ATOM 6048 C C . GLY B 1 325 ? 27.719 22.781 -1.268 1 56.03 325 GLY B C 1
ATOM 6049 O O . GLY B 1 325 ? 26.828 22.703 -2.129 1 56.03 325 GLY B O 1
ATOM 6050 N N . HIS B 1 326 ? 28.062 23.828 -0.579 1 54.84 326 HIS B N 1
ATOM 6051 C CA . HIS B 1 326 ? 27.375 25.078 -0.856 1 54.84 326 HIS B CA 1
ATOM 6052 C C . HIS B 1 326 ? 27.594 25.531 -2.295 1 54.84 326 HIS B C 1
ATOM 6054 O O . HIS B 1 326 ? 26.672 26 -2.955 1 54.84 326 HIS B O 1
ATOM 6060 N N . PHE B 1 327 ? 28.797 25.391 -2.695 1 56.91 327 PHE B N 1
ATOM 6061 C CA . PHE B 1 327 ? 29.141 25.766 -4.055 1 56.91 327 PHE B CA 1
ATOM 6062 C C . PHE B 1 327 ? 28.422 24.906 -5.074 1 56.91 327 PHE B C 1
ATOM 6064 O O . PHE B 1 327 ? 27.875 25.422 -6.055 1 56.91 327 PHE B O 1
ATOM 6071 N N . LEU B 1 328 ? 28.359 23.703 -4.797 1 59.41 328 LEU B N 1
ATOM 6072 C CA . LEU B 1 328 ? 27.719 22.781 -5.73 1 59.41 328 LEU B CA 1
ATOM 6073 C C . LEU B 1 328 ? 26.203 22.953 -5.734 1 59.41 328 LEU B C 1
ATOM 6075 O O . LEU B 1 328 ? 25.562 22.828 -6.777 1 59.41 328 LEU B O 1
ATOM 6079 N N . ARG B 1 329 ? 25.75 23.219 -4.594 1 60.31 329 ARG B N 1
ATOM 6080 C CA . ARG B 1 329 ? 24.312 23.516 -4.488 1 60.31 329 ARG B CA 1
ATOM 6081 C C . ARG B 1 329 ? 23.969 24.797 -5.23 1 60.31 329 ARG B C 1
ATOM 6083 O O . ARG B 1 329 ? 22.922 24.891 -5.879 1 60.31 329 ARG B O 1
ATOM 6090 N N . TYR B 1 330 ? 24.906 25.703 -5.125 1 53.5 330 TYR B N 1
ATOM 6091 C CA . TYR B 1 330 ? 24.734 26.969 -5.836 1 53.5 330 TYR B CA 1
ATOM 6092 C C . TYR B 1 330 ? 24.703 26.75 -7.344 1 53.5 330 TYR B C 1
ATOM 6094 O O . TYR B 1 330 ? 23.953 27.406 -8.055 1 53.5 330 TYR B O 1
ATOM 6102 N N . LEU B 1 331 ? 25.453 25.734 -7.805 1 53.19 331 LEU B N 1
ATOM 6103 C CA . LEU B 1 331 ? 25.516 25.453 -9.234 1 53.19 331 LEU B CA 1
ATOM 6104 C C . LEU B 1 331 ? 24.328 24.609 -9.68 1 53.19 331 LEU B C 1
ATOM 6106 O O . LEU B 1 331 ? 24.219 24.25 -10.859 1 53.19 331 LEU B O 1
ATOM 6110 N N . GLY B 1 332 ? 23.422 24.406 -8.852 1 50.16 332 GLY B N 1
ATOM 6111 C CA . GLY B 1 332 ? 22.219 23.672 -9.203 1 50.16 332 GLY B CA 1
ATOM 6112 C C . GLY B 1 332 ? 22.469 22.188 -9.43 1 50.16 332 GLY B C 1
ATOM 6113 O O . GLY B 1 332 ? 21.672 21.516 -10.062 1 50.16 332 GLY B O 1
ATOM 6114 N N . LEU B 1 333 ? 23.625 21.797 -9.102 1 52.44 333 LEU B N 1
ATOM 6115 C CA . LEU B 1 333 ? 24.031 20.422 -9.398 1 52.44 333 LEU B CA 1
ATOM 6116 C C . LEU B 1 333 ? 23.422 19.453 -8.406 1 52.44 333 LEU B C 1
ATOM 6118 O O . LEU B 1 333 ? 23.453 18.234 -8.617 1 52.44 333 LEU B O 1
ATOM 6122 N N . GLU B 1 334 ? 22.875 20.078 -7.48 1 55.62 334 GLU B N 1
ATOM 6123 C CA . GLU B 1 334 ? 22.344 19.219 -6.418 1 55.62 334 GLU B CA 1
ATOM 6124 C C . GLU B 1 334 ? 21.219 18.344 -6.93 1 55.62 334 GLU B C 1
ATOM 6126 O O . GLU B 1 334 ? 21.203 17.141 -6.656 1 55.62 334 GLU B O 1
ATOM 6131 N N . LYS B 1 335 ? 20.391 19.031 -7.617 1 54.16 335 LYS B N 1
ATOM 6132 C CA . LYS B 1 335 ? 19.25 18.266 -8.141 1 54.16 335 LYS B CA 1
ATOM 6133 C C . LYS B 1 335 ? 19.719 17.156 -9.078 1 54.16 335 LYS B C 1
ATOM 6135 O O . LYS B 1 335 ? 19.234 16.031 -9.008 1 54.16 335 LYS B O 1
ATOM 6140 N N . HIS B 1 336 ? 20.594 17.562 -9.961 1 52.94 336 HIS B N 1
ATOM 6141 C CA . HIS B 1 336 ? 21.078 16.609 -10.961 1 52.94 336 HIS B CA 1
ATOM 6142 C C . HIS B 1 336 ? 21.859 15.484 -10.297 1 52.94 336 HIS B C 1
ATOM 6144 O O . HIS B 1 336 ? 21.734 14.32 -10.695 1 52.94 336 HIS B O 1
ATOM 6150 N N . LEU B 1 337 ? 22.609 15.875 -9.383 1 53.38 337 LEU B N 1
ATOM 6151 C CA . LEU B 1 337 ? 23.438 14.898 -8.688 1 53.38 337 LEU B CA 1
ATOM 6152 C C . LEU B 1 337 ? 22.578 13.922 -7.891 1 53.38 337 LEU B C 1
ATOM 6154 O O . LEU B 1 337 ? 22.859 12.719 -7.887 1 53.38 337 LEU B O 1
ATOM 6158 N N . ARG B 1 338 ? 21.609 14.492 -7.41 1 52.16 338 ARG B N 1
ATOM 6159 C CA . ARG B 1 338 ? 20.734 13.648 -6.594 1 52.16 338 ARG B CA 1
ATOM 6160 C C . ARG B 1 338 ? 20 12.633 -7.453 1 52.16 338 ARG B C 1
ATOM 6162 O O . ARG B 1 338 ? 19.875 11.461 -7.078 1 52.16 338 ARG B O 1
ATOM 6169 N N . SER B 1 339 ? 19.547 13.133 -8.516 1 51.97 339 SER B N 1
ATOM 6170 C CA . SER B 1 339 ? 18.906 12.219 -9.445 1 51.97 339 SER B CA 1
ATOM 6171 C C . SER B 1 339 ? 19.875 11.148 -9.938 1 51.97 339 SER B C 1
ATOM 6173 O O . SER B 1 339 ? 19.5 9.977 -10.062 1 51.97 339 SER B O 1
ATOM 6175 N N . ARG B 1 340 ? 21.016 11.609 -10.164 1 51.56 340 ARG B N 1
ATOM 6176 C CA . ARG B 1 340 ? 22 10.695 -10.703 1 51.56 340 ARG B CA 1
ATOM 6177 C C . ARG B 1 340 ? 22.422 9.664 -9.664 1 51.56 340 ARG B C 1
ATOM 6179 O O . ARG B 1 340 ? 22.625 8.492 -9.992 1 51.56 340 ARG B O 1
ATOM 6186 N N . ILE B 1 341 ? 22.562 10.117 -8.484 1 51.66 341 ILE B N 1
ATOM 6187 C CA . ILE B 1 341 ? 22.969 9.219 -7.406 1 51.66 341 ILE B CA 1
ATOM 6188 C C . ILE B 1 341 ? 21.859 8.211 -7.141 1 51.66 341 ILE B C 1
ATOM 6190 O O . ILE B 1 341 ? 22.125 7.02 -6.953 1 51.66 341 ILE B O 1
ATOM 6194 N N . ALA B 1 342 ? 20.688 8.812 -7.109 1 50.31 342 ALA B N 1
ATOM 6195 C CA . ALA B 1 342 ? 19.547 7.914 -6.934 1 50.31 342 ALA B CA 1
ATOM 6196 C C . ALA B 1 342 ? 19.516 6.855 -8.031 1 50.31 342 ALA B C 1
ATOM 6198 O O . ALA B 1 342 ? 19.188 5.695 -7.77 1 50.31 342 ALA B O 1
ATOM 6199 N N . ASN B 1 343 ? 19.891 7.312 -9.164 1 48.78 343 ASN B N 1
ATOM 6200 C CA . ASN B 1 343 ? 19.844 6.434 -10.328 1 48.78 343 ASN B CA 1
ATOM 6201 C C . ASN B 1 343 ? 20.984 5.422 -10.312 1 48.78 343 ASN B C 1
ATOM 6203 O O . ASN B 1 343 ? 20.891 4.367 -10.938 1 48.78 343 ASN B O 1
ATOM 6207 N N . ILE B 1 344 ? 22 5.812 -9.586 1 48.84 344 ILE B N 1
ATOM 6208 C CA . ILE B 1 344 ? 23.109 4.867 -9.484 1 48.84 344 ILE B CA 1
ATOM 6209 C C . ILE B 1 344 ? 22.625 3.576 -8.828 1 48.84 344 ILE B C 1
ATOM 6211 O O . ILE B 1 344 ? 23.016 2.479 -9.234 1 48.84 344 ILE B O 1
ATOM 6215 N N . HIS B 1 345 ? 21.844 3.807 -7.824 1 47.72 345 HIS B N 1
ATOM 6216 C CA . HIS B 1 345 ? 21.375 2.658 -7.059 1 47.72 345 HIS B CA 1
ATOM 6217 C C . HIS B 1 345 ? 20.391 1.82 -7.867 1 47.72 345 HIS B C 1
ATOM 6219 O O . HIS B 1 345 ? 20.328 0.6 -7.703 1 47.72 345 HIS B O 1
ATOM 6225 N N . PHE B 1 346 ? 19.484 2.656 -8.609 1 46.53 346 PHE B N 1
ATOM 6226 C CA . PHE B 1 346 ? 18.469 1.934 -9.367 1 46.53 346 PHE B CA 1
ATOM 6227 C C . PHE B 1 346 ? 19.078 1.235 -10.57 1 46.53 346 PHE B C 1
ATOM 6229 O O . PHE B 1 346 ? 18.438 0.387 -11.195 1 46.53 346 PHE B O 1
ATOM 6236 N N . GLY B 1 347 ? 20.297 1.114 -10.477 1 43.38 347 GLY B N 1
ATOM 6237 C CA . GLY B 1 347 ? 20.844 0.682 -11.75 1 43.38 347 GLY B CA 1
ATOM 6238 C C . GLY B 1 347 ? 20.25 1.421 -12.938 1 43.38 347 GLY B C 1
ATOM 6239 O O . GLY B 1 347 ? 19.281 2.17 -12.781 1 43.38 347 GLY B O 1
ATOM 6240 N N . LYS B 1 348 ? 20.875 1.746 -14.055 1 45.25 348 LYS B N 1
ATOM 6241 C CA . LYS B 1 348 ? 20.422 2.445 -15.25 1 45.25 348 LYS B CA 1
ATOM 6242 C C . LYS B 1 348 ? 18.953 2.129 -15.547 1 45.25 348 LYS B C 1
ATOM 6244 O O . LYS B 1 348 ? 18.391 2.654 -16.5 1 45.25 348 LYS B O 1
ATOM 6249 N N . ILE B 1 349 ? 18.188 1.305 -14.688 1 56.09 349 ILE B N 1
ATOM 6250 C CA . ILE B 1 349 ? 17.031 0.768 -15.391 1 56.09 349 ILE B CA 1
ATOM 6251 C C . ILE B 1 349 ? 15.781 1.55 -14.992 1 56.09 349 ILE B C 1
ATOM 6253 O O . ILE B 1 349 ? 14.93 1.838 -15.836 1 56.09 349 ILE B O 1
ATOM 6257 N N . PHE B 1 350 ? 15.883 2.115 -13.719 1 67.62 350 PHE B N 1
ATOM 6258 C CA . PHE B 1 350 ? 14.664 2.877 -13.461 1 67.62 350 PHE B CA 1
ATOM 6259 C C . PHE B 1 350 ? 15 4.289 -12.992 1 67.62 350 PHE B C 1
ATOM 6261 O O . PHE B 1 350 ? 15.969 4.492 -12.258 1 67.62 350 PHE B O 1
ATOM 6268 N N . ARG B 1 351 ? 14.367 5.223 -13.594 1 78.56 351 ARG B N 1
ATOM 6269 C CA . ARG B 1 351 ? 14.531 6.637 -13.273 1 78.56 351 ARG B CA 1
ATOM 6270 C C . ARG B 1 351 ? 13.812 6.992 -11.977 1 78.56 351 ARG B C 1
ATOM 6272 O O . ARG B 1 351 ? 12.719 6.488 -11.711 1 78.56 351 ARG B O 1
ATOM 6279 N N . ALA B 1 352 ? 14.477 7.832 -11.211 1 81.81 352 ALA B N 1
ATOM 6280 C CA . ALA B 1 352 ? 13.898 8.297 -9.945 1 81.81 352 ALA B CA 1
ATOM 6281 C C . ALA B 1 352 ? 12.523 8.922 -10.172 1 81.81 352 ALA B C 1
ATOM 6283 O O . ALA B 1 352 ? 11.617 8.742 -9.359 1 81.81 352 ALA B O 1
ATOM 6284 N N . GLU B 1 353 ? 12.391 9.602 -11.266 1 84.62 353 GLU B N 1
ATOM 6285 C CA . GLU B 1 353 ? 11.125 10.25 -11.609 1 84.62 353 GLU B CA 1
ATOM 6286 C C . GLU B 1 353 ? 10.008 9.234 -11.805 1 84.62 353 GLU B C 1
ATOM 6288 O O . GLU B 1 353 ? 8.891 9.43 -11.328 1 84.62 353 GLU B O 1
ATOM 6293 N N . ASP B 1 354 ? 10.297 8.125 -12.461 1 89.44 354 ASP B N 1
ATOM 6294 C CA . ASP B 1 354 ? 9.32 7.07 -12.719 1 89.44 354 ASP B CA 1
ATOM 6295 C C . ASP B 1 354 ? 8.914 6.371 -11.43 1 89.44 354 ASP B C 1
ATOM 6297 O O . ASP B 1 354 ? 7.73 6.09 -11.211 1 89.44 354 ASP B O 1
ATOM 6301 N N . VAL B 1 355 ? 9.898 6.18 -10.617 1 90.44 355 VAL B N 1
ATOM 6302 C CA . VAL B 1 355 ? 9.68 5.5 -9.344 1 90.44 355 VAL B CA 1
ATOM 6303 C C . VAL B 1 355 ? 8.812 6.367 -8.438 1 90.44 355 VAL B C 1
ATOM 6305 O O . VAL B 1 355 ? 7.867 5.871 -7.809 1 90.44 355 VAL B O 1
ATOM 6308 N N . ALA B 1 356 ? 9.148 7.637 -8.383 1 89.81 356 ALA B N 1
ATOM 6309 C CA . ALA B 1 356 ? 8.391 8.562 -7.539 1 89.81 356 ALA B CA 1
ATOM 6310 C C . ALA B 1 356 ? 6.93 8.633 -7.969 1 89.81 356 ALA B C 1
ATOM 6312 O O . ALA B 1 356 ? 6.027 8.609 -7.125 1 89.81 356 ALA B O 1
ATOM 6313 N N . LEU B 1 357 ? 6.719 8.688 -9.234 1 91.81 357 LEU B N 1
ATOM 6314 C CA . LEU B 1 357 ? 5.348 8.766 -9.734 1 91.81 357 LEU B CA 1
ATOM 6315 C C . LEU B 1 357 ? 4.602 7.461 -9.461 1 91.81 357 LEU B C 1
ATOM 6317 O O . LEU B 1 357 ? 3.422 7.484 -9.102 1 91.81 357 LEU B O 1
ATOM 6321 N N . SER B 1 358 ? 5.246 6.32 -9.656 1 94.88 358 SER B N 1
ATOM 6322 C CA . SER B 1 358 ? 4.633 5.027 -9.367 1 94.88 358 SER B CA 1
ATOM 6323 C C . SER B 1 358 ? 4.227 4.93 -7.898 1 94.88 358 SER B C 1
ATOM 6325 O O . SER B 1 358 ? 3.143 4.43 -7.582 1 94.88 358 SER B O 1
ATOM 6327 N N . LEU B 1 359 ? 5.09 5.426 -7.035 1 95.62 359 LEU B N 1
ATOM 6328 C CA . LEU B 1 359 ? 4.781 5.422 -5.609 1 95.62 359 LEU B CA 1
ATOM 6329 C C . LEU B 1 359 ? 3.566 6.293 -5.312 1 95.62 359 LEU B C 1
ATOM 6331 O O . LEU B 1 359 ? 2.688 5.902 -4.543 1 95.62 359 LEU B O 1
ATOM 6335 N N . LEU B 1 360 ? 3.562 7.438 -5.898 1 93.88 360 LEU B N 1
ATOM 6336 C CA . LEU B 1 360 ? 2.453 8.359 -5.684 1 93.88 360 LEU B CA 1
ATOM 6337 C C . LEU B 1 360 ? 1.135 7.738 -6.129 1 93.88 360 LEU B C 1
ATOM 6339 O O . LEU B 1 360 ? 0.138 7.805 -5.406 1 93.88 360 LEU B O 1
ATOM 6343 N N . ARG B 1 361 ? 1.115 7.129 -7.25 1 94.88 361 ARG B N 1
ATOM 6344 C CA . ARG B 1 361 ? -0.1 6.512 -7.77 1 94.88 361 ARG B CA 1
ATOM 6345 C C . ARG B 1 361 ? -0.51 5.309 -6.926 1 94.88 361 ARG B C 1
ATOM 6347 O O . ARG B 1 361 ? -1.695 5.109 -6.652 1 94.88 361 ARG B O 1
ATOM 6354 N N . MET B 1 362 ? 0.456 4.547 -6.586 1 97.44 362 MET B N 1
ATOM 6355 C CA . MET B 1 362 ? 0.2 3.365 -5.766 1 97.44 362 MET B CA 1
ATOM 6356 C C . MET B 1 362 ? -0.521 3.74 -4.477 1 97.44 362 MET B C 1
ATOM 6358 O O . MET B 1 362 ? -1.56 3.164 -4.152 1 97.44 362 MET B O 1
ATOM 6362 N N . ILE B 1 363 ? -0.021 4.719 -3.797 1 97.19 363 ILE B N 1
ATOM 6363 C CA . ILE B 1 363 ? -0.551 5.141 -2.506 1 97.19 363 ILE B CA 1
ATOM 6364 C C . ILE B 1 363 ? -1.902 5.824 -2.699 1 97.19 363 ILE B C 1
ATOM 6366 O O . ILE B 1 363 ? -2.861 5.535 -1.979 1 97.19 363 ILE B O 1
ATOM 6370 N N . SER B 1 364 ? -2.016 6.684 -3.668 1 96.25 364 SER B N 1
ATOM 6371 C CA . SER B 1 364 ? -3.246 7.426 -3.916 1 96.25 364 SER B CA 1
ATOM 6372 C C . SER B 1 364 ? -4.379 6.496 -4.34 1 96.25 364 SER B C 1
ATOM 6374 O O . SER B 1 364 ? -5.516 6.648 -3.891 1 96.25 364 SER B O 1
ATOM 6376 N N . TYR B 1 365 ? -4.066 5.531 -5.234 1 96.69 365 TYR B N 1
ATOM 6377 C CA . TYR B 1 365 ? -5.074 4.574 -5.672 1 96.69 365 TYR B CA 1
ATOM 6378 C C . TYR B 1 365 ? -5.586 3.748 -4.496 1 96.69 365 TYR B C 1
ATOM 6380 O O . TYR B 1 365 ? -6.789 3.506 -4.375 1 96.69 365 TYR B O 1
ATOM 6388 N N . ASN B 1 366 ? -4.641 3.344 -3.666 1 98.25 366 ASN B N 1
ATOM 6389 C CA . ASN B 1 366 ? -5.008 2.545 -2.5 1 98.25 366 ASN B CA 1
ATOM 6390 C C . ASN B 1 366 ? -5.914 3.322 -1.552 1 98.25 366 ASN B C 1
ATOM 6392 O O . ASN B 1 366 ? -6.922 2.793 -1.076 1 98.25 366 ASN B O 1
ATOM 6396 N N . ILE B 1 367 ? -5.57 4.516 -1.271 1 98.12 367 ILE B N 1
ATOM 6397 C CA . ILE B 1 367 ? -6.348 5.359 -0.373 1 98.12 367 ILE B CA 1
ATOM 6398 C C . ILE B 1 367 ? -7.738 5.59 -0.96 1 98.12 367 ILE B C 1
ATOM 6400 O O . ILE B 1 367 ? -8.742 5.5 -0.249 1 98.12 367 ILE B O 1
ATOM 6404 N N . GLY B 1 368 ? -7.805 5.922 -2.271 1 97.56 368 GLY B N 1
ATOM 6405 C CA . GLY B 1 368 ? -9.086 6.113 -2.93 1 97.56 368 GLY B CA 1
ATOM 6406 C C . GLY B 1 368 ? -9.984 4.891 -2.857 1 97.56 368 GLY B C 1
ATOM 6407 O O . GLY B 1 368 ? -11.188 5.008 -2.609 1 97.56 368 GLY B O 1
ATOM 6408 N N . GLN B 1 369 ? -9.375 3.742 -3.031 1 97.69 369 GLN B N 1
ATOM 6409 C CA . GLN B 1 369 ? -10.141 2.496 -2.998 1 97.69 369 GLN B CA 1
ATOM 6410 C C . GLN B 1 369 ? -10.695 2.229 -1.601 1 97.69 369 GLN B C 1
ATOM 6412 O O . GLN B 1 369 ? -11.867 1.899 -1.447 1 97.69 369 GLN B O 1
ATOM 6417 N N . ILE B 1 370 ? -9.859 2.359 -0.6 1 97.88 370 ILE B N 1
ATOM 6418 C CA . ILE B 1 370 ? -10.281 2.09 0.77 1 97.88 370 ILE B CA 1
ATOM 6419 C C . ILE B 1 370 ? -11.352 3.102 1.188 1 97.88 370 ILE B C 1
ATOM 6421 O O . ILE B 1 370 ? -12.32 2.746 1.859 1 97.88 370 ILE B O 1
ATOM 6425 N N . GLY B 1 371 ? -11.117 4.375 0.76 1 98 371 GLY B N 1
ATOM 6426 C CA . GLY B 1 371 ? -12.141 5.379 1.008 1 98 371 GLY B CA 1
ATOM 6427 C C . GLY B 1 371 ? -13.492 5.012 0.418 1 98 371 GLY B C 1
ATOM 6428 O O . GLY B 1 371 ? -14.508 5.039 1.114 1 98 371 GLY B O 1
ATOM 6429 N N . TYR B 1 372 ? -13.5 4.57 -0.805 1 97.44 372 TYR B N 1
ATOM 6430 C CA . TYR B 1 372 ? -14.742 4.203 -1.484 1 97.44 372 TYR B CA 1
ATOM 6431 C C . TYR B 1 372 ? -15.391 2.996 -0.82 1 97.44 372 TYR B C 1
ATOM 6433 O O . TYR B 1 372 ? -16.609 2.971 -0.617 1 97.44 372 TYR B O 1
ATOM 6441 N N . LEU B 1 373 ? -14.562 1.988 -0.499 1 97.12 373 LEU B N 1
ATOM 6442 C CA . LEU B 1 373 ? -15.094 0.77 0.104 1 97.12 373 LEU B CA 1
ATOM 6443 C C . LEU B 1 373 ? -15.789 1.075 1.429 1 97.12 373 LEU B C 1
ATOM 6445 O O . LEU B 1 373 ? -16.844 0.504 1.731 1 97.12 373 LEU B O 1
ATOM 6449 N N . ASN B 1 374 ? -15.203 1.961 2.18 1 97.19 374 ASN B N 1
ATOM 6450 C CA . ASN B 1 374 ? -15.836 2.328 3.445 1 97.19 374 ASN B CA 1
ATOM 6451 C C . ASN B 1 374 ? -17.094 3.162 3.227 1 97.19 374 ASN B C 1
ATOM 6453 O O . ASN B 1 374 ? -18.078 3.012 3.951 1 97.19 374 ASN B O 1
ATOM 6457 N N . ALA B 1 375 ? -17.031 4.082 2.26 1 97 375 ALA B N 1
ATOM 6458 C CA . ALA B 1 375 ? -18.234 4.859 1.947 1 97 375 ALA B CA 1
ATOM 6459 C C . ALA B 1 375 ? -19.391 3.945 1.538 1 97 375 ALA B C 1
ATOM 6461 O O . ALA B 1 375 ? -20.531 4.156 1.947 1 97 375 ALA B O 1
ATOM 6462 N N . LYS B 1 376 ? -19.078 2.936 0.765 1 94.75 376 LYS B N 1
ATOM 6463 C CA . LYS B 1 376 ? -20.094 1.979 0.322 1 94.75 376 LYS B CA 1
ATOM 6464 C C . LYS B 1 376 ? -20.594 1.14 1.489 1 94.75 376 LYS B C 1
ATOM 6466 O O . LYS B 1 376 ? -21.797 0.871 1.591 1 94.75 376 LYS B O 1
ATOM 6471 N N . ARG B 1 377 ? -19.719 0.715 2.322 1 93 377 ARG B N 1
ATOM 6472 C CA . ARG B 1 377 ? -20.078 -0.097 3.484 1 93 377 ARG B CA 1
ATOM 6473 C C . ARG B 1 377 ? -21.094 0.617 4.367 1 93 377 ARG B C 1
ATOM 6475 O O . ARG B 1 377 ? -22.016 -0.008 4.887 1 93 377 ARG B O 1
ATOM 6482 N N . TYR B 1 378 ? -20.969 1.893 4.48 1 94.56 378 TYR B N 1
ATOM 6483 C CA . TYR B 1 378 ? -21.812 2.645 5.402 1 94.56 378 TYR B CA 1
ATOM 6484 C C . TYR B 1 378 ? -22.812 3.496 4.645 1 94.56 378 TYR B C 1
ATOM 6486 O O . TYR B 1 378 ? -23.484 4.344 5.234 1 94.56 378 TYR B O 1
ATOM 6494 N N . ASP B 1 379 ? -22.859 3.357 3.375 1 93.5 379 ASP B N 1
ATOM 6495 C CA . ASP B 1 379 ? -23.812 4.039 2.504 1 93.5 379 ASP B CA 1
ATOM 6496 C C . ASP B 1 379 ? -23.734 5.555 2.67 1 93.5 379 ASP B C 1
ATOM 6498 O O . ASP B 1 379 ? -24.734 6.215 2.934 1 93.5 379 ASP B O 1
ATOM 6502 N N . LEU B 1 380 ? -22.562 6.02 2.594 1 94.25 380 LEU B N 1
ATOM 6503 C CA . LEU B 1 380 ? -22.328 7.453 2.709 1 94.25 380 LEU B CA 1
ATOM 6504 C C . LEU B 1 380 ? -22.156 8.094 1.334 1 94.25 380 LEU B C 1
ATOM 6506 O O . LEU B 1 380 ? -21.344 7.645 0.529 1 94.25 380 LEU B O 1
ATOM 6510 N N . PRO B 1 381 ? -22.828 9.102 1.104 1 89.19 381 PRO B N 1
ATOM 6511 C CA . PRO B 1 381 ? -22.875 9.672 -0.244 1 89.19 381 PRO B CA 1
ATOM 6512 C C . PRO B 1 381 ? -21.641 10.516 -0.562 1 89.19 381 PRO B C 1
ATOM 6514 O O . PRO B 1 381 ? -21.312 10.727 -1.734 1 89.19 381 PRO B O 1
ATOM 6517 N N . LYS B 1 382 ? -21.031 11.094 0.506 1 94.88 382 LYS B N 1
ATOM 6518 C CA . LYS B 1 382 ? -19.938 12.031 0.287 1 94.88 382 LYS B CA 1
ATOM 6519 C C . LYS B 1 382 ? -18.656 11.562 0.989 1 94.88 382 LYS B C 1
ATOM 6521 O O . LYS B 1 382 ? -18.719 11.102 2.133 1 94.88 382 LYS B O 1
ATOM 6526 N N . ILE B 1 383 ? -17.594 11.656 0.241 1 97.94 383 ILE B N 1
ATOM 6527 C CA . ILE B 1 383 ? -16.281 11.336 0.784 1 97.94 383 ILE B CA 1
ATOM 6528 C C . ILE B 1 383 ? -15.383 12.57 0.716 1 97.94 383 ILE B C 1
ATOM 6530 O O . ILE B 1 383 ? -15.102 13.094 -0.369 1 97.94 383 ILE B O 1
ATOM 6534 N N . TYR B 1 384 ? -14.977 13.086 1.832 1 98 384 TYR B N 1
ATOM 6535 C CA . TYR B 1 384 ? -14.039 14.195 1.894 1 98 384 TYR B CA 1
ATOM 6536 C C . TYR B 1 384 ? -12.625 13.711 2.172 1 98 384 TYR B C 1
ATOM 6538 O O . TYR B 1 384 ? -12.391 12.992 3.146 1 98 384 TYR B O 1
ATOM 6546 N N . PHE B 1 385 ? -11.75 14.023 1.286 1 98 385 PHE B N 1
ATOM 6547 C CA . PHE B 1 385 ? -10.336 13.703 1.479 1 98 385 PHE B CA 1
ATOM 6548 C C . PHE B 1 385 ? -9.578 14.914 2.021 1 98 385 PHE B C 1
ATOM 6550 O O . PHE B 1 385 ? -9.547 15.969 1.384 1 98 385 PHE B O 1
ATOM 6557 N N . GLY B 1 386 ? -9.016 14.742 3.221 1 94.88 386 GLY B N 1
ATOM 6558 C CA . GLY B 1 386 ? -8.219 15.789 3.846 1 94.88 386 GLY B CA 1
ATOM 6559 C C . GLY B 1 386 ? -6.875 15.289 4.348 1 94.88 386 GLY B C 1
ATOM 6560 O O . GLY B 1 386 ? -6.574 14.102 4.262 1 94.88 386 GLY B O 1
ATOM 6561 N N . GLY B 1 387 ? -6.062 16.203 4.801 1 92.19 387 GLY B N 1
ATOM 6562 C CA . GLY B 1 387 ? -4.734 15.883 5.301 1 92.19 387 GLY B CA 1
ATOM 6563 C C . GLY B 1 387 ? -3.621 16.453 4.453 1 92.19 387 GLY B C 1
ATOM 6564 O O . GLY B 1 387 ? -3.828 16.766 3.277 1 92.19 387 GLY B O 1
ATOM 6565 N N . ASN B 1 388 ? -2.453 16.5 4.977 1 87.94 388 ASN B N 1
ATOM 6566 C CA . ASN B 1 388 ? -1.346 17.234 4.371 1 87.94 388 ASN B CA 1
ATOM 6567 C C . ASN B 1 388 ? -0.695 16.438 3.246 1 87.94 388 ASN B C 1
ATOM 6569 O O . ASN B 1 388 ? 0.124 16.969 2.494 1 87.94 388 ASN B O 1
ATOM 6573 N N . PHE B 1 389 ? -1.019 15.18 3.055 1 90.19 389 PHE B N 1
ATOM 6574 C CA . PHE B 1 389 ? -0.495 14.414 1.933 1 90.19 389 PHE B CA 1
ATOM 6575 C C . PHE B 1 389 ? -0.97 14.992 0.607 1 90.19 389 PHE B C 1
ATOM 6577 O O . PHE B 1 389 ? -0.251 14.945 -0.392 1 90.19 389 PHE B O 1
ATOM 6584 N N . ILE B 1 390 ? -2.162 15.508 0.549 1 89.88 390 ILE B N 1
ATOM 6585 C CA . ILE B 1 390 ? -2.775 15.992 -0.684 1 89.88 390 ILE B CA 1
ATOM 6586 C C . ILE B 1 390 ? -2.133 17.312 -1.094 1 89.88 390 ILE B C 1
ATOM 6588 O O . ILE B 1 390 ? -1.648 17.453 -2.221 1 89.88 390 ILE B O 1
ATOM 6592 N N . ARG B 1 391 ? -1.889 18.328 -0.223 1 75.75 391 ARG B N 1
ATOM 6593 C CA . ARG B 1 391 ? -1.214 19.609 -0.354 1 75.75 391 ARG B CA 1
ATOM 6594 C C . ARG B 1 391 ? -1.509 20.25 -1.708 1 75.75 391 ARG B C 1
ATOM 6596 O O . ARG B 1 391 ? -0.607 20.781 -2.357 1 75.75 391 ARG B O 1
ATOM 6603 N N . ASP B 1 392 ? -2.592 20.141 -2.268 1 77.75 392 ASP B N 1
ATOM 6604 C CA . ASP B 1 392 ? -2.984 20.734 -3.543 1 77.75 392 ASP B CA 1
ATOM 6605 C C . ASP B 1 392 ? -2.117 20.203 -4.684 1 77.75 392 ASP B C 1
ATOM 6607 O O . ASP B 1 392 ? -1.795 20.938 -5.617 1 77.75 392 ASP B O 1
ATOM 6611 N N . HIS B 1 393 ? -1.621 19.109 -4.516 1 82.19 393 HIS B N 1
ATOM 6612 C CA . HIS B 1 393 ? -0.854 18.484 -5.586 1 82.19 393 HIS B CA 1
ATOM 6613 C C . HIS B 1 393 ? -1.773 17.844 -6.625 1 82.19 393 HIS B C 1
ATOM 6615 O O . HIS B 1 393 ? -2.5 16.906 -6.316 1 82.19 393 HIS B O 1
ATOM 6621 N N . PRO B 1 394 ? -1.654 18.328 -7.816 1 83.81 394 PRO B N 1
ATOM 6622 C CA . PRO B 1 394 ? -2.619 17.891 -8.828 1 83.81 394 PRO B CA 1
ATOM 6623 C C . PRO B 1 394 ? -2.547 16.391 -9.102 1 83.81 394 PRO B C 1
ATOM 6625 O O . PRO B 1 394 ? -3.576 15.758 -9.344 1 83.81 394 PRO B O 1
ATOM 6628 N N . TYR B 1 395 ? -1.349 15.812 -9.078 1 85.75 395 TYR B N 1
ATOM 6629 C CA . TYR B 1 395 ? -1.211 14.391 -9.367 1 85.75 395 TYR B CA 1
ATOM 6630 C C . TYR B 1 395 ? -1.872 13.547 -8.289 1 85.75 395 TYR B C 1
ATOM 6632 O O . TYR B 1 395 ? -2.477 12.508 -8.586 1 85.75 395 TYR B O 1
ATOM 6640 N N . THR B 1 396 ? -1.683 13.992 -7.059 1 90.62 396 THR B N 1
ATOM 6641 C CA . THR B 1 396 ? -2.32 13.289 -5.949 1 90.62 396 THR B CA 1
ATOM 6642 C C . THR B 1 396 ? -3.84 13.367 -6.062 1 90.62 396 THR B C 1
ATOM 6644 O O . THR B 1 396 ? -4.531 12.352 -5.941 1 90.62 396 THR B O 1
ATOM 6647 N N . ILE B 1 397 ? -4.316 14.547 -6.328 1 92.19 397 ILE B N 1
ATOM 6648 C CA . ILE B 1 397 ? -5.75 14.797 -6.438 1 92.19 397 ILE B CA 1
ATOM 6649 C C . ILE B 1 397 ? -6.324 14 -7.609 1 92.19 397 ILE B C 1
ATOM 6651 O O . ILE B 1 397 ? -7.359 13.344 -7.473 1 92.19 397 ILE B O 1
ATOM 6655 N N . ALA B 1 398 ? -5.629 14.047 -8.703 1 90.62 398 ALA B N 1
ATOM 6656 C CA . ALA B 1 398 ? -6.074 13.328 -9.891 1 90.62 398 ALA B CA 1
ATOM 6657 C C . ALA B 1 398 ? -6.102 11.82 -9.641 1 90.62 398 ALA B C 1
ATOM 6659 O O . ALA B 1 398 ? -7.027 11.133 -10.078 1 90.62 398 ALA B O 1
ATOM 6660 N N . SER B 1 399 ? -5.102 11.312 -9 1 92.56 399 SER B N 1
ATOM 6661 C CA . SER B 1 399 ? -4.992 9.883 -8.766 1 92.56 399 SER B CA 1
ATOM 6662 C C . SER B 1 399 ? -6.082 9.391 -7.812 1 92.56 399 SER B C 1
ATOM 6664 O O . SER B 1 399 ? -6.691 8.344 -8.047 1 92.56 399 SER B O 1
ATOM 6666 N N . ILE B 1 400 ? -6.309 10.117 -6.746 1 95.5 400 ILE B N 1
ATOM 6667 C CA . ILE B 1 400 ? -7.363 9.742 -5.809 1 95.5 400 ILE B CA 1
ATOM 6668 C C . ILE B 1 400 ? -8.719 9.812 -6.504 1 95.5 400 ILE B C 1
ATOM 6670 O O . ILE B 1 400 ? -9.547 8.914 -6.355 1 95.5 400 ILE B O 1
ATOM 6674 N N . SER B 1 401 ? -8.93 10.891 -7.258 1 93.88 401 SER B N 1
ATOM 6675 C CA . SER B 1 401 ? -10.172 11.055 -7.996 1 93.88 401 SER B CA 1
ATOM 6676 C C . SER B 1 401 ? -10.406 9.898 -8.961 1 93.88 401 SER B C 1
ATOM 6678 O O . SER B 1 401 ? -11.516 9.375 -9.055 1 93.88 401 SER B O 1
ATOM 6680 N N . TYR B 1 402 ? -9.367 9.547 -9.641 1 92.06 402 TYR B N 1
ATOM 6681 C CA . TYR B 1 402 ? -9.445 8.43 -10.578 1 92.06 402 TYR B CA 1
ATOM 6682 C C . TYR B 1 402 ? -9.812 7.145 -9.852 1 92.06 402 TYR B C 1
ATOM 6684 O O . TYR B 1 402 ? -10.664 6.383 -10.328 1 92.06 402 TYR B O 1
ATOM 6692 N N . ALA B 1 403 ? -9.164 6.891 -8.781 1 94.31 403 ALA B N 1
ATOM 6693 C CA . ALA B 1 403 ? -9.414 5.656 -8.031 1 94.31 403 ALA B CA 1
ATOM 6694 C C . ALA B 1 403 ? -10.867 5.574 -7.574 1 94.31 403 ALA B C 1
ATOM 6696 O O . ALA B 1 403 ? -11.508 4.535 -7.723 1 94.31 403 ALA B O 1
ATOM 6697 N N . VAL B 1 404 ? -11.352 6.641 -7 1 95.31 404 VAL B N 1
ATOM 6698 C CA . VAL B 1 404 ? -12.734 6.668 -6.523 1 95.31 404 VAL B CA 1
ATOM 6699 C C . VAL B 1 404 ? -13.688 6.48 -7.699 1 95.31 404 VAL B C 1
ATOM 6701 O O . VAL B 1 404 ? -14.648 5.715 -7.605 1 95.31 404 VAL B O 1
ATOM 6704 N N . HIS B 1 405 ? -13.422 7.168 -8.781 1 92.69 405 HIS B N 1
ATOM 6705 C CA . HIS B 1 405 ? -14.242 7.035 -9.984 1 92.69 405 HIS B CA 1
ATOM 6706 C C . HIS B 1 405 ? -14.203 5.609 -10.523 1 92.69 405 HIS B C 1
ATOM 6708 O O . HIS B 1 405 ? -15.242 5.055 -10.891 1 92.69 405 HIS B O 1
ATOM 6714 N N . PHE B 1 406 ? -13.07 5.027 -10.602 1 91.38 406 PHE B N 1
ATOM 6715 C CA . PHE B 1 406 ? -12.859 3.686 -11.133 1 91.38 406 PHE B CA 1
ATOM 6716 C C . PHE B 1 406 ? -13.633 2.652 -10.328 1 91.38 406 PHE B C 1
ATOM 6718 O O . PHE B 1 406 ? -14.414 1.878 -10.891 1 91.38 406 PHE B O 1
ATOM 6725 N N . TRP B 1 407 ? -13.516 2.676 -9.078 1 92.12 407 TRP B N 1
ATOM 6726 C CA . TRP B 1 407 ? -14.109 1.636 -8.242 1 92.12 407 TRP B CA 1
ATOM 6727 C C . TRP B 1 407 ? -15.602 1.869 -8.062 1 92.12 407 TRP B C 1
ATOM 6729 O O . TRP B 1 407 ? -16.359 0.923 -7.844 1 92.12 407 TRP B O 1
ATOM 6739 N N . SER B 1 408 ? -16.031 3.096 -8.203 1 92.69 408 SER B N 1
ATOM 6740 C CA . SER B 1 408 ? -17.453 3.393 -8.055 1 92.69 408 SER B CA 1
ATOM 6741 C C . SER B 1 408 ? -18.172 3.354 -9.398 1 92.69 408 SER B C 1
ATOM 6743 O O . SER B 1 408 ? -19.375 3.611 -9.469 1 92.69 408 SER B O 1
ATOM 6745 N N . HIS B 1 409 ? -17.422 3.111 -10.43 1 89.06 409 HIS B N 1
ATOM 6746 C CA . HIS B 1 409 ? -17.953 3.16 -11.781 1 89.06 409 HIS B CA 1
ATOM 6747 C C . HIS B 1 409 ? -18.625 4.5 -12.07 1 89.06 409 HIS B C 1
ATOM 6749 O O . HIS B 1 409 ? -19.719 4.547 -12.633 1 89.06 409 HIS B O 1
ATOM 6755 N N . GLY B 1 410 ? -18.031 5.516 -11.484 1 87.06 410 GLY B N 1
ATOM 6756 C CA . GLY B 1 410 ? -18.469 6.871 -11.781 1 87.06 410 GLY B CA 1
ATOM 6757 C C . GLY B 1 410 ? -19.594 7.348 -10.891 1 87.06 410 GLY B C 1
ATOM 6758 O O . GLY B 1 410 ? -20.062 8.484 -11.016 1 87.06 410 GLY B O 1
ATOM 6759 N N . GLN B 1 411 ? -20 6.617 -9.836 1 88.25 411 GLN B N 1
ATOM 6760 C CA . GLN B 1 411 ? -21.156 6.949 -9.023 1 88.25 411 GLN B CA 1
ATOM 6761 C C . GLN B 1 411 ? -20.781 7.887 -7.879 1 88.25 411 GLN B C 1
ATOM 6763 O O . GLN B 1 411 ? -21.641 8.578 -7.324 1 88.25 411 GLN B O 1
ATOM 6768 N N . THR B 1 412 ? -19.547 7.852 -7.516 1 89.56 412 THR B N 1
ATOM 6769 C CA . THR B 1 412 ? -19.094 8.633 -6.375 1 89.56 412 THR B CA 1
ATOM 6770 C C . THR B 1 412 ? -17.969 9.57 -6.781 1 89.56 412 THR B C 1
ATOM 6772 O O . THR B 1 412 ? -17.109 9.211 -7.594 1 89.56 412 THR B O 1
ATOM 6775 N N . GLN B 1 413 ? -18.016 10.797 -6.227 1 88.56 413 GLN B N 1
ATOM 6776 C CA . GLN B 1 413 ? -16.953 11.758 -6.477 1 88.56 413 GLN B CA 1
ATOM 6777 C C . GLN B 1 413 ? -16.125 12.008 -5.215 1 88.56 413 GLN B C 1
ATOM 6779 O O . GLN B 1 413 ? -16.672 12.078 -4.113 1 88.56 413 GLN B O 1
ATOM 6784 N N . ALA B 1 414 ? -14.844 12.102 -5.445 1 95.5 414 ALA B N 1
ATOM 6785 C CA . ALA B 1 414 ? -13.945 12.5 -4.359 1 95.5 414 ALA B CA 1
ATOM 6786 C C . ALA B 1 414 ? -13.977 14.008 -4.141 1 95.5 414 ALA B C 1
ATOM 6788 O O . ALA B 1 414 ? -13.953 14.781 -5.098 1 95.5 414 ALA B O 1
ATOM 6789 N N . LEU B 1 415 ? -14.148 14.398 -2.918 1 97 415 LEU B N 1
ATOM 6790 C CA . LEU B 1 415 ? -14.148 15.812 -2.576 1 97 415 LEU B CA 1
ATOM 6791 C C . LEU B 1 415 ? -12.891 16.188 -1.804 1 97 415 LEU B C 1
ATOM 6793 O O . LEU B 1 415 ? -12.422 15.422 -0.955 1 97 415 LEU B O 1
ATOM 6797 N N . PHE B 1 416 ? -12.359 17.328 -2.168 1 95.44 416 PHE B N 1
ATOM 6798 C CA . PHE B 1 416 ? -11.117 17.812 -1.583 1 95.44 416 PHE B CA 1
ATOM 6799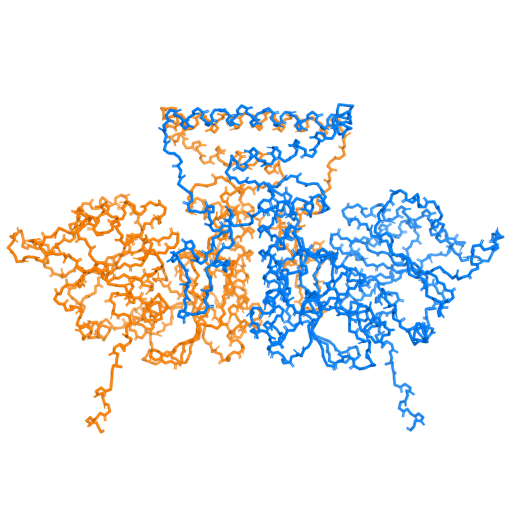 C C . PHE B 1 416 ? -11.32 19.172 -0.938 1 95.44 416 PHE B C 1
ATOM 6801 O O . PHE B 1 416 ? -12.383 19.781 -1.089 1 95.44 416 PHE B O 1
ATOM 6808 N N . LEU B 1 417 ? -10.297 19.578 -0.143 1 91.88 417 LEU B N 1
ATOM 6809 C CA . LEU B 1 417 ? -10.375 20.844 0.589 1 91.88 417 LEU B CA 1
ATOM 6810 C C . LEU B 1 417 ? -9.172 21.734 0.28 1 91.88 417 LEU B C 1
ATOM 6812 O O . LEU B 1 417 ? -8.055 21.234 0.107 1 91.88 417 LEU B O 1
ATOM 6816 N N . LEU B 1 418 ? -9.406 22.984 0.273 1 84.44 418 LEU B N 1
ATOM 6817 C CA . LEU B 1 418 ? -8.305 23.922 0.107 1 84.44 418 LEU B CA 1
ATOM 6818 C C . LEU B 1 418 ? -7.41 23.938 1.342 1 84.44 418 LEU B C 1
ATOM 6820 O O . LEU B 1 418 ? -6.195 24.094 1.229 1 84.44 418 LEU B O 1
ATOM 6824 N N . HIS B 1 419 ? -7.953 23.828 2.486 1 82.25 419 HIS B N 1
ATOM 6825 C CA . HIS B 1 419 ? -7.203 23.891 3.736 1 82.25 419 HIS B CA 1
ATOM 6826 C C . HIS B 1 419 ? -7.129 22.516 4.395 1 82.25 419 HIS B C 1
ATOM 6828 O O . HIS B 1 419 ? -7.285 22.391 5.609 1 82.25 419 HIS B O 1
ATOM 6834 N N . ASP B 1 420 ? -6.934 21.484 3.588 1 84.81 420 ASP B N 1
ATOM 6835 C CA . ASP B 1 420 ? -6.973 20.078 4.004 1 84.81 420 ASP B CA 1
ATOM 6836 C C . ASP B 1 420 ? -5.93 19.797 5.086 1 84.81 420 ASP B C 1
ATOM 6838 O O . ASP B 1 420 ? -6.172 19 5.996 1 84.81 420 ASP B O 1
ATOM 6842 N N . GLY B 1 421 ? -4.855 20.422 5.113 1 86.44 421 GLY B N 1
ATOM 6843 C CA . GLY B 1 421 ? -3.781 20.125 6.043 1 86.44 421 GLY B CA 1
ATOM 6844 C C . GLY B 1 421 ? -3.973 20.766 7.406 1 86.44 421 GLY B C 1
ATOM 6845 O O . GLY B 1 421 ? -3.252 20.438 8.352 1 86.44 421 GLY B O 1
ATOM 6846 N N . TYR B 1 422 ? -5.027 21.547 7.637 1 87.5 422 TYR B N 1
ATOM 6847 C CA . TYR B 1 422 ? -5.133 22.344 8.859 1 87.5 422 TYR B CA 1
ATOM 6848 C C . TYR B 1 422 ? -6.414 22.016 9.609 1 87.5 422 TYR B C 1
ATOM 6850 O O . TYR B 1 422 ? -6.836 22.766 10.492 1 87.5 422 TYR B O 1
ATOM 6858 N N . LEU B 1 423 ? -7.031 20.906 9.297 1 91.5 423 LEU B N 1
ATOM 6859 C CA . LEU B 1 423 ? -8.289 20.531 9.93 1 91.5 423 LEU B CA 1
ATOM 6860 C C . LEU B 1 423 ? -8.109 20.375 11.438 1 91.5 423 LEU B C 1
ATOM 6862 O O . LEU B 1 423 ? -8.93 20.859 12.219 1 91.5 423 LEU B O 1
ATOM 6866 N N . GLY B 1 424 ? -7.012 19.672 11.789 1 92.56 424 GLY B N 1
ATOM 6867 C CA . GLY B 1 424 ? -6.75 19.469 13.203 1 92.56 424 GLY B CA 1
ATOM 6868 C C . GLY B 1 424 ? -6.496 20.766 13.953 1 92.56 424 GLY B C 1
ATOM 6869 O O . GLY B 1 424 ? -7.078 21 15.008 1 92.56 424 GLY B O 1
ATOM 6870 N N . ALA B 1 425 ? -5.656 21.609 13.414 1 89.88 425 ALA B N 1
ATOM 6871 C CA . ALA B 1 425 ? -5.34 22.891 14.031 1 89.88 425 ALA B CA 1
ATOM 6872 C C . ALA B 1 425 ? -6.578 23.781 14.125 1 89.88 425 ALA B C 1
ATOM 6874 O O . ALA B 1 425 ? -6.789 24.469 15.125 1 89.88 425 ALA B O 1
ATOM 6875 N N . LEU B 1 426 ? -7.383 23.75 13.086 1 86.69 426 LEU B N 1
ATOM 6876 C CA . LEU B 1 426 ? -8.625 24.516 13.078 1 86.69 426 LEU B CA 1
ATOM 6877 C C . LEU B 1 426 ? -9.586 24.016 14.148 1 86.69 426 LEU B C 1
ATOM 6879 O O . LEU B 1 426 ? -10.211 24.812 14.852 1 86.69 426 LEU B O 1
ATOM 6883 N N . GLY B 1 427 ? -9.719 22.703 14.234 1 88.31 427 GLY B N 1
ATOM 6884 C CA . GLY B 1 427 ? -10.555 22.125 15.281 1 88.31 427 GLY B CA 1
ATOM 6885 C C . GLY B 1 427 ? -10.094 22.484 16.688 1 88.31 427 GLY B C 1
ATOM 6886 O O . GLY B 1 427 ? -10.906 22.766 17.562 1 88.31 427 GLY B O 1
ATOM 6887 N N . ALA B 1 428 ? -8.773 22.422 16.859 1 88.88 428 ALA B N 1
ATOM 6888 C CA . ALA B 1 428 ? -8.219 22.812 18.156 1 88.88 428 ALA B CA 1
ATOM 6889 C C . ALA B 1 428 ? -8.523 24.266 18.453 1 88.88 428 ALA B C 1
ATOM 6891 O O . ALA B 1 428 ? -8.844 24.625 19.594 1 88.88 428 ALA B O 1
ATOM 6892 N N . PHE B 1 429 ? -8.383 25.047 17.484 1 84.62 429 PHE B N 1
ATOM 6893 C CA . PHE B 1 429 ? -8.68 26.469 17.625 1 84.62 429 PHE B CA 1
ATOM 6894 C C . PHE B 1 429 ? -10.133 26.672 18.047 1 84.62 429 PHE B C 1
ATOM 6896 O O . PHE B 1 429 ? -10.43 27.578 18.828 1 84.62 429 PHE B O 1
ATOM 6903 N N . LEU B 1 430 ? -11.047 25.797 17.547 1 78.06 430 LEU B N 1
ATOM 6904 C CA . LEU B 1 430 ? -12.477 25.891 17.812 1 78.06 430 LEU B CA 1
ATOM 6905 C C . LEU B 1 430 ? -12.812 25.281 19.172 1 78.06 430 LEU B C 1
ATOM 6907 O O . LEU B 1 430 ? -13.938 25.406 19.656 1 78.06 430 LEU B O 1
ATOM 6911 N N . GLY B 1 431 ? -11.852 24.641 19.906 1 76.31 431 GLY B N 1
ATOM 6912 C CA . GLY B 1 431 ? -12.078 24.047 21.219 1 76.31 431 GLY B CA 1
ATOM 6913 C C . GLY B 1 431 ? -12.523 22.594 21.156 1 76.31 431 GLY B C 1
ATOM 6914 O O . GLY B 1 431 ? -12.984 22.047 22.156 1 76.31 431 GLY B O 1
ATOM 6915 N N . GLY B 1 432 ? -12.219 21.859 20.078 1 60.69 432 GLY B N 1
ATOM 6916 C CA . GLY B 1 432 ? -12.523 20.453 19.922 1 60.69 432 GLY B CA 1
ATOM 6917 C C . GLY B 1 432 ? -14.016 20.156 19.891 1 60.69 432 GLY B C 1
ATOM 6918 O O . GLY B 1 432 ? -14.453 19.234 19.203 1 60.69 432 GLY B O 1
ATOM 6919 N N . GLU B 1 433 ? -14.898 20.438 21.219 1 52.47 433 GLU B N 1
ATOM 6920 C CA . GLU B 1 433 ? -16.297 20.078 21.344 1 52.47 433 GLU B CA 1
ATOM 6921 C C . GLU B 1 433 ? -17.156 20.828 20.344 1 52.47 433 GLU B C 1
ATOM 6923 O O . GLU B 1 433 ? -16.859 21.984 20 1 52.47 433 GLU B O 1
ATOM 6928 N N . SER B 1 434 ? -17.734 20.078 19.422 1 45.12 434 SER B N 1
ATOM 6929 C CA . SER B 1 434 ? -18.844 20.75 18.781 1 45.12 434 SER B CA 1
ATOM 6930 C C . SER B 1 434 ? -19.641 21.594 19.766 1 45.12 434 SER B C 1
ATOM 6932 O O . SER B 1 434 ? -20.359 21.062 20.609 1 45.12 434 SER B O 1
ATOM 6934 N N . THR B 1 435 ? -19.141 22.344 20.391 1 35.81 435 THR B N 1
ATOM 6935 C CA . THR B 1 435 ? -19.859 23.219 21.312 1 35.81 435 THR B CA 1
ATOM 6936 C C . THR B 1 435 ? -21.172 23.672 20.703 1 35.81 435 THR B C 1
ATOM 6938 O O . THR B 1 435 ? -21.812 24.594 21.203 1 35.81 435 THR B O 1
ATOM 6941 N N . ILE B 1 436 ? -21.703 23.281 19.562 1 35.56 436 ILE B N 1
ATOM 6942 C CA . ILE B 1 436 ? -23.062 23.719 19.312 1 35.56 436 ILE B CA 1
ATOM 6943 C C . ILE B 1 436 ? -24.016 23.094 20.328 1 35.56 436 ILE B C 1
ATOM 6945 O O . ILE B 1 436 ? -24.297 21.891 20.266 1 35.56 436 ILE B O 1
ATOM 6949 N N . SER B 1 437 ? -23.938 23.156 21.594 1 30.28 437 SER B N 1
ATOM 6950 C CA . SER B 1 437 ? -24.953 22.828 22.594 1 30.28 437 SER B CA 1
ATOM 6951 C C . SER B 1 437 ? -26.359 23.125 22.062 1 30.28 437 SER B C 1
ATOM 6953 O O . SER B 1 437 ? -26.516 23.906 21.109 1 30.28 437 SER B O 1
ATOM 6955 N N . GLU B 1 438 ? -27.5 22.688 22.953 1 31.3 438 GLU B N 1
ATOM 6956 C CA . GLU B 1 438 ? -28.922 22.594 23.266 1 31.3 438 GLU B CA 1
ATOM 6957 C C . GLU B 1 438 ? -29.594 23.969 23.266 1 31.3 438 GLU B C 1
ATOM 6959 O O . GLU B 1 438 ? -30.797 24.094 23.484 1 31.3 438 GLU B O 1
ATOM 6964 N N . ASN B 1 439 ? -28.984 25.062 23.328 1 29.06 439 ASN B N 1
ATOM 6965 C CA . ASN B 1 439 ? -29.906 26.141 23.625 1 29.06 439 ASN B CA 1
ATOM 6966 C C . ASN B 1 439 ? -30.953 26.281 22.516 1 29.06 439 ASN B C 1
ATOM 6968 O O . ASN B 1 439 ? -31.719 27.25 22.5 1 29.06 439 ASN B O 1
ATOM 6972 N N . SER B 1 440 ? -30.828 25.859 21.344 1 27.81 440 SER B N 1
ATOM 6973 C CA . SER B 1 440 ? -32.062 26.203 20.641 1 27.81 440 SER B CA 1
ATOM 6974 C C . SER B 1 440 ? -33.219 25.344 21.125 1 27.81 440 SER B C 1
ATOM 6976 O O . SER B 1 440 ? -34.375 25.562 20.719 1 27.81 440 SER B O 1
ATOM 6978 N N . TYR B 1 441 ? -33.219 24.062 21.609 1 24.14 441 TYR B N 1
ATOM 6979 C CA . TYR B 1 441 ? -34.562 23.547 21.734 1 24.14 441 TYR B CA 1
ATOM 6980 C C . TYR B 1 441 ? -35.25 24.109 22.969 1 24.14 441 TYR B C 1
ATOM 6982 O O . TYR B 1 441 ? -36.375 23.703 23.297 1 24.14 441 TYR B O 1
ATOM 6990 N N . SER B 1 442 ? -34.656 24.734 23.938 1 24.05 442 SER B N 1
ATOM 6991 C CA . SER B 1 442 ? -35.656 25.094 24.922 1 24.05 442 SER B CA 1
ATOM 6992 C C . SER B 1 442 ? -36.562 26.234 24.422 1 24.05 442 SER B C 1
ATOM 6994 O O . SER B 1 442 ? -37.625 26.484 24.984 1 24.05 442 SER B O 1
ATOM 6996 N N . GLU B 1 443 ? -36.094 27.297 23.828 1 22.45 443 GLU B N 1
ATOM 6997 C CA . GLU B 1 443 ? -37.125 28.328 23.672 1 22.45 443 GLU B CA 1
ATOM 6998 C C . GLU B 1 443 ? -38 28.062 22.453 1 22.45 443 GLU B C 1
ATOM 7000 O O . GLU B 1 443 ? -38.969 28.781 22.219 1 22.45 443 GLU B O 1
ATOM 7005 N N . MET B 1 444 ? -37.812 27.078 21.547 1 19.23 444 MET B N 1
ATOM 7006 C CA . MET B 1 444 ? -39.125 26.797 20.969 1 19.23 444 MET B CA 1
ATOM 7007 C C . MET B 1 444 ? -39.812 25.656 21.703 1 19.23 444 MET B C 1
ATOM 7009 O O . MET B 1 444 ? -39.156 24.672 22.078 1 19.23 444 MET B O 1
#

pLDDT: mean 74.87, std 20.8, range [17.28, 98.56]

Nearest PDB structures (foldseek):
  7t1i-assembly1_B  TM=8.934E-01  e=1.121E-32  Saccharomyces cerevisiae S288C
  7t1h-assembly1_B  TM=8.821E-01  e=2.528E-32  Saccharomyces cerevisiae S288C
  6x4k-assembly1_A-2  TM=8.075E-01  e=4.177E-33  Homo sapiens
  5kq8-assembly1_A-2  TM=8.061E-01  e=5.270E-33  Homo sapiens
  2i7p-assembly1_A  TM=7.563E-01  e=9.779E-34  Homo sapiens

Foldseek 3Di:
DDKFPQAPLLVQLVVLCCDPAQAFWAWEQEQFKIKIKGKFAAPPVPDPDPPDFQQAQPCVPPPVPVPDPFDKDDRVSRNIIITMDMDTNVPVVVVLVSCLVRRDGSDPAQGEHEYEYPVCVVCQVVNVVSRHHYDYDYQVLLLVLLVLSCQAGMWQFKWFFAALVRHAADLLQPPPHDDRVRRTHTDGRHNWPDFEWEFAAECWTWIKTAGDASDIDGDDIGNQGLVVLVVVLCVQQVDDDPVLLLVLLNPADQVLQFDFPCNVPVAAPPVVDGGRGHGPGQRVVVVVDDDDDPDPVVVVLVVVLVVQLVVLVVVVVQLPVVVRVVVCVVVVCVSVSSQSNSCSVVDVRDGSSNNSNSSLLVSLLVSLQVQLVVCVVVVHQAYEYAACSPVSRPSSSSSSQVNVCVVVVNRHGYMYGNPRHCSSRSSSSSVSRSPPDDVVPPVD/DDKFDLQPLLVLLVVLCCDDAQFFWAWEQEPFKIKIKGKFAAPPVPDPDPPDFQFAQPCVPVPVVVPDPFDKDDRVSRNIIITMDMDTNVPVVVVLVSCLVRRDGSDDAQGEYEYEYPVCVVCQVVNVVSRHHYDYDYQVLLLVLLVLSCQAGIWQFKWFFAALVRHAADLLQPPPHDDRVRRTHTDGHHNWPDFEWEFAAECWTWIKTAGGASDIDGDDIGNQGLVVLVVVLCVQQVDDDPVLLLVLQNPADQVLQFDFPCNVPVAAPPVVDGGRRHGPGQRVVVVVDDDDDPDPVVVVLVVVLVVQLVVLVVVVVQLPPVVRVVVCVVVVCVSVSSQSNSCSVVPVRDGSSNNSNSSLLVSLLVSLQVQLVVCVVVVHQAYEYAACSPVSRPSSSSSSQVNVCVVVVNRHGYMYGNPRHCSSRSSSSSVSRSPPDDVVPPVD

Solvent-accessible surface area (backbone atoms only — not comparable to full-atom values): 44766 Å² total; per-residue (Å²): 137,62,61,26,66,54,64,59,38,24,54,50,54,64,66,39,68,60,47,87,76,34,57,41,41,12,26,18,22,37,68,58,41,27,33,36,34,36,57,43,52,60,66,62,81,68,59,81,71,87,67,84,56,66,47,57,66,68,63,81,73,60,51,79,78,67,57,67,76,60,56,69,43,77,34,70,57,63,42,19,33,39,35,35,44,74,36,50,32,61,47,46,64,58,52,51,50,49,44,56,69,22,48,38,69,48,66,95,60,69,43,42,30,28,19,13,34,32,29,47,61,59,43,42,67,65,39,44,74,68,44,34,41,71,47,78,41,59,44,67,46,5,30,50,35,20,43,52,49,43,44,40,25,24,20,51,36,34,26,31,75,30,38,82,87,68,43,72,56,58,60,77,57,56,92,82,48,76,57,62,82,64,17,53,46,64,40,76,42,32,90,72,70,59,52,30,30,38,40,38,26,35,41,22,28,43,27,32,42,33,66,46,89,78,37,66,44,78,77,51,65,37,34,65,25,35,19,24,50,51,16,50,40,35,66,60,31,64,48,88,45,72,67,54,45,57,58,34,30,75,72,31,50,33,77,75,30,28,23,28,33,22,75,30,40,70,32,58,46,64,94,76,71,38,50,32,82,40,69,37,8,38,34,23,38,57,60,41,58,68,76,74,62,91,38,71,68,47,44,49,51,44,47,51,44,38,52,50,33,39,49,35,43,47,49,54,49,42,45,60,34,68,72,53,10,50,51,39,47,70,68,54,44,46,63,57,46,36,48,47,37,22,22,45,70,46,34,95,76,46,54,47,25,17,52,42,28,36,47,50,42,50,46,25,30,50,47,19,42,54,48,45,54,51,27,60,62,67,68,37,81,39,40,39,45,31,21,55,58,46,71,85,34,56,60,47,51,32,20,24,37,39,24,24,24,61,77,46,72,65,76,40,64,49,29,37,46,77,65,24,62,43,22,34,15,46,3,22,55,61,61,27,55,51,68,79,70,68,72,68,63,68,81,101,135,77,45,31,72,57,59,59,38,26,52,48,54,62,65,40,67,60,47,91,77,35,56,42,41,12,25,20,23,37,68,56,42,26,34,37,33,37,54,43,54,61,66,59,81,68,61,81,71,87,66,85,56,66,49,57,65,69,64,80,72,60,51,78,78,67,57,66,78,60,56,67,44,77,34,70,60,61,42,19,32,39,36,35,44,76,39,49,31,60,47,44,63,58,53,50,49,49,43,56,69,22,49,39,67,49,65,95,61,69,43,41,31,30,17,13,35,34,29,48,60,61,45,41,66,66,40,45,74,66,44,33,41,73,46,78,40,58,42,67,47,5,30,51,38,20,44,51,49,42,44,39,26,30,13,58,35,33,25,32,76,30,38,81,88,68,42,71,55,60,60,77,54,57,92,82,47,77,58,62,82,65,18,53,46,63,40,74,42,31,89,70,69,57,51,31,29,40,38,39,26,37,40,22,27,44,26,32,43,34,66,46,89,76,37,67,44,79,76,52,64,36,32,64,26,36,19,22,50,50,15,50,41,35,63,60,31,65,47,89,46,71,68,56,45,55,58,33,29,75,73,31,49,34,76,75,29,28,22,28,32,23,76,30,39,70,30,60,47,66,92,78,70,39,52,32,82,41,68,36,7,39,33,22,38,58,60,40,57,68,76,75,61,89,37,73,68,45,45,49,52,45,46,52,44,39,52,50,34,39,49,35,43,48,50,53,47,43,47,60,34,69,74,54,11,51,52,39,46,70,67,54,42,45,64,58,46,36,47,48,39,24,22,43,68,45,35,96,78,46,52,47,24,18,51,42,28,37,48,49,44,49,47,26,31,50,46,19,42,53,48,44,52,50,27,59,63,68,70,37,81,39,41,39,45,31,21,56,59,46,72,85,34,58,60,49,50,30,20,24,36,38,26,23,24,62,78,45,72,63,74,40,65,50,30,37,47,76,64,25,62,42,23,37,14,46,5,23,54,62,60,28,56,56,69,79,70,68,73,66,62,68,82,99

Organism: Galdieria sulphuraria (NCBI:txid130081)

Sequence (888 aa):
MTLINKGIALKLLKRVDVLSESQSLALDIGGSLAKIIYFQPDGANRRKERTDGIPKLCIDYLDPKREGSSISVRVPELNGTLHFFCFETRNIEDCIKFISEHYRQNGKEKRRVRATGGGSYKYDKLFSEVGVELTKLDEMCCTVAGLTFLLTHFDHEVFSFLYPDGTLPPPGLPESAPALAECRRFVDARPDPFPYLLVHIGSGVSIVKVTGHGKFERVSGSTIGGGTFWGLCRLLTNCKTFDEIIELTKEGNNERVDMLVGDIYGGDYSKVGLGAGVIASSFGKVTMRKEPPPTFSNLRKAWRRVVCGTFWLWCDFMLNIPILGHFLRYLGLEKHLRSRIANIHFGKIFRAEDVALSLLRMISYNIGQIGYLNAKRYDLPKIYFGGNFIRDHPYTIASISYAVHFWSHGQTQALFLLHDGYLGALGAFLGGESTISENSYSEMMTLINKGIALKLLKRVDVLSESQSLALDIGGSLAKIIYFQPDGANRRKERTDGIPKLCIDYLDPKREGSSISVRVPELNGTLHFFCFETRNIEDCIKFISEHYRQNGKEKRRVRATGGGSYKYDKLFSEVGVELTKLDEMCCTVAGLTFLLTHFDHEVFSFLYPDGTLPPPGLPESAPALAECRRFVDARPDPFPYLLVHIGSGVSIVKVTGHGKFERVSGSTIGGGTFWGLCRLLTNCKTFDEIIELTKEGNNERVDMLVGDIYGGDYSKVGLGAGVIASSFGKVTMRKEPPPTFSNLRKAWRRVVCGTFWLWCDFMLNIPILGHFLRYLGLEKHLRSRIANIHFGKIFRAEDVALSLLRMISYNIGQIGYLNAKRYDLPKIYFGGNFIRDHPYTIASISYAVHFWSHGQTQALFLLHDGYLGALGAFLGGESTISENSYSEM

Radius of gyration: 30.02 Å; Cα contacts (8 Å, |Δi|>4): 1809; chains: 2; bounding box: 75×101×71 Å

Secondary structure (DSSP, 8-state):
-----HHHHHHHHHHS---SSSTTEEEEE-SSEEEEEEEEETTTTT-----S----B--TTS-TTS-----EEEEGGGTEEEEEEEEEGGGHHHHHHHHHHHB--SSSSPEEEEEESTHHHHTHHHHHHTTEEEEE--HHHHHHHHHHHHHHH-TTSEEEE--TTSPPPPTT--TTPPPHHHHEEEE---S---SEEEEEESSSEEEEEEEETTEEEEEEEES-SHHHHHHHHHHHH---SHHHHHHHHTT--GGGTSEEHHHHHSS-BGGGTB-TTSEEETTHHHHHPPPPPS-HHHHHHHHHHHHHHHHHHHHHHHHTSHHHHHHHHHTTHHHHHHHHHHHHHHGGG--HHHHHHHHHHHHHHHHHHHHHHHHHHTT-S-EEEESTTTTT-HHHHHHHHHHHHHHHTTS--EEEETTGGGHHHHHHHHTSS----SHHHHH-/---S-HHHHHHHHHHS---SSSTTEEEEE-SSEEEEEEEEETTTTT-----S----B--TTS-TTS--S--EEEEGGGTEEEEEEEEEGGGHHHHHHHHHHHB--SSSSPEEEEEESTHHHHTHHHHHHTTEEEEE--HHHHHHHHHHHHHHH-TTSEEEE--TTSPPPPTT--TTPPPHHHHEEEE---S---SEEEEEESSSEEEEEEEETTEEEEEEEES-SHHHHHHHHHHHH---SHHHHHHHHTT--GGGTSEEHHHHHSS-BGGGTB-TTSEEETTHHHHHPPPPPS-HHHHHHHHHHHHHHHHHHHHHHHHTSHHHHHHHHHTTHHHHHHHHHHHHHHGGGS-HHHHHHHHHHHHHHHHHHHHHHHHHHTT-S-EEEESTTTTT-HHHHHHHHHHHHHHHTTS--EEEETTGGGHHHHHHHHTSS----STTTTT-